Protein AF-A0A2H0YRB3-F1 (afdb_monomer_lite)

Sequence (865 aa):
GIWFDGSNIDTLTDSTIESSSFDGIRLSSSSDNIITNNVILNNSLGISFGPPTNSTNKIYNNNFVNNSTQIFIGVNDSGSNVFNLATPTGGNYWSNYDTPAEGCNDTNNDGFCDLPFFTGGPGKDNLPWTKKDGWLAPLNNPPTLSFPETGLYAGDGIDPNAGDTSTQFTFKVIYTDADNDPPSFINTFLFGHATTTIPMSVDTTAESALHDGNYANGEQYVSFWKREVVGLHYYTSEASDGSSAVRFPELPNVAGFPLEIKKPFTHKVALIPVRYIGEPSPFHSIGELKGKAVSVNEYYNQQSYGAVNIDIQFASDEWLLLDKRLEDYTETSNWWEKWERIREDAIQLSGINVDDYDAVIVIQPACMRSFANEIGGKKIITTEKDPYGVWAHELGHTSLFKFYDYYEETDYALSHGEIGNWGLMGRATLMNPTSPIMSANKVKAGWLQFNTISADGYGLYDIDFLTGLNSGGQANRYATKGGNTSYYIFEGRGPVDNVSEDYLMPSDGYCGWPYDYKLSEDKGVQLYKVTRGVNQLSGEPKIYSVPHPIMFLPDSWNKVTLTPSKSYIDEEAEVKFTAIEENGQFKIKITNFTPVKKKIISLINIFFESTLPSVIPEPLIAEENFDFDLHVSTPDGKMVGMDYQTQNYINQIEGVTTSGNIPGGGPEWISVPDDTFVYYTIDTTPAQKWSAETGVSIGKIFTTWQVITYDGLGQRQESSPIATEIELGAESALALKAEVNIDPSTINLNSSGKWITAYIELPQPYDVRKIKLDTVFLNRFIIAEQDQKYGFVKKPEVIDHDKDGIPELVVKFDRGRVIKMIGESSDQKRNTTRQQLELSGEVFYNQVPIPFSGEYQVVIKRSNP

Foldseek 3Di:
DAEAACEECEEAAPEEQEDAQAESYEYENYEHYEYAHYEQEHHCESYEYDDDEYAHYEAFHYEQYHHVASYYYDANYPLHYAQFDDPPRFGEEHHQAQDVVSQFDDPVPSQFRCQWDDNVYSYIRRGHGNDRSSNDDPDFDWKDKDWDCDDPCHPAQWPPLAAALVDKIKGKMKIAGQVLQDWPFKWKWKDDPDTDTWTWDFDPPDPCQQPVSRRNSIHMTMTMDHHNDFAKMFIWMKIGSPPDIDIPPPDPPDPHHIYGHHHADEFEEEEFAAEEPPDDDAPDQLVLVVLLLVLLQVQCCLLLQHNHGYHYHYLDNDHHYDDHGLVVLVPDLDPVSSQVVVQVSRCVSSPDDLVVGQAYEYEYRDFDDKADPAQQAHYTYDYPLFGSLSVNLRVCRHVQQSDAAAAQFPDLLRHQHAAFQQASSHPQSRPFVGHHHDPVSCVSNQQEEEPEQEQPNFFKFFADASLPAHGHYYWYKYAFDFDFFGIKTKHWYAAPSPRHGRPDNDPPDHSDDDDNDAADRATDIWIKTWGPDANPPPRGTHIATPLGDQVVPSPVSRYGRAGAQDKDDDQRRQWIWHWHADPNIIMIGIDGHQDAQKKKKKWNDKDWDKDADPRFDPPQSPSNQFAKKKKKAALVGAIAIADPVVRDGHDRAPPKDWSHGTGPHPTIMIMHGNPGFIWIWIDQVSVLVSCVRRVMDIHKMKTWMKMWGQHRVRDIDIDDIDIDIDDHPDTGTPAFEWAKDWPPLEQELPDPDFKIKMWTFGDPPFDQVQFDQQFKDKQSHWGWDCPPVDPCNVPWDWADVVPPPTITTITITGSNVVSVVVVVDDDPPDQKDKDKMKIKGWGADPNTTGIHIYIDIGIYGYDDD

Radius of gyration: 44.64 Å; chains: 1; bounding box: 111×116×99 Å

InterPro domains:
  IPR007742 Periplasmic copper-binding protein NosD-like, beta helix domain [PF05048] (1-98)
  IPR011050 Pectin lyase fold/virulence factor [SSF51126] (1-109)
  IPR012334 Pectin lyase fold [G3DSA:2.160.20.10] (1-108)
  IPR022441 Parallel beta-helix repeat-2 [TIGR03804] (1-44)

Structure (mmCIF, N/CA/C/O backbone):
data_AF-A0A2H0YRB3-F1
#
_entry.id   AF-A0A2H0YRB3-F1
#
loop_
_atom_site.group_PDB
_atom_site.id
_atom_site.type_symbol
_atom_site.label_atom_id
_atom_site.label_alt_id
_atom_site.label_comp_id
_atom_site.label_asym_id
_atom_site.label_entity_id
_atom_site.label_seq_id
_atom_site.pdbx_PDB_ins_code
_atom_site.Cartn_x
_atom_site.Cartn_y
_atom_site.Cartn_z
_atom_site.occupancy
_atom_site.B_iso_or_equiv
_atom_site.auth_seq_id
_atom_site.auth_comp_id
_atom_site.auth_asym_id
_atom_site.auth_atom_id
_atom_site.pdbx_PDB_model_num
ATOM 1 N N . GLY A 1 1 ? -48.903 -64.284 19.268 1.00 89.62 1 GLY A N 1
ATOM 2 C CA . GLY A 1 1 ? -47.560 -63.728 19.457 1.00 89.62 1 GLY A CA 1
ATOM 3 C C . GLY A 1 1 ? -46.892 -64.436 20.610 1.00 89.62 1 GLY A C 1
ATOM 4 O O . GLY A 1 1 ? -46.466 -65.569 20.433 1.00 89.62 1 GLY A O 1
ATOM 5 N N . ILE A 1 2 ? -46.841 -63.800 21.777 1.00 93.81 2 ILE A N 1
ATOM 6 C CA . ILE A 1 2 ? -46.140 -64.291 22.972 1.00 93.81 2 ILE A CA 1
ATOM 7 C C . ILE A 1 2 ? -47.111 -65.069 23.869 1.00 93.81 2 ILE A C 1
ATOM 9 O O . ILE A 1 2 ? -48.261 -64.665 24.026 1.00 93.81 2 ILE A O 1
ATOM 13 N N . TRP A 1 3 ? -46.660 -66.176 24.463 1.00 93.00 3 TRP A N 1
ATOM 14 C CA . TRP A 1 3 ? -47.459 -66.968 25.400 1.00 93.00 3 TRP A CA 1
ATOM 15 C C . TRP A 1 3 ? -46.703 -67.173 26.716 1.00 93.00 3 TRP A C 1
ATOM 17 O O . TRP A 1 3 ? -45.631 -67.771 26.729 1.00 93.00 3 TRP A O 1
ATOM 27 N N . PHE A 1 4 ? -47.287 -66.667 27.800 1.00 91.81 4 PHE A N 1
ATOM 28 C CA . PHE A 1 4 ? -46.902 -66.928 29.184 1.00 91.81 4 PHE A CA 1
ATOM 29 C C . PHE A 1 4 ? -47.719 -68.129 29.681 1.00 91.81 4 PHE A C 1
ATOM 31 O O . PHE A 1 4 ? -48.952 -68.052 29.732 1.00 91.81 4 PHE A O 1
ATOM 38 N N . ASP A 1 5 ? -47.050 -69.237 30.001 1.00 92.12 5 ASP A N 1
ATOM 39 C CA . ASP A 1 5 ? -47.673 -70.486 30.460 1.00 92.12 5 ASP A CA 1
ATOM 40 C C . ASP A 1 5 ? -47.007 -70.951 31.760 1.00 92.12 5 ASP A C 1
ATOM 42 O O . ASP A 1 5 ? -45.875 -71.435 31.757 1.00 92.12 5 ASP A O 1
ATOM 46 N N . GLY A 1 6 ? -47.686 -70.749 32.892 1.00 90.19 6 GLY A N 1
ATOM 47 C CA . GLY A 1 6 ? -47.109 -71.004 34.217 1.00 90.19 6 GLY A CA 1
ATOM 48 C C . GLY A 1 6 ? -45.984 -70.034 34.615 1.00 90.19 6 GLY A C 1
ATOM 49 O O . GLY A 1 6 ? -45.186 -70.359 35.496 1.00 90.19 6 GLY A O 1
ATOM 50 N N . SER A 1 7 ? -45.899 -68.875 33.959 1.00 89.88 7 SER A N 1
ATOM 51 C CA . SER A 1 7 ? -44.809 -67.899 34.082 1.00 89.88 7 SER A CA 1
ATOM 52 C C . SER A 1 7 ? -45.094 -66.867 35.172 1.00 89.88 7 SER A C 1
ATOM 54 O O . SER A 1 7 ? -46.189 -66.300 35.219 1.00 89.88 7 SER A O 1
ATOM 56 N N . ASN A 1 8 ? -44.116 -66.602 36.044 1.00 92.94 8 ASN A N 1
ATOM 57 C CA . ASN A 1 8 ? -44.268 -65.621 37.116 1.00 92.94 8 ASN A CA 1
ATOM 58 C C . ASN A 1 8 ? -43.024 -64.744 37.275 1.00 92.94 8 ASN A C 1
ATOM 60 O O . ASN A 1 8 ? -41.908 -65.258 37.220 1.00 92.94 8 ASN A O 1
ATOM 64 N N . ILE A 1 9 ? -43.227 -63.464 37.613 1.00 94.50 9 ILE A N 1
ATOM 65 C CA . ILE A 1 9 ? -42.158 -62.480 37.886 1.00 94.50 9 ILE A CA 1
ATOM 66 C C . ILE A 1 9 ? -41.293 -62.186 36.642 1.00 94.50 9 ILE A C 1
ATOM 68 O O . ILE A 1 9 ? -40.106 -61.878 36.737 1.00 94.50 9 ILE A O 1
ATOM 72 N N . ASP A 1 10 ? -41.889 -62.257 35.455 1.00 95.25 10 ASP A N 1
ATOM 73 C CA . ASP A 1 10 ? -41.231 -61.901 34.201 1.00 95.25 10 ASP A CA 1
ATOM 74 C C . ASP A 1 10 ? -41.552 -60.455 33.789 1.00 95.25 10 ASP A C 1
ATOM 76 O O . ASP A 1 10 ? -42.632 -59.934 34.078 1.00 95.25 10 ASP A O 1
ATOM 80 N N . THR A 1 11 ? -40.631 -59.811 33.064 1.00 96.94 11 THR A N 1
ATOM 81 C CA . THR A 1 11 ? -40.836 -58.474 32.482 1.00 96.94 11 THR A CA 1
ATOM 82 C C . THR A 1 11 ? -40.762 -58.538 30.961 1.00 96.94 11 THR A C 1
ATOM 84 O O . THR A 1 11 ? -39.748 -58.959 30.405 1.00 96.94 11 THR A O 1
ATOM 87 N N . LEU A 1 12 ? -41.809 -58.063 30.288 1.00 96.81 12 LEU A N 1
ATOM 88 C CA . LEU A 1 12 ? -41.846 -57.820 28.849 1.00 96.81 12 LEU A CA 1
ATOM 89 C C . LEU A 1 12 ? -41.849 -56.311 28.592 1.00 96.81 12 LEU A C 1
ATOM 91 O O . LEU A 1 12 ? -42.803 -55.624 28.967 1.00 96.81 12 LEU A O 1
ATOM 95 N N . THR A 1 13 ? -40.794 -55.813 27.945 1.00 96.31 13 THR A N 1
ATOM 96 C CA . THR A 1 13 ? -40.641 -54.392 27.617 1.00 96.31 13 THR A CA 1
ATOM 97 C C . THR A 1 13 ? -40.060 -54.148 26.233 1.00 96.31 13 THR A C 1
ATOM 99 O O . THR A 1 13 ? -39.438 -55.042 25.655 1.00 96.31 13 THR A O 1
ATOM 102 N N . ASP A 1 14 ? -40.309 -52.950 25.701 1.00 93.81 14 ASP A N 1
ATOM 103 C CA . ASP A 1 14 ? -39.708 -52.401 24.478 1.00 93.81 14 ASP A CA 1
ATOM 104 C C . ASP A 1 14 ? -39.874 -53.303 23.243 1.00 93.81 14 ASP A C 1
ATOM 106 O O . ASP A 1 14 ? -39.010 -53.380 22.367 1.00 93.81 14 ASP A O 1
ATOM 110 N N . SER A 1 15 ? -40.999 -54.022 23.176 1.00 95.00 15 SER A N 1
ATOM 111 C CA . SER A 1 15 ? -41.295 -54.979 22.109 1.00 95.00 15 SER A CA 1
ATOM 112 C C . SER A 1 15 ? -42.464 -54.528 21.233 1.00 95.00 15 SER A C 1
ATOM 114 O O . SER A 1 15 ? -43.435 -53.938 21.706 1.00 95.00 15 SER A O 1
ATOM 116 N N . THR A 1 16 ? -42.406 -54.865 19.941 1.00 96.81 16 THR A N 1
ATOM 117 C CA . THR A 1 16 ? -43.537 -54.722 19.007 1.00 96.81 16 THR A CA 1
ATOM 118 C C . THR A 1 16 ? -44.166 -56.092 18.753 1.00 96.81 16 THR A C 1
ATOM 120 O O . THR A 1 16 ? -43.502 -57.001 18.257 1.00 96.81 16 THR A O 1
ATOM 123 N N . ILE A 1 17 ? -45.442 -56.254 19.110 1.00 97.19 17 ILE A N 1
ATOM 124 C CA . ILE A 1 17 ? -46.220 -57.488 18.961 1.00 97.19 17 ILE A CA 1
ATOM 125 C C . ILE A 1 17 ? -47.367 -57.221 17.992 1.00 97.19 17 ILE A C 1
ATOM 127 O O . ILE A 1 17 ? -48.372 -56.605 18.358 1.00 97.19 17 ILE A O 1
ATOM 131 N N . GLU A 1 18 ? -47.237 -57.706 16.758 1.00 96.12 18 GLU A N 1
ATOM 132 C CA . GLU A 1 18 ? -48.180 -57.359 15.699 1.00 96.12 18 GLU A CA 1
ATOM 133 C C . GLU A 1 18 ? -48.684 -58.512 14.835 1.00 96.12 18 GLU A C 1
ATOM 135 O O . GLU A 1 18 ? -48.052 -59.563 14.722 1.00 96.12 18 GLU A O 1
ATOM 140 N N . SER A 1 19 ? -49.824 -58.268 14.180 1.00 94.00 19 SER A N 1
ATOM 141 C CA . SER A 1 19 ? -50.368 -59.088 13.087 1.00 94.00 19 SER A CA 1
ATOM 142 C C . SER A 1 19 ? -50.612 -60.565 13.435 1.00 94.00 19 SER A C 1
ATOM 144 O O . SER A 1 19 ? -50.583 -61.442 12.567 1.00 94.00 19 SER A O 1
ATOM 146 N N . SER A 1 20 ? -50.881 -60.872 14.706 1.00 93.00 20 SER A N 1
ATOM 147 C CA . SER A 1 20 ? -51.291 -62.209 15.133 1.00 93.00 20 SER A CA 1
ATOM 148 C C . SER A 1 20 ? -52.735 -62.489 14.716 1.00 93.00 20 SER A C 1
ATOM 150 O O . SER A 1 20 ? -53.657 -61.754 15.076 1.00 93.00 20 SER A O 1
ATOM 152 N N . SER A 1 21 ? -52.955 -63.613 14.027 1.00 92.12 21 SER A N 1
ATOM 153 C CA . SER A 1 21 ? -54.300 -64.110 13.681 1.00 92.12 21 SER A CA 1
ATOM 154 C C . SER A 1 21 ? -55.109 -64.615 14.889 1.00 92.12 21 SER A C 1
ATOM 156 O O . SER A 1 21 ? -56.283 -64.939 14.742 1.00 92.12 21 SER A O 1
ATOM 158 N N . PHE A 1 22 ? -54.490 -64.670 16.073 1.00 89.81 22 PHE A N 1
ATOM 159 C CA . PHE A 1 22 ? -55.083 -65.033 17.365 1.00 89.81 22 PHE A CA 1
ATOM 160 C C . PHE A 1 22 ? -54.688 -63.973 18.420 1.00 89.81 22 PHE A C 1
ATOM 162 O O . PHE A 1 22 ? -54.847 -62.774 18.193 1.00 89.81 22 PHE A O 1
ATOM 169 N N . ASP A 1 23 ? -54.153 -64.397 19.566 1.00 92.81 23 ASP A N 1
ATOM 170 C CA . ASP A 1 23 ? -53.688 -63.543 20.654 1.00 92.81 23 ASP A CA 1
ATOM 171 C C . ASP A 1 23 ? -52.360 -62.866 20.283 1.00 92.81 23 ASP A C 1
ATOM 173 O O . ASP A 1 23 ? -51.444 -63.529 19.780 1.00 92.81 23 ASP A O 1
ATOM 177 N N . GLY A 1 24 ? -52.219 -61.567 20.545 1.00 96.19 24 GLY A N 1
ATOM 178 C CA . GLY A 1 24 ? -50.946 -60.854 20.548 1.00 96.19 24 GLY A CA 1
ATOM 179 C C . GLY A 1 24 ? -50.087 -61.398 21.682 1.00 96.19 24 GLY A C 1
ATOM 180 O O . GLY A 1 24 ? -49.072 -62.054 21.425 1.00 96.19 24 GLY A O 1
ATOM 181 N N . ILE A 1 25 ? -50.567 -61.237 22.917 1.00 95.94 25 ILE A N 1
ATOM 182 C CA . ILE A 1 25 ? -50.014 -61.862 24.123 1.00 95.94 25 ILE A CA 1
ATOM 183 C C . ILE A 1 25 ? -51.099 -62.695 24.810 1.00 95.94 25 ILE A C 1
ATOM 185 O O . ILE A 1 25 ? -52.212 -62.223 25.030 1.00 95.94 25 ILE A O 1
ATOM 189 N N . ARG A 1 26 ? -50.765 -63.927 25.189 1.00 93.19 26 ARG A N 1
ATOM 190 C CA . ARG A 1 26 ? -51.631 -64.812 25.971 1.00 93.19 26 ARG A CA 1
ATOM 191 C C . ARG A 1 26 ? -51.004 -65.090 27.330 1.00 93.19 26 ARG A C 1
ATOM 193 O O . ARG A 1 26 ? -49.842 -65.482 27.383 1.00 93.19 26 ARG A O 1
ATOM 200 N N . LEU A 1 27 ? -51.778 -64.956 28.403 1.00 91.88 27 LEU A N 1
ATOM 201 C CA . LEU A 1 27 ? -51.397 -65.385 29.751 1.00 91.88 27 LEU A CA 1
ATOM 202 C C . LEU A 1 27 ? -52.218 -66.609 30.162 1.00 91.88 27 LEU A C 1
ATOM 204 O O . LEU A 1 27 ? -53.425 -66.659 29.934 1.00 91.88 27 LEU A O 1
ATOM 208 N N . SER A 1 28 ? -51.580 -67.636 30.714 1.00 90.00 28 SER A N 1
ATOM 209 C CA . SER A 1 28 ? -52.238 -68.829 31.262 1.00 90.00 28 SER A CA 1
ATOM 210 C C . SER A 1 28 ? -51.497 -69.273 32.521 1.00 90.00 28 SER A C 1
ATOM 212 O O . SER A 1 28 ? -50.279 -69.439 32.487 1.00 90.00 28 SER A O 1
ATOM 214 N N . SER A 1 29 ? -52.202 -69.411 33.650 1.00 89.62 29 SER A N 1
ATOM 215 C CA . SER A 1 29 ? -51.578 -69.701 34.955 1.00 89.62 29 SER A CA 1
ATOM 216 C C . SER A 1 29 ? -50.385 -68.802 35.305 1.00 89.62 29 SER A C 1
ATOM 218 O O . SER A 1 29 ? -49.409 -69.278 35.880 1.00 89.62 29 SER A O 1
ATOM 220 N N . SER A 1 30 ? -50.436 -67.528 34.920 1.00 91.44 30 SER A N 1
ATOM 221 C CA . SER A 1 30 ? -49.293 -66.618 35.007 1.00 91.44 30 SER A CA 1
ATOM 222 C C . SER A 1 30 ? -49.605 -65.413 35.893 1.00 91.44 30 SER A C 1
ATOM 224 O O . SER A 1 30 ? -50.633 -64.748 35.709 1.00 91.44 30 SER A O 1
ATOM 226 N N . SER A 1 31 ? -48.717 -65.121 36.842 1.00 92.25 31 SER A N 1
ATOM 227 C CA . SER A 1 31 ? -48.918 -64.087 37.858 1.00 92.25 31 SER A CA 1
ATOM 228 C C . SER A 1 31 ? -47.678 -63.229 38.107 1.00 92.25 31 SER A C 1
ATOM 230 O O . SER A 1 31 ? -46.558 -63.627 37.816 1.00 92.25 31 SER A O 1
ATOM 232 N N . ASP A 1 32 ? -47.865 -62.032 38.666 1.00 94.12 32 ASP A N 1
ATOM 233 C CA . ASP A 1 32 ? -46.772 -61.112 39.041 1.00 94.12 32 ASP A CA 1
ATOM 234 C C . ASP A 1 32 ? -45.846 -60.662 37.887 1.00 94.12 32 ASP A C 1
ATOM 236 O O . ASP A 1 32 ? -44.732 -60.201 38.133 1.00 94.12 32 ASP A O 1
ATOM 240 N N . ASN A 1 33 ? -46.288 -60.755 36.630 1.00 95.56 33 ASN A N 1
ATOM 241 C CA . ASN A 1 33 ? -45.509 -60.292 35.478 1.00 95.56 33 ASN A CA 1
ATOM 242 C C . ASN A 1 33 ? -45.706 -58.788 35.225 1.00 95.56 33 ASN A C 1
ATOM 244 O O . ASN A 1 33 ? -46.755 -58.223 35.548 1.00 95.56 33 ASN A O 1
ATOM 248 N N . ILE A 1 34 ? -44.717 -58.143 34.605 1.00 97.50 34 ILE A N 1
ATOM 249 C CA . ILE A 1 34 ? -44.760 -56.739 34.182 1.00 97.50 34 ILE A CA 1
ATOM 250 C C . ILE A 1 34 ? -44.747 -56.676 32.655 1.00 97.50 34 ILE A C 1
ATOM 252 O O . ILE A 1 34 ? -43.820 -57.159 32.016 1.00 97.50 34 ILE A O 1
ATOM 256 N N . ILE A 1 35 ? -45.757 -56.051 32.063 1.00 97.50 35 ILE A N 1
ATOM 257 C CA . ILE A 1 35 ? -45.844 -55.795 30.623 1.00 97.50 35 ILE A CA 1
ATOM 258 C C . ILE A 1 35 ? -45.885 -54.277 30.448 1.00 97.50 35 ILE A C 1
ATOM 260 O O . ILE A 1 35 ? -46.866 -53.641 30.837 1.00 97.50 35 ILE A O 1
ATOM 264 N N . THR A 1 36 ? -44.817 -53.677 29.923 1.00 97.19 36 THR A N 1
ATOM 265 C CA . THR A 1 36 ? -44.681 -52.213 29.830 1.00 97.19 36 THR A CA 1
ATOM 266 C C . THR A 1 36 ? -43.870 -51.760 28.622 1.00 97.19 36 THR A C 1
ATOM 268 O O . THR A 1 36 ? -43.090 -52.539 28.116 1.00 97.19 36 THR A O 1
ATOM 271 N N . ASN A 1 37 ? -44.048 -50.540 28.120 1.00 95.00 37 ASN A N 1
ATOM 272 C CA . ASN A 1 37 ? -43.361 -49.990 26.938 1.00 95.00 37 ASN A CA 1
ATOM 273 C C . ASN A 1 37 ? -43.462 -50.852 25.662 1.00 95.00 37 ASN A C 1
ATOM 275 O O . ASN A 1 37 ? -42.565 -50.835 24.823 1.00 95.00 37 ASN A O 1
ATOM 279 N N . ASN A 1 38 ? -44.539 -51.622 25.487 1.00 97.19 38 ASN A N 1
ATOM 280 C CA . ASN A 1 38 ? -44.739 -52.428 24.280 1.00 97.19 38 ASN A CA 1
ATOM 281 C C . ASN A 1 38 ? -45.722 -51.769 23.309 1.00 97.19 38 ASN A C 1
ATOM 283 O O . ASN A 1 38 ? -46.657 -51.081 23.718 1.00 97.19 38 ASN A O 1
ATOM 287 N N . VAL A 1 39 ? -45.571 -52.057 22.017 1.00 97.56 39 VAL A N 1
ATOM 288 C CA . VAL A 1 39 ? -46.560 -51.725 20.983 1.00 97.56 39 VAL A CA 1
ATOM 289 C C . VAL A 1 39 ? -47.273 -53.006 20.557 1.00 97.56 39 VAL A C 1
ATOM 291 O O . VAL A 1 39 ? -46.672 -53.884 19.946 1.00 97.56 39 VAL A O 1
ATOM 294 N N . ILE A 1 40 ? -48.557 -53.129 20.886 1.00 97.88 40 ILE A N 1
ATOM 295 C CA . ILE A 1 40 ? -49.386 -54.307 20.614 1.00 97.88 40 ILE A CA 1
ATOM 296 C C . ILE A 1 40 ? -50.419 -53.907 19.565 1.00 97.88 40 ILE A C 1
ATOM 298 O O . ILE A 1 40 ? -51.405 -53.242 19.899 1.00 97.88 40 ILE A O 1
ATOM 302 N N . LEU A 1 41 ? -50.199 -54.277 18.298 1.00 97.31 41 LEU A N 1
ATOM 303 C CA . LEU A 1 41 ? -51.003 -53.751 17.192 1.00 97.31 41 LEU A CA 1
ATOM 304 C C . LEU A 1 41 ? -51.523 -54.775 16.177 1.00 97.31 41 LEU A C 1
ATOM 306 O O . LEU A 1 41 ? -50.866 -55.761 15.872 1.00 97.31 41 LEU A O 1
ATOM 310 N N . ASN A 1 42 ? -52.695 -54.516 15.593 1.00 96.75 42 ASN A N 1
ATOM 311 C CA . ASN A 1 42 ? -53.269 -55.317 14.499 1.00 96.75 42 ASN A CA 1
ATOM 312 C C . ASN A 1 42 ? -53.413 -56.828 14.800 1.00 96.75 42 ASN A C 1
ATOM 314 O O . ASN A 1 42 ? -53.331 -57.656 13.893 1.00 96.75 42 ASN A O 1
ATOM 318 N N . ASN A 1 43 ? -53.620 -57.217 16.060 1.00 96.50 43 ASN A N 1
ATOM 319 C CA . ASN A 1 43 ? -53.885 -58.608 16.444 1.00 96.50 43 ASN A CA 1
ATOM 320 C C . ASN A 1 43 ? -55.398 -58.881 16.535 1.00 96.50 43 ASN A C 1
ATOM 322 O O . ASN A 1 43 ? -56.194 -57.958 16.739 1.00 96.50 43 ASN A O 1
ATOM 326 N N . SER A 1 44 ? -55.822 -60.149 16.445 1.00 95.88 44 SER A N 1
ATOM 327 C CA . SER A 1 44 ? -57.232 -60.500 16.702 1.00 95.88 44 SER A CA 1
ATOM 328 C C . SER A 1 44 ? -57.626 -60.198 18.154 1.00 95.88 44 SER A C 1
ATOM 330 O O . SER A 1 44 ? -58.684 -59.623 18.389 1.00 95.88 44 SER A O 1
ATOM 332 N N . LEU A 1 45 ? -56.777 -60.549 19.121 1.00 94.50 45 LEU A N 1
ATOM 333 C CA . LEU A 1 45 ? -56.872 -60.112 20.518 1.00 94.50 45 LEU A CA 1
ATOM 334 C C . LEU A 1 45 ? -55.530 -59.480 20.900 1.00 94.50 45 LEU A C 1
ATOM 336 O O . LEU A 1 45 ? -54.504 -60.103 20.651 1.00 94.50 45 LEU A O 1
ATOM 340 N N . GLY A 1 46 ? -55.498 -58.281 21.487 1.00 96.12 46 GLY A N 1
ATOM 341 C CA . GLY A 1 46 ? -54.237 -57.655 21.915 1.00 96.12 46 GLY A CA 1
ATOM 342 C C . GLY A 1 46 ? -53.581 -58.450 23.047 1.00 96.12 46 GLY A C 1
ATOM 343 O O . GLY A 1 46 ? -52.533 -59.069 22.852 1.00 96.12 46 GLY A O 1
ATOM 344 N N . ILE A 1 47 ? -54.249 -58.510 24.203 1.00 94.06 47 ILE A N 1
ATOM 345 C CA . ILE A 1 47 ? -53.910 -59.424 25.305 1.00 94.06 47 ILE A CA 1
ATOM 346 C C . ILE A 1 47 ? -55.109 -60.313 25.649 1.00 94.06 47 ILE A C 1
ATOM 348 O O . ILE A 1 47 ? -56.234 -59.820 25.738 1.00 94.06 47 ILE A O 1
ATOM 352 N N . SER A 1 48 ? -54.881 -61.605 25.901 1.00 92.06 48 SER A N 1
ATOM 353 C CA . SER A 1 48 ? -55.901 -62.505 26.447 1.00 92.06 48 SER A CA 1
ATOM 354 C C . SER A 1 48 ? -55.448 -63.262 27.699 1.00 92.06 48 SER A C 1
ATOM 356 O O . SER A 1 48 ? -54.322 -63.754 27.792 1.00 92.06 48 SER A O 1
ATOM 358 N N . PHE A 1 49 ? -56.358 -63.381 28.670 1.00 88.50 49 PHE A N 1
ATOM 359 C CA . PHE A 1 49 ? -56.164 -64.164 29.894 1.00 88.50 49 PHE A CA 1
ATOM 360 C C . PHE A 1 49 ? -56.890 -65.509 29.766 1.00 88.50 49 PHE A C 1
ATOM 362 O O . PHE A 1 49 ? -58.111 -65.603 29.921 1.00 88.50 49 PHE A O 1
ATOM 369 N N . GLY A 1 50 ? -56.130 -66.556 29.450 1.00 77.88 50 GLY A N 1
ATOM 370 C CA . GLY A 1 50 ? -56.596 -67.937 29.369 1.00 77.88 50 GLY A CA 1
ATOM 371 C C . GLY A 1 50 ? -56.711 -68.612 30.746 1.00 77.88 50 GLY A C 1
ATOM 372 O O . GLY A 1 50 ? -56.020 -68.216 31.681 1.00 77.88 50 GLY A O 1
ATOM 373 N N . PRO A 1 51 ? -57.574 -69.636 30.896 1.00 73.38 51 PRO A N 1
ATOM 374 C CA . PRO A 1 51 ? -57.673 -70.422 32.128 1.00 73.38 51 PRO A CA 1
ATOM 375 C C . PRO A 1 51 ? -56.447 -71.337 32.326 1.00 73.38 51 PRO A C 1
ATOM 377 O O . PRO A 1 51 ? -55.891 -71.791 31.323 1.00 73.38 51 PRO A O 1
ATOM 380 N N . PRO A 1 52 ? -56.092 -71.720 33.574 1.00 69.19 52 PRO A N 1
ATOM 381 C CA . PRO A 1 52 ? -56.653 -71.287 34.866 1.00 69.19 52 PRO A CA 1
ATOM 382 C C . PRO A 1 52 ? -56.135 -69.910 35.351 1.00 69.19 52 PRO A C 1
ATOM 384 O O . PRO A 1 52 ? -55.399 -69.247 34.633 1.00 69.19 52 PRO A O 1
ATOM 387 N N . THR A 1 53 ? -56.581 -69.471 36.540 1.00 78.38 53 THR A N 1
ATOM 388 C CA . THR A 1 53 ? -56.424 -68.117 37.132 1.00 78.38 53 THR A CA 1
ATOM 389 C C . THR A 1 53 ? -55.074 -67.438 36.855 1.00 78.38 53 THR A C 1
ATOM 391 O O . THR A 1 53 ? -54.031 -68.013 37.160 1.00 78.38 53 THR A O 1
ATOM 394 N N . ASN A 1 54 ? -55.115 -66.192 36.375 1.00 82.81 54 ASN A N 1
ATOM 395 C CA . ASN A 1 54 ? -53.975 -65.275 36.276 1.00 82.81 54 ASN A CA 1
ATOM 396 C C . ASN A 1 54 ? -54.208 -64.135 37.269 1.00 82.81 54 ASN A C 1
ATOM 398 O O . ASN A 1 54 ? -55.331 -63.639 37.369 1.00 82.81 54 ASN A O 1
ATOM 402 N N . SER A 1 55 ? -53.186 -63.723 38.010 1.00 87.56 55 SER A N 1
ATOM 403 C CA . SER A 1 55 ? -53.351 -62.727 39.070 1.00 87.56 55 SER A CA 1
ATOM 404 C C . SER A 1 55 ? -52.195 -61.744 39.101 1.00 87.56 55 SER A C 1
ATOM 406 O O . SER A 1 55 ? -51.099 -62.072 38.672 1.00 87.56 55 SER A O 1
ATOM 408 N N . THR A 1 56 ? -52.422 -60.562 39.677 1.00 91.31 56 THR A N 1
ATOM 409 C CA . THR A 1 56 ? -51.350 -59.645 40.113 1.00 91.31 56 THR A CA 1
ATOM 410 C C . THR A 1 56 ? -50.347 -59.189 39.038 1.00 91.31 56 THR A C 1
ATOM 412 O O . THR A 1 56 ? -49.327 -58.589 39.372 1.00 91.31 56 THR A O 1
ATOM 415 N N . ASN A 1 57 ? -50.640 -59.379 37.748 1.00 93.06 57 ASN A N 1
ATOM 416 C CA . ASN A 1 57 ? -49.825 -58.843 36.659 1.00 93.06 57 ASN A CA 1
ATOM 417 C C . ASN A 1 57 ? -50.017 -57.320 36.549 1.00 93.06 57 ASN A C 1
ATOM 419 O O . ASN A 1 57 ? -51.110 -56.801 36.796 1.00 93.06 57 ASN A O 1
ATOM 423 N N . LYS A 1 58 ? -48.963 -56.605 36.150 1.00 96.12 58 LYS A N 1
ATOM 424 C CA . LYS A 1 58 ? -48.954 -55.152 35.937 1.00 96.12 58 LYS A CA 1
ATOM 425 C C . LYS A 1 58 ? -48.777 -54.853 34.455 1.00 96.12 58 LYS A C 1
ATOM 427 O O . LYS A 1 58 ? -47.741 -55.176 33.885 1.00 96.12 58 LYS A O 1
ATOM 432 N N . ILE A 1 59 ? -49.769 -54.217 33.851 1.00 96.25 59 ILE A N 1
ATOM 433 C CA . ILE A 1 59 ? -49.791 -53.871 32.432 1.00 96.25 59 ILE A CA 1
ATOM 434 C C . ILE A 1 59 ? -49.984 -52.358 32.320 1.00 96.25 59 ILE A C 1
ATOM 436 O O . ILE A 1 59 ? -51.092 -51.880 32.513 1.00 96.25 59 ILE A O 1
ATOM 440 N N . TYR A 1 60 ? -48.930 -51.589 32.062 1.00 96.94 60 TYR A N 1
ATOM 441 C CA . TYR A 1 60 ? -48.991 -50.117 31.980 1.00 96.94 60 TYR A CA 1
ATOM 442 C C . TYR A 1 60 ? -47.958 -49.592 30.977 1.00 96.94 60 TYR A C 1
ATOM 444 O O . TYR A 1 60 ? -46.974 -50.277 30.712 1.00 96.94 60 TYR A O 1
ATOM 452 N N . ASN A 1 61 ? -48.141 -48.387 30.436 1.00 96.31 61 ASN A N 1
ATOM 453 C CA . ASN A 1 61 ? -47.299 -47.786 29.394 1.00 96.31 61 ASN A CA 1
ATOM 454 C C . ASN A 1 61 ? -47.157 -48.653 28.136 1.00 96.31 61 ASN A C 1
ATOM 456 O O . ASN A 1 61 ? -46.079 -48.767 27.572 1.00 96.31 61 ASN A O 1
ATOM 460 N N . ASN A 1 62 ? -48.225 -49.317 27.695 1.00 97.81 62 ASN A N 1
ATOM 461 C CA . ASN A 1 62 ? -48.239 -50.004 26.401 1.00 97.81 62 ASN A CA 1
ATOM 462 C C . ASN A 1 62 ? -49.163 -49.278 25.423 1.00 97.81 62 ASN A C 1
ATOM 464 O O . ASN A 1 62 ? -50.154 -48.671 25.828 1.00 97.81 62 ASN A O 1
ATOM 468 N N . ASN A 1 63 ? -48.871 -49.389 24.128 1.00 97.75 63 ASN A N 1
ATOM 469 C CA . ASN A 1 63 ? -49.732 -48.906 23.055 1.00 97.75 63 ASN A CA 1
ATOM 470 C C . ASN A 1 63 ? -50.556 -50.060 22.480 1.00 97.75 63 ASN A C 1
ATOM 472 O O . ASN A 1 63 ? -50.023 -50.901 21.755 1.00 97.75 63 ASN A O 1
ATOM 476 N N . PHE A 1 64 ? -51.858 -50.071 22.747 1.00 97.62 64 PHE A N 1
ATOM 477 C CA . PHE A 1 64 ? -52.814 -51.002 22.156 1.00 97.62 64 PHE A CA 1
ATOM 478 C C . PHE A 1 64 ? -53.463 -50.372 20.925 1.00 97.62 64 PHE A C 1
ATOM 480 O O . PHE A 1 64 ? -54.316 -49.493 21.046 1.00 97.62 64 PHE A O 1
ATOM 487 N N . VAL A 1 65 ? -53.057 -50.808 19.729 1.00 97.25 65 VAL A N 1
ATOM 488 C CA . VAL A 1 65 ? -53.408 -50.117 18.479 1.00 97.25 65 VAL A CA 1
ATOM 489 C C . VAL A 1 65 ? -54.105 -51.044 17.489 1.00 97.25 65 VAL A C 1
ATOM 491 O O . VAL A 1 65 ? -53.526 -52.018 17.025 1.00 97.25 65 VAL A O 1
ATOM 494 N N . ASN A 1 66 ? -55.340 -50.732 17.103 1.00 95.44 66 ASN A N 1
ATOM 495 C CA . ASN A 1 66 ? -56.073 -51.432 16.038 1.00 95.44 66 ASN A CA 1
ATOM 496 C C . ASN A 1 66 ? -56.161 -52.965 16.202 1.00 95.44 66 ASN A C 1
ATOM 498 O O . ASN A 1 66 ? -56.236 -53.702 15.219 1.00 95.44 66 ASN A O 1
ATOM 502 N N . ASN A 1 67 ? -56.162 -53.481 17.434 1.00 95.88 67 ASN A N 1
ATOM 503 C CA . ASN A 1 67 ? -56.499 -54.886 17.661 1.00 95.88 67 ASN A CA 1
ATOM 504 C C . ASN A 1 67 ? -58.020 -55.067 17.515 1.00 95.88 67 ASN A C 1
ATOM 506 O O . ASN A 1 67 ? -58.784 -54.203 17.946 1.00 95.88 67 ASN A O 1
ATOM 510 N N . SER A 1 68 ? -58.484 -56.197 16.964 1.00 95.12 68 SER A N 1
ATOM 511 C CA . SER A 1 68 ? -59.938 -56.438 16.808 1.00 95.12 68 SER A CA 1
ATOM 512 C C . SER A 1 68 ? -60.664 -56.453 18.158 1.00 95.12 68 SER A C 1
ATOM 514 O O . SER A 1 68 ? -61.834 -56.096 18.268 1.00 95.12 68 SER A O 1
ATOM 516 N N . THR A 1 69 ? -59.958 -56.840 19.216 1.00 94.25 69 THR A N 1
ATOM 517 C CA . THR A 1 69 ? -60.316 -56.552 20.604 1.00 94.25 69 THR A CA 1
ATOM 518 C C . THR A 1 69 ? -59.023 -56.257 21.354 1.00 94.25 69 THR A C 1
ATOM 520 O O . THR A 1 69 ? -58.102 -57.073 21.330 1.00 94.25 69 THR A O 1
ATOM 523 N N . GLN A 1 70 ? -58.923 -55.095 22.006 1.00 94.38 70 GLN A N 1
ATOM 524 C CA . GLN A 1 70 ? -57.677 -54.682 22.668 1.00 94.38 70 GLN A CA 1
ATOM 525 C C . GLN A 1 70 ? -57.267 -55.643 23.788 1.00 94.38 70 GLN A C 1
ATOM 527 O O . GLN A 1 70 ? -56.095 -55.993 23.920 1.00 94.38 70 GLN A O 1
ATOM 532 N N . ILE A 1 71 ? -58.240 -56.110 24.569 1.00 92.56 71 ILE A N 1
ATOM 533 C CA . ILE A 1 71 ? -58.011 -57.005 25.696 1.00 92.56 71 ILE A CA 1
ATOM 534 C C . ILE A 1 71 ? -59.217 -57.914 25.931 1.00 92.56 71 ILE A C 1
ATOM 536 O O . ILE A 1 71 ? -60.362 -57.482 25.813 1.00 92.56 71 ILE A O 1
ATOM 540 N N . PHE A 1 72 ? -58.961 -59.175 26.269 1.00 90.75 72 PHE A N 1
ATOM 541 C CA . PHE A 1 72 ? -59.986 -60.150 26.628 1.00 90.75 72 PHE A CA 1
ATOM 542 C C . PHE A 1 72 ? -59.639 -60.834 27.955 1.00 90.75 72 PHE A C 1
ATOM 544 O O . PHE A 1 72 ? -58.648 -61.561 28.054 1.00 90.75 72 PHE A O 1
ATOM 551 N N . ILE A 1 73 ? -60.476 -60.633 28.975 1.00 84.62 73 ILE A N 1
ATOM 552 C CA . ILE A 1 73 ? -60.312 -61.250 30.298 1.00 84.62 73 ILE A CA 1
ATOM 553 C C . ILE A 1 73 ? -61.402 -62.309 30.502 1.00 84.62 73 ILE A C 1
ATOM 555 O O . ILE A 1 73 ? -62.593 -61.997 30.491 1.00 84.62 73 ILE A O 1
ATOM 559 N N . GLY A 1 74 ? -61.007 -63.573 30.682 1.00 72.50 74 GLY A N 1
ATOM 560 C CA . GLY A 1 74 ? -61.943 -64.669 30.947 1.00 72.50 74 GLY A CA 1
ATOM 561 C C . GLY A 1 74 ? -62.617 -64.576 32.327 1.00 72.50 74 GLY A C 1
ATOM 562 O O . GLY A 1 74 ? -62.056 -64.039 33.276 1.00 72.50 74 GLY A O 1
ATOM 563 N N . VAL A 1 75 ? -63.806 -65.176 32.473 1.00 63.81 75 VAL A N 1
ATOM 564 C CA . VAL A 1 75 ? -64.667 -65.104 33.683 1.00 63.81 75 VAL A CA 1
ATOM 565 C C . VAL A 1 75 ? -64.074 -65.688 34.980 1.00 63.81 75 VAL A C 1
ATOM 567 O O . VAL A 1 75 ? -64.692 -65.570 36.032 1.00 63.81 75 VAL A O 1
ATOM 570 N N . ASN A 1 76 ? -62.896 -66.316 34.916 1.00 63.47 76 ASN A N 1
ATOM 571 C CA . ASN A 1 76 ? -62.210 -66.929 36.059 1.00 63.47 76 ASN A CA 1
ATOM 572 C C . ASN A 1 76 ? -60.979 -66.125 36.524 1.00 63.47 76 ASN A C 1
ATOM 574 O O . ASN A 1 76 ? -60.165 -66.654 37.277 1.00 63.47 76 ASN A O 1
ATOM 578 N N . ASP A 1 77 ? -60.790 -64.891 36.049 1.00 67.94 77 ASP A N 1
ATOM 579 C CA . ASP A 1 77 ? -59.715 -64.014 36.524 1.00 67.94 77 ASP A CA 1
ATOM 580 C C . ASP A 1 77 ? -60.007 -63.503 37.947 1.00 67.94 77 ASP A C 1
ATOM 582 O O . ASP A 1 77 ? -61.153 -63.202 38.290 1.00 67.94 77 ASP A O 1
ATOM 586 N N . SER A 1 78 ? -58.977 -63.420 38.795 1.00 65.25 78 SER A N 1
ATOM 587 C CA . SER A 1 78 ? -59.119 -63.006 40.196 1.00 65.25 78 SER A CA 1
ATOM 588 C C . SER A 1 78 ? -59.391 -61.508 40.380 1.00 65.25 78 SER A C 1
ATOM 590 O O . SER A 1 78 ? -59.598 -61.071 41.512 1.00 65.25 78 SER A O 1
ATOM 592 N N . GLY A 1 79 ? -59.361 -60.711 39.306 1.00 73.56 79 GLY A N 1
ATOM 593 C CA . GLY A 1 79 ? -59.602 -59.266 39.343 1.00 73.56 79 GLY A CA 1
ATOM 594 C C . GLY A 1 79 ? -58.487 -58.459 40.004 1.00 73.56 79 GLY A C 1
ATOM 595 O O . GLY A 1 79 ? -58.696 -57.312 40.390 1.00 73.56 79 GLY A O 1
ATOM 596 N N . SER A 1 80 ? -57.312 -59.067 40.173 1.00 85.19 80 SER A N 1
ATOM 597 C CA . SER A 1 80 ? -56.153 -58.480 40.854 1.00 85.19 80 SER A CA 1
ATOM 598 C C . SER A 1 80 ? -55.079 -57.952 39.899 1.00 85.19 80 SER A C 1
ATOM 600 O O . SER A 1 80 ? -54.055 -57.456 40.364 1.00 85.19 80 SER A O 1
ATOM 602 N N . ASN A 1 81 ? -55.284 -58.064 38.583 1.00 90.19 81 ASN A N 1
ATOM 603 C CA . ASN A 1 81 ? -54.392 -57.485 37.579 1.00 90.19 81 ASN A CA 1
ATOM 604 C C . ASN A 1 81 ? -54.561 -55.957 37.524 1.00 90.19 81 ASN A C 1
ATOM 606 O O . ASN A 1 81 ? -55.665 -55.430 37.678 1.00 90.19 81 ASN A O 1
ATOM 610 N N . VAL A 1 82 ? -53.455 -55.248 37.311 1.00 93.81 82 VAL A N 1
ATOM 611 C CA . VAL A 1 82 ? -53.377 -53.786 37.381 1.00 93.81 82 VAL A CA 1
ATOM 612 C C . VAL A 1 82 ? -53.049 -53.224 36.003 1.00 93.81 82 VAL A C 1
ATOM 614 O O . VAL A 1 82 ? -52.041 -53.609 35.416 1.00 93.81 82 VAL A O 1
ATOM 617 N N . PHE A 1 83 ? -53.875 -52.293 35.516 1.00 95.38 83 PHE A N 1
ATOM 618 C CA . PHE A 1 83 ? -53.724 -51.680 34.188 1.00 95.38 83 PHE A CA 1
ATOM 619 C C . PHE A 1 83 ? -53.165 -50.253 34.209 1.00 95.38 83 PHE A C 1
ATOM 621 O O . PHE A 1 83 ? -52.963 -49.645 33.165 1.00 95.38 83 PHE A O 1
ATOM 628 N N . ASN A 1 84 ? -52.925 -49.703 35.397 1.00 95.88 84 ASN A N 1
ATOM 629 C CA . ASN A 1 84 ? -52.331 -48.388 35.560 1.00 95.88 84 ASN A CA 1
ATOM 630 C C . ASN A 1 84 ? -51.607 -48.268 36.898 1.00 95.88 84 ASN A C 1
ATOM 632 O O . ASN A 1 84 ? -51.992 -48.893 37.887 1.00 95.88 84 ASN A O 1
ATOM 636 N N . LEU A 1 85 ? -50.577 -47.432 36.935 1.00 94.81 85 LEU A N 1
ATOM 637 C CA . LEU A 1 85 ? -49.932 -46.970 38.159 1.00 94.81 85 LEU A CA 1
ATOM 638 C C . LEU A 1 85 ? -50.433 -45.565 38.513 1.00 94.81 85 LEU A C 1
ATOM 640 O O . LEU A 1 85 ? -51.287 -45.018 37.823 1.00 94.81 85 LEU A O 1
ATOM 644 N N . ALA A 1 86 ? -49.957 -45.002 39.625 1.00 93.56 86 ALA A N 1
ATOM 645 C CA . ALA A 1 86 ? -50.269 -43.624 40.000 1.00 93.56 86 ALA A CA 1
ATOM 646 C C . ALA A 1 86 ? -49.600 -42.618 39.044 1.00 93.56 86 ALA A C 1
ATOM 648 O O . ALA A 1 86 ? -48.638 -42.952 38.346 1.00 93.56 86 ALA A O 1
ATOM 649 N N . THR A 1 87 ? -50.085 -41.376 39.032 1.00 84.12 87 THR A N 1
ATOM 650 C CA . THR A 1 87 ? -49.417 -40.274 38.328 1.00 84.12 87 THR A CA 1
ATOM 651 C C . THR A 1 87 ? -47.999 -40.051 38.891 1.00 84.12 87 THR A C 1
ATOM 653 O O . THR A 1 87 ? -47.777 -40.260 40.089 1.00 84.12 87 THR A O 1
ATOM 656 N N . PRO A 1 88 ? -47.013 -39.669 38.052 1.00 87.06 88 PRO A N 1
ATOM 657 C CA . PRO A 1 88 ? -47.127 -39.343 36.624 1.00 87.06 88 PRO A CA 1
ATOM 658 C C . PRO A 1 88 ? -47.042 -40.556 35.677 1.00 87.06 88 PRO A C 1
ATOM 660 O O . PRO A 1 88 ? -47.118 -40.376 34.471 1.00 87.06 88 PRO A O 1
ATOM 663 N N . THR A 1 89 ? -46.865 -41.785 36.180 1.00 88.38 89 THR A N 1
ATOM 664 C CA . THR A 1 89 ? -46.655 -42.963 35.317 1.00 88.38 89 THR A CA 1
ATOM 665 C C . THR A 1 89 ? -47.904 -43.364 34.537 1.00 88.38 89 THR A C 1
ATOM 667 O O . THR A 1 89 ? -47.801 -43.663 33.357 1.00 88.38 89 THR A O 1
ATOM 670 N N . GLY A 1 90 ? -49.073 -43.371 35.181 1.00 93.25 90 GLY A N 1
ATOM 671 C CA . GLY A 1 90 ? -50.342 -43.616 34.493 1.00 93.25 90 GLY A CA 1
ATOM 672 C C . GLY A 1 90 ? -50.555 -45.041 33.970 1.00 93.25 90 GLY A C 1
ATOM 673 O O . GLY A 1 90 ? -50.051 -46.014 34.542 1.00 93.25 90 GLY A O 1
ATOM 674 N N . GLY A 1 91 ? -51.405 -45.159 32.948 1.00 95.38 91 GLY A N 1
ATOM 675 C CA . GLY A 1 91 ? -51.919 -46.406 32.377 1.00 95.38 91 GLY A CA 1
ATOM 676 C C . GLY A 1 91 ? -51.381 -46.730 30.990 1.00 95.38 91 GLY A C 1
ATOM 677 O O . GLY A 1 91 ? -50.208 -46.521 30.697 1.00 95.38 91 GLY A O 1
ATOM 678 N N . ASN A 1 92 ? -52.219 -47.311 30.139 1.00 97.56 92 ASN A N 1
ATOM 679 C CA . ASN A 1 92 ? -51.893 -47.654 28.755 1.00 97.56 92 ASN A CA 1
ATOM 680 C C . ASN A 1 92 ? -52.576 -46.684 27.784 1.00 97.56 92 ASN A C 1
ATOM 682 O O . ASN A 1 92 ? -53.527 -45.990 28.138 1.00 97.56 92 ASN A O 1
ATOM 686 N N . TYR A 1 93 ? -52.108 -46.669 26.540 1.00 97.56 93 TYR A N 1
ATOM 687 C CA . TYR A 1 93 ? -52.807 -46.025 25.433 1.00 97.56 93 TYR A CA 1
ATOM 688 C C . TYR A 1 93 ? -53.682 -47.052 24.703 1.00 97.56 93 TYR A C 1
ATOM 690 O O . TYR A 1 93 ? -53.210 -48.142 24.361 1.00 97.56 93 TYR A O 1
ATOM 698 N N . TRP A 1 94 ? -54.937 -46.690 24.431 1.00 97.06 94 TRP A N 1
ATOM 699 C CA . TRP A 1 94 ? -55.928 -47.542 23.772 1.00 97.06 94 TRP A CA 1
ATOM 700 C C . TRP A 1 94 ? -56.494 -46.811 22.554 1.00 97.06 94 TRP A C 1
ATOM 702 O O . TRP A 1 94 ? -57.269 -45.876 22.703 1.00 97.06 94 TRP A O 1
ATOM 712 N N . SER A 1 95 ? -56.167 -47.259 21.340 1.00 96.12 95 SER A N 1
ATOM 713 C CA . SER A 1 95 ? -56.537 -46.560 20.090 1.00 96.12 95 SER A CA 1
ATOM 714 C C . SER A 1 95 ? -58.035 -46.570 19.733 1.00 96.12 95 SER A C 1
ATOM 716 O O . SER A 1 95 ? -58.396 -46.320 18.590 1.00 96.12 95 SER A O 1
ATOM 718 N N . ASN A 1 96 ? -58.883 -47.051 20.636 1.00 94.62 96 ASN A N 1
ATOM 719 C CA . ASN A 1 96 ? -60.343 -47.059 20.527 1.00 94.62 96 ASN A CA 1
ATOM 720 C C . ASN A 1 96 ? -60.989 -46.381 21.750 1.00 94.62 96 ASN A C 1
ATOM 722 O O . ASN A 1 96 ? -62.166 -46.613 22.040 1.00 94.62 96 ASN A O 1
ATOM 726 N N . TYR A 1 97 ? -60.176 -45.665 22.527 1.00 95.81 97 TYR A N 1
ATOM 727 C CA . TYR A 1 97 ? -60.539 -44.912 23.717 1.00 95.81 97 TYR A CA 1
ATOM 728 C C . TYR A 1 97 ? -59.513 -43.789 23.932 1.00 95.81 97 TYR A C 1
ATOM 730 O O . TYR A 1 97 ? -58.903 -43.675 24.992 1.00 95.81 97 TYR A O 1
ATOM 738 N N . ASP A 1 98 ? -59.285 -42.987 22.896 1.00 92.25 98 ASP A N 1
ATOM 739 C CA . ASP A 1 98 ? -58.308 -41.893 22.903 1.00 92.25 98 ASP A CA 1
ATOM 740 C C . ASP A 1 98 ? -58.894 -40.559 22.426 1.00 92.25 98 ASP A C 1
ATOM 742 O O . ASP A 1 98 ? -58.226 -39.528 22.464 1.00 92.25 98 ASP A O 1
ATOM 746 N N . THR A 1 99 ? -60.172 -40.543 22.041 1.00 92.19 99 THR A N 1
ATOM 747 C CA . THR A 1 99 ? -60.881 -39.320 21.654 1.00 92.19 99 THR A CA 1
ATOM 748 C C . THR A 1 99 ? -62.111 -39.033 22.529 1.00 92.19 99 THR A C 1
ATOM 750 O O . THR A 1 99 ? -62.741 -39.960 23.057 1.00 92.19 99 THR A O 1
ATOM 753 N N . PRO A 1 100 ? -62.564 -37.762 22.606 1.00 91.44 100 PRO A N 1
ATOM 754 C CA . PRO A 1 100 ? -63.824 -37.404 23.267 1.00 91.44 100 PRO A CA 1
ATOM 755 C C . PRO A 1 100 ? -65.042 -38.167 22.733 1.00 91.44 100 PRO A C 1
ATOM 757 O O . PRO A 1 100 ? -65.970 -38.474 23.481 1.00 91.44 100 PRO A O 1
ATOM 760 N N . ALA A 1 101 ? -65.039 -38.503 21.437 1.00 92.94 101 ALA A N 1
ATOM 761 C CA . ALA A 1 101 ? -66.111 -39.262 20.793 1.00 92.94 101 ALA A CA 1
ATOM 762 C C . ALA A 1 101 ? -66.200 -40.716 21.292 1.00 92.94 101 ALA A C 1
ATOM 764 O O . ALA A 1 101 ? -67.276 -41.312 21.250 1.00 92.94 101 ALA A O 1
ATOM 765 N N . GLU A 1 102 ? -65.093 -41.269 21.785 1.00 92.62 102 GLU A N 1
ATOM 766 C CA . GLU A 1 102 ? -64.996 -42.626 22.332 1.00 92.62 102 GLU A CA 1
ATOM 767 C C . GLU A 1 102 ? -65.133 -42.660 23.861 1.00 92.62 102 GLU A C 1
ATOM 769 O O . GLU A 1 102 ? -65.204 -43.736 24.452 1.00 92.62 102 GLU A O 1
ATOM 774 N N . GLY A 1 103 ? -65.230 -41.491 24.505 1.00 90.31 103 GLY A N 1
ATOM 775 C CA . GLY A 1 103 ? -65.399 -41.341 25.952 1.00 90.31 103 GLY A CA 1
ATOM 776 C C . GLY A 1 103 ? -64.148 -40.878 26.704 1.00 90.31 103 GLY A C 1
ATOM 777 O O . GLY A 1 103 ? -64.241 -40.637 27.908 1.00 90.31 103 GLY A O 1
ATOM 778 N N . CYS A 1 104 ? -63.014 -40.696 26.019 1.00 93.38 104 CYS A N 1
ATOM 779 C CA . CYS A 1 104 ? -61.795 -40.138 26.601 1.00 93.38 104 CYS A CA 1
ATOM 780 C C . CYS A 1 104 ? -61.807 -38.602 26.514 1.00 93.38 104 CYS A C 1
ATOM 782 O O . CYS A 1 104 ? -61.507 -38.023 25.471 1.00 93.38 104 CYS A O 1
ATOM 784 N N . ASN A 1 105 ? -62.170 -37.935 27.611 1.00 93.06 105 ASN A N 1
ATOM 785 C CA . ASN A 1 105 ? -61.994 -36.488 27.770 1.00 93.06 105 ASN A CA 1
ATOM 786 C C . ASN A 1 105 ? -60.786 -36.220 28.668 1.00 93.06 105 ASN A C 1
ATOM 788 O O . ASN A 1 105 ? -60.613 -36.941 29.642 1.00 93.06 105 ASN A O 1
ATOM 792 N N . ASP A 1 106 ? -60.013 -35.182 28.365 1.00 91.31 106 ASP A N 1
ATOM 793 C CA . ASP A 1 106 ? -58.901 -34.682 29.185 1.00 91.31 106 ASP A CA 1
ATOM 794 C C . ASP A 1 106 ? -59.188 -33.218 29.512 1.00 91.31 106 ASP A C 1
ATOM 796 O O . ASP A 1 106 ? -58.795 -32.297 28.798 1.00 91.31 106 ASP A O 1
ATOM 800 N N . THR A 1 107 ? -60.039 -32.999 30.512 1.00 92.12 107 THR A N 1
ATOM 801 C CA . THR A 1 107 ? -60.559 -31.660 30.822 1.00 92.12 107 THR A CA 1
ATOM 802 C C . THR A 1 107 ? -59.526 -30.817 31.569 1.00 92.12 107 THR A C 1
ATOM 804 O O . THR A 1 107 ? -59.586 -29.586 31.532 1.00 92.12 107 THR A O 1
ATOM 807 N N . ASN A 1 108 ? -58.602 -31.462 32.284 1.00 88.06 108 ASN A N 1
ATOM 808 C CA . ASN A 1 108 ? -57.550 -30.811 33.060 1.00 88.06 108 ASN A CA 1
ATOM 809 C C . ASN A 1 108 ? -56.206 -30.713 32.307 1.00 88.06 108 ASN A C 1
ATOM 811 O O . ASN A 1 108 ? -55.276 -30.119 32.855 1.00 88.06 108 ASN A O 1
ATOM 815 N N . ASN A 1 109 ? -56.135 -31.202 31.062 1.00 87.44 109 ASN A N 1
ATOM 816 C CA . ASN A 1 109 ? -54.954 -31.222 30.195 1.00 87.44 109 ASN A CA 1
ATOM 817 C C . ASN A 1 109 ? -53.736 -31.892 30.854 1.00 87.44 109 ASN A C 1
ATOM 819 O O . ASN A 1 109 ? -52.605 -31.431 30.676 1.00 87.44 109 ASN A O 1
ATOM 823 N N . ASP A 1 110 ? -53.951 -32.945 31.646 1.00 86.94 110 ASP A N 1
ATOM 824 C CA . ASP A 1 110 ? -52.859 -33.683 32.292 1.00 86.94 110 ASP A CA 1
ATOM 825 C C . ASP A 1 110 ? -52.334 -34.862 31.452 1.00 86.94 110 ASP A C 1
ATOM 827 O O . ASP A 1 110 ? -51.360 -35.514 31.839 1.00 86.94 110 ASP A O 1
ATOM 831 N N . GLY A 1 111 ? -52.920 -35.089 30.270 1.00 89.12 111 GLY A N 1
ATOM 832 C CA . GLY A 1 111 ? -52.540 -36.144 29.337 1.00 89.12 111 GLY A CA 1
ATOM 833 C C . GLY A 1 111 ? -53.253 -37.477 29.578 1.00 89.12 111 GLY A C 1
ATOM 834 O O . GLY A 1 111 ? -53.035 -38.416 28.803 1.00 89.12 111 GLY A O 1
ATOM 835 N N . PHE A 1 112 ? -54.111 -37.576 30.600 1.00 94.12 112 PHE A N 1
ATOM 836 C CA . PHE A 1 112 ? -54.920 -38.757 30.893 1.00 94.12 112 PHE A CA 1
ATOM 837 C C . PHE A 1 112 ? -56.396 -38.546 30.553 1.00 94.12 112 PHE A C 1
ATOM 839 O O . PHE A 1 112 ? -56.941 -37.451 30.637 1.00 94.12 112 PHE A O 1
ATOM 846 N N . CYS A 1 113 ? -57.087 -39.628 30.201 1.00 94.94 113 CYS A N 1
ATOM 847 C CA . CYS A 1 113 ? -58.541 -39.606 30.137 1.00 94.94 113 CYS A CA 1
ATOM 848 C C . CYS A 1 113 ? -59.114 -39.494 31.565 1.00 94.94 113 CYS A C 1
ATOM 850 O O . CYS A 1 113 ? -58.832 -40.338 32.417 1.00 94.94 113 CYS A O 1
ATOM 852 N N . ASP A 1 114 ? -60.011 -38.533 31.794 1.00 93.75 114 ASP A N 1
ATOM 853 C CA . ASP A 1 114 ? -60.717 -38.289 33.061 1.00 93.75 114 ASP A CA 1
ATOM 854 C C . ASP A 1 114 ? -61.559 -39.499 33.528 1.00 93.75 114 ASP A C 1
ATOM 856 O O . ASP A 1 114 ? -61.863 -39.654 34.716 1.00 93.75 114 ASP A O 1
ATOM 860 N N . LEU A 1 115 ? -61.989 -40.353 32.588 1.00 95.25 115 LEU A N 1
ATOM 861 C CA . LEU A 1 115 ? -62.786 -41.553 32.848 1.00 95.25 115 LEU A CA 1
ATOM 862 C C . LEU A 1 115 ? -61.997 -42.841 32.558 1.00 95.25 115 LEU A C 1
ATOM 864 O O . LEU A 1 115 ? -61.350 -42.929 31.512 1.00 95.25 115 LEU A O 1
ATOM 868 N N . PRO A 1 116 ? -62.129 -43.887 33.402 1.00 95.75 116 PRO A N 1
ATOM 869 C CA . PRO A 1 116 ? -61.420 -45.148 33.206 1.00 95.75 116 PRO A CA 1
ATOM 870 C C . PRO A 1 116 ? -61.782 -45.876 31.907 1.00 95.75 116 PRO A C 1
ATOM 872 O O . PRO A 1 116 ? -62.956 -45.947 31.539 1.00 95.75 116 PRO A O 1
ATOM 875 N N . PHE A 1 117 ? -60.802 -46.553 31.306 1.00 94.69 117 PHE A N 1
ATOM 876 C CA . PHE A 1 117 ? -61.045 -47.569 30.285 1.00 94.69 117 PHE A CA 1
ATOM 877 C C . PHE A 1 117 ? -61.412 -48.908 30.944 1.00 94.69 117 PHE A C 1
ATOM 879 O O . PHE A 1 117 ? -60.693 -49.432 31.804 1.00 94.69 117 PHE A O 1
ATOM 886 N N . PHE A 1 118 ? -62.546 -49.485 30.546 1.00 91.31 118 PHE A N 1
ATOM 887 C CA . PHE A 1 118 ? -63.042 -50.754 31.082 1.00 91.31 118 PHE A CA 1
ATOM 888 C C . PHE A 1 118 ? -62.642 -51.924 30.178 1.00 91.31 118 PHE A C 1
ATOM 890 O O . PHE A 1 118 ? -63.004 -51.969 29.007 1.00 91.31 118 PHE A O 1
ATOM 897 N N . THR A 1 119 ? -61.971 -52.930 30.743 1.00 85.94 119 THR A N 1
ATOM 898 C CA . THR A 1 119 ? -61.411 -54.075 29.989 1.00 85.94 119 THR A CA 1
ATOM 899 C C . THR A 1 119 ? -62.439 -55.135 29.559 1.00 85.94 119 THR A C 1
ATOM 901 O O . THR A 1 119 ? -62.074 -56.159 28.988 1.00 85.94 119 THR A O 1
ATOM 904 N N . GLY A 1 120 ? -63.728 -54.945 29.868 1.00 78.19 120 GLY A N 1
ATOM 905 C CA . GLY A 1 120 ? -64.787 -55.931 29.601 1.00 78.19 120 GLY A CA 1
ATOM 906 C C . GLY A 1 120 ? -64.820 -57.140 30.556 1.00 78.19 120 GLY A C 1
ATOM 907 O O . GLY A 1 120 ? -65.689 -57.996 30.406 1.00 78.19 120 GLY A O 1
ATOM 908 N N . GLY A 1 121 ? -63.927 -57.198 31.555 1.00 78.56 121 GLY A N 1
ATOM 909 C CA . GLY A 1 121 ? -63.892 -58.186 32.645 1.00 78.56 121 GLY A CA 1
ATOM 910 C C . GLY A 1 121 ? -63.547 -57.536 34.000 1.00 78.56 121 GLY A C 1
ATOM 911 O O . GLY A 1 121 ? -63.736 -56.326 34.154 1.00 78.56 121 GLY A O 1
ATOM 912 N N . PRO A 1 122 ? -63.061 -58.288 35.010 1.00 76.69 122 PRO A N 1
ATOM 913 C CA . PRO A 1 122 ? -62.642 -57.712 36.287 1.00 76.69 122 PRO A CA 1
ATOM 914 C C . PRO A 1 122 ? -61.302 -56.964 36.128 1.00 76.69 122 PRO A C 1
ATOM 916 O O . PRO A 1 122 ? -60.232 -57.501 36.390 1.00 76.69 122 PRO A O 1
ATOM 919 N N . GLY A 1 123 ? -61.360 -55.717 35.655 1.00 83.69 123 GLY A N 1
ATOM 920 C CA . GLY A 1 123 ? -60.188 -54.863 35.457 1.00 83.69 123 GLY A CA 1
ATOM 921 C C . GLY A 1 123 ? -60.539 -53.533 34.788 1.00 83.69 123 GLY A C 1
ATOM 922 O O . GLY A 1 123 ? -61.399 -53.475 33.904 1.00 83.69 123 GLY A O 1
ATOM 923 N N . LYS A 1 124 ? -59.872 -52.455 35.201 1.00 91.44 124 LYS A N 1
ATOM 924 C CA . LYS A 1 124 ? -59.989 -51.128 34.584 1.00 91.44 124 LYS A CA 1
ATOM 925 C C . LYS A 1 124 ? -58.647 -50.409 34.603 1.00 91.44 124 LYS A C 1
ATOM 927 O O . LYS A 1 124 ? -57.891 -50.562 35.562 1.00 91.44 124 LYS A O 1
ATOM 932 N N . ASP A 1 125 ? -58.399 -49.623 33.570 1.00 95.38 125 ASP A N 1
ATOM 933 C CA . ASP A 1 125 ? -57.308 -48.659 33.501 1.00 95.38 125 ASP A CA 1
ATOM 934 C C . ASP A 1 125 ? -57.871 -47.297 33.920 1.00 95.38 125 ASP A C 1
ATOM 936 O O . ASP A 1 125 ? -58.745 -46.755 33.249 1.00 95.38 125 ASP A O 1
ATOM 940 N N . ASN A 1 126 ? -57.462 -46.793 35.085 1.00 96.31 126 ASN A N 1
ATOM 941 C CA . ASN A 1 126 ? -57.985 -45.539 35.637 1.00 96.31 126 ASN A CA 1
ATOM 942 C C . ASN A 1 126 ? -57.247 -44.297 35.145 1.00 96.31 126 ASN A C 1
ATOM 944 O O . ASN A 1 126 ? -57.703 -43.205 35.458 1.00 96.31 126 ASN A O 1
ATOM 948 N N . LEU A 1 127 ? -56.119 -44.455 34.450 1.00 96.00 127 LEU A N 1
ATOM 949 C CA . LEU A 1 127 ? -55.341 -43.341 33.913 1.00 96.00 127 LEU A CA 1
ATOM 950 C C . LEU A 1 127 ? -54.918 -43.658 32.468 1.00 96.00 127 LEU A C 1
ATOM 952 O O . LEU A 1 127 ? -53.716 -43.744 32.201 1.00 96.00 127 LEU A O 1
ATOM 956 N N . PRO A 1 128 ? -55.872 -43.884 31.540 1.00 97.00 128 PRO A N 1
ATOM 957 C CA . PRO A 1 128 ? -55.530 -44.158 30.151 1.00 97.00 128 PRO A CA 1
ATOM 958 C C . PRO A 1 128 ? -54.893 -42.921 29.521 1.00 97.00 128 PRO A C 1
ATOM 960 O O . PRO A 1 128 ? -55.346 -41.806 29.767 1.00 97.00 128 PRO A O 1
ATOM 963 N N . TRP A 1 129 ? -53.864 -43.104 28.701 1.00 95.88 129 TRP A N 1
ATOM 964 C CA . TRP A 1 129 ? -53.216 -41.994 28.002 1.00 95.88 129 TRP A CA 1
ATOM 965 C C . TRP A 1 129 ? -54.076 -41.499 26.834 1.00 95.88 129 TRP A C 1
ATOM 967 O O . TRP A 1 129 ? -54.584 -42.307 26.058 1.00 95.88 129 TRP A O 1
ATOM 977 N N . THR A 1 130 ? -54.181 -40.177 26.670 1.00 93.62 130 THR A N 1
ATOM 978 C CA . THR A 1 130 ? -54.960 -39.528 25.589 1.00 93.62 130 THR A CA 1
ATOM 979 C C . THR A 1 130 ? -54.278 -39.607 24.229 1.00 93.62 130 THR A C 1
ATOM 981 O O . THR A 1 130 ? -54.900 -39.409 23.190 1.00 93.62 130 THR A O 1
ATOM 984 N N . LYS A 1 131 ? -52.976 -39.895 24.223 1.00 92.38 131 LYS A N 1
ATOM 985 C CA . LYS A 1 131 ? -52.161 -40.010 23.020 1.00 92.38 131 LYS A CA 1
ATOM 986 C C . LYS A 1 131 ? -51.247 -41.222 23.100 1.00 92.38 131 LYS A C 1
ATOM 988 O O . LYS A 1 131 ? -50.791 -41.615 24.178 1.00 92.38 131 LYS A O 1
ATOM 993 N N . LYS A 1 132 ? -50.945 -41.776 21.928 1.00 93.06 132 LYS A N 1
ATOM 994 C CA . LYS A 1 132 ? -49.915 -42.799 21.762 1.00 93.06 132 LYS A CA 1
ATOM 995 C C . LYS A 1 132 ? -48.595 -42.298 22.359 1.00 93.06 132 LYS A C 1
ATOM 997 O O . LYS A 1 132 ? -48.251 -41.134 22.167 1.00 93.06 132 LYS A O 1
ATOM 1002 N N . ASP A 1 133 ? -47.885 -43.173 23.073 1.00 91.06 133 ASP A N 1
ATOM 1003 C CA . ASP A 1 133 ? -46.613 -42.859 23.745 1.00 91.06 133 ASP A CA 1
ATOM 1004 C C . ASP A 1 133 ? -46.713 -41.730 24.799 1.00 91.06 133 ASP A C 1
ATOM 1006 O O . ASP A 1 133 ? -45.730 -41.052 25.092 1.00 91.06 133 ASP A O 1
ATOM 1010 N N . GLY A 1 134 ? -47.897 -41.520 25.393 1.00 86.75 134 GLY A N 1
ATOM 1011 C CA . GLY A 1 134 ? -48.175 -40.397 26.300 1.00 86.75 134 GLY A CA 1
ATOM 1012 C C . GLY A 1 134 ? -47.264 -40.282 27.531 1.00 86.75 134 GLY A C 1
ATOM 1013 O O . GLY A 1 134 ? -47.077 -39.181 28.038 1.00 86.75 134 GLY A O 1
ATOM 1014 N N . TRP A 1 135 ? -46.642 -41.383 27.960 1.00 88.06 135 TRP A N 1
ATOM 1015 C CA . TRP A 1 135 ? -45.705 -41.441 29.090 1.00 88.06 135 TRP A CA 1
ATOM 1016 C C . TRP A 1 135 ? -44.285 -40.951 28.772 1.00 88.06 135 TRP A C 1
ATOM 1018 O O . TRP A 1 135 ? -43.445 -40.902 29.674 1.00 88.06 135 TRP A O 1
ATOM 1028 N N . LEU A 1 136 ? -43.983 -40.618 27.513 1.00 81.38 136 LEU A N 1
ATOM 1029 C CA . LEU A 1 136 ? -42.718 -39.995 27.131 1.00 81.38 136 LEU A CA 1
ATOM 1030 C C . LEU A 1 136 ? -42.825 -38.472 27.310 1.00 81.38 136 LEU A C 1
ATOM 1032 O O . LEU A 1 136 ? -43.765 -37.845 26.820 1.00 81.38 136 LEU A O 1
ATOM 1036 N N . ALA A 1 137 ? -41.862 -37.869 28.015 1.00 63.28 137 ALA A N 1
ATOM 1037 C CA . ALA A 1 137 ? -41.769 -36.412 28.131 1.00 63.28 137 ALA A CA 1
ATOM 1038 C C . ALA A 1 137 ? -41.645 -35.765 26.731 1.00 63.28 137 ALA A C 1
ATOM 1040 O O . ALA A 1 137 ? -41.037 -36.383 25.849 1.00 63.28 137 ALA A O 1
ATOM 1041 N N . PRO A 1 138 ? -42.196 -34.554 26.499 1.00 61.59 138 PRO A N 1
ATOM 1042 C CA . PRO A 1 138 ? -41.930 -33.822 25.263 1.00 61.59 138 PRO A CA 1
ATOM 1043 C C . PRO A 1 138 ? -40.414 -33.655 25.083 1.00 61.59 138 PRO A C 1
ATOM 1045 O O . PRO A 1 138 ? -39.689 -33.387 26.041 1.00 61.59 138 PRO A O 1
ATOM 1048 N N . LEU A 1 139 ? -39.934 -33.908 23.866 1.00 63.66 139 LEU A N 1
ATOM 1049 C CA . LEU A 1 139 ? -38.517 -33.841 23.533 1.00 63.66 139 LEU A CA 1
ATOM 1050 C C . LEU A 1 139 ? -38.089 -32.368 23.510 1.00 63.66 139 LEU A C 1
ATOM 1052 O O . LEU A 1 139 ? -38.484 -31.662 22.595 1.00 63.66 139 LEU A O 1
ATOM 1056 N N . ASN A 1 140 ? -37.298 -31.936 24.493 1.00 80.25 140 ASN A N 1
ATOM 1057 C CA . ASN A 1 140 ? -36.665 -30.616 24.498 1.00 80.25 140 ASN A CA 1
ATOM 1058 C C . ASN A 1 140 ? -35.592 -30.551 23.405 1.00 80.25 140 ASN A C 1
ATOM 1060 O O . ASN A 1 140 ? -34.637 -31.336 23.427 1.00 80.25 140 ASN A O 1
ATOM 1064 N N . ASN A 1 141 ? -35.714 -29.603 22.490 1.00 83.81 141 ASN A N 1
ATOM 1065 C CA . ASN A 1 141 ? -34.691 -29.219 21.534 1.00 83.81 141 ASN A CA 1
ATOM 1066 C C . ASN A 1 141 ? -33.816 -28.141 22.183 1.00 83.81 141 ASN A C 1
ATOM 1068 O O . ASN A 1 141 ? -34.325 -27.076 22.499 1.00 83.81 141 ASN A O 1
ATOM 1072 N N . PRO A 1 142 ? -32.513 -28.389 22.415 1.00 88.56 142 PRO A N 1
ATOM 1073 C CA . PRO A 1 142 ? -31.647 -27.389 23.027 1.00 88.56 142 PRO A CA 1
ATOM 1074 C C . PRO A 1 142 ? -31.625 -26.077 22.228 1.00 88.56 142 PRO A C 1
ATOM 1076 O O . PRO A 1 142 ? -31.630 -26.127 20.990 1.00 88.56 142 PRO A O 1
ATOM 1079 N N . PRO A 1 143 ? -31.494 -24.922 22.900 1.00 95.50 143 PRO A N 1
ATOM 1080 C CA . PRO A 1 143 ? -31.391 -23.647 22.220 1.00 95.50 143 PRO A CA 1
ATOM 1081 C C . PRO A 1 143 ? -30.081 -23.546 21.442 1.00 95.50 143 PRO A C 1
ATOM 1083 O O . PRO A 1 143 ? -29.086 -24.221 21.724 1.00 95.50 143 PRO A O 1
ATOM 1086 N N . THR A 1 144 ? -30.059 -22.629 20.485 1.00 95.88 144 THR A N 1
ATOM 1087 C CA . THR A 1 144 ? -28.881 -22.277 19.694 1.00 95.88 144 THR A CA 1
ATOM 1088 C C . THR A 1 144 ? -28.574 -20.790 19.829 1.00 95.88 144 THR A C 1
ATOM 1090 O O . THR A 1 144 ? -29.455 -19.972 20.097 1.00 95.88 144 THR A O 1
ATOM 1093 N N . LEU A 1 145 ? -27.297 -20.444 19.667 1.00 94.88 145 LEU A N 1
ATOM 1094 C CA . LEU A 1 145 ? -26.818 -19.066 19.644 1.00 94.88 145 LEU A CA 1
ATOM 1095 C C . LEU A 1 145 ? -26.116 -18.789 18.317 1.00 94.88 145 LEU A C 1
ATOM 1097 O O . LEU A 1 145 ? -25.409 -19.648 17.787 1.00 94.88 145 LEU A O 1
ATOM 1101 N N . SER A 1 146 ? -26.282 -17.573 17.814 1.00 93.88 146 SER A N 1
ATOM 1102 C CA . SER A 1 146 ? -25.574 -17.059 16.643 1.00 93.88 146 SER A CA 1
ATOM 1103 C C . SER A 1 146 ? -25.269 -15.568 16.805 1.00 93.88 146 SER A C 1
ATOM 1105 O O . SER A 1 146 ? -25.753 -14.918 17.733 1.00 93.88 146 SER A O 1
ATOM 1107 N N . PHE A 1 147 ? -24.431 -15.020 15.928 1.00 94.12 147 PHE A N 1
ATOM 1108 C CA . PHE A 1 147 ? -24.223 -13.575 15.827 1.00 94.12 147 PHE A CA 1
ATOM 1109 C C . PHE A 1 147 ? -25.124 -12.973 14.747 1.00 94.12 147 PHE A C 1
ATOM 1111 O O . PHE A 1 147 ? -25.563 -13.705 13.858 1.00 94.12 147 PHE A O 1
ATOM 1118 N N . PRO A 1 148 ? -25.369 -11.651 14.777 1.00 91.00 148 PRO A N 1
ATOM 1119 C CA . PRO A 1 148 ? -26.014 -10.960 13.665 1.00 91.00 148 PRO A CA 1
ATOM 1120 C C . PRO A 1 148 ? -25.309 -11.259 12.333 1.00 91.00 148 PRO A C 1
ATOM 1122 O O . PRO A 1 148 ? -24.084 -11.275 12.273 1.00 91.00 148 PRO A O 1
ATOM 1125 N N . GLU A 1 149 ? -26.057 -11.489 11.253 1.00 84.19 149 GLU A N 1
ATOM 1126 C CA . GLU A 1 149 ? -25.466 -11.872 9.957 1.00 84.19 149 GLU A CA 1
ATOM 1127 C C . GLU A 1 149 ? -24.855 -10.690 9.184 1.00 84.19 149 GLU A C 1
ATOM 1129 O O . GLU A 1 149 ? -24.068 -10.885 8.259 1.00 84.19 149 GLU A O 1
ATOM 1134 N N . THR A 1 150 ? -25.217 -9.452 9.537 1.00 74.81 150 THR A N 1
ATOM 1135 C CA . THR A 1 150 ? -24.763 -8.235 8.851 1.00 74.81 150 THR A CA 1
ATOM 1136 C C . THR A 1 150 ? -24.447 -7.111 9.840 1.00 74.81 150 THR A C 1
ATOM 1138 O O . THR A 1 150 ? -24.924 -7.099 10.975 1.00 74.81 150 THR A O 1
ATOM 1141 N N . GLY A 1 151 ? -23.641 -6.142 9.400 1.00 79.94 151 GLY A N 1
ATOM 1142 C CA . GLY A 1 151 ? -23.259 -4.978 10.202 1.00 79.94 151 GLY A CA 1
ATOM 1143 C C . GLY A 1 151 ? -22.009 -5.199 11.058 1.00 79.94 151 GLY A C 1
ATOM 1144 O O . GLY A 1 151 ? -21.243 -6.128 10.827 1.00 79.94 151 GLY A O 1
ATOM 1145 N N . LEU A 1 152 ? -21.802 -4.310 12.036 1.00 78.50 152 LEU A N 1
ATOM 1146 C CA . LEU A 1 152 ? -20.577 -4.232 12.852 1.00 78.50 152 LEU A CA 1
ATOM 1147 C C . LEU A 1 152 ? -20.322 -5.464 13.732 1.00 78.50 152 LEU A C 1
ATOM 1149 O O . LEU A 1 152 ? -19.196 -5.679 14.147 1.00 78.50 152 LEU A O 1
ATOM 1153 N N . TYR A 1 153 ? -21.360 -6.256 14.005 1.00 85.44 153 TYR A N 1
ATOM 1154 C CA . TYR A 1 153 ? -21.314 -7.418 14.898 1.00 85.44 153 TYR A CA 1
ATOM 1155 C C . TYR A 1 153 ? -21.228 -8.752 14.137 1.00 85.44 153 TYR A C 1
ATOM 1157 O O . TYR A 1 153 ? -21.370 -9.819 14.739 1.00 85.44 153 TYR A O 1
ATOM 1165 N N . ALA A 1 154 ? -21.098 -8.707 12.806 1.00 83.81 154 ALA A N 1
ATOM 1166 C CA . ALA A 1 154 ? -21.132 -9.900 11.976 1.00 83.81 154 ALA A CA 1
ATOM 1167 C C . ALA A 1 154 ? -19.848 -10.724 12.119 1.00 83.81 154 ALA A C 1
ATOM 1169 O O . ALA A 1 154 ? -18.757 -10.261 11.805 1.00 83.81 154 ALA A O 1
ATOM 1170 N N . GLY A 1 155 ? -19.997 -11.978 12.556 1.00 82.00 155 GLY A N 1
ATOM 1171 C CA . GLY A 1 155 ? -18.905 -12.949 12.692 1.00 82.00 155 GLY A CA 1
ATOM 1172 C C . GLY A 1 155 ? -18.289 -13.054 14.092 1.00 82.00 155 GLY A C 1
ATOM 1173 O O . GLY A 1 155 ? -17.800 -14.129 14.440 1.00 82.00 155 GLY A O 1
ATOM 1174 N N . ASP A 1 156 ? -18.373 -12.004 14.911 1.00 85.62 156 ASP A N 1
ATOM 1175 C CA . ASP A 1 156 ? -17.757 -11.941 16.247 1.00 85.62 156 ASP A CA 1
ATOM 1176 C C . ASP A 1 156 ? -18.709 -11.470 17.366 1.00 85.62 156 ASP A C 1
ATOM 1178 O O . ASP A 1 156 ? -18.435 -11.712 18.544 1.00 85.62 156 ASP A O 1
ATOM 1182 N N . GLY A 1 157 ? -19.840 -10.840 17.040 1.00 88.88 157 GLY A N 1
ATOM 1183 C CA . GLY A 1 157 ? -20.834 -10.396 18.012 1.00 88.88 157 GLY A CA 1
ATOM 1184 C C . GLY A 1 157 ? -20.375 -9.281 18.948 1.00 88.88 157 GLY A C 1
ATOM 1185 O O . GLY A 1 157 ? -20.993 -9.121 20.002 1.00 88.88 157 GLY A O 1
ATOM 1186 N N . ILE A 1 158 ? -19.323 -8.522 18.627 1.00 89.56 158 ILE A N 1
ATOM 1187 C CA . ILE A 1 158 ? -18.811 -7.439 19.483 1.00 89.56 158 ILE A CA 1
ATOM 1188 C C . ILE A 1 158 ? -18.480 -6.180 18.669 1.00 89.56 158 ILE A C 1
ATOM 1190 O O . ILE A 1 158 ? -17.982 -6.263 17.559 1.00 89.56 158 ILE A O 1
ATOM 1194 N N . ASP A 1 159 ? -18.724 -4.999 19.239 1.00 84.62 159 ASP A N 1
ATOM 1195 C CA . ASP A 1 159 ? -18.210 -3.729 18.713 1.00 84.62 159 ASP A CA 1
ATOM 1196 C C . ASP A 1 159 ? -17.937 -2.730 19.863 1.00 84.62 159 ASP A C 1
ATOM 1198 O O . ASP A 1 159 ? -18.772 -2.611 20.776 1.00 84.62 159 ASP A O 1
ATOM 1202 N N . PRO A 1 160 ? -16.793 -2.015 19.869 1.00 82.94 160 PRO A N 1
ATOM 1203 C CA . PRO A 1 160 ? -15.656 -2.167 18.954 1.00 82.94 160 PRO A CA 1
ATOM 1204 C C . PRO A 1 160 ? -14.841 -3.443 19.226 1.00 82.94 160 PRO A C 1
ATOM 1206 O O . PRO A 1 160 ? -14.803 -3.947 20.344 1.00 82.94 160 PRO A O 1
ATOM 1209 N N . ASN A 1 161 ? -14.130 -3.944 18.215 1.00 72.31 161 ASN A N 1
ATOM 1210 C CA . ASN A 1 161 ? -13.326 -5.176 18.301 1.00 72.31 161 ASN A CA 1
ATOM 1211 C C . ASN A 1 161 ? -12.009 -5.052 19.093 1.00 72.31 161 ASN A C 1
ATOM 1213 O O . ASN A 1 161 ? -11.339 -6.040 19.394 1.00 72.31 161 ASN A O 1
ATOM 1217 N N . ALA A 1 162 ? -11.621 -3.829 19.437 1.00 69.88 162 ALA A N 1
ATOM 1218 C CA . ALA A 1 162 ? -10.482 -3.523 20.288 1.00 69.88 162 ALA A CA 1
ATOM 1219 C C . ALA A 1 162 ? -10.732 -2.188 20.988 1.00 69.88 162 ALA A C 1
ATOM 1221 O O . ALA A 1 162 ? -11.513 -1.360 20.517 1.00 69.88 162 ALA A O 1
ATOM 1222 N N . GLY A 1 163 ? -10.058 -1.966 22.111 1.00 68.25 163 GLY A N 1
ATOM 1223 C CA . GLY A 1 163 ? -10.182 -0.704 22.817 1.00 68.25 163 GLY A CA 1
ATOM 1224 C C . GLY A 1 163 ? -9.318 -0.623 24.058 1.00 68.25 163 GLY A C 1
ATOM 1225 O O . GLY A 1 163 ? -8.503 -1.497 24.364 1.00 68.25 163 GLY A O 1
ATOM 1226 N N . ASP A 1 164 ? -9.509 0.465 24.780 1.00 67.56 164 ASP A N 1
ATOM 1227 C CA . ASP A 1 164 ? -8.789 0.763 26.001 1.00 67.56 164 ASP A CA 1
ATOM 1228 C C . ASP A 1 164 ? -9.629 0.563 27.267 1.00 67.56 164 ASP A C 1
ATOM 1230 O O . ASP A 1 164 ? -10.787 0.152 27.237 1.00 67.56 164 ASP A O 1
ATOM 1234 N N . THR A 1 165 ? -9.051 0.903 28.419 1.00 74.06 165 THR A N 1
ATOM 1235 C CA . THR A 1 165 ? -9.745 0.863 29.713 1.00 74.06 165 THR A CA 1
ATOM 1236 C C . THR A 1 165 ? -10.936 1.827 29.814 1.00 74.06 165 THR A C 1
ATOM 1238 O O . THR A 1 165 ? -11.722 1.749 30.760 1.00 74.06 165 THR A O 1
ATOM 1241 N N . SER A 1 166 ? -11.061 2.778 28.883 1.00 71.31 166 SER A N 1
ATOM 1242 C CA . SER A 1 166 ? -12.170 3.729 28.804 1.00 71.31 166 SER A CA 1
ATOM 1243 C C . SER A 1 166 ? -13.285 3.273 27.852 1.00 71.31 166 SER A C 1
ATOM 1245 O O . SER A 1 166 ? -14.425 3.721 28.014 1.00 71.31 166 SER A O 1
ATOM 1247 N N . THR A 1 167 ? -12.973 2.352 26.939 1.00 74.19 167 THR A N 1
ATOM 1248 C CA . THR A 1 167 ? -13.852 1.850 25.883 1.00 74.19 167 THR A CA 1
ATOM 1249 C C . THR A 1 167 ? -14.988 1.011 26.465 1.00 74.19 167 THR A C 1
ATOM 1251 O O . THR A 1 167 ? -14.785 0.178 27.352 1.00 74.19 167 THR A O 1
ATOM 1254 N N . GLN A 1 168 ? -16.204 1.259 25.978 1.00 86.31 168 GLN A N 1
ATOM 1255 C CA . GLN A 1 168 ? -17.369 0.434 26.272 1.00 86.31 168 GLN A CA 1
ATOM 1256 C C . GLN A 1 168 ? -17.601 -0.525 25.107 1.00 86.31 168 GLN A C 1
ATOM 1258 O O . GLN A 1 168 ? -17.871 -0.093 23.993 1.00 86.31 168 GLN A O 1
ATOM 1263 N N . PHE A 1 169 ? -17.526 -1.817 25.394 1.00 88.81 169 PHE A N 1
ATOM 1264 C CA . PHE A 1 169 ? -17.770 -2.896 24.449 1.00 88.81 169 PHE A CA 1
ATOM 1265 C C . PHE A 1 169 ? -19.241 -3.279 24.474 1.00 88.81 169 PHE A C 1
ATOM 1267 O O . PHE A 1 169 ? -19.821 -3.453 25.551 1.00 88.81 169 PHE A O 1
ATOM 1274 N N . THR A 1 170 ? -19.829 -3.420 23.294 1.00 93.62 170 THR A N 1
ATOM 1275 C CA . THR A 1 170 ? -21.203 -3.878 23.109 1.00 93.62 170 THR A CA 1
ATOM 1276 C C 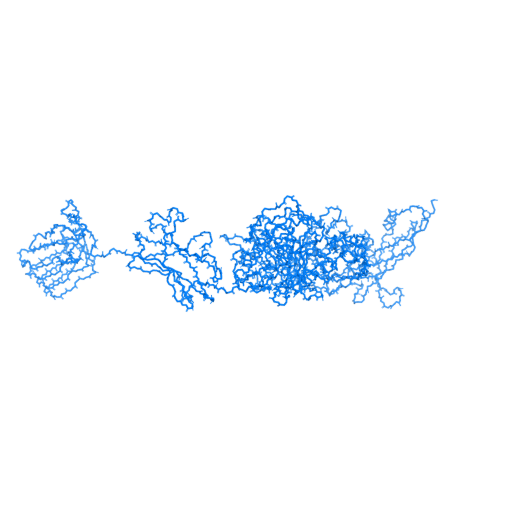. THR A 1 170 ? -21.165 -5.281 22.530 1.00 93.62 170 THR A C 1
ATOM 1278 O O . THR A 1 170 ? -20.606 -5.473 21.458 1.00 93.62 170 THR A O 1
ATOM 1281 N N . PHE A 1 171 ? -21.764 -6.249 23.219 1.00 94.75 171 PHE A N 1
ATOM 1282 C CA . PHE A 1 171 ? -21.883 -7.627 22.738 1.00 94.75 171 PHE A CA 1
ATOM 1283 C C . PHE A 1 171 ? -23.312 -7.897 22.295 1.00 94.75 171 PHE A C 1
ATOM 1285 O O . PHE A 1 171 ? -24.240 -7.549 23.032 1.00 94.75 171 PHE A O 1
ATOM 1292 N N . LYS A 1 172 ? -23.486 -8.557 21.150 1.00 95.75 172 LYS A N 1
ATOM 1293 C CA . LYS A 1 172 ? -24.785 -8.959 20.607 1.00 95.75 172 LYS A CA 1
ATOM 1294 C C . LYS A 1 172 ? -24.798 -10.430 20.208 1.00 95.75 172 LYS A C 1
ATOM 1296 O O . LYS A 1 172 ? -23.860 -10.910 19.580 1.00 95.75 172 LYS A O 1
ATOM 1301 N N . VAL A 1 173 ? -25.884 -11.124 20.540 1.00 96.44 173 VAL A N 1
ATOM 1302 C CA . VAL A 1 173 ? -26.155 -12.508 20.114 1.00 96.44 173 VAL A CA 1
ATOM 1303 C C . VAL A 1 173 ? -27.631 -12.692 19.799 1.00 96.44 173 VAL A C 1
ATOM 1305 O O . VAL A 1 173 ? -28.472 -12.000 20.370 1.00 96.44 173 VAL A O 1
ATOM 1308 N N . ILE A 1 174 ? -27.938 -13.641 18.924 1.00 96.94 174 ILE A N 1
ATOM 1309 C CA . ILE A 1 174 ? -29.292 -14.090 18.607 1.00 96.94 174 ILE A CA 1
ATOM 1310 C C . ILE A 1 174 ? -29.502 -15.454 19.267 1.00 96.94 174 ILE A C 1
ATOM 1312 O O . ILE A 1 174 ? -28.711 -16.374 19.055 1.00 96.94 174 ILE A O 1
ATOM 1316 N N . TYR A 1 175 ? -30.549 -15.561 20.081 1.00 97.75 175 TYR A N 1
ATOM 1317 C CA . TYR A 1 175 ? -31.013 -16.794 20.711 1.00 97.75 175 TYR A CA 1
ATOM 1318 C C . TYR A 1 175 ? -32.157 -17.390 19.901 1.00 97.75 175 TYR A C 1
ATOM 1320 O O . TYR A 1 175 ? -33.138 -16.694 19.650 1.00 97.75 175 TYR A O 1
ATOM 1328 N N . THR A 1 176 ? -32.056 -18.668 19.542 1.00 97.00 176 THR A N 1
ATOM 1329 C CA . THR A 1 176 ? -33.100 -19.378 18.795 1.00 97.00 176 THR A CA 1
ATOM 1330 C C . THR A 1 176 ? -33.407 -20.718 19.443 1.00 97.00 176 THR A C 1
ATOM 1332 O O . THR A 1 176 ? -32.496 -21.515 19.676 1.00 97.00 176 THR A O 1
ATOM 1335 N N . ASP A 1 177 ? -34.688 -20.985 19.673 1.00 96.00 177 ASP A N 1
ATOM 1336 C CA . ASP A 1 177 ? -35.185 -22.208 20.295 1.00 96.00 177 ASP A CA 1
ATOM 1337 C C . ASP A 1 177 ? -36.311 -22.823 19.454 1.00 96.00 177 ASP A C 1
ATOM 1339 O O . ASP A 1 177 ? -37.311 -22.168 19.161 1.00 96.00 177 ASP A O 1
ATOM 1343 N N . ALA A 1 178 ? -36.148 -24.081 19.034 1.00 92.19 178 ALA A N 1
ATOM 1344 C CA . ALA A 1 178 ? -37.086 -24.732 18.117 1.00 92.19 178 ALA A CA 1
ATOM 1345 C C . ALA A 1 178 ? -38.448 -25.055 18.758 1.00 92.19 178 ALA A C 1
ATOM 1347 O O . ALA A 1 178 ? -39.441 -25.163 18.034 1.00 92.19 178 ALA A O 1
ATOM 1348 N N . ASP A 1 179 ? -38.497 -25.178 20.087 1.00 89.88 179 ASP A N 1
ATOM 1349 C CA . ASP A 1 179 ? -39.725 -25.371 20.862 1.00 89.88 179 ASP A CA 1
ATOM 1350 C C . ASP A 1 179 ? -40.371 -24.032 21.250 1.00 89.88 179 ASP A C 1
ATOM 1352 O O . ASP A 1 179 ? -41.459 -23.995 21.828 1.00 89.88 179 ASP A O 1
ATOM 1356 N N . ASN A 1 180 ? -39.747 -22.925 20.828 1.00 91.94 180 ASN A N 1
ATOM 1357 C CA . ASN A 1 180 ? -40.130 -21.557 21.134 1.00 91.94 180 ASN A CA 1
ATOM 1358 C C . ASN A 1 180 ? -40.073 -21.253 22.642 1.00 91.94 180 ASN A C 1
ATOM 1360 O O . ASN A 1 180 ? -40.840 -20.420 23.139 1.00 91.94 180 ASN A O 1
ATOM 1364 N N . ASP A 1 181 ? -39.172 -21.924 23.364 1.00 92.81 181 ASP A N 1
ATOM 1365 C CA . ASP A 1 181 ? -38.998 -21.724 24.795 1.00 92.81 181 ASP A CA 1
ATOM 1366 C C . ASP A 1 181 ? -38.175 -20.453 25.086 1.00 92.81 181 ASP A C 1
ATOM 1368 O O . ASP A 1 181 ? -37.107 -20.235 24.497 1.00 92.81 181 ASP A O 1
ATOM 1372 N N . PRO A 1 182 ? -38.642 -19.580 26.003 1.00 94.19 182 PRO A N 1
ATOM 1373 C CA . PRO A 1 182 ? -37.907 -18.383 26.381 1.00 94.19 182 PRO A CA 1
ATOM 1374 C C . PRO A 1 182 ? -36.616 -18.744 27.126 1.00 94.19 182 PRO A C 1
ATOM 1376 O O . PRO A 1 182 ? -36.600 -19.684 27.925 1.00 94.19 182 PRO A O 1
ATOM 1379 N N . PRO A 1 183 ? -35.547 -17.945 26.987 1.00 96.75 183 PRO A N 1
ATOM 1380 C CA . PRO A 1 183 ? -34.331 -18.188 27.739 1.00 96.75 183 PRO A CA 1
ATOM 1381 C C . PRO A 1 183 ? -34.560 -17.954 29.241 1.00 96.75 183 PRO A C 1
ATOM 1383 O O . PRO A 1 183 ? -34.997 -16.884 29.672 1.00 96.75 183 PRO A O 1
ATOM 1386 N N . SER A 1 184 ? -34.173 -18.928 30.062 1.00 96.12 184 SER A N 1
ATOM 1387 C CA . SER A 1 184 ? -34.014 -18.782 31.514 1.00 96.12 184 SER A CA 1
ATOM 1388 C C . SER A 1 184 ? -32.864 -17.831 31.878 1.00 96.12 184 SER A C 1
ATOM 1390 O O . SER A 1 184 ? -32.947 -17.104 32.871 1.00 96.12 184 SER A O 1
ATOM 1392 N N . PHE A 1 185 ? -31.803 -17.806 31.064 1.00 96.00 185 PHE A N 1
ATOM 1393 C CA . PHE A 1 185 ? -30.744 -16.801 31.100 1.00 96.00 185 PHE A CA 1
ATOM 1394 C C . PHE A 1 185 ? -30.028 -16.700 29.752 1.00 96.00 185 PHE A C 1
ATOM 1396 O O . PHE A 1 185 ? -29.951 -17.672 29.003 1.00 96.00 185 PHE A O 1
ATOM 1403 N N . ILE A 1 186 ? -29.422 -15.536 29.508 1.00 96.81 186 ILE A N 1
ATOM 1404 C CA . ILE A 1 186 ? -28.401 -15.328 28.477 1.00 96.81 186 ILE A CA 1
ATOM 1405 C C . ILE A 1 186 ? -27.301 -14.470 29.092 1.00 96.81 186 ILE A C 1
ATOM 1407 O O . ILE A 1 186 ? -27.577 -13.417 29.671 1.00 96.81 186 ILE A O 1
ATOM 1411 N N . ASN A 1 187 ? -26.056 -14.925 28.987 1.00 96.12 187 ASN A N 1
ATOM 1412 C CA . ASN A 1 187 ? -24.899 -14.263 29.569 1.00 96.12 187 ASN A CA 1
ATOM 1413 C C . ASN A 1 187 ? -23.736 -14.193 28.579 1.00 96.12 187 ASN A C 1
ATOM 1415 O O . ASN A 1 187 ? -23.416 -15.180 27.922 1.00 96.12 187 ASN A O 1
ATOM 1419 N N . THR A 1 188 ? -23.017 -13.074 28.591 1.00 93.88 188 THR A N 1
ATOM 1420 C CA . THR A 1 188 ? -21.656 -12.980 28.053 1.00 93.88 188 THR A CA 1
ATOM 1421 C C . THR A 1 188 ? -20.662 -13.366 29.149 1.00 93.88 188 THR A C 1
ATOM 1423 O O . THR A 1 188 ? -20.672 -12.810 30.250 1.00 93.88 188 THR A O 1
ATOM 1426 N N . PHE A 1 189 ? -19.783 -14.315 28.855 1.00 89.75 189 PHE A N 1
ATOM 1427 C CA . PHE A 1 189 ? -18.708 -14.785 29.720 1.00 89.75 189 PHE A CA 1
ATOM 1428 C C . PHE A 1 189 ? -17.364 -14.277 29.217 1.00 89.75 189 PHE A C 1
ATOM 1430 O O . PHE A 1 189 ? -16.890 -14.715 28.174 1.00 89.75 189 PHE A O 1
ATOM 1437 N N . LEU A 1 190 ? -16.726 -13.410 30.001 1.00 86.94 190 LEU A N 1
ATOM 1438 C CA . LEU A 1 190 ? -15.375 -12.902 29.759 1.00 86.94 190 LEU A CA 1
ATOM 1439 C C . LEU A 1 190 ? -14.369 -13.588 30.681 1.00 86.94 190 LEU A C 1
ATOM 1441 O O . LEU A 1 190 ? -14.633 -13.747 31.872 1.00 86.94 190 LEU A O 1
ATOM 1445 N N . PHE A 1 191 ? -13.199 -13.963 30.171 1.00 82.81 191 PHE A N 1
ATOM 1446 C CA . PHE A 1 191 ? -12.129 -14.601 30.947 1.00 82.81 191 PHE A CA 1
ATOM 1447 C C . PHE A 1 191 ? -10.738 -14.294 30.349 1.00 82.81 191 PHE A C 1
ATOM 1449 O O . PHE A 1 191 ? -10.607 -13.500 29.424 1.00 82.81 191 PHE A O 1
ATOM 1456 N N . GLY A 1 192 ? -9.675 -14.864 30.931 1.00 75.12 192 GLY A N 1
ATOM 1457 C CA . GLY A 1 192 ? -8.266 -14.592 30.591 1.00 75.12 192 GLY A CA 1
ATOM 1458 C C . GLY A 1 192 ? -7.476 -14.119 31.812 1.00 75.12 192 GLY A C 1
ATOM 1459 O O . GLY A 1 192 ? -6.505 -14.755 32.210 1.00 75.12 192 GLY A O 1
ATOM 1460 N N . HIS A 1 193 ? -7.969 -13.076 32.484 1.00 71.25 193 HIS A N 1
ATOM 1461 C CA . HIS A 1 193 ? -7.427 -12.605 33.768 1.00 71.25 193 HIS A CA 1
ATOM 1462 C C . HIS A 1 193 ? -8.325 -12.960 34.957 1.00 71.25 193 HIS A C 1
ATOM 1464 O O . HIS A 1 193 ? -7.881 -13.572 35.926 1.00 71.25 193 HIS A O 1
ATOM 1470 N N . ALA A 1 194 ? -9.599 -12.575 34.887 1.00 73.44 194 ALA A N 1
ATOM 1471 C CA . ALA A 1 194 ? -10.613 -12.960 35.861 1.00 73.44 194 ALA A CA 1
ATOM 1472 C C . ALA A 1 194 ? -11.949 -13.138 35.150 1.00 73.44 194 ALA A C 1
ATOM 1474 O O . ALA A 1 194 ? -12.316 -12.290 34.331 1.00 73.44 194 ALA A O 1
ATOM 1475 N N . THR A 1 195 ? -12.645 -14.212 35.508 1.00 80.56 195 THR A N 1
ATOM 1476 C CA . THR A 1 195 ? -13.941 -14.568 34.941 1.00 80.56 195 THR A CA 1
ATOM 1477 C C . THR A 1 195 ? -15.004 -13.555 35.353 1.00 80.56 195 THR A C 1
ATOM 1479 O O . THR A 1 195 ? -15.212 -13.330 36.546 1.00 80.56 195 THR A O 1
ATOM 1482 N N . THR A 1 196 ? -15.680 -12.968 34.372 1.00 86.69 196 THR A N 1
ATOM 1483 C CA . THR A 1 196 ? -16.801 -12.047 34.559 1.00 86.69 196 THR A CA 1
ATOM 1484 C C . THR A 1 196 ? -17.992 -12.569 33.767 1.00 86.69 196 THR A C 1
ATOM 1486 O O . THR A 1 196 ? -17.868 -12.846 32.578 1.00 86.69 196 THR A O 1
ATOM 1489 N N . THR A 1 197 ? -19.145 -12.669 34.421 1.00 91.69 197 THR A N 1
ATOM 1490 C CA . THR A 1 197 ? -20.420 -13.017 33.785 1.00 91.69 197 THR A CA 1
ATOM 1491 C C . THR A 1 197 ? -21.272 -11.760 33.678 1.00 91.69 197 THR A C 1
ATOM 1493 O O . THR A 1 197 ? -21.463 -11.064 34.677 1.00 91.69 197 THR A O 1
ATOM 1496 N N . ILE A 1 198 ? -21.764 -11.464 32.478 1.00 93.56 198 ILE A N 1
ATOM 1497 C CA . ILE A 1 198 ? -22.566 -10.276 32.183 1.00 93.56 198 ILE A CA 1
ATOM 1498 C C . ILE A 1 198 ? -23.920 -10.731 31.644 1.00 93.56 198 ILE A C 1
ATOM 1500 O O . ILE A 1 198 ? -23.965 -11.266 30.536 1.00 93.56 198 ILE A O 1
ATOM 1504 N N . PRO A 1 199 ? -25.016 -10.516 32.385 1.00 96.12 199 PRO A N 1
ATOM 1505 C CA . PRO A 1 199 ? -26.356 -10.780 31.880 1.00 96.12 199 PRO A CA 1
ATOM 1506 C C . PRO A 1 199 ? -26.662 -9.930 30.651 1.00 96.12 199 PRO A C 1
ATOM 1508 O O . PRO A 1 199 ? -26.351 -8.737 30.622 1.00 96.12 199 PRO A O 1
ATOM 1511 N N . MET A 1 200 ? -27.287 -10.544 29.652 1.00 97.50 200 MET A N 1
ATOM 1512 C CA . MET A 1 200 ? -27.761 -9.852 28.458 1.00 97.50 200 MET A CA 1
ATOM 1513 C C . MET A 1 200 ? -29.247 -9.501 28.595 1.00 97.50 200 MET A C 1
ATOM 1515 O O . MET A 1 200 ? -30.008 -10.189 29.275 1.00 97.50 200 MET A O 1
ATOM 1519 N N . SER A 1 201 ? -29.665 -8.423 27.939 1.00 96.69 201 SER A N 1
ATOM 1520 C CA . SER A 1 201 ? -31.062 -7.977 27.852 1.00 96.69 201 SER A CA 1
ATOM 1521 C C . SER A 1 201 ? -31.515 -7.936 26.398 1.00 96.69 201 SER A C 1
ATOM 1523 O O . SER A 1 201 ? -30.673 -7.761 25.524 1.00 96.69 201 SER A O 1
ATOM 1525 N N . VAL A 1 202 ? -32.819 -8.054 26.134 1.00 96.56 202 VAL A N 1
ATOM 1526 C CA . VAL A 1 202 ? -33.371 -7.941 24.769 1.00 96.56 202 VAL A CA 1
ATOM 1527 C C . VAL A 1 202 ? -32.917 -6.628 24.123 1.00 96.56 202 VAL A C 1
ATOM 1529 O O . VAL A 1 202 ? -32.995 -5.564 24.743 1.00 96.56 202 VAL A O 1
ATOM 1532 N N . ASP A 1 203 ? -32.428 -6.705 22.888 1.00 96.38 203 ASP A N 1
ATOM 1533 C CA . ASP A 1 203 ? -31.995 -5.548 22.114 1.00 96.38 203 ASP A CA 1
ATOM 1534 C C . ASP A 1 203 ? -33.191 -4.875 21.435 1.00 96.38 203 ASP A C 1
ATOM 1536 O O . ASP A 1 203 ? -33.590 -5.225 20.327 1.00 96.38 203 ASP A O 1
ATOM 1540 N N . THR A 1 204 ? -33.743 -3.843 22.073 1.00 93.75 204 THR A N 1
ATOM 1541 C CA . THR A 1 204 ? -34.893 -3.099 21.534 1.00 93.75 204 THR A CA 1
ATOM 1542 C C . THR A 1 204 ? -34.559 -2.240 20.307 1.00 93.75 204 THR A C 1
ATOM 1544 O O . THR A 1 204 ? -35.420 -1.499 19.840 1.00 93.75 204 THR A O 1
ATOM 1547 N N . THR A 1 205 ? -33.303 -2.243 19.844 1.00 91.50 205 THR A N 1
ATOM 1548 C CA . THR A 1 205 ? -32.866 -1.549 18.621 1.00 91.50 205 THR A CA 1
ATOM 1549 C C . THR A 1 205 ? -32.709 -2.488 17.425 1.00 91.50 205 THR A C 1
ATOM 1551 O O . THR A 1 205 ? -32.429 -2.012 16.326 1.00 91.50 205 THR A O 1
ATOM 1554 N N . ALA A 1 206 ? -32.873 -3.800 17.628 1.00 90.62 206 ALA A N 1
ATOM 1555 C CA . ALA A 1 206 ? -32.833 -4.791 16.560 1.00 90.62 206 ALA A CA 1
ATOM 1556 C C . ALA A 1 206 ? -34.035 -4.653 15.604 1.00 90.62 206 ALA A C 1
ATOM 1558 O O . ALA A 1 206 ? -34.961 -3.877 15.843 1.00 90.62 206 ALA A O 1
ATOM 1559 N N . GLU A 1 207 ? -34.030 -5.405 14.501 1.00 90.62 207 GLU A N 1
ATOM 1560 C CA . GLU A 1 207 ? -35.215 -5.511 13.647 1.00 90.62 207 GLU A CA 1
ATOM 1561 C C . GLU A 1 207 ? -36.400 -6.077 14.435 1.00 90.62 207 GLU A C 1
ATOM 1563 O O . GLU A 1 207 ? -36.223 -6.925 15.306 1.00 90.62 207 GLU A O 1
ATOM 1568 N N . SER A 1 208 ? -37.624 -5.666 14.087 1.00 90.94 208 SER A N 1
ATOM 1569 C CA . SER A 1 208 ? -38.824 -6.054 14.839 1.00 90.94 208 SER A CA 1
ATOM 1570 C C . SER A 1 208 ? -39.035 -7.560 14.946 1.00 90.94 208 SER A C 1
ATOM 1572 O O . SER A 1 208 ? -39.640 -8.003 15.909 1.00 90.94 208 SER A O 1
ATOM 1574 N N . ALA A 1 209 ? -38.550 -8.326 13.965 1.00 92.38 209 ALA A N 1
ATOM 1575 C CA . ALA A 1 209 ? -38.637 -9.784 13.953 1.00 92.38 209 ALA A CA 1
ATOM 1576 C C . ALA A 1 209 ? -37.662 -10.472 14.924 1.00 92.38 209 ALA A C 1
ATOM 1578 O O . ALA A 1 209 ? -37.789 -11.670 15.115 1.00 92.38 209 ALA A O 1
ATOM 1579 N N . LEU A 1 210 ? -36.696 -9.737 15.492 1.00 94.69 210 LEU A N 1
ATOM 1580 C CA . LEU A 1 210 ? -35.704 -10.234 16.452 1.00 94.69 210 LEU A CA 1
ATOM 1581 C C . LEU A 1 210 ? -35.971 -9.737 17.883 1.00 94.69 210 LEU A C 1
ATOM 1583 O O . LEU A 1 210 ? -35.075 -9.789 18.726 1.00 94.69 210 LEU A O 1
ATOM 1587 N N . HIS A 1 211 ? -37.148 -9.168 18.145 1.00 94.38 211 HIS A N 1
ATOM 1588 C CA . HIS A 1 211 ? -37.551 -8.724 19.480 1.00 94.38 211 HIS A CA 1
ATOM 1589 C C . HIS A 1 211 ? -39.086 -8.802 19.682 1.00 94.38 211 HIS A C 1
ATOM 1591 O O . HIS A 1 211 ? -39.684 -7.944 20.349 1.00 94.38 211 HIS A O 1
ATOM 1597 N N . ASP A 1 212 ? -39.751 -9.770 19.038 1.00 94.44 212 ASP A N 1
ATOM 1598 C CA . ASP A 1 212 ? -41.216 -9.933 19.032 1.00 94.44 212 ASP A CA 1
ATOM 1599 C C . ASP A 1 212 ? -41.732 -11.023 19.991 1.00 94.44 212 ASP A C 1
ATOM 1601 O O . ASP A 1 212 ? -42.944 -11.123 20.216 1.00 94.44 212 ASP A O 1
ATOM 1605 N N . GLY A 1 213 ? -40.826 -11.772 20.624 1.00 92.88 213 GLY A N 1
ATOM 1606 C CA . GLY A 1 213 ? -41.130 -12.855 21.556 1.00 92.88 213 GLY A CA 1
ATOM 1607 C C . GLY A 1 213 ? -41.313 -14.219 20.887 1.00 92.88 213 GLY A C 1
ATOM 1608 O O . GLY A 1 213 ? -41.839 -15.134 21.528 1.00 92.88 213 GLY A O 1
ATOM 1609 N N . ASN A 1 214 ? -40.914 -14.369 19.623 1.00 93.81 214 ASN A N 1
ATOM 1610 C CA . ASN A 1 214 ? -40.924 -15.632 18.894 1.00 93.81 214 ASN A CA 1
ATOM 1611 C C . ASN A 1 214 ? -39.522 -16.264 18.860 1.00 93.81 214 ASN A C 1
ATOM 1613 O O . ASN A 1 214 ? -38.834 -16.262 17.851 1.00 93.81 214 ASN A O 1
ATOM 1617 N N . TYR A 1 215 ? -39.094 -16.898 19.944 1.00 95.88 215 TYR A N 1
ATOM 1618 C CA . TYR A 1 215 ? -37.790 -17.567 20.032 1.00 95.88 215 TYR A CA 1
ATOM 1619 C C . TYR A 1 215 ? -37.496 -18.585 18.908 1.00 95.88 215 TYR A C 1
ATOM 1621 O O . TYR A 1 215 ? -36.327 -18.835 18.621 1.00 95.88 215 TYR A O 1
ATOM 1629 N N . ALA A 1 216 ? -38.505 -19.118 18.212 1.00 92.19 216 ALA A N 1
ATOM 1630 C CA . ALA A 1 216 ? -38.312 -20.002 17.060 1.00 92.19 216 ALA A CA 1
ATOM 1631 C C . ALA A 1 216 ? -37.774 -19.307 15.794 1.00 92.19 216 ALA A C 1
ATOM 1633 O O . ALA A 1 216 ? -37.199 -19.985 14.940 1.00 92.19 216 ALA A O 1
ATOM 1634 N N . ASN A 1 217 ? -37.941 -17.985 15.644 1.00 92.56 217 ASN A N 1
ATOM 1635 C CA . ASN A 1 217 ? -37.336 -17.209 14.547 1.00 92.56 217 ASN A CA 1
ATOM 1636 C C . ASN A 1 217 ? -36.077 -16.428 14.973 1.00 92.56 217 ASN A C 1
ATOM 1638 O O . ASN A 1 217 ? -35.385 -15.892 14.109 1.00 92.56 217 ASN A O 1
ATOM 1642 N N . GLY A 1 218 ? -35.752 -16.443 16.267 1.00 96.12 218 GLY A N 1
ATOM 1643 C CA . GLY A 1 218 ? -34.568 -15.817 16.836 1.00 96.12 218 GLY A CA 1
ATOM 1644 C C . GLY A 1 218 ? -34.859 -14.480 17.510 1.00 96.12 218 GLY A C 1
ATOM 1645 O O . GLY A 1 218 ? -35.543 -13.628 16.969 1.00 96.12 218 GLY A O 1
ATOM 1646 N N . GLU A 1 219 ? -34.270 -14.271 18.680 1.00 97.38 219 GLU A N 1
ATOM 1647 C CA . GLU A 1 219 ? -34.405 -13.043 19.462 1.00 97.38 219 GLU A CA 1
ATOM 1648 C C . GLU A 1 219 ? -33.016 -12.484 19.783 1.00 97.38 219 GLU A C 1
ATOM 1650 O O . GLU A 1 219 ? -32.140 -13.209 20.264 1.00 97.38 219 GLU A O 1
ATOM 1655 N N . GLN A 1 220 ? -32.787 -11.199 19.508 1.00 97.38 220 GLN A N 1
ATOM 1656 C CA . GLN A 1 220 ? -31.493 -10.553 19.704 1.00 97.38 220 GLN A CA 1
ATOM 1657 C C . GLN A 1 220 ? -31.361 -9.980 21.115 1.00 97.38 220 GLN A C 1
ATOM 1659 O O . GLN A 1 220 ? -32.223 -9.265 21.626 1.00 97.38 220 GLN A O 1
ATOM 1664 N N . TYR A 1 221 ? -30.210 -10.242 21.722 1.00 97.88 221 TYR A N 1
ATOM 1665 C CA . TYR A 1 221 ? -29.840 -9.770 23.045 1.00 97.88 221 TYR A CA 1
ATOM 1666 C C . TYR A 1 221 ? -28.556 -8.951 22.978 1.00 97.88 221 TYR A C 1
ATOM 1668 O O . TYR A 1 221 ? -27.658 -9.234 22.185 1.00 97.88 221 TYR A O 1
ATOM 1676 N N . VAL A 1 222 ? -28.458 -7.952 23.853 1.00 97.19 222 VAL A N 1
ATOM 1677 C CA . VAL A 1 222 ? -27.331 -7.027 23.973 1.00 97.19 222 VAL A CA 1
ATOM 1678 C C . VAL A 1 222 ? -26.810 -6.976 25.409 1.00 97.19 222 VAL A C 1
ATOM 1680 O O . VAL A 1 222 ? -27.567 -7.069 26.378 1.00 97.19 222 VAL A O 1
ATOM 1683 N N . SER A 1 223 ? -25.499 -6.810 25.560 1.00 95.62 223 SER A N 1
ATOM 1684 C CA . SER A 1 223 ? -24.866 -6.459 26.833 1.00 95.62 223 SER A CA 1
ATOM 1685 C C . SER A 1 223 ? -23.745 -5.450 26.628 1.00 95.62 223 SER A C 1
ATOM 1687 O O . SER A 1 223 ? -23.192 -5.333 25.536 1.00 95.62 223 SER A O 1
ATOM 1689 N N . PHE A 1 224 ? -23.408 -4.729 27.694 1.00 92.25 224 PHE A N 1
ATOM 1690 C CA . PHE A 1 224 ? -22.372 -3.704 27.681 1.00 92.25 224 PHE A CA 1
ATOM 1691 C C . PHE A 1 224 ? -21.318 -4.012 28.732 1.00 92.25 224 PHE A C 1
ATOM 1693 O O . PHE A 1 224 ? -21.637 -4.429 29.848 1.00 92.25 224 PHE A O 1
ATOM 1700 N N . TRP A 1 225 ? -20.059 -3.756 28.399 1.00 87.62 225 TRP A N 1
ATOM 1701 C CA . TRP A 1 225 ? -18.954 -3.979 29.315 1.00 87.62 225 TRP A CA 1
ATOM 1702 C C . TRP A 1 225 ? -17.878 -2.912 29.202 1.00 87.62 225 TRP A C 1
ATOM 1704 O O . TRP A 1 225 ? -17.541 -2.454 28.116 1.00 87.62 225 TRP A O 1
ATOM 1714 N N . LYS A 1 226 ? -17.293 -2.564 30.345 1.00 82.12 226 LYS A N 1
ATOM 1715 C CA . LYS A 1 226 ? -16.128 -1.691 30.460 1.00 82.12 226 LYS A CA 1
ATOM 1716 C C . LYS A 1 226 ? -15.279 -2.180 31.627 1.00 82.12 226 LYS A C 1
ATOM 1718 O O . LYS A 1 226 ? -15.818 -2.447 32.704 1.00 82.12 226 LYS A O 1
ATOM 1723 N N . ARG A 1 227 ? -13.963 -2.316 31.441 1.00 70.69 227 ARG A N 1
ATOM 1724 C CA . ARG A 1 227 ? -13.054 -2.777 32.504 1.00 70.69 227 ARG A CA 1
ATOM 1725 C C . ARG A 1 227 ? -11.678 -2.135 32.406 1.00 70.69 227 ARG A C 1
ATOM 1727 O O . ARG A 1 227 ? -11.147 -1.926 31.328 1.00 70.69 227 ARG A O 1
ATOM 1734 N N . GLU A 1 228 ? -11.070 -1.913 33.567 1.00 61.94 228 GLU A N 1
ATOM 1735 C CA . GLU A 1 228 ? -9.753 -1.275 33.710 1.00 61.94 228 GLU A CA 1
ATOM 1736 C C . GLU A 1 228 ? -8.557 -2.227 33.513 1.00 61.94 228 GLU A C 1
ATOM 1738 O O . GLU A 1 228 ? -7.403 -1.812 33.605 1.00 61.94 228 GLU A O 1
ATOM 1743 N N . VAL A 1 229 ? -8.802 -3.520 33.282 1.00 68.94 229 VAL A N 1
ATOM 1744 C CA . VAL A 1 229 ? -7.738 -4.533 33.247 1.00 68.94 229 VAL A CA 1
ATOM 1745 C C . VAL A 1 229 ? -7.239 -4.712 31.820 1.00 68.94 229 VAL A C 1
ATOM 1747 O O . VAL A 1 229 ? -7.911 -5.316 30.991 1.00 68.94 229 VAL A O 1
ATOM 1750 N N . VAL A 1 230 ? -6.036 -4.208 31.579 1.00 72.94 230 VAL A N 1
ATOM 1751 C CA . VAL A 1 230 ? -5.264 -4.354 30.339 1.00 72.94 230 VAL A CA 1
ATOM 1752 C C . VAL A 1 230 ? -4.831 -5.807 30.146 1.00 72.94 230 VAL A C 1
ATOM 1754 O O . VAL A 1 230 ? -4.478 -6.477 31.117 1.00 72.94 230 VAL A O 1
ATOM 1757 N N . GLY A 1 231 ? -4.807 -6.269 28.901 1.00 71.81 231 GLY A N 1
ATOM 1758 C CA . GLY A 1 231 ? -4.349 -7.594 28.504 1.00 71.81 231 GLY A CA 1
ATOM 1759 C C . GLY A 1 231 ? -5.285 -8.256 27.499 1.00 71.81 231 GLY A C 1
ATOM 1760 O O . GLY A 1 231 ? -6.320 -7.705 27.125 1.00 71.81 231 GLY A O 1
ATOM 1761 N N . LEU A 1 232 ? -4.905 -9.456 27.066 1.00 76.81 232 LEU A N 1
ATOM 1762 C CA . LEU A 1 232 ? -5.741 -10.294 26.217 1.00 76.81 232 LEU A CA 1
ATOM 1763 C C . LEU A 1 232 ? -6.817 -10.968 27.073 1.00 76.81 232 LEU A C 1
ATOM 1765 O O . LEU A 1 232 ? -6.522 -11.791 27.944 1.00 76.81 232 LEU A O 1
ATOM 1769 N N . HIS A 1 233 ? -8.066 -10.614 26.809 1.00 83.38 233 HIS A N 1
ATOM 1770 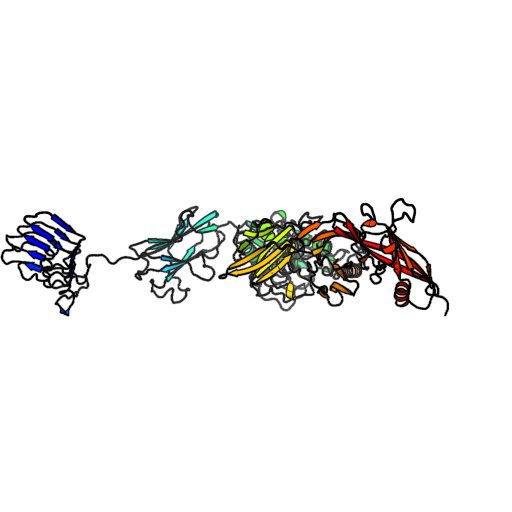C CA . HIS A 1 233 ? -9.246 -11.301 27.312 1.00 83.38 233 HIS A CA 1
ATOM 1771 C C . HIS A 1 233 ? -9.809 -12.190 26.219 1.00 83.38 233 HIS A C 1
ATOM 1773 O O . HIS A 1 233 ? -9.384 -12.160 25.065 1.00 83.38 233 HIS A O 1
ATOM 1779 N N . TYR A 1 234 ? -10.788 -12.983 26.608 1.00 86.00 234 TYR A N 1
ATOM 1780 C CA . TYR A 1 234 ? -11.574 -13.770 25.690 1.00 86.00 234 TYR A CA 1
ATOM 1781 C C . TYR A 1 234 ? -13.032 -13.729 26.116 1.00 86.00 234 TYR A C 1
ATOM 1783 O O . TYR A 1 234 ? -13.308 -13.639 27.317 1.00 86.00 234 TYR A O 1
ATOM 1791 N N . TYR A 1 235 ? -13.948 -13.834 25.160 1.00 89.19 235 TYR A N 1
ATOM 1792 C CA . TYR A 1 235 ? -15.375 -13.888 25.444 1.00 89.19 235 TYR A CA 1
ATOM 1793 C C . TYR A 1 235 ? -16.084 -15.040 24.731 1.00 89.19 235 TYR A C 1
ATOM 1795 O O . TYR A 1 235 ? -15.667 -15.519 23.677 1.00 89.19 235 TYR A O 1
ATOM 1803 N N . THR A 1 236 ? -17.161 -15.495 25.360 1.00 91.44 236 THR A N 1
ATOM 1804 C CA . THR A 1 236 ? -18.149 -16.444 24.831 1.00 91.44 236 THR A CA 1
ATOM 1805 C C . THR A 1 236 ? -19.525 -16.009 25.320 1.00 91.44 236 THR A C 1
ATOM 1807 O O . THR A 1 236 ? -19.613 -15.257 26.291 1.00 91.44 236 THR A O 1
ATOM 1810 N N . SER A 1 237 ? -20.588 -16.508 24.710 1.00 93.25 237 SER A N 1
ATOM 1811 C CA . SER A 1 237 ? -21.951 -16.348 25.208 1.00 93.25 237 SER A CA 1
ATOM 1812 C C . SER A 1 237 ? -22.519 -17.698 25.615 1.00 93.25 237 SER A C 1
ATOM 1814 O O . SER A 1 237 ? -22.184 -18.723 25.029 1.00 93.25 237 SER A O 1
ATOM 1816 N N . GLU A 1 238 ? -23.362 -17.716 26.636 1.00 93.19 238 GLU A N 1
ATOM 1817 C CA . GLU A 1 238 ? -24.035 -18.922 27.106 1.00 93.19 238 GLU A CA 1
ATOM 1818 C C . GLU A 1 238 ? -25.499 -18.607 27.390 1.00 93.19 238 GLU A C 1
ATOM 1820 O O . GLU A 1 238 ? -25.814 -17.584 28.005 1.00 93.19 238 GLU A O 1
ATOM 1825 N N . ALA A 1 239 ? -26.381 -19.494 26.949 1.00 95.75 239 ALA A N 1
ATOM 1826 C CA . ALA A 1 239 ? -27.817 -19.371 27.120 1.00 95.75 239 ALA A CA 1
ATOM 1827 C C . ALA A 1 239 ? -28.425 -20.699 27.565 1.00 95.75 239 ALA A C 1
ATOM 1829 O O . ALA A 1 239 ? -27.866 -21.761 27.299 1.00 95.75 239 ALA A O 1
ATOM 1830 N N . SER A 1 240 ? -29.575 -20.639 28.229 1.00 95.06 240 SER A N 1
ATOM 1831 C CA . SER A 1 240 ? -30.333 -21.825 28.626 1.00 95.06 240 SER A CA 1
ATOM 1832 C C . SER A 1 240 ? -31.827 -21.565 28.563 1.00 95.06 240 SER A C 1
ATOM 1834 O O . SER A 1 240 ? -32.268 -20.525 29.041 1.00 95.06 240 SER A O 1
ATOM 1836 N N . ASP A 1 241 ? -32.592 -22.538 28.080 1.00 92.69 241 ASP A N 1
ATOM 1837 C CA . ASP A 1 241 ? -34.067 -22.605 28.105 1.00 92.69 241 ASP A CA 1
ATOM 1838 C C . ASP A 1 241 ? -34.617 -23.049 29.491 1.00 92.69 241 ASP A C 1
ATOM 1840 O O . ASP A 1 241 ? -35.816 -23.025 29.747 1.00 92.69 241 ASP A O 1
ATOM 1844 N N . GLY A 1 242 ? -33.736 -23.427 30.431 1.00 90.25 242 GLY A N 1
ATOM 1845 C CA . GLY A 1 242 ? -34.077 -23.987 31.746 1.00 90.25 242 GLY A CA 1
ATOM 1846 C C . GLY A 1 242 ? -33.977 -25.519 31.840 1.00 90.25 242 GLY A C 1
ATOM 1847 O O . GLY A 1 242 ? -33.907 -26.050 32.952 1.00 90.25 242 GLY A O 1
ATOM 1848 N N . SER A 1 243 ? -33.895 -26.215 30.705 1.00 87.38 243 SER A N 1
ATOM 1849 C CA . SER A 1 243 ? -33.726 -27.672 30.569 1.00 87.38 243 SER A CA 1
ATOM 1850 C C . SER A 1 243 ? -32.341 -28.051 30.022 1.00 87.38 243 SER A C 1
ATOM 1852 O O . SER A 1 243 ? -31.730 -29.023 30.470 1.00 87.38 243 SER A O 1
ATOM 1854 N N . SER A 1 244 ? -31.836 -27.260 29.080 1.00 88.44 244 SER A N 1
ATOM 1855 C CA . SER A 1 244 ? -30.590 -27.399 28.334 1.00 88.44 244 SER A CA 1
ATOM 1856 C C . SER A 1 244 ? -29.835 -26.067 28.322 1.00 88.44 244 SER A C 1
ATOM 1858 O O . SER A 1 244 ? -30.424 -24.994 28.431 1.00 88.44 244 SER A O 1
ATOM 1860 N N . ALA A 1 245 ? -28.509 -26.109 28.200 1.00 91.25 245 ALA A N 1
ATOM 1861 C CA . ALA A 1 245 ? -27.679 -24.914 28.068 1.00 91.25 245 ALA A CA 1
ATOM 1862 C C . ALA A 1 245 ? -26.715 -25.067 26.891 1.00 91.25 245 ALA A C 1
ATOM 1864 O O . ALA A 1 245 ? -26.199 -26.158 26.647 1.00 91.25 245 ALA A O 1
ATOM 1865 N N . VAL A 1 246 ? -26.463 -23.966 26.191 1.00 92.75 246 VAL A N 1
ATOM 1866 C CA . VAL A 1 246 ? -25.559 -23.883 25.043 1.00 92.75 246 VAL A CA 1
ATOM 1867 C C . VAL A 1 246 ? -24.527 -22.793 25.287 1.00 92.75 246 VAL A C 1
ATOM 1869 O O . VAL A 1 246 ? -24.857 -21.726 25.806 1.00 92.75 246 VAL A O 1
ATOM 1872 N N . ARG A 1 247 ? -23.275 -23.046 24.897 1.00 89.81 247 ARG A N 1
ATOM 1873 C CA . ARG A 1 247 ? -22.207 -22.042 24.872 1.00 89.81 247 ARG A CA 1
ATOM 1874 C C . ARG A 1 247 ? -21.752 -21.822 23.436 1.00 89.81 247 ARG A C 1
ATOM 1876 O O . ARG A 1 247 ? -21.562 -22.779 22.700 1.00 89.81 247 ARG A O 1
ATOM 1883 N N . PHE A 1 248 ? -21.544 -20.571 23.055 1.00 88.44 248 PHE A N 1
ATOM 1884 C CA . PHE A 1 248 ? -21.176 -20.175 21.705 1.00 88.44 248 PHE A CA 1
ATOM 1885 C C . PHE A 1 248 ? -20.043 -19.138 21.724 1.00 88.44 248 PHE A C 1
ATOM 1887 O O . PHE A 1 248 ? -20.107 -18.181 22.501 1.00 88.44 248 PHE A O 1
ATOM 1894 N N . PRO A 1 249 ? -18.999 -19.302 20.893 1.00 79.62 249 PRO A N 1
ATOM 1895 C CA . PRO A 1 249 ? -18.752 -20.424 19.976 1.00 79.62 249 PRO A CA 1
ATOM 1896 C C . PRO A 1 249 ? -18.267 -21.705 20.694 1.00 79.62 249 PRO A C 1
ATOM 1898 O O . PRO A 1 249 ? -17.541 -21.633 21.686 1.00 79.62 249 PRO A O 1
ATOM 1901 N N . GLU A 1 250 ? -18.609 -22.888 20.164 1.00 66.88 250 GLU A N 1
ATOM 1902 C CA . GLU A 1 250 ? -18.033 -24.179 20.588 1.00 66.88 250 GLU A CA 1
ATOM 1903 C C . GLU A 1 250 ? -16.734 -24.461 19.811 1.00 66.88 250 GLU A C 1
ATOM 1905 O O . GLU A 1 250 ? -16.755 -25.099 18.758 1.00 66.88 250 GLU A O 1
ATOM 1910 N N . LEU A 1 251 ? -15.575 -23.982 20.281 1.00 55.94 251 LEU A N 1
ATOM 1911 C CA . LEU A 1 251 ? -14.294 -24.293 19.628 1.00 55.94 251 LEU A CA 1
ATOM 1912 C C . LEU A 1 251 ? -13.470 -25.321 20.426 1.00 55.94 251 LEU A C 1
ATOM 1914 O O . LEU A 1 251 ? -13.175 -25.081 21.597 1.00 55.94 251 LEU A O 1
ATOM 1918 N N . PRO A 1 252 ? -13.005 -26.432 19.805 1.00 45.03 252 PRO A N 1
ATOM 1919 C CA . PRO A 1 252 ? -12.330 -27.527 20.514 1.00 45.03 252 PRO A CA 1
ATOM 1920 C C . PRO A 1 252 ? -10.995 -27.172 21.187 1.00 45.03 252 PRO A C 1
ATOM 1922 O O . PRO A 1 252 ? -10.492 -27.981 21.957 1.00 45.03 252 PRO A O 1
ATOM 1925 N N . ASN A 1 253 ? -10.390 -26.014 20.884 1.00 51.28 253 ASN A N 1
ATOM 1926 C CA . ASN A 1 253 ? -9.039 -25.649 21.339 1.00 51.28 253 ASN A CA 1
ATOM 1927 C C . ASN A 1 253 ? -8.819 -24.141 21.593 1.00 51.28 253 ASN A C 1
ATOM 1929 O O . ASN A 1 253 ? -7.685 -23.733 21.839 1.00 51.28 253 ASN A O 1
ATOM 1933 N N . VAL A 1 254 ? -9.857 -23.301 21.539 1.00 52.50 254 VAL A N 1
ATOM 1934 C CA . VAL A 1 254 ? -9.739 -21.861 21.825 1.00 52.50 254 VAL A CA 1
ATOM 1935 C C . VAL A 1 254 ? -10.827 -21.508 22.818 1.00 52.50 254 VAL A C 1
ATOM 1937 O O . VAL A 1 254 ? -11.994 -21.798 22.587 1.00 52.50 254 VAL A O 1
ATOM 1940 N N . ALA A 1 255 ? -10.444 -20.927 23.949 1.00 56.06 255 ALA A N 1
ATOM 1941 C CA . ALA A 1 255 ? -11.357 -20.726 25.062 1.00 56.06 255 ALA A CA 1
ATOM 1942 C C . ALA A 1 255 ? -12.501 -19.726 24.756 1.00 56.06 255 ALA A C 1
ATOM 1944 O O . ALA A 1 255 ? -13.451 -19.677 25.527 1.00 56.06 255 ALA A O 1
ATOM 1945 N N . GLY A 1 256 ? -12.442 -18.956 23.661 1.00 70.75 256 GLY A N 1
ATOM 1946 C CA . GLY A 1 256 ? -13.428 -17.955 23.224 1.00 70.75 256 GLY A CA 1
ATOM 1947 C C . GLY A 1 256 ? -12.840 -17.030 22.149 1.00 70.75 256 GLY A C 1
ATOM 1948 O O . GLY A 1 256 ? -11.711 -17.256 21.710 1.00 70.75 256 GLY A O 1
ATOM 1949 N N . PHE A 1 257 ? -13.561 -15.983 21.743 1.00 80.62 257 PHE A N 1
ATOM 1950 C CA . PHE A 1 257 ? -13.036 -14.950 20.837 1.00 80.62 257 PHE A CA 1
ATOM 1951 C C . PHE A 1 257 ? -12.066 -14.018 21.572 1.00 80.62 257 PHE A C 1
ATOM 1953 O O . PHE A 1 257 ? -12.375 -13.631 22.699 1.00 80.62 257 PHE A O 1
ATOM 1960 N N . PRO A 1 258 ? -10.903 -13.665 20.991 1.00 82.50 258 PRO A N 1
ATOM 1961 C CA . PRO A 1 258 ? -9.943 -12.771 21.632 1.00 82.50 258 PRO A CA 1
ATOM 1962 C C . PRO A 1 258 ? -10.481 -11.337 21.710 1.00 82.50 258 PRO A C 1
ATOM 1964 O O . PRO A 1 258 ? -11.047 -10.826 20.752 1.00 82.50 258 PRO A O 1
ATOM 1967 N N . LEU A 1 259 ? -10.246 -10.674 22.841 1.00 80.62 259 LEU A N 1
ATOM 1968 C CA . LEU A 1 259 ? -10.534 -9.259 23.061 1.00 80.62 259 LEU A CA 1
ATOM 1969 C C . LEU A 1 259 ? -9.338 -8.607 23.752 1.00 80.62 259 LEU A C 1
ATOM 1971 O O . LEU A 1 259 ? -9.097 -8.828 24.940 1.00 80.62 259 LEU A O 1
ATOM 1975 N N . GLU A 1 260 ? -8.562 -7.813 23.022 1.00 76.25 260 GLU A N 1
ATOM 1976 C CA . GLU A 1 260 ? -7.386 -7.151 23.583 1.00 76.25 260 GLU A CA 1
ATOM 1977 C C . GLU A 1 260 ? -7.757 -5.781 24.168 1.00 76.25 260 GLU A C 1
ATOM 1979 O O . GLU A 1 260 ? -8.149 -4.866 23.446 1.00 76.25 260 GLU A O 1
ATOM 1984 N N . ILE A 1 261 ? -7.603 -5.633 25.488 1.00 73.00 261 ILE A N 1
ATOM 1985 C CA . ILE A 1 261 ? -7.745 -4.349 26.184 1.00 73.00 261 ILE A CA 1
ATOM 1986 C C . ILE A 1 261 ? -6.354 -3.756 26.329 1.00 73.00 261 ILE A C 1
ATOM 1988 O O . ILE A 1 261 ? -5.517 -4.315 27.041 1.00 73.00 261 ILE A O 1
ATOM 1992 N N . LYS A 1 262 ? -6.088 -2.616 25.700 1.00 65.50 262 LYS A N 1
ATOM 1993 C CA . LYS A 1 262 ? -4.791 -1.938 25.825 1.00 65.50 262 LYS A CA 1
ATOM 1994 C C . LYS A 1 262 ? -4.870 -0.817 26.851 1.00 65.50 262 LYS A C 1
ATOM 1996 O O . LYS A 1 262 ? -5.912 -0.208 27.066 1.00 65.50 262 LYS A O 1
ATOM 2001 N N . LYS A 1 263 ? -3.743 -0.511 27.496 1.00 64.50 263 LYS A N 1
ATOM 2002 C CA . LYS A 1 263 ? -3.538 0.854 27.980 1.00 64.50 263 LYS A CA 1
ATOM 2003 C C . LYS A 1 263 ? -2.929 1.597 26.799 1.00 64.50 263 LYS A C 1
ATOM 2005 O O . LYS A 1 263 ? -1.778 1.288 26.486 1.00 64.50 263 LYS A O 1
ATOM 2010 N N . PRO A 1 264 ? -3.667 2.492 26.128 1.00 67.81 264 PRO A N 1
ATOM 2011 C CA . PRO A 1 264 ? -3.128 3.250 25.021 1.00 67.81 264 PRO A CA 1
ATOM 2012 C C . PRO A 1 264 ? -1.884 3.963 25.509 1.00 67.81 264 PRO A C 1
ATOM 2014 O O . PRO A 1 264 ? -1.846 4.501 26.624 1.00 67.81 264 PRO A O 1
ATOM 2017 N N . PHE A 1 265 ? -0.847 3.929 24.686 1.00 79.19 265 PHE A N 1
ATOM 2018 C CA . PHE A 1 265 ? 0.286 4.789 24.920 1.00 79.19 265 PHE A CA 1
ATOM 2019 C C . PHE A 1 265 ? -0.179 6.220 24.652 1.00 79.19 265 PHE A C 1
ATOM 2021 O O . PHE A 1 265 ? -0.562 6.562 23.535 1.00 79.19 265 PHE A O 1
ATOM 2028 N N . THR A 1 266 ? -0.224 7.038 25.699 1.00 89.69 266 THR A N 1
ATOM 2029 C CA . THR A 1 266 ? -0.576 8.449 25.568 1.00 89.69 266 THR A CA 1
ATOM 2030 C C . THR A 1 266 ? 0.689 9.242 25.298 1.00 89.69 266 THR A C 1
ATOM 2032 O O . THR A 1 266 ? 1.517 9.384 26.200 1.00 89.69 266 THR A O 1
ATOM 2035 N N . HIS A 1 267 ? 0.810 9.773 24.084 1.00 93.19 267 HIS A N 1
ATOM 2036 C CA . HIS A 1 267 ? 1.812 10.783 23.782 1.00 93.19 267 HIS A CA 1
ATOM 2037 C C . HIS A 1 267 ? 1.362 12.127 24.338 1.00 93.19 267 HIS A C 1
ATOM 2039 O O . HIS A 1 267 ? 0.231 12.552 24.096 1.00 93.19 267 HIS A O 1
ATOM 2045 N N . LYS A 1 268 ? 2.245 12.801 25.070 1.00 95.88 268 LYS A N 1
ATOM 2046 C CA . LYS A 1 268 ? 2.000 14.159 25.556 1.00 95.88 268 LYS A CA 1
ATOM 2047 C C . LYS A 1 268 ? 2.512 15.155 24.537 1.00 95.88 268 LYS A C 1
ATOM 2049 O O . LYS A 1 268 ? 3.705 15.175 24.238 1.00 95.88 268 LYS A O 1
ATOM 2054 N N . VAL A 1 269 ? 1.630 16.015 24.052 1.00 98.00 269 VAL A N 1
ATOM 2055 C CA . VAL A 1 269 ? 1.966 17.049 23.074 1.00 98.00 269 VAL A CA 1
ATOM 2056 C C . VAL A 1 269 ? 1.627 18.407 23.662 1.00 98.00 269 VAL A C 1
ATOM 2058 O O . VAL A 1 269 ? 0.501 18.619 24.092 1.00 98.00 269 VAL A O 1
ATOM 2061 N N . ALA A 1 270 ? 2.569 19.344 23.686 1.00 97.94 270 ALA A N 1
ATOM 2062 C CA . ALA A 1 270 ? 2.240 20.723 24.042 1.00 97.94 270 ALA A CA 1
ATOM 2063 C C . ALA A 1 270 ? 1.751 21.477 22.805 1.00 97.94 270 ALA A C 1
ATOM 2065 O O . ALA A 1 270 ? 2.338 21.337 21.735 1.00 97.94 270 ALA A O 1
ATOM 2066 N N . LEU A 1 271 ? 0.736 22.325 22.951 1.00 98.19 271 LEU A N 1
ATOM 2067 C CA . LEU A 1 271 ? 0.311 23.262 21.914 1.00 98.19 271 LEU A CA 1
ATOM 2068 C C . LEU A 1 271 ? 0.424 24.696 22.428 1.00 98.19 271 LEU A C 1
ATOM 2070 O O . LEU A 1 271 ? -0.150 25.055 23.457 1.00 98.19 271 LEU A O 1
ATOM 2074 N N . ILE A 1 272 ? 1.175 25.518 21.702 1.00 98.31 272 ILE A N 1
ATOM 2075 C CA . ILE A 1 272 ? 1.464 26.907 22.046 1.00 98.31 272 ILE A CA 1
ATOM 2076 C C . ILE A 1 272 ? 0.783 27.827 21.022 1.00 98.31 272 ILE A C 1
ATOM 2078 O O . ILE A 1 272 ? 1.312 28.006 19.921 1.00 98.31 272 ILE A O 1
ATOM 2082 N N . PRO A 1 273 ? -0.371 28.428 21.362 1.00 97.25 273 PRO A N 1
ATOM 2083 C CA . PRO A 1 273 ? -1.016 29.413 20.506 1.00 97.25 273 PRO A CA 1
ATOM 2084 C C . PRO A 1 273 ? -0.346 30.775 20.659 1.00 97.25 273 PRO A C 1
ATOM 2086 O O . PRO A 1 273 ? -0.362 31.360 21.745 1.00 97.25 273 PRO A O 1
ATOM 2089 N N . VAL A 1 274 ? 0.216 31.302 19.570 1.00 97.06 274 VAL A N 1
ATOM 2090 C CA . VAL A 1 274 ? 0.851 32.627 19.541 1.00 97.06 274 VAL A CA 1
ATOM 2091 C C . VAL A 1 274 ? 0.231 33.550 18.503 1.00 97.06 274 VAL A C 1
ATOM 2093 O O . VAL A 1 274 ? -0.230 33.123 17.453 1.00 97.06 274 VAL A O 1
ATOM 2096 N N . ARG A 1 275 ? 0.248 34.849 18.784 1.00 95.25 275 ARG A N 1
ATOM 2097 C CA . ARG A 1 275 ? -0.111 35.920 17.852 1.00 95.25 275 ARG A CA 1
ATOM 2098 C C . ARG A 1 275 ? 0.920 37.037 17.934 1.00 95.25 275 ARG A C 1
ATOM 2100 O O . ARG A 1 275 ? 1.638 37.159 18.924 1.00 95.25 275 ARG A O 1
ATOM 2107 N N . TYR A 1 276 ? 0.950 37.883 16.919 1.00 95.06 276 TYR A N 1
ATOM 2108 C CA . TYR A 1 276 ? 1.936 38.953 16.804 1.00 95.06 276 TYR A CA 1
ATOM 2109 C C . TYR A 1 276 ? 1.395 40.283 17.329 1.00 95.06 276 TYR A C 1
ATOM 2111 O O . TYR A 1 276 ? 0.183 40.532 17.334 1.00 95.06 276 TYR A O 1
ATOM 2119 N N . ILE A 1 277 ? 2.294 41.167 17.761 1.00 92.38 277 ILE A N 1
ATOM 2120 C CA . ILE A 1 277 ? 1.916 42.535 18.116 1.00 92.38 277 ILE A CA 1
ATOM 2121 C C . ILE A 1 277 ? 1.454 43.299 16.871 1.00 92.38 277 ILE A C 1
ATOM 2123 O O . ILE A 1 277 ? 2.052 43.196 15.808 1.00 92.38 277 ILE A O 1
ATOM 2127 N N . GLY A 1 278 ? 0.379 44.078 16.992 1.00 86.19 278 GLY A N 1
ATOM 2128 C CA . GLY A 1 278 ? -0.124 44.921 15.900 1.00 86.19 278 GLY A CA 1
ATOM 2129 C C . GLY A 1 278 ? -0.846 44.194 14.757 1.00 86.19 278 GLY A C 1
ATOM 2130 O O . GLY A 1 278 ? -1.402 44.880 13.905 1.00 86.19 278 GLY A O 1
ATOM 2131 N N . GLU A 1 279 ? -0.890 42.860 14.760 1.00 84.75 279 GLU A N 1
ATOM 2132 C CA . GLU A 1 279 ? -1.655 42.055 13.799 1.00 84.75 279 GLU A CA 1
ATOM 2133 C C . GLU A 1 279 ? -3.122 41.877 14.245 1.00 84.75 279 GLU A C 1
ATOM 2135 O O . GLU A 1 279 ? -3.424 41.987 15.443 1.00 84.75 279 GLU A O 1
ATOM 2140 N N . PRO A 1 280 ? -4.057 41.617 13.308 1.00 80.50 280 PRO A N 1
ATOM 2141 C CA . PRO A 1 280 ? -5.443 41.317 13.644 1.00 80.50 280 PRO A CA 1
ATOM 2142 C C . PRO A 1 280 ? -5.560 40.067 14.523 1.00 80.50 280 PRO A C 1
ATOM 2144 O O . PRO A 1 280 ? -4.663 39.222 14.582 1.00 80.50 280 PRO A O 1
ATOM 2147 N N . SER A 1 281 ? -6.692 39.959 15.220 1.00 80.94 281 SER A N 1
ATOM 2148 C CA . SER A 1 281 ? -6.991 38.773 16.016 1.00 80.94 281 SER A CA 1
ATOM 2149 C C . SER A 1 281 ? -6.973 37.509 15.147 1.00 80.94 281 SER A C 1
ATOM 2151 O O . SER A 1 281 ? -7.440 37.564 14.006 1.00 80.94 281 SER A O 1
ATOM 2153 N N . PRO A 1 282 ? -6.478 36.386 15.695 1.00 87.50 282 PRO A N 1
ATOM 2154 C CA . PRO A 1 282 ? -6.562 35.080 15.052 1.00 87.50 282 PRO A CA 1
ATOM 2155 C C . PRO A 1 282 ? -8.002 34.723 14.676 1.00 87.50 282 PRO A C 1
ATOM 2157 O O . PRO A 1 282 ? -8.952 35.177 15.323 1.00 87.50 282 PRO A O 1
ATOM 2160 N N . PHE A 1 283 ? -8.147 33.931 13.619 1.00 84.50 283 PHE A N 1
ATOM 2161 C CA . PHE A 1 283 ? -9.437 33.540 13.062 1.00 84.50 283 PHE A CA 1
ATOM 2162 C C . PHE A 1 283 ? -10.206 32.599 13.997 1.00 84.50 283 PHE A C 1
ATOM 2164 O O . PHE A 1 283 ? -11.403 32.786 14.204 1.00 84.50 283 PHE A O 1
ATOM 2171 N N . HIS A 1 284 ? -9.518 31.617 14.580 1.00 87.06 284 HIS A N 1
ATOM 2172 C CA . HIS A 1 284 ? -10.093 30.637 15.490 1.00 87.06 284 HIS A CA 1
ATOM 2173 C C . HIS A 1 284 ? -9.910 31.064 16.950 1.00 87.06 284 HIS A C 1
ATOM 2175 O O . HIS A 1 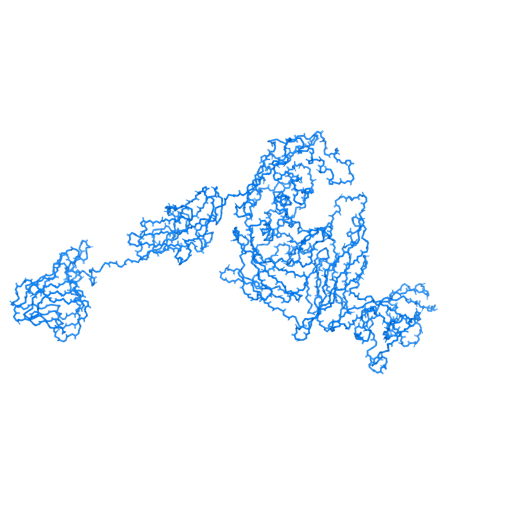284 ? -8.859 31.537 17.400 1.00 87.06 284 HIS A O 1
ATOM 2181 N N . SER A 1 285 ? -10.947 30.827 17.743 1.00 90.25 285 SER A N 1
ATOM 2182 C CA . SER A 1 285 ? -10.852 30.838 19.195 1.00 90.25 285 SER A CA 1
ATOM 2183 C C . SER A 1 285 ? -10.029 29.647 19.703 1.00 90.25 285 SER A C 1
ATOM 2185 O O . SER A 1 285 ? -9.949 28.594 19.070 1.00 90.25 285 SER A O 1
ATOM 2187 N N . ILE A 1 286 ? -9.473 29.764 20.913 1.00 92.25 286 ILE A N 1
ATOM 2188 C CA . ILE A 1 286 ? -8.795 28.634 21.574 1.00 92.25 286 ILE A CA 1
ATOM 2189 C C . ILE A 1 286 ? -9.746 27.438 21.767 1.00 92.25 286 ILE A C 1
ATOM 2191 O O . ILE A 1 286 ? -9.310 26.292 21.724 1.00 92.25 286 ILE A O 1
ATOM 2195 N N . GLY A 1 287 ? -11.052 27.682 21.935 1.00 90.44 287 GLY A N 1
ATOM 2196 C CA . GLY A 1 287 ? -12.061 26.620 22.011 1.00 90.44 287 GLY A CA 1
ATOM 2197 C C . GLY A 1 287 ? -12.181 25.814 20.715 1.00 90.44 287 GLY A C 1
ATOM 2198 O O . GLY A 1 287 ? -12.240 24.589 20.768 1.00 90.44 287 GLY A O 1
ATOM 2199 N N . GLU A 1 288 ? -12.146 26.477 19.558 1.00 88.81 288 GLU A N 1
ATOM 2200 C CA . GLU A 1 288 ? -12.154 25.809 18.248 1.00 88.81 288 GLU A CA 1
ATOM 2201 C C . GLU A 1 288 ? -10.860 25.021 18.009 1.00 88.81 288 GLU A C 1
ATOM 2203 O O . GLU A 1 288 ? -10.912 23.879 17.557 1.00 88.81 288 GLU A O 1
ATOM 2208 N N . LEU A 1 289 ? -9.702 25.563 18.409 1.00 90.06 289 LEU A N 1
ATOM 2209 C CA . LEU A 1 289 ? -8.434 24.823 18.351 1.00 90.06 289 LEU A CA 1
ATOM 2210 C C . LEU A 1 289 ? -8.438 23.580 19.253 1.00 90.06 289 LEU A C 1
ATOM 2212 O O . LEU A 1 289 ? -7.886 22.548 18.875 1.00 90.06 289 LEU A O 1
ATOM 2216 N N . LYS A 1 290 ? -9.079 23.646 20.428 1.00 91.94 290 LYS A N 1
ATOM 2217 C CA . LYS A 1 290 ? -9.287 22.470 21.292 1.00 91.94 290 LYS A CA 1
ATOM 2218 C C . LYS A 1 290 ? -10.162 21.415 20.603 1.00 91.94 290 LYS A C 1
ATOM 2220 O O . LYS A 1 290 ? -9.884 20.231 20.749 1.00 91.94 290 LYS A O 1
ATOM 2225 N N . GLY A 1 291 ? -11.160 21.823 19.816 1.00 87.38 291 GLY A N 1
ATOM 2226 C CA . GLY A 1 291 ? -11.945 20.914 18.970 1.00 87.38 291 GLY A CA 1
ATOM 2227 C C . GLY A 1 291 ? -11.096 20.207 17.904 1.00 87.38 291 GLY A C 1
ATOM 2228 O O . GLY A 1 291 ? -11.167 18.985 17.770 1.00 87.38 291 GLY A O 1
ATOM 2229 N N . LYS A 1 292 ? -10.209 20.940 17.217 1.00 87.31 292 LYS A N 1
ATOM 2230 C CA . LYS A 1 292 ? -9.240 20.340 16.276 1.00 87.31 292 LYS A CA 1
ATOM 2231 C C . LYS A 1 292 ? -8.307 19.345 16.970 1.00 87.31 292 LYS A C 1
ATOM 2233 O O . LYS A 1 292 ? -8.058 18.264 16.447 1.00 87.31 292 LYS A O 1
ATOM 2238 N N . ALA A 1 293 ? -7.839 19.674 18.173 1.00 91.69 293 ALA A N 1
ATOM 2239 C CA . ALA A 1 293 ? -6.994 18.786 18.964 1.00 91.69 293 ALA A CA 1
ATOM 2240 C C . ALA A 1 293 ? -7.688 17.458 19.332 1.00 91.69 293 ALA A C 1
ATOM 2242 O O . ALA A 1 293 ? -7.050 16.406 19.292 1.00 91.69 293 ALA A O 1
ATOM 2243 N N . VAL A 1 294 ? -8.995 17.487 19.629 1.00 90.12 294 VAL A N 1
ATOM 2244 C CA . VAL A 1 294 ? -9.800 16.268 19.827 1.00 90.12 294 VAL A CA 1
ATOM 2245 C C . VAL A 1 294 ? -9.825 15.424 18.552 1.00 90.12 294 VAL A C 1
ATOM 2247 O O . VAL A 1 294 ? -9.567 14.226 18.630 1.00 90.12 294 VAL A O 1
ATOM 2250 N N . SER A 1 295 ? -10.021 16.046 17.387 1.00 88.00 295 SER A N 1
ATOM 2251 C CA . SER A 1 295 ? -10.037 15.347 16.092 1.00 88.00 295 SER A CA 1
ATOM 2252 C C . SER A 1 295 ? -8.698 14.669 15.773 1.00 88.00 295 SER A C 1
ATOM 2254 O O . SER A 1 295 ? -8.677 13.534 15.306 1.00 88.00 295 SER A O 1
ATOM 2256 N N . VAL A 1 296 ? -7.560 15.302 16.099 1.00 91.31 296 VAL A N 1
ATOM 2257 C CA . VAL A 1 296 ? -6.229 14.666 15.977 1.00 91.31 296 VAL A CA 1
ATOM 2258 C C . VAL A 1 296 ? -6.113 13.429 16.874 1.00 91.31 296 VAL A C 1
ATOM 2260 O O . VAL A 1 296 ? -5.605 12.393 16.439 1.00 91.31 296 VAL A O 1
ATOM 2263 N N . ASN A 1 297 ? -6.574 13.518 18.124 1.00 92.19 297 ASN A N 1
ATOM 2264 C CA . ASN A 1 297 ? -6.552 12.384 19.045 1.00 92.19 297 ASN A CA 1
ATOM 2265 C C . ASN A 1 297 ? -7.458 11.240 18.567 1.00 92.19 297 ASN A C 1
ATOM 2267 O O . ASN A 1 297 ? -7.021 10.092 18.554 1.00 92.19 297 ASN A O 1
ATOM 2271 N N . GLU A 1 298 ? -8.690 11.545 18.155 1.00 87.56 298 GLU A N 1
ATOM 2272 C CA . GLU A 1 298 ? -9.632 10.562 17.608 1.00 87.56 298 GLU A CA 1
ATOM 2273 C C . GLU A 1 298 ? -9.059 9.877 16.368 1.00 87.56 298 GLU A C 1
ATOM 2275 O O . GLU A 1 298 ? -9.087 8.651 16.282 1.00 87.56 298 GLU A O 1
ATOM 2280 N N . TYR A 1 299 ? -8.449 10.650 15.467 1.00 89.81 299 TYR A N 1
ATOM 2281 C CA . TYR A 1 299 ? -7.784 10.129 14.283 1.00 89.81 299 TYR A CA 1
ATOM 2282 C C . TYR A 1 299 ? -6.692 9.114 14.642 1.00 89.81 299 TYR A C 1
ATOM 2284 O O . TYR A 1 299 ? -6.737 7.971 14.192 1.00 89.81 299 TYR A O 1
ATOM 2292 N N . TYR A 1 300 ? -5.727 9.477 15.493 1.00 91.75 300 TYR A N 1
ATOM 2293 C CA . TYR A 1 300 ? -4.658 8.550 15.879 1.00 91.75 300 TYR A CA 1
ATOM 2294 C C . TYR A 1 300 ? -5.165 7.355 16.691 1.00 91.75 300 TYR A C 1
ATOM 2296 O O . TYR A 1 300 ? -4.661 6.245 16.512 1.00 91.75 300 TYR A O 1
ATOM 2304 N N . ASN A 1 301 ? -6.176 7.541 17.540 1.00 87.81 301 ASN A N 1
ATOM 2305 C CA . ASN A 1 301 ? -6.802 6.451 18.280 1.00 87.81 301 ASN A CA 1
ATOM 2306 C C . ASN A 1 301 ? -7.449 5.436 17.328 1.00 87.81 301 ASN A C 1
ATOM 2308 O O . ASN A 1 301 ? -7.125 4.251 17.391 1.00 87.81 301 ASN A O 1
ATOM 2312 N N . GLN A 1 302 ? -8.264 5.900 16.379 1.00 85.38 302 GLN A N 1
ATOM 2313 C CA . GLN A 1 302 ? -8.894 5.047 15.370 1.00 85.38 302 GLN A CA 1
ATOM 2314 C C . GLN A 1 302 ? -7.844 4.373 14.477 1.00 85.38 302 GLN A C 1
ATOM 2316 O O . GLN A 1 302 ? -7.852 3.154 14.305 1.00 85.38 302 GLN A O 1
ATOM 2321 N N . GLN A 1 303 ? -6.874 5.135 13.960 1.00 88.81 303 GLN A N 1
ATOM 2322 C CA . GLN A 1 303 ? -5.857 4.609 13.047 1.00 88.81 303 GLN A CA 1
ATOM 2323 C C . GLN A 1 303 ? -4.885 3.622 13.710 1.00 88.81 303 GLN A C 1
ATOM 2325 O O . GLN A 1 303 ? -4.317 2.778 13.009 1.00 88.81 303 GLN A O 1
ATOM 2330 N N . SER A 1 304 ? -4.730 3.689 15.033 1.00 87.44 304 SER A N 1
ATOM 2331 C CA . SER A 1 304 ? -3.911 2.771 15.833 1.00 87.44 304 SER A CA 1
ATOM 2332 C C . SER A 1 304 ? -4.703 1.637 16.492 1.00 87.44 304 SER A C 1
ATOM 2334 O O . SER A 1 304 ? -4.128 0.866 17.266 1.00 87.44 304 SER A O 1
ATOM 2336 N N . TYR A 1 305 ? -6.002 1.509 16.199 1.00 82.94 305 TYR A N 1
ATOM 2337 C CA . TYR A 1 305 ? -6.890 0.510 16.805 1.00 82.94 305 TYR A CA 1
ATOM 2338 C C . TYR A 1 305 ? -6.929 0.616 18.342 1.00 82.94 305 TYR A C 1
ATOM 2340 O O . TYR A 1 305 ? -6.841 -0.382 19.060 1.00 82.94 305 TYR A O 1
ATOM 2348 N N . GLY A 1 306 ? -6.968 1.849 18.851 1.00 78.81 306 GLY A N 1
ATOM 2349 C CA . GLY A 1 306 ? -6.964 2.167 20.278 1.00 78.81 306 GLY A CA 1
ATOM 2350 C C . GLY A 1 306 ? -5.605 2.010 20.969 1.00 78.81 306 GLY A C 1
ATOM 2351 O O . GLY A 1 306 ? -5.538 2.075 22.196 1.00 78.81 306 GLY A O 1
ATOM 2352 N N . ALA A 1 307 ? -4.512 1.781 20.231 1.00 78.75 307 ALA A N 1
ATOM 2353 C CA . ALA A 1 307 ? -3.184 1.611 20.824 1.00 78.75 307 ALA A CA 1
ATOM 2354 C C . ALA A 1 307 ? -2.525 2.937 21.237 1.00 78.75 307 ALA A C 1
ATOM 2356 O O . ALA A 1 307 ? -1.639 2.931 22.095 1.00 78.75 307 ALA A O 1
ATOM 2357 N N . VAL A 1 308 ? -2.938 4.060 20.644 1.00 88.75 308 VAL A N 1
ATOM 2358 C CA . VAL A 1 308 ? -2.328 5.375 20.854 1.00 88.75 308 VAL A CA 1
ATOM 2359 C C . VAL A 1 308 ? -3.383 6.437 21.135 1.00 88.75 308 VAL A C 1
ATOM 2361 O O . VAL A 1 308 ? -4.400 6.502 20.456 1.00 88.75 308 VAL A O 1
ATOM 2364 N N . ASN A 1 309 ? -3.091 7.306 22.102 1.00 91.69 309 ASN A N 1
ATOM 2365 C CA . ASN A 1 309 ? -3.788 8.575 22.307 1.00 91.69 309 ASN A CA 1
ATOM 2366 C C . ASN A 1 309 ? -2.788 9.728 22.168 1.00 91.69 309 ASN A C 1
ATOM 2368 O O . ASN A 1 309 ? -1.640 9.605 22.599 1.00 91.69 309 ASN A O 1
ATOM 2372 N N . ILE A 1 310 ? -3.234 10.853 21.619 1.00 95.38 310 ILE A N 1
ATOM 2373 C CA . ILE A 1 310 ? -2.464 12.096 21.538 1.00 95.38 310 ILE A CA 1
ATOM 2374 C C . ILE A 1 310 ? -3.101 13.106 22.496 1.00 95.38 310 ILE A C 1
ATOM 2376 O O . ILE A 1 310 ? -4.128 13.709 22.198 1.00 95.38 310 ILE A O 1
ATOM 2380 N N . ASP A 1 311 ? -2.496 13.283 23.667 1.00 95.88 311 ASP A N 1
ATOM 2381 C CA . ASP A 1 311 ? -2.940 14.259 24.662 1.00 95.88 311 ASP A CA 1
ATOM 2382 C C . ASP A 1 311 ? -2.316 15.625 24.361 1.00 95.88 311 ASP A C 1
ATOM 2384 O O . ASP A 1 311 ? -1.166 15.893 24.725 1.00 95.88 311 ASP A O 1
ATOM 2388 N N . ILE A 1 312 ? -3.066 16.471 23.649 1.00 97.44 312 ILE A N 1
ATOM 2389 C CA . ILE A 1 312 ? -2.643 17.828 23.289 1.00 97.44 312 ILE A CA 1
ATOM 2390 C C . ILE A 1 312 ? -2.997 18.800 24.420 1.00 97.44 312 ILE A C 1
ATOM 2392 O O . ILE A 1 312 ? -4.151 19.183 24.619 1.00 97.44 312 ILE A O 1
ATOM 2396 N N . GLN A 1 313 ? -1.969 19.251 25.131 1.00 97.44 313 GLN A N 1
ATOM 2397 C CA . GLN A 1 313 ? -2.053 20.157 26.267 1.00 97.44 313 GLN A CA 1
ATOM 2398 C C . GLN A 1 313 ? -1.744 21.588 25.831 1.00 97.44 313 GLN A C 1
ATOM 2400 O O . GLN A 1 313 ? -0.643 21.905 25.382 1.00 97.44 313 GLN A O 1
ATOM 2405 N N . PHE A 1 314 ? -2.721 22.478 25.981 1.00 97.75 314 PHE A N 1
ATOM 2406 C CA . PHE A 1 314 ? -2.555 23.886 25.636 1.00 97.75 314 PHE A CA 1
ATOM 2407 C C . PHE A 1 314 ? -1.696 24.584 26.692 1.00 97.75 314 PHE A C 1
ATOM 2409 O O . PHE A 1 314 ? -2.025 24.568 27.877 1.00 97.75 314 PHE A O 1
ATOM 2416 N N . ALA A 1 315 ? -0.623 25.245 26.257 1.00 95.88 315 ALA A N 1
ATOM 2417 C CA . ALA A 1 315 ? 0.247 26.027 27.135 1.00 95.88 315 ALA A CA 1
ATOM 2418 C C . ALA A 1 315 ? -0.452 27.277 27.706 1.00 95.88 315 ALA A C 1
ATOM 2420 O O . ALA A 1 315 ? 0.021 27.868 28.675 1.00 95.88 315 ALA A O 1
ATOM 2421 N N . SER A 1 316 ? -1.567 27.696 27.099 1.00 93.75 316 SER A N 1
ATOM 2422 C CA . SER A 1 316 ? -2.363 28.855 27.498 1.00 93.75 316 SER A CA 1
ATOM 2423 C C . SER A 1 316 ? -3.814 28.707 27.028 1.00 93.75 316 SER A C 1
ATOM 2425 O O . SER A 1 316 ? -4.070 28.185 25.943 1.00 93.75 316 SER A O 1
ATOM 2427 N N . ASP A 1 317 ? -4.762 29.214 27.822 1.00 94.19 317 ASP A N 1
ATOM 2428 C CA . ASP A 1 317 ? -6.177 29.351 27.437 1.00 94.19 317 ASP A CA 1
ATOM 2429 C C . ASP A 1 317 ? -6.446 30.611 26.585 1.00 94.19 317 ASP A C 1
ATOM 2431 O O . ASP A 1 317 ? -7.572 30.846 26.145 1.00 94.19 317 ASP A O 1
ATOM 2435 N N . GLU A 1 318 ? -5.407 31.405 26.321 1.00 93.94 318 GLU A N 1
ATOM 2436 C CA . GLU A 1 318 ? -5.421 32.589 25.461 1.00 93.94 318 GLU A CA 1
ATOM 2437 C C . GLU A 1 318 ? -4.279 32.550 24.436 1.00 93.94 318 GLU A C 1
ATOM 2439 O O . GLU A 1 318 ? -3.238 31.930 24.657 1.00 93.94 318 GLU A O 1
ATOM 2444 N N . TRP A 1 319 ? -4.441 33.286 23.336 1.00 96.56 319 TRP A N 1
ATOM 2445 C CA . TRP A 1 319 ? -3.374 33.526 22.366 1.00 96.56 319 TRP A CA 1
ATOM 2446 C C . TRP A 1 319 ? -2.237 34.359 22.977 1.00 96.56 319 TRP A C 1
ATOM 2448 O O . TRP A 1 319 ? -2.407 35.560 23.228 1.00 96.56 319 TRP A O 1
ATOM 2458 N N . LEU A 1 320 ? -1.071 33.738 23.169 1.00 96.69 320 LEU A N 1
ATOM 2459 C CA . LEU A 1 320 ? 0.126 34.387 23.701 1.00 96.69 320 LEU A CA 1
ATOM 2460 C C . LEU A 1 320 ? 0.635 35.452 22.724 1.00 96.69 320 LEU A C 1
ATOM 2462 O O . LEU A 1 320 ? 0.712 35.230 21.519 1.00 96.69 320 LEU A O 1
ATOM 2466 N N . LEU A 1 321 ? 0.974 36.631 23.239 1.00 96.31 321 LEU A N 1
ATOM 2467 C CA . LEU A 1 321 ? 1.411 37.757 22.420 1.00 96.31 321 LEU A CA 1
ATOM 2468 C C . LEU A 1 321 ? 2.936 37.776 22.294 1.00 96.31 321 LEU A C 1
ATOM 2470 O O . LEU A 1 321 ? 3.621 38.089 23.266 1.00 96.31 321 LEU A O 1
ATOM 2474 N N . LEU A 1 322 ? 3.449 37.504 21.096 1.00 95.88 322 LEU A N 1
ATOM 2475 C CA . LEU A 1 322 ? 4.839 37.782 20.744 1.00 95.88 322 LEU A CA 1
ATOM 2476 C C . LEU A 1 322 ? 5.073 39.299 20.744 1.00 95.88 322 LEU A C 1
ATOM 2478 O O . LEU A 1 322 ? 4.225 40.076 20.298 1.00 95.88 322 LEU A O 1
ATOM 2482 N N . ASP A 1 323 ? 6.232 39.724 21.242 1.00 92.75 323 ASP A N 1
ATOM 2483 C CA . ASP A 1 323 ? 6.625 41.135 21.346 1.00 92.75 323 ASP A CA 1
ATOM 2484 C C . ASP A 1 323 ? 7.073 41.747 20.007 1.00 92.75 323 ASP A C 1
ATOM 2486 O O . ASP A 1 323 ? 7.267 42.960 19.910 1.00 92.75 323 ASP A O 1
ATOM 2490 N N . LYS A 1 324 ? 7.176 40.910 18.973 1.00 93.19 324 LYS A N 1
ATOM 2491 C CA . LYS A 1 324 ? 7.529 41.249 17.595 1.00 93.19 324 LYS A CA 1
ATOM 2492 C C . LYS A 1 324 ? 6.322 41.156 16.666 1.00 93.19 324 LYS A C 1
ATOM 2494 O O . LYS A 1 324 ? 5.399 40.359 16.873 1.00 93.19 324 LYS A O 1
ATOM 2499 N N . ARG A 1 325 ? 6.334 41.973 15.616 1.00 91.44 325 ARG A N 1
ATOM 2500 C CA . ARG A 1 325 ? 5.412 41.870 14.480 1.00 91.44 325 ARG A CA 1
ATOM 2501 C C . ARG A 1 325 ? 5.846 40.723 13.578 1.00 91.44 325 ARG A C 1
ATOM 2503 O O . ARG A 1 325 ? 7.014 40.342 13.575 1.00 91.44 325 ARG A O 1
ATOM 2510 N N . LEU A 1 326 ? 4.939 40.211 12.747 1.00 88.19 326 LEU A N 1
ATOM 2511 C CA . LEU A 1 326 ? 5.294 39.178 11.769 1.00 88.19 326 LEU A CA 1
ATOM 2512 C C . LEU A 1 326 ? 6.396 39.655 10.801 1.00 88.19 326 LEU A C 1
ATOM 2514 O O . LEU A 1 326 ? 7.262 38.870 10.414 1.00 88.19 326 LEU A O 1
ATOM 2518 N N . GLU A 1 327 ? 6.366 40.940 10.434 1.00 86.75 327 GLU A N 1
ATOM 2519 C CA . GLU A 1 327 ? 7.368 41.596 9.584 1.00 86.75 327 GLU A CA 1
ATOM 2520 C C . GLU A 1 327 ? 8.768 41.651 10.223 1.00 86.75 327 GLU A C 1
ATOM 2522 O O . GLU A 1 327 ? 9.761 41.543 9.509 1.00 86.75 327 GLU A O 1
ATOM 2527 N N . ASP A 1 328 ? 8.877 41.694 11.554 1.00 87.81 328 ASP A N 1
ATOM 2528 C CA . ASP A 1 328 ? 10.170 41.778 12.255 1.00 87.81 328 ASP A CA 1
ATOM 2529 C C . ASP A 1 328 ? 10.988 40.475 12.148 1.00 87.81 328 ASP A C 1
ATOM 2531 O O . ASP A 1 328 ? 12.197 40.461 12.376 1.00 87.81 328 ASP A O 1
ATOM 2535 N N . TYR A 1 329 ? 10.350 39.363 11.773 1.00 84.88 329 TYR A N 1
ATOM 2536 C CA . TYR A 1 329 ? 11.026 38.085 11.539 1.00 84.88 329 TYR A CA 1
ATOM 2537 C C . TYR A 1 329 ? 11.595 37.950 10.113 1.00 84.88 329 TYR A C 1
ATOM 2539 O O . TYR A 1 329 ? 12.230 36.943 9.811 1.00 84.88 329 TYR A O 1
ATOM 2547 N N . THR A 1 330 ? 11.374 38.931 9.226 1.00 70.06 330 THR A N 1
ATOM 2548 C CA . THR A 1 330 ? 11.627 38.811 7.772 1.00 70.06 330 THR A CA 1
ATOM 2549 C C . THR A 1 330 ? 13.020 39.248 7.297 1.00 70.06 330 THR A C 1
ATOM 2551 O O . THR A 1 330 ? 13.280 39.239 6.098 1.00 70.06 330 THR A O 1
ATOM 2554 N N . GLU A 1 331 ? 13.953 39.581 8.198 1.00 58.72 331 GLU A N 1
ATOM 2555 C CA . GLU A 1 331 ? 15.314 40.037 7.841 1.00 58.72 331 GLU A CA 1
ATOM 2556 C C . GLU A 1 331 ? 16.250 38.933 7.283 1.00 58.72 331 GLU A C 1
ATOM 2558 O O . GLU A 1 331 ? 17.447 39.167 7.102 1.00 58.72 331 GLU A O 1
ATOM 2563 N N . THR A 1 332 ? 15.750 37.723 7.012 1.00 56.25 332 THR A N 1
ATOM 2564 C CA . THR A 1 332 ? 16.544 36.586 6.518 1.00 56.25 332 THR A CA 1
ATOM 2565 C C . THR A 1 332 ? 16.267 36.299 5.043 1.00 56.25 332 THR A C 1
ATOM 2567 O O . THR A 1 332 ? 15.131 36.343 4.583 1.00 56.25 332 THR A O 1
ATOM 2570 N N . SER A 1 333 ? 17.308 35.941 4.282 1.00 56.41 333 SER A N 1
ATOM 2571 C CA . SER A 1 333 ? 17.180 35.482 2.888 1.00 56.41 333 SER A CA 1
ATOM 2572 C C . SER A 1 333 ? 16.575 34.075 2.756 1.00 56.41 333 SER A C 1
ATOM 2574 O O . SER A 1 333 ? 16.349 33.622 1.639 1.00 56.41 333 SER A O 1
ATOM 2576 N N . ASN A 1 334 ? 16.335 33.392 3.881 1.00 61.56 334 ASN A N 1
ATOM 2577 C CA . ASN A 1 334 ? 15.757 32.054 3.976 1.00 61.56 334 ASN A CA 1
ATOM 2578 C C . ASN A 1 334 ? 14.408 32.102 4.704 1.00 61.56 334 ASN A C 1
ATOM 2580 O O . ASN A 1 334 ? 14.325 32.622 5.820 1.00 61.56 334 ASN A O 1
ATOM 2584 N N . TRP A 1 335 ? 13.371 31.529 4.086 1.00 60.16 335 TRP A N 1
ATOM 2585 C CA . TRP A 1 335 ? 12.008 31.499 4.627 1.00 60.16 335 TRP A CA 1
ATOM 2586 C C . TRP A 1 335 ? 11.873 30.561 5.837 1.00 60.16 335 TRP A C 1
ATOM 2588 O O . TRP A 1 335 ? 11.128 30.877 6.763 1.00 60.16 335 TRP A O 1
ATOM 2598 N N . TRP A 1 336 ? 12.629 29.456 5.872 1.00 70.00 336 TRP A N 1
ATOM 2599 C CA . TRP A 1 336 ? 12.598 28.498 6.983 1.00 70.00 336 TRP A CA 1
ATOM 2600 C C . TRP A 1 336 ? 13.078 29.142 8.292 1.00 70.00 336 TRP A C 1
ATOM 2602 O O . TRP A 1 336 ? 12.426 29.011 9.324 1.00 70.00 336 TRP A O 1
ATOM 2612 N N . GLU A 1 337 ? 14.146 29.951 8.244 1.00 80.19 337 GLU A N 1
ATOM 2613 C CA . GLU A 1 337 ? 14.716 30.620 9.425 1.00 80.19 337 GLU A CA 1
ATOM 2614 C C . GLU A 1 337 ? 13.715 31.542 10.130 1.00 80.19 337 GLU A C 1
ATOM 2616 O O . GLU A 1 337 ? 13.747 31.665 11.357 1.00 80.19 337 GLU A O 1
ATOM 2621 N N . LYS A 1 338 ? 12.821 32.185 9.368 1.00 85.81 338 LYS A N 1
ATOM 2622 C CA . LYS A 1 338 ? 11.748 33.025 9.909 1.00 85.81 338 LYS A CA 1
ATOM 2623 C C . LYS A 1 338 ? 10.857 32.209 10.845 1.00 85.81 338 LYS A C 1
ATOM 2625 O O . LYS A 1 338 ? 10.618 32.615 11.982 1.00 85.81 338 LYS A O 1
ATOM 2630 N N . TRP A 1 339 ? 10.370 31.070 10.361 1.00 88.31 339 TRP A N 1
ATOM 2631 C CA . TRP A 1 339 ? 9.457 30.205 11.101 1.00 88.31 339 TRP A CA 1
ATOM 2632 C C . TRP A 1 339 ? 10.143 29.541 12.290 1.00 88.31 339 TRP A C 1
ATOM 2634 O O . TRP A 1 339 ? 9.546 29.488 13.363 1.00 88.31 339 TRP A O 1
ATOM 2644 N N . GLU A 1 340 ? 11.425 29.186 12.167 1.00 88.38 340 GLU A N 1
ATOM 2645 C CA . GLU A 1 340 ? 12.173 28.650 13.308 1.00 88.38 340 GLU A CA 1
ATOM 2646 C C . GLU A 1 340 ? 12.349 29.675 14.411 1.00 88.38 340 GLU A C 1
ATOM 2648 O O . GLU A 1 340 ? 12.140 29.356 15.577 1.00 88.38 340 GLU A O 1
ATOM 2653 N N . ARG A 1 341 ? 12.645 30.932 14.071 1.00 90.12 341 ARG A N 1
ATOM 2654 C CA . ARG A 1 341 ? 12.718 32.005 15.070 1.00 90.12 341 ARG A CA 1
ATOM 2655 C C . ARG A 1 341 ? 11.375 32.237 15.754 1.00 90.12 341 ARG A C 1
ATOM 2657 O O . ARG A 1 341 ? 11.348 32.391 16.969 1.00 90.12 341 ARG A O 1
ATOM 2664 N N . ILE A 1 342 ? 10.273 32.231 15.000 1.00 92.69 342 ILE A N 1
ATOM 2665 C CA . ILE A 1 342 ? 8.920 32.338 15.569 1.00 92.69 342 ILE A CA 1
ATOM 2666 C C . ILE A 1 342 ? 8.657 31.170 16.522 1.00 92.69 342 ILE A C 1
ATOM 2668 O O . ILE A 1 342 ? 8.165 31.384 17.628 1.00 92.69 342 ILE A O 1
ATOM 2672 N N . ARG A 1 343 ? 9.004 29.944 16.119 1.00 94.50 343 ARG A N 1
ATOM 2673 C CA . ARG A 1 343 ? 8.812 28.740 16.928 1.00 94.50 343 ARG A CA 1
ATOM 2674 C C . ARG A 1 343 ? 9.624 28.787 18.219 1.00 94.50 343 ARG A C 1
ATOM 2676 O O . ARG A 1 343 ? 9.081 28.504 19.282 1.00 94.50 343 ARG A O 1
ATOM 2683 N N . GLU A 1 344 ? 10.900 29.161 18.150 1.00 95.12 344 GLU A N 1
ATOM 2684 C CA . GLU A 1 344 ? 11.755 29.260 19.338 1.00 95.12 344 GLU A CA 1
ATOM 2685 C C . GLU A 1 344 ? 11.312 30.402 20.272 1.00 95.12 344 GLU A C 1
ATOM 2687 O O . GLU A 1 344 ? 11.223 30.182 21.481 1.00 95.12 344 GLU A O 1
ATOM 2692 N N . ASP A 1 345 ? 10.946 31.575 19.738 1.00 96.44 345 ASP A N 1
ATOM 2693 C CA . ASP A 1 345 ? 10.398 32.682 20.538 1.00 96.44 345 ASP A CA 1
ATOM 2694 C C . ASP A 1 345 ? 9.075 32.272 21.216 1.00 96.44 345 ASP A C 1
ATOM 2696 O O . ASP A 1 345 ? 8.855 32.577 22.388 1.00 96.44 345 ASP A O 1
ATOM 2700 N N . ALA A 1 346 ? 8.204 31.537 20.514 1.00 97.25 346 ALA A N 1
ATOM 2701 C CA . ALA A 1 346 ? 6.949 31.015 21.056 1.00 97.25 346 ALA A CA 1
ATOM 2702 C C . ALA A 1 346 ? 7.176 30.006 22.192 1.00 97.25 346 ALA A C 1
ATOM 2704 O O . ALA A 1 346 ? 6.547 30.108 23.249 1.00 97.25 346 ALA A O 1
ATOM 2705 N N . ILE A 1 347 ? 8.101 29.058 22.001 1.00 97.19 347 ILE A N 1
ATOM 2706 C CA . ILE A 1 347 ? 8.502 28.095 23.034 1.00 97.19 347 ILE A CA 1
ATOM 2707 C C . ILE A 1 347 ? 9.037 28.841 24.258 1.00 97.19 347 ILE A C 1
ATOM 2709 O O . ILE A 1 347 ? 8.571 28.595 25.371 1.00 97.19 347 ILE A O 1
ATOM 2713 N N . GLN A 1 348 ? 9.937 29.806 24.061 1.00 97.00 348 GLN A N 1
ATOM 2714 C CA . GLN A 1 348 ? 10.481 30.611 25.151 1.00 97.00 348 GLN A CA 1
ATOM 2715 C C . GLN A 1 348 ? 9.390 31.401 25.891 1.00 97.00 348 GLN A C 1
ATOM 2717 O O . GLN A 1 348 ? 9.370 31.402 27.123 1.00 97.00 348 GLN A O 1
ATOM 2722 N N . LEU A 1 349 ? 8.475 32.044 25.159 1.00 97.50 349 LEU A N 1
ATOM 2723 C CA . LEU A 1 349 ? 7.377 32.834 25.719 1.00 97.50 349 LEU A CA 1
ATOM 2724 C C . LEU A 1 349 ? 6.417 31.980 26.555 1.00 97.50 349 LEU A C 1
ATOM 2726 O O . LEU A 1 349 ? 5.943 32.427 27.597 1.00 97.50 349 LEU A O 1
ATOM 2730 N N . SER A 1 350 ? 6.137 30.756 26.108 1.00 96.94 350 SER A N 1
ATOM 2731 C CA . SER A 1 350 ? 5.231 29.836 26.802 1.00 96.94 350 SER A CA 1
ATOM 2732 C C . SER A 1 350 ? 5.768 29.340 28.149 1.00 96.94 350 SER A C 1
ATOM 2734 O O . SER A 1 350 ? 4.994 28.932 29.012 1.00 96.94 350 SER A O 1
ATOM 2736 N N . GLY A 1 351 ? 7.094 29.351 28.328 1.00 95.62 351 GLY A N 1
ATOM 2737 C CA . GLY A 1 351 ? 7.759 28.819 29.516 1.00 95.62 351 GLY A CA 1
ATOM 2738 C C . GLY A 1 351 ? 7.706 27.293 29.650 1.00 95.62 351 GLY A C 1
ATOM 2739 O O . GLY A 1 351 ? 8.100 26.779 30.699 1.00 95.62 351 GLY A O 1
ATOM 2740 N N . ILE A 1 352 ? 7.235 26.559 28.632 1.00 95.00 352 ILE A N 1
ATOM 2741 C CA . ILE A 1 352 ? 7.237 25.095 28.673 1.00 95.00 352 ILE A CA 1
ATOM 2742 C C . ILE A 1 352 ? 8.660 24.548 28.543 1.00 95.00 352 ILE A C 1
ATOM 2744 O O . ILE A 1 352 ? 9.505 25.100 27.836 1.00 95.00 352 ILE A O 1
ATOM 2748 N N . ASN A 1 353 ? 8.904 23.404 29.174 1.00 95.12 353 ASN A N 1
ATOM 2749 C CA . ASN A 1 353 ? 10.088 22.605 28.910 1.00 95.12 353 ASN A CA 1
ATOM 2750 C C . ASN A 1 353 ? 9.765 21.560 27.831 1.00 95.12 353 ASN A C 1
ATOM 2752 O O . ASN A 1 353 ? 8.942 20.676 28.057 1.00 95.12 353 ASN A O 1
ATOM 2756 N N . VAL A 1 354 ? 10.413 21.649 26.666 1.00 93.81 354 VAL A N 1
ATOM 2757 C CA . VAL A 1 354 ? 10.178 20.747 25.518 1.00 93.81 354 VAL A CA 1
ATOM 2758 C C . VAL A 1 354 ? 10.431 19.277 25.879 1.00 93.81 354 VAL A C 1
ATOM 2760 O O . VAL A 1 354 ? 9.783 18.390 25.328 1.00 93.81 354 VAL A O 1
ATOM 2763 N N . ASP A 1 355 ? 11.334 19.003 26.824 1.00 93.56 355 ASP A N 1
ATOM 2764 C CA . ASP A 1 355 ? 11.670 17.636 27.236 1.00 93.56 355 ASP A CA 1
ATOM 2765 C C . ASP A 1 355 ? 10.552 16.928 28.011 1.00 93.56 355 ASP A C 1
ATOM 2767 O O . ASP A 1 355 ? 10.540 15.697 28.060 1.00 93.56 355 ASP A O 1
ATOM 2771 N N . ASP A 1 356 ? 9.590 17.677 28.556 1.00 94.75 356 ASP A N 1
ATOM 2772 C CA . ASP A 1 356 ? 8.443 17.120 29.283 1.00 94.75 356 ASP A CA 1
ATOM 2773 C C . ASP A 1 356 ? 7.359 16.563 28.339 1.00 94.75 356 ASP A C 1
ATOM 2775 O O . ASP A 1 356 ? 6.404 15.922 28.793 1.00 94.75 356 ASP A O 1
ATOM 2779 N N . TYR A 1 357 ? 7.513 16.797 27.032 1.00 96.00 357 TYR A N 1
ATOM 2780 C CA . TYR A 1 357 ? 6.578 16.407 25.984 1.00 96.00 357 TYR A CA 1
ATOM 2781 C C . TYR A 1 357 ? 7.265 15.542 24.917 1.00 96.00 357 TYR A C 1
ATOM 2783 O O . TYR A 1 357 ? 8.478 15.618 24.679 1.00 96.00 357 TYR A O 1
ATOM 2791 N N . ASP A 1 358 ? 6.469 14.714 24.248 1.00 95.06 358 ASP A N 1
ATOM 2792 C CA . ASP A 1 358 ? 6.902 13.896 23.114 1.00 95.06 358 ASP A CA 1
ATOM 2793 C C . ASP A 1 358 ? 6.967 14.730 21.823 1.00 95.06 358 ASP A C 1
ATOM 2795 O O . ASP A 1 358 ? 7.819 14.488 20.965 1.00 95.06 358 ASP A O 1
ATOM 2799 N N . ALA A 1 359 ? 6.118 15.760 21.721 1.00 97.06 359 ALA A N 1
ATOM 2800 C CA . ALA A 1 359 ? 6.166 16.789 20.686 1.00 97.06 359 ALA A CA 1
ATOM 2801 C C . ALA A 1 359 ? 5.618 18.139 21.189 1.00 97.06 359 ALA A C 1
ATOM 2803 O O . ALA A 1 359 ? 4.911 18.218 22.194 1.00 97.06 359 ALA A O 1
ATOM 2804 N N . VAL A 1 360 ? 5.937 19.214 20.474 1.00 97.50 360 VAL A N 1
ATOM 2805 C CA . VAL A 1 360 ? 5.476 20.580 20.728 1.00 97.50 360 VAL A CA 1
ATOM 2806 C C . VAL A 1 360 ? 5.015 21.192 19.413 1.00 97.50 360 VAL A C 1
ATOM 2808 O O . VAL A 1 360 ? 5.787 21.263 18.460 1.00 97.50 360 VAL A O 1
ATOM 2811 N N . ILE A 1 361 ? 3.775 21.667 19.386 1.00 98.00 361 ILE A N 1
ATOM 2812 C CA . ILE A 1 361 ? 3.153 22.357 18.260 1.00 98.00 361 ILE A CA 1
ATOM 2813 C C . ILE A 1 361 ? 3.082 23.845 18.588 1.00 98.00 361 ILE A C 1
ATOM 2815 O O . ILE A 1 361 ? 2.414 24.250 19.538 1.00 98.00 361 ILE A O 1
ATOM 2819 N N . VAL A 1 362 ? 3.734 24.680 17.787 1.00 97.75 362 VAL A N 1
ATOM 2820 C CA . VAL A 1 362 ? 3.495 26.127 17.787 1.00 97.75 362 VAL A CA 1
ATOM 2821 C C . VAL A 1 362 ? 2.458 26.438 16.719 1.00 97.75 362 VAL A C 1
ATOM 2823 O O . VAL A 1 362 ? 2.650 26.081 15.559 1.00 97.75 362 VAL A O 1
ATOM 2826 N N . ILE A 1 363 ? 1.372 27.110 17.101 1.00 95.56 363 ILE A N 1
ATOM 2827 C CA . ILE A 1 363 ? 0.306 27.496 16.174 1.00 95.56 363 ILE A CA 1
ATOM 2828 C C . ILE A 1 363 ? 0.187 29.012 16.060 1.00 95.56 363 ILE A C 1
ATOM 2830 O O . ILE A 1 363 ? 0.204 29.718 17.071 1.00 95.56 363 ILE A O 1
ATOM 2834 N N . GLN A 1 364 ? 0.083 29.508 14.825 1.00 93.69 364 GLN A N 1
ATOM 2835 C CA . GLN A 1 364 ? 0.094 30.944 14.527 1.00 93.69 364 GLN A CA 1
ATOM 2836 C C . GLN A 1 364 ? -0.883 31.355 13.387 1.00 93.69 364 GLN A C 1
ATOM 2838 O O . GLN A 1 364 ? -1.335 30.489 12.638 1.00 93.69 364 GLN A O 1
ATOM 2843 N N . PRO A 1 365 ? -1.259 32.646 13.238 1.00 90.44 365 PRO A N 1
ATOM 2844 C CA . PRO A 1 365 ? -2.355 33.082 12.343 1.00 90.44 365 PRO A CA 1
ATOM 2845 C C . PRO A 1 365 ? -2.005 33.277 10.854 1.00 90.44 365 PRO A C 1
ATOM 2847 O O . PRO A 1 365 ? -2.883 33.325 9.981 1.00 90.44 365 PRO A O 1
ATOM 2850 N N . ALA A 1 366 ? -0.729 33.475 10.532 1.00 87.00 366 ALA A N 1
ATOM 2851 C CA . ALA A 1 366 ? -0.253 33.700 9.173 1.00 87.00 366 ALA A CA 1
ATOM 2852 C C . ALA A 1 366 ? -0.256 32.397 8.366 1.00 87.00 366 ALA A C 1
ATOM 2854 O O . ALA A 1 366 ? -0.039 31.319 8.913 1.00 87.00 366 ALA A O 1
ATOM 2855 N N . CYS A 1 367 ? -0.475 32.493 7.056 1.00 82.75 367 CYS A N 1
ATOM 2856 C CA . CYS A 1 367 ? -0.353 31.323 6.197 1.00 82.75 367 CYS A CA 1
ATOM 2857 C C . CYS A 1 367 ? 1.101 30.921 6.005 1.00 82.75 367 CYS A C 1
ATOM 2859 O O . CYS A 1 367 ? 1.966 31.775 5.794 1.00 82.75 367 CYS A O 1
ATOM 2861 N N . MET A 1 368 ? 1.340 29.617 6.087 1.00 82.69 368 MET A N 1
ATOM 2862 C CA . MET A 1 368 ? 2.638 29.003 5.877 1.00 82.69 368 MET A CA 1
ATOM 2863 C C . MET A 1 368 ? 2.467 27.546 5.463 1.00 82.69 368 MET A C 1
ATOM 2865 O O . MET A 1 368 ? 1.427 26.952 5.738 1.00 82.69 368 MET A O 1
ATOM 2869 N N . ARG A 1 369 ? 3.514 26.977 4.867 1.00 77.69 369 ARG A N 1
ATOM 2870 C CA . ARG A 1 369 ? 3.679 25.530 4.788 1.00 77.69 369 ARG A CA 1
ATOM 2871 C C . ARG A 1 369 ? 4.079 25.022 6.169 1.00 77.69 369 ARG A C 1
ATOM 2873 O O . ARG A 1 369 ? 5.105 25.453 6.692 1.00 77.69 369 ARG A O 1
ATOM 2880 N N . SER A 1 370 ? 3.238 24.189 6.764 1.00 85.00 370 SER A N 1
ATOM 2881 C CA . SER A 1 370 ? 3.505 23.552 8.054 1.00 85.00 370 SER A CA 1
ATOM 2882 C C . SER A 1 370 ? 4.650 22.552 7.924 1.00 85.00 370 SER A C 1
ATOM 2884 O O . SER A 1 370 ? 4.867 22.012 6.842 1.00 85.00 370 SER A O 1
ATOM 2886 N N . PHE A 1 371 ? 5.444 22.406 8.987 1.00 83.62 371 PHE A N 1
ATOM 2887 C CA . PHE A 1 371 ? 6.546 21.446 9.005 1.00 83.62 371 PHE A CA 1
ATOM 2888 C C . PHE A 1 371 ? 6.992 21.085 10.430 1.00 83.62 371 PHE A C 1
ATOM 2890 O O . PHE A 1 371 ? 6.953 21.901 11.367 1.00 83.62 371 PHE A O 1
ATOM 2897 N N . ALA A 1 372 ? 7.496 19.863 10.574 1.00 83.75 372 ALA A N 1
ATOM 2898 C CA . ALA A 1 372 ? 8.325 19.414 11.680 1.00 83.75 372 ALA A CA 1
ATOM 2899 C C . ALA A 1 372 ? 9.805 19.741 11.420 1.00 83.75 372 ALA A C 1
ATOM 2901 O O . ALA A 1 372 ? 10.296 19.656 10.298 1.00 83.75 372 ALA A O 1
ATOM 2902 N N . ASN A 1 373 ? 10.545 20.095 12.474 1.00 78.75 373 ASN A N 1
ATOM 2903 C CA . ASN A 1 373 ? 11.931 20.561 12.358 1.00 78.75 373 ASN A CA 1
ATOM 2904 C C . ASN A 1 373 ? 12.890 19.539 11.719 1.00 78.75 373 ASN A C 1
ATOM 2906 O O . ASN A 1 373 ? 13.850 19.922 11.060 1.00 78.75 373 ASN A O 1
ATOM 2910 N N . GLU A 1 374 ? 12.660 18.253 11.972 1.00 79.00 374 GLU A N 1
ATOM 2911 C CA . GLU A 1 374 ? 13.356 17.124 11.356 1.00 79.00 374 GLU A CA 1
ATOM 2912 C C . GLU A 1 374 ? 12.566 15.835 11.620 1.00 79.00 374 GLU A C 1
ATOM 2914 O O . GLU A 1 374 ? 11.797 15.747 12.585 1.00 79.00 374 GLU A O 1
ATOM 2919 N N . ILE A 1 375 ? 12.801 14.796 10.817 1.00 78.38 375 ILE A N 1
ATOM 2920 C CA . ILE A 1 375 ? 12.207 13.476 11.052 1.00 78.38 375 ILE A CA 1
ATOM 2921 C C . ILE A 1 375 ? 12.772 12.886 12.348 1.00 78.38 375 ILE A C 1
ATOM 2923 O O . ILE A 1 375 ? 13.977 12.697 12.510 1.00 78.38 375 ILE A O 1
ATOM 2927 N N . GLY A 1 376 ? 11.882 12.561 13.281 1.00 83.00 376 GLY A N 1
ATOM 2928 C CA . GLY A 1 376 ? 12.218 12.152 14.639 1.00 83.00 376 GLY A CA 1
ATOM 2929 C C . GLY A 1 376 ? 12.468 13.306 15.609 1.00 83.00 376 GLY A C 1
ATOM 2930 O O . GLY A 1 376 ? 12.732 13.034 16.781 1.00 83.00 376 GLY A O 1
ATOM 2931 N N . GLY A 1 377 ? 12.343 14.557 15.155 1.00 88.94 377 GLY A N 1
ATOM 2932 C CA . GLY A 1 377 ? 12.364 15.754 15.989 1.00 88.94 377 GLY A CA 1
ATOM 2933 C C . GLY A 1 377 ? 11.126 15.883 16.879 1.00 88.94 377 GLY A C 1
ATOM 2934 O O . GLY A 1 377 ? 10.247 15.021 16.895 1.00 88.94 377 GLY A O 1
ATOM 2935 N N . LYS A 1 378 ? 11.046 16.968 17.653 1.00 94.25 378 LYS A N 1
ATOM 2936 C CA . LYS A 1 378 ? 9.921 17.227 18.574 1.00 94.25 378 LYS A CA 1
ATOM 2937 C C . LYS A 1 378 ? 9.140 18.493 18.250 1.00 94.25 378 LYS A C 1
ATOM 2939 O O . LYS A 1 378 ? 8.101 18.714 18.857 1.00 94.25 378 LYS A O 1
ATOM 2944 N N . LYS A 1 379 ? 9.651 19.365 17.382 1.00 95.38 379 LYS A N 1
ATOM 2945 C CA . LYS A 1 379 ? 9.149 20.734 17.259 1.00 95.38 379 LYS A CA 1
ATOM 2946 C C . LYS A 1 379 ? 8.432 20.909 15.929 1.00 95.38 379 LYS A C 1
ATOM 2948 O O . LYS A 1 379 ? 9.032 20.717 14.877 1.00 95.38 379 LYS A O 1
ATOM 2953 N N . ILE A 1 380 ? 7.175 21.317 16.000 1.00 95.25 380 ILE A N 1
ATOM 2954 C CA . ILE A 1 380 ? 6.310 21.599 14.857 1.00 95.25 380 ILE A CA 1
ATOM 2955 C C . ILE A 1 380 ? 5.940 23.078 14.895 1.00 95.25 380 ILE A C 1
ATOM 2957 O O . ILE A 1 380 ? 5.712 23.644 15.970 1.00 95.25 380 ILE A O 1
ATOM 2961 N N . ILE A 1 381 ? 5.850 23.699 13.725 1.00 93.56 381 ILE A N 1
ATOM 2962 C CA . ILE A 1 381 ? 5.158 24.974 13.555 1.00 93.56 381 ILE A CA 1
ATOM 2963 C C . ILE A 1 381 ? 4.095 24.831 12.463 1.00 93.56 381 ILE A C 1
ATOM 2965 O O . ILE A 1 381 ? 4.358 24.288 11.394 1.00 93.56 381 ILE A O 1
ATOM 2969 N N . THR A 1 382 ? 2.882 25.287 12.768 1.00 92.12 382 THR A N 1
ATOM 2970 C CA . THR A 1 382 ? 1.705 25.189 11.895 1.00 92.12 382 THR A CA 1
ATOM 2971 C C . THR A 1 382 ? 0.866 26.460 11.977 1.00 92.12 382 THR A C 1
ATOM 2973 O O . THR A 1 382 ? 1.090 27.330 12.827 1.00 92.12 382 THR A O 1
ATOM 2976 N N . THR A 1 383 ? -0.136 26.578 11.109 1.00 89.44 383 THR A N 1
ATOM 2977 C CA . THR A 1 383 ? -1.125 27.659 11.167 1.00 89.44 383 THR A CA 1
ATOM 2978 C C . THR A 1 383 ? -2.484 27.202 11.702 1.00 89.44 383 THR A C 1
ATOM 2980 O O . THR A 1 383 ? -2.868 26.040 11.589 1.00 89.44 383 THR A O 1
ATOM 2983 N N . GLU A 1 384 ? -3.238 28.131 12.294 1.00 88.56 384 GLU A N 1
ATOM 2984 C CA . GLU A 1 384 ? -4.620 27.896 12.741 1.00 88.56 384 GLU A CA 1
ATOM 2985 C C . GLU A 1 384 ? -5.594 27.581 11.604 1.00 88.56 384 GLU A C 1
ATOM 2987 O O . GLU A 1 384 ? -6.668 27.028 11.842 1.00 88.56 384 GLU A O 1
ATOM 2992 N N . LYS A 1 385 ? -5.230 27.970 10.382 1.00 84.50 385 LYS A N 1
ATOM 2993 C CA . LYS A 1 385 ? -6.040 27.810 9.172 1.00 84.50 385 LYS A CA 1
ATOM 2994 C C . LYS A 1 385 ? -5.919 26.418 8.564 1.00 84.50 385 LYS A C 1
ATOM 2996 O O . LYS A 1 385 ? -6.768 26.047 7.760 1.00 84.50 385 LYS A O 1
ATOM 3001 N N . ASP A 1 386 ? -4.915 25.655 8.981 1.00 82.88 386 ASP A N 1
ATOM 3002 C CA . ASP A 1 386 ? -4.748 24.270 8.571 1.00 82.88 386 ASP A CA 1
ATOM 3003 C C . ASP A 1 386 ? -5.755 23.361 9.309 1.00 82.88 386 ASP A C 1
ATOM 3005 O O . ASP A 1 386 ? -6.191 23.671 10.430 1.00 82.88 386 ASP A O 1
ATOM 3009 N N . PRO A 1 387 ? -6.168 22.246 8.693 1.00 82.75 387 PRO A N 1
ATOM 3010 C CA . PRO A 1 387 ? -7.099 21.284 9.234 1.00 82.75 387 PRO A CA 1
ATOM 3011 C C . PRO A 1 387 ? -6.345 20.369 10.189 1.00 82.75 387 PRO A C 1
ATOM 3013 O O . PRO A 1 387 ? -5.110 20.306 10.202 1.00 82.75 387 PRO A O 1
ATOM 3016 N N . TYR A 1 388 ? -7.100 19.584 10.949 1.00 85.94 388 TYR A N 1
ATOM 3017 C CA . TYR A 1 388 ? -6.502 18.593 11.838 1.00 85.94 388 TYR A CA 1
ATOM 3018 C C . TYR A 1 388 ? -5.610 17.581 11.082 1.00 85.94 388 TYR A C 1
ATOM 3020 O O . TYR A 1 388 ? -4.643 17.093 11.660 1.00 85.94 388 TYR A O 1
ATOM 3028 N N . GLY A 1 389 ? -5.892 17.295 9.800 1.00 87.31 389 GLY A N 1
ATOM 3029 C CA . GLY A 1 389 ? -5.110 16.380 8.958 1.00 87.31 389 GLY A CA 1
ATOM 3030 C C . GLY A 1 389 ? -3.650 16.805 8.783 1.00 87.31 389 GLY A C 1
ATOM 3031 O O . GLY A 1 389 ? -2.756 15.968 8.888 1.00 87.31 389 GLY A O 1
ATOM 3032 N N . VAL A 1 390 ? -3.386 18.108 8.632 1.00 87.50 390 VAL A N 1
ATOM 3033 C CA . VAL A 1 390 ? -2.016 18.651 8.591 1.00 87.50 390 VAL A CA 1
ATOM 3034 C C . VAL A 1 390 ? -1.342 18.503 9.952 1.00 87.50 390 VAL A C 1
ATOM 3036 O O . VAL A 1 390 ? -0.202 18.063 10.030 1.00 87.50 390 VAL A O 1
ATOM 3039 N N . TRP A 1 391 ? -2.045 18.773 11.055 1.00 91.06 391 TRP A N 1
ATOM 3040 C CA . TRP A 1 391 ? -1.458 18.589 12.389 1.00 91.06 391 TRP A CA 1
ATOM 3041 C C . TRP A 1 391 ? -1.122 17.117 12.647 1.00 91.06 391 TRP A C 1
ATOM 3043 O O . TRP A 1 391 ? -0.081 16.802 13.225 1.00 91.06 391 TRP A O 1
ATOM 3053 N N . ALA A 1 392 ? -1.999 16.210 12.207 1.00 93.06 392 ALA A N 1
ATOM 3054 C CA . ALA A 1 392 ? -1.776 14.779 12.300 1.00 93.06 392 ALA A CA 1
ATOM 3055 C C . ALA A 1 392 ? -0.574 14.345 11.453 1.00 93.06 392 ALA A C 1
ATOM 3057 O O . ALA A 1 392 ? 0.239 13.555 11.930 1.00 93.06 392 ALA A O 1
ATOM 3058 N N . HIS A 1 393 ? -0.436 14.885 10.244 1.00 92.56 393 HIS A N 1
ATOM 3059 C CA . HIS A 1 393 ? 0.701 14.654 9.362 1.00 92.56 393 HIS A CA 1
ATOM 3060 C C . HIS A 1 393 ? 2.026 15.085 10.007 1.00 92.56 393 HIS A C 1
ATOM 3062 O O . HIS A 1 393 ? 2.905 14.247 10.206 1.00 92.56 393 HIS A O 1
ATOM 3068 N N . GLU A 1 394 ? 2.118 16.329 10.486 1.00 92.75 394 GLU A N 1
ATOM 3069 C CA . GLU A 1 394 ? 3.343 16.836 11.117 1.00 92.75 394 GLU A CA 1
ATOM 3070 C C . GLU A 1 394 ? 3.741 16.044 12.365 1.00 92.75 394 GLU A C 1
ATOM 3072 O O . GLU A 1 394 ? 4.912 15.718 12.570 1.00 92.75 394 GLU A O 1
ATOM 3077 N N . LEU A 1 395 ? 2.763 15.660 13.194 1.00 95.56 395 LEU A N 1
ATOM 3078 C CA . LEU A 1 395 ? 2.999 14.767 14.333 1.00 95.56 395 LEU A CA 1
ATOM 3079 C C . LEU A 1 395 ? 3.562 13.412 13.900 1.00 95.56 395 LEU A C 1
ATOM 3081 O O . LEU A 1 395 ? 4.368 12.819 14.620 1.00 95.56 395 LEU A O 1
ATOM 3085 N N . GLY A 1 396 ? 3.189 12.943 12.717 1.00 94.31 396 GLY A N 1
ATOM 3086 C CA . GLY A 1 396 ? 3.701 11.725 12.118 1.00 94.31 396 GLY A CA 1
ATOM 3087 C C . GLY A 1 396 ? 5.211 11.741 11.862 1.00 94.31 396 GLY A C 1
ATOM 3088 O O . GLY A 1 396 ? 5.869 10.718 12.071 1.00 94.31 396 GLY A O 1
ATOM 3089 N N . HIS A 1 397 ? 5.791 12.888 11.500 1.00 90.62 397 HIS A N 1
ATOM 3090 C CA . HIS A 1 397 ? 7.242 13.024 11.314 1.00 90.62 397 HIS A CA 1
ATOM 3091 C C . HIS A 1 397 ? 8.030 13.025 12.613 1.00 90.62 397 HIS A C 1
ATOM 3093 O O . HIS A 1 397 ? 9.205 12.661 12.614 1.00 90.62 397 HIS A O 1
ATOM 3099 N N . THR A 1 398 ? 7.412 13.429 13.720 1.00 92.00 398 THR A N 1
ATOM 3100 C CA . THR A 1 398 ? 8.113 13.604 14.995 1.00 92.00 398 THR A CA 1
ATOM 3101 C C . THR A 1 398 ? 8.632 12.290 15.585 1.00 92.00 398 THR A C 1
ATOM 3103 O O . THR A 1 398 ? 8.441 11.190 15.057 1.00 92.00 398 THR A O 1
ATOM 3106 N N . SER A 1 399 ? 9.278 12.404 16.746 1.00 84.88 399 SER A N 1
ATOM 3107 C CA . SER A 1 399 ? 9.762 11.291 17.560 1.00 84.88 399 SER A CA 1
ATOM 3108 C C . SER A 1 399 ? 8.701 10.228 17.879 1.00 84.88 399 SER A C 1
ATOM 3110 O O . SER A 1 399 ? 9.079 9.097 18.189 1.00 84.88 399 SER A O 1
ATOM 3112 N N . LEU A 1 400 ? 7.412 10.564 17.737 1.00 90.81 400 LEU A N 1
ATOM 3113 C CA . LEU A 1 400 ? 6.278 9.658 17.890 1.00 90.81 400 LEU A CA 1
ATOM 3114 C C . LEU A 1 400 ? 6.342 8.483 16.902 1.00 90.81 400 LEU A C 1
ATOM 3116 O O . LEU A 1 400 ? 6.291 7.330 17.326 1.00 90.81 400 LEU A O 1
ATOM 3120 N N . PHE A 1 401 ? 6.472 8.764 15.598 1.00 92.81 401 PHE A N 1
ATOM 3121 C CA . PHE A 1 401 ? 6.306 7.740 14.553 1.00 92.81 401 PHE A CA 1
ATOM 3122 C C . PHE A 1 401 ? 7.374 7.751 13.456 1.00 92.81 401 PHE A C 1
ATOM 3124 O O . PHE A 1 401 ? 7.608 6.713 12.826 1.00 92.81 401 PHE A O 1
ATOM 3131 N N . LYS A 1 402 ? 8.067 8.880 13.249 1.00 91.50 402 LYS A N 1
ATOM 3132 C CA . LYS A 1 402 ? 9.139 9.030 12.248 1.00 91.50 402 LYS A CA 1
ATOM 3133 C C . LYS A 1 402 ? 8.696 8.613 10.848 1.00 91.50 402 LYS A C 1
ATOM 3135 O O . LYS A 1 402 ? 9.422 7.916 10.134 1.00 91.50 402 LYS A O 1
ATOM 3140 N N . PHE A 1 403 ? 7.463 8.929 10.487 1.00 91.88 403 PHE A N 1
ATOM 3141 C CA . PHE A 1 403 ? 6.953 8.672 9.152 1.00 91.88 403 PHE A CA 1
ATOM 3142 C C . PHE A 1 403 ? 7.673 9.557 8.126 1.00 91.88 403 PHE A C 1
ATOM 3144 O O . PHE A 1 403 ? 8.195 10.616 8.470 1.00 91.88 403 PHE A O 1
ATOM 3151 N N . TYR A 1 404 ? 7.765 9.056 6.897 1.00 87.62 404 TYR A N 1
ATOM 3152 C CA . TYR A 1 404 ? 8.363 9.753 5.762 1.00 87.62 404 TYR A CA 1
ATOM 3153 C C . TYR A 1 404 ? 7.268 10.275 4.850 1.00 87.62 404 TYR A C 1
ATOM 3155 O O . TYR A 1 404 ? 6.217 9.638 4.773 1.00 87.62 404 TYR A O 1
ATOM 3163 N N . ASP A 1 405 ? 7.566 11.354 4.138 1.00 85.12 405 ASP A N 1
ATOM 3164 C CA . ASP A 1 405 ? 6.717 11.880 3.076 1.00 85.12 405 ASP A CA 1
ATOM 3165 C C . ASP A 1 405 ? 6.760 11.020 1.824 1.00 85.12 405 ASP A C 1
ATOM 3167 O O . ASP A 1 405 ? 7.828 10.623 1.350 1.00 85.12 405 ASP A O 1
ATOM 3171 N N . TYR A 1 406 ? 5.576 10.776 1.275 1.00 84.25 406 TYR A N 1
ATOM 3172 C CA . TYR A 1 406 ? 5.347 10.071 0.021 1.00 84.25 406 TYR A CA 1
ATOM 3173 C C . TYR A 1 406 ? 4.556 10.946 -0.950 1.00 84.25 406 TYR A C 1
ATOM 3175 O O . TYR A 1 406 ? 3.518 10.542 -1.486 1.00 84.25 406 TYR A O 1
ATOM 3183 N N . TYR A 1 407 ? 5.035 12.162 -1.141 1.00 74.50 407 TYR A N 1
ATOM 3184 C CA . TYR A 1 407 ? 4.674 13.029 -2.245 1.00 74.50 407 TYR A CA 1
ATOM 3185 C C . TYR A 1 407 ? 6.005 13.484 -2.842 1.00 74.50 407 TYR A C 1
ATOM 3187 O O . TYR A 1 407 ? 6.776 14.177 -2.187 1.00 74.50 407 TYR A O 1
ATOM 3195 N N . GLU A 1 408 ? 6.371 12.957 -4.011 1.00 66.81 408 GLU A N 1
ATOM 3196 C CA . GLU A 1 408 ? 7.729 13.111 -4.547 1.00 66.81 408 GLU A CA 1
ATOM 3197 C C . GLU A 1 408 ? 7.995 14.594 -4.866 1.00 66.81 408 GLU A C 1
ATOM 3199 O O . GLU A 1 408 ? 7.524 15.117 -5.871 1.00 66.81 408 GLU A O 1
ATOM 3204 N N . GLU A 1 409 ? 8.718 15.267 -3.964 1.00 55.19 409 GLU A N 1
ATOM 3205 C CA . GLU A 1 409 ? 9.162 16.664 -4.051 1.00 55.19 409 GLU A CA 1
ATOM 3206 C C . GLU A 1 409 ? 10.693 16.761 -4.209 1.00 55.19 409 GLU A C 1
ATOM 3208 O O . GLU A 1 409 ? 11.440 15.782 -4.091 1.00 55.19 409 GLU A O 1
ATOM 3213 N N . THR A 1 410 ? 11.184 17.962 -4.519 1.00 40.28 410 THR A N 1
ATOM 3214 C CA . THR A 1 410 ? 12.534 18.215 -5.039 1.00 40.28 410 THR A CA 1
ATOM 3215 C C . THR A 1 410 ? 13.646 18.078 -4.006 1.00 40.28 410 THR A C 1
ATOM 3217 O O . THR A 1 410 ? 14.053 19.035 -3.364 1.00 40.28 410 THR A O 1
ATOM 3220 N N . ASP A 1 411 ? 14.171 16.868 -3.918 1.00 47.59 411 ASP A N 1
ATOM 3221 C CA . ASP A 1 411 ? 15.586 16.508 -3.875 1.00 47.59 411 ASP A CA 1
ATOM 3222 C C . ASP A 1 411 ? 15.547 14.990 -4.013 1.00 47.59 411 ASP A C 1
ATOM 3224 O O . ASP A 1 411 ? 15.179 14.296 -3.071 1.00 47.59 411 ASP A O 1
ATOM 3228 N N . TYR A 1 412 ? 15.848 14.435 -5.191 1.00 46.28 412 TYR A N 1
ATOM 3229 C CA . TYR A 1 412 ? 15.694 12.991 -5.461 1.00 46.28 412 TYR A CA 1
ATOM 3230 C C . TYR A 1 412 ? 16.335 12.092 -4.380 1.00 46.28 412 TYR A C 1
ATOM 3232 O O . TYR A 1 412 ? 15.889 10.969 -4.134 1.00 46.28 412 TYR A O 1
ATOM 3240 N N . ALA A 1 413 ? 17.360 12.618 -3.700 1.00 45.00 413 ALA A N 1
ATOM 3241 C CA . ALA A 1 413 ? 18.040 12.000 -2.573 1.00 45.00 413 ALA A CA 1
ATOM 3242 C C . ALA A 1 413 ? 17.237 11.964 -1.252 1.00 45.00 413 ALA A C 1
ATOM 3244 O O . ALA A 1 413 ? 17.668 11.266 -0.347 1.00 45.00 413 ALA A O 1
ATOM 3245 N N . LEU A 1 414 ? 16.102 12.657 -1.111 1.00 49.78 414 LEU A N 1
ATOM 3246 C CA . LEU A 1 414 ? 15.232 12.720 0.080 1.00 49.78 414 LEU A CA 1
ATOM 3247 C C . LEU A 1 414 ? 13.794 12.219 -0.163 1.00 49.78 414 LEU A C 1
ATOM 3249 O O . LEU A 1 414 ? 13.092 11.954 0.808 1.00 49.78 414 LEU A O 1
ATOM 3253 N N . SER A 1 415 ? 13.365 12.027 -1.415 1.00 68.81 415 SER A N 1
ATOM 3254 C CA . SER A 1 415 ? 12.052 11.438 -1.737 1.00 68.81 415 SER A CA 1
ATOM 3255 C C . SER A 1 415 ? 11.934 9.986 -1.244 1.00 68.81 415 SER A C 1
ATOM 3257 O O . SER A 1 415 ? 12.871 9.189 -1.401 1.00 68.81 415 SER A O 1
ATOM 3259 N N . HIS A 1 416 ? 10.769 9.625 -0.689 1.00 79.25 416 HIS A N 1
ATOM 3260 C CA . HIS A 1 416 ? 10.425 8.250 -0.298 1.00 79.25 416 HIS A CA 1
ATOM 3261 C C . HIS A 1 416 ? 9.326 7.635 -1.185 1.00 79.25 416 HIS A C 1
ATOM 3263 O O . HIS A 1 416 ? 8.839 6.545 -0.885 1.00 79.25 416 HIS A O 1
ATOM 3269 N N . GLY A 1 417 ? 8.995 8.274 -2.313 1.00 81.50 417 GLY A N 1
ATOM 3270 C CA . GLY A 1 417 ? 8.007 7.825 -3.299 1.00 81.50 417 GLY A CA 1
ATOM 3271 C C . GLY A 1 417 ? 6.763 8.718 -3.363 1.00 81.50 417 GLY A C 1
ATOM 3272 O O . GLY A 1 417 ? 6.776 9.830 -2.846 1.00 81.50 417 GLY A O 1
ATOM 3273 N N . GLU A 1 418 ? 5.696 8.243 -4.008 1.00 80.75 418 GLU A N 1
ATOM 3274 C CA . GLU A 1 418 ? 4.458 9.002 -4.239 1.00 80.75 418 GLU A CA 1
ATOM 3275 C C . GLU A 1 418 ? 3.230 8.078 -4.146 1.00 80.75 418 GLU A C 1
ATOM 3277 O O . GLU A 1 418 ? 3.046 7.142 -4.935 1.00 80.75 418 GLU A O 1
ATOM 3282 N N . ILE A 1 419 ? 2.387 8.317 -3.136 1.00 83.06 419 ILE A N 1
ATOM 3283 C CA . ILE A 1 419 ? 1.180 7.512 -2.865 1.00 83.06 419 ILE A CA 1
ATOM 3284 C C . ILE A 1 419 ? -0.129 8.242 -3.193 1.00 83.06 419 ILE A C 1
ATOM 3286 O O . ILE A 1 419 ? -1.208 7.667 -3.032 1.00 83.06 419 ILE A O 1
ATOM 3290 N N . GLY A 1 420 ? -0.060 9.484 -3.664 1.00 80.56 420 GLY A N 1
ATOM 3291 C CA . GLY A 1 420 ? -1.206 10.325 -3.972 1.00 80.56 420 GLY A CA 1
ATOM 3292 C C . GLY A 1 420 ? -2.062 10.583 -2.737 1.00 80.56 420 GLY A C 1
ATOM 3293 O O . GLY A 1 420 ? -1.564 10.766 -1.626 1.00 80.56 420 GLY A O 1
ATOM 3294 N N . ASN A 1 421 ? -3.379 10.547 -2.921 1.00 81.69 421 ASN A N 1
ATOM 3295 C CA . ASN A 1 421 ? -4.346 10.794 -1.854 1.00 81.69 421 ASN A CA 1
ATOM 3296 C C . ASN A 1 421 ? -4.603 9.563 -0.971 1.00 81.69 421 ASN A C 1
ATOM 3298 O O . ASN A 1 421 ? -5.494 9.589 -0.131 1.00 81.69 421 ASN A O 1
ATOM 3302 N N . TRP A 1 422 ? -3.867 8.462 -1.132 1.00 85.00 422 TRP A N 1
ATOM 3303 C CA . TRP A 1 422 ? -4.207 7.203 -0.466 1.00 85.00 422 TRP A CA 1
ATOM 3304 C C . TRP A 1 422 ? -3.704 7.082 0.972 1.00 85.00 422 TRP A C 1
ATOM 3306 O O . TRP A 1 422 ? -4.126 6.157 1.667 1.00 85.00 422 TRP A O 1
ATOM 3316 N N . GLY A 1 423 ? -2.882 8.009 1.466 1.00 88.81 423 GLY A N 1
ATOM 3317 C CA . GLY A 1 423 ? -2.474 7.993 2.868 1.00 88.81 423 GLY A CA 1
ATOM 3318 C C . GLY A 1 423 ? -2.131 9.358 3.450 1.00 88.81 423 GLY A C 1
ATOM 3319 O O . GLY A 1 423 ? -1.848 10.299 2.714 1.00 88.81 423 GLY A O 1
ATOM 3320 N N . LEU A 1 424 ? -2.114 9.435 4.786 1.00 90.31 424 LEU A N 1
ATOM 3321 C CA . LEU A 1 424 ? -1.765 10.642 5.558 1.00 90.31 424 LEU A CA 1
ATOM 3322 C C . LEU A 1 424 ? -0.435 11.281 5.147 1.00 90.31 424 LEU A C 1
ATOM 3324 O O . LEU A 1 424 ? -0.285 12.492 5.196 1.00 90.31 424 LEU A O 1
ATOM 3328 N N . MET A 1 425 ? 0.542 10.450 4.798 1.00 89.62 425 MET A N 1
ATOM 3329 C CA . MET A 1 425 ? 1.888 10.879 4.407 1.00 89.62 425 MET A CA 1
ATOM 3330 C C . MET A 1 425 ? 2.012 11.166 2.909 1.00 89.62 425 MET A C 1
ATOM 3332 O O . MET A 1 425 ? 3.107 11.367 2.408 1.00 89.62 425 MET A O 1
ATOM 3336 N N . GLY A 1 426 ? 0.898 11.113 2.182 1.00 84.56 426 GLY A N 1
ATOM 3337 C CA . GLY A 1 426 ? 0.788 11.561 0.802 1.00 84.56 426 GLY A CA 1
ATOM 3338 C C . GLY A 1 426 ? 0.095 12.920 0.738 1.00 84.56 426 GLY A C 1
ATOM 3339 O O . GLY A 1 426 ? 0.166 13.733 1.655 1.00 84.56 426 GLY A O 1
ATOM 3340 N N . ARG A 1 427 ? -0.661 13.148 -0.331 1.00 79.06 427 ARG A N 1
ATOM 3341 C CA . ARG A 1 427 ? -1.302 14.438 -0.637 1.00 79.06 427 ARG A CA 1
ATOM 3342 C C . ARG A 1 427 ? -2.654 14.657 0.056 1.00 79.06 427 ARG A C 1
ATOM 3344 O O . ARG A 1 427 ? -3.300 15.685 -0.129 1.00 79.06 427 ARG A O 1
ATOM 3351 N N . ALA A 1 428 ? -3.077 13.710 0.892 1.00 78.62 428 ALA A N 1
ATOM 3352 C CA . ALA A 1 428 ? -4.392 13.712 1.528 1.00 78.62 428 ALA A CA 1
ATOM 3353 C C . ALA A 1 428 ? -4.511 14.591 2.784 1.00 78.62 428 ALA A C 1
ATOM 3355 O O . ALA A 1 428 ? -5.583 14.660 3.388 1.00 78.62 428 ALA A O 1
ATOM 3356 N N . THR A 1 429 ? -3.439 15.254 3.217 1.00 78.12 429 THR A N 1
ATOM 3357 C CA . THR A 1 429 ? -3.423 16.073 4.446 1.00 78.12 429 THR A CA 1
ATOM 3358 C C . THR A 1 429 ? -4.410 17.236 4.399 1.00 78.12 429 THR A C 1
ATOM 3360 O O . THR A 1 429 ? -4.918 17.654 5.440 1.00 78.12 429 THR A O 1
ATOM 3363 N N . LEU A 1 430 ? -4.712 17.719 3.187 1.00 72.19 430 LEU A N 1
ATOM 3364 C CA . LEU A 1 430 ? -5.654 18.810 2.934 1.00 72.19 430 LEU A CA 1
ATOM 3365 C C . LEU A 1 430 ? -7.089 18.325 2.662 1.00 72.19 430 LEU A C 1
ATOM 3367 O O . LEU A 1 430 ? -7.988 19.144 2.472 1.00 72.19 430 LEU A O 1
ATOM 3371 N N . MET A 1 431 ? -7.314 17.008 2.623 1.00 74.50 431 MET A N 1
ATOM 3372 C CA . MET A 1 431 ? -8.637 16.416 2.417 1.00 74.50 431 MET A CA 1
ATOM 3373 C C . MET A 1 431 ? -9.454 16.411 3.709 1.00 74.50 431 MET A C 1
ATOM 3375 O O . MET A 1 431 ? -8.907 16.279 4.805 1.00 74.50 431 MET A O 1
ATOM 3379 N N . ASN A 1 432 ? -10.778 16.507 3.565 1.00 71.56 432 ASN A N 1
ATOM 3380 C CA . ASN A 1 432 ? -11.721 16.325 4.664 1.00 71.56 432 ASN A CA 1
ATOM 3381 C C . ASN A 1 432 ? -12.791 15.274 4.289 1.00 71.56 432 ASN A C 1
ATOM 3383 O O . ASN A 1 432 ? -13.581 15.535 3.375 1.00 71.56 432 ASN A O 1
ATOM 3387 N N . PRO A 1 433 ? -12.827 14.112 4.966 1.00 74.06 433 PRO A N 1
ATOM 3388 C CA . PRO A 1 433 ? -11.858 13.669 5.974 1.00 74.06 433 PRO A CA 1
ATOM 3389 C C . PRO A 1 433 ? -10.481 13.385 5.345 1.00 74.06 433 PRO A C 1
ATOM 3391 O O . PRO A 1 433 ? -10.385 13.115 4.145 1.00 74.06 433 PRO A O 1
ATOM 3394 N N . THR A 1 434 ? -9.406 13.464 6.138 1.00 81.56 434 THR A N 1
ATOM 3395 C CA . THR A 1 434 ? -8.067 13.079 5.652 1.00 81.56 434 THR A CA 1
ATOM 3396 C C . THR A 1 434 ? -7.987 11.565 5.438 1.00 81.56 434 THR A C 1
ATOM 3398 O O . THR A 1 434 ? -8.714 10.802 6.080 1.00 81.56 434 THR A O 1
ATOM 3401 N N . SER A 1 435 ? -7.105 11.104 4.551 1.00 84.88 435 SER A N 1
ATOM 3402 C CA . SER A 1 435 ? -6.966 9.672 4.271 1.00 84.88 435 SER A CA 1
ATOM 3403 C C . SER A 1 435 ? -6.300 8.909 5.422 1.00 84.88 435 SER A C 1
ATOM 3405 O O . SER A 1 435 ? -5.432 9.456 6.103 1.00 84.88 435 SER A O 1
ATOM 3407 N N . PRO A 1 436 ? -6.631 7.618 5.603 1.00 89.06 436 PRO A N 1
ATOM 3408 C CA . PRO A 1 436 ? -6.027 6.755 6.616 1.00 89.06 436 PRO A CA 1
ATOM 3409 C C . PRO A 1 436 ? -4.501 6.704 6.588 1.00 89.06 436 PRO A C 1
ATOM 3411 O O . PRO A 1 436 ? -3.844 6.946 5.574 1.00 89.06 436 PRO A O 1
ATOM 3414 N N . ILE A 1 437 ? -3.915 6.244 7.690 1.00 92.56 437 ILE A N 1
ATOM 3415 C CA . ILE A 1 437 ? -2.500 5.867 7.707 1.00 92.56 437 ILE A CA 1
ATOM 3416 C C . ILE A 1 437 ? -2.350 4.564 6.910 1.00 92.56 437 ILE A C 1
ATOM 3418 O O . ILE A 1 437 ? -2.933 3.548 7.281 1.00 92.56 437 ILE A O 1
ATOM 3422 N N . MET A 1 438 ? -1.558 4.574 5.834 1.00 93.12 438 MET A N 1
ATOM 3423 C CA . MET A 1 438 ? -1.351 3.386 4.997 1.00 93.12 438 MET A CA 1
ATOM 3424 C C . MET A 1 438 ? -0.710 2.226 5.776 1.00 93.12 438 MET A C 1
ATOM 3426 O O . MET A 1 438 ? 0.038 2.420 6.741 1.00 93.12 438 MET A O 1
ATOM 3430 N N . SER A 1 439 ? -0.925 1.004 5.298 1.00 94.38 439 SER A N 1
ATOM 3431 C CA . SER A 1 439 ? -0.471 -0.241 5.924 1.00 94.38 439 SER A CA 1
ATOM 3432 C C . SER A 1 439 ? 1.030 -0.252 6.228 1.00 94.38 439 SER A C 1
ATOM 3434 O O . SER A 1 439 ? 1.427 -0.713 7.295 1.00 94.38 439 SER A O 1
ATOM 3436 N N . ALA A 1 440 ? 1.878 0.302 5.350 1.00 94.56 440 ALA A N 1
ATOM 3437 C CA . ALA A 1 440 ? 3.323 0.380 5.592 1.00 94.56 440 ALA A CA 1
ATOM 3438 C C . ALA A 1 440 ? 3.668 1.210 6.840 1.00 94.56 440 ALA A C 1
ATOM 3440 O O . ALA A 1 440 ? 4.458 0.770 7.676 1.00 94.56 440 ALA A O 1
ATOM 3441 N N . ASN A 1 441 ? 3.039 2.375 7.005 1.00 94.94 441 ASN A N 1
ATOM 3442 C CA . ASN A 1 441 ? 3.216 3.221 8.184 1.00 94.94 441 ASN A CA 1
ATOM 3443 C C . ASN A 1 441 ? 2.629 2.570 9.437 1.00 94.94 441 ASN A C 1
ATOM 3445 O O . ASN A 1 441 ? 3.263 2.614 10.489 1.00 94.94 441 ASN A O 1
ATOM 3449 N N . LYS A 1 442 ? 1.478 1.890 9.334 1.00 94.19 442 LYS A N 1
ATOM 3450 C CA . LYS A 1 442 ? 0.915 1.131 10.463 1.00 94.19 442 LYS A CA 1
ATOM 3451 C C . LYS A 1 442 ? 1.834 -0.010 10.908 1.00 94.19 442 LYS A C 1
ATOM 3453 O O . LYS A 1 442 ? 1.982 -0.233 12.107 1.00 94.19 442 LYS A O 1
ATOM 3458 N N . VAL A 1 443 ? 2.495 -0.701 9.975 1.00 92.25 443 VAL A N 1
ATOM 3459 C CA . VAL A 1 443 ? 3.525 -1.706 10.296 1.00 92.25 443 VAL A CA 1
ATOM 3460 C C . VAL A 1 443 ? 4.750 -1.049 10.935 1.00 92.25 443 VAL A C 1
ATOM 3462 O O . VAL A 1 443 ? 5.245 -1.550 11.943 1.00 92.25 443 VAL A O 1
ATOM 3465 N N . LYS A 1 444 ? 5.212 0.097 10.415 1.00 90.75 444 LYS A N 1
ATOM 3466 C CA . LYS A 1 444 ? 6.329 0.862 11.000 1.00 90.75 444 LYS A CA 1
ATOM 3467 C C . LYS A 1 444 ? 6.039 1.308 12.439 1.00 90.75 444 LYS A C 1
ATOM 3469 O O . LYS A 1 444 ? 6.928 1.241 13.282 1.00 90.75 444 LYS A O 1
ATOM 3474 N N . ALA A 1 445 ? 4.799 1.697 12.729 1.00 90.31 445 ALA A N 1
ATOM 3475 C CA . ALA A 1 445 ? 4.336 2.045 14.073 1.00 90.31 445 ALA A CA 1
ATOM 3476 C C . ALA A 1 445 ? 4.037 0.823 14.969 1.00 90.31 445 ALA A C 1
ATOM 3478 O O . ALA A 1 445 ? 3.717 0.985 16.145 1.00 90.31 445 ALA A O 1
ATOM 3479 N N . GLY A 1 446 ? 4.140 -0.402 14.440 1.00 86.12 446 GLY A N 1
ATOM 3480 C CA . GLY A 1 446 ? 3.887 -1.641 15.179 1.00 86.12 446 GLY A CA 1
ATOM 3481 C C . GLY A 1 446 ? 2.407 -1.964 15.408 1.00 86.12 446 GLY A C 1
ATOM 3482 O O . GLY A 1 446 ? 2.094 -2.817 16.236 1.00 86.12 446 GLY A O 1
ATOM 3483 N N . TRP A 1 447 ? 1.489 -1.301 14.700 1.00 86.81 447 TRP A N 1
ATOM 3484 C CA . TRP A 1 447 ? 0.043 -1.528 14.818 1.00 86.81 447 TRP A CA 1
ATOM 3485 C C . TRP A 1 447 ? -0.460 -2.661 13.926 1.00 86.81 447 TRP A C 1
ATOM 3487 O O . TRP A 1 447 ? -1.485 -3.259 14.234 1.00 86.81 447 TRP A O 1
ATOM 3497 N N . LEU A 1 448 ? 0.254 -2.955 12.839 1.00 88.81 448 LEU A N 1
ATOM 3498 C CA . LEU A 1 448 ? 0.003 -4.079 11.937 1.00 88.81 448 LEU A CA 1
ATOM 3499 C C . LEU A 1 448 ? 1.284 -4.888 11.726 1.00 88.81 448 LEU A C 1
ATOM 3501 O O . LEU A 1 448 ? 2.387 -4.447 12.052 1.00 88.81 448 LEU A O 1
ATOM 3505 N N . GLN A 1 449 ? 1.140 -6.061 11.120 1.00 88.38 449 GLN A N 1
ATOM 3506 C CA . GLN A 1 449 ? 2.252 -6.873 10.636 1.00 88.38 449 GLN A CA 1
ATOM 3507 C C . GLN A 1 449 ? 2.060 -7.216 9.163 1.00 88.38 449 GLN A C 1
ATOM 3509 O O . GLN A 1 449 ? 0.938 -7.278 8.669 1.00 88.38 449 GLN A O 1
ATOM 3514 N N . PHE A 1 450 ? 3.157 -7.475 8.451 1.00 93.62 450 PHE A N 1
ATOM 3515 C CA . PHE A 1 450 ? 3.058 -7.989 7.090 1.00 93.62 450 PHE A CA 1
ATOM 3516 C C . PHE A 1 450 ? 2.929 -9.511 7.073 1.00 93.62 450 PHE A C 1
ATOM 3518 O O . PHE A 1 450 ? 3.859 -10.215 7.474 1.00 93.62 450 PHE A O 1
ATOM 3525 N N . ASN A 1 451 ? 1.850 -10.018 6.481 1.00 93.94 451 ASN A N 1
ATOM 3526 C CA . ASN A 1 451 ? 1.829 -11.374 5.952 1.00 93.94 451 ASN A CA 1
ATOM 3527 C C . ASN A 1 451 ? 2.577 -11.388 4.613 1.00 93.94 451 ASN A C 1
ATOM 3529 O O . ASN A 1 451 ? 2.156 -10.762 3.639 1.00 93.94 451 ASN A O 1
ATOM 3533 N N . THR A 1 452 ? 3.736 -12.049 4.577 1.00 95.62 452 THR A N 1
ATOM 3534 C CA . THR A 1 452 ? 4.606 -12.046 3.393 1.00 95.62 452 THR A CA 1
ATOM 3535 C C . THR A 1 452 ? 4.345 -13.274 2.538 1.00 95.62 452 THR A C 1
ATOM 3537 O O . THR A 1 452 ? 4.759 -14.382 2.874 1.00 95.62 452 THR A O 1
ATOM 3540 N N . ILE A 1 453 ? 3.725 -13.054 1.387 1.00 97.50 453 ILE A N 1
ATOM 3541 C CA . ILE A 1 453 ? 3.585 -14.047 0.333 1.00 97.50 453 ILE A CA 1
ATOM 3542 C C . ILE A 1 453 ? 4.922 -14.121 -0.408 1.00 97.50 453 ILE A C 1
ATOM 3544 O O . ILE A 1 453 ? 5.431 -13.119 -0.918 1.00 97.50 453 ILE A O 1
ATOM 3548 N N . SER A 1 454 ? 5.525 -15.311 -0.422 1.00 95.81 454 SER A N 1
ATOM 3549 C CA . SER A 1 454 ? 6.788 -15.546 -1.128 1.00 95.81 454 SER A CA 1
ATOM 3550 C C . SER A 1 454 ? 6.632 -15.345 -2.637 1.00 95.81 454 SER A C 1
ATOM 3552 O O . SER A 1 454 ? 5.528 -15.445 -3.164 1.00 95.81 454 SER A O 1
ATOM 3554 N N . ALA A 1 455 ? 7.741 -15.165 -3.348 1.00 92.75 455 ALA A N 1
ATOM 3555 C CA . ALA A 1 455 ? 7.719 -14.937 -4.791 1.00 92.75 455 ALA A CA 1
ATOM 3556 C C . ALA A 1 455 ? 7.206 -16.136 -5.620 1.00 92.75 455 ALA A C 1
ATOM 3558 O O . ALA A 1 455 ? 6.814 -15.973 -6.770 1.00 92.75 455 ALA A O 1
ATOM 3559 N N . ASP A 1 456 ? 7.175 -17.337 -5.034 1.00 92.56 456 ASP A N 1
ATOM 3560 C CA . ASP A 1 456 ? 6.547 -18.542 -5.600 1.00 92.56 456 ASP A CA 1
ATOM 3561 C C . ASP A 1 456 ? 5.128 -18.795 -5.056 1.00 92.56 456 ASP A C 1
ATOM 3563 O O . ASP A 1 456 ? 4.483 -19.783 -5.409 1.00 92.56 456 ASP A O 1
ATOM 3567 N N . GLY A 1 457 ? 4.635 -17.914 -4.181 1.00 94.31 457 GLY A N 1
ATOM 3568 C CA . GLY A 1 457 ? 3.327 -17.986 -3.535 1.00 94.31 457 GLY A CA 1
ATOM 3569 C C . GLY A 1 457 ? 2.197 -17.580 -4.475 1.00 94.31 457 GLY A C 1
ATOM 3570 O O . GLY A 1 457 ? 1.513 -16.588 -4.246 1.00 94.31 457 GLY A O 1
ATOM 3571 N N . TYR A 1 458 ? 2.020 -18.321 -5.565 1.00 95.88 458 TYR A N 1
ATOM 3572 C CA . TYR A 1 458 ? 0.883 -18.143 -6.461 1.00 95.88 458 TYR A CA 1
ATOM 3573 C C . TYR A 1 458 ? -0.364 -18.782 -5.852 1.00 95.88 458 TYR A C 1
ATOM 3575 O O . TYR A 1 458 ? -0.322 -19.904 -5.348 1.00 95.88 458 TYR A O 1
ATOM 3583 N N . GLY A 1 459 ? -1.493 -18.088 -5.926 1.00 96.50 459 GLY A N 1
ATOM 3584 C CA . GLY A 1 459 ? -2.704 -18.526 -5.249 1.00 96.50 459 GLY A CA 1
ATOM 3585 C C . GLY A 1 459 ? -3.773 -17.451 -5.181 1.00 96.50 459 GLY A C 1
ATOM 3586 O O . GLY A 1 459 ? -3.723 -16.447 -5.892 1.00 96.50 459 GLY A O 1
ATOM 3587 N N . LEU A 1 460 ? -4.760 -17.699 -4.330 1.00 96.19 460 LEU A N 1
ATOM 3588 C CA . LEU A 1 460 ? -5.837 -16.775 -4.016 1.00 96.19 460 LEU A CA 1
ATOM 3589 C C . LEU A 1 460 ? -5.716 -16.411 -2.537 1.00 96.19 460 LEU A C 1
ATOM 3591 O O . LEU A 1 460 ? -5.644 -17.311 -1.702 1.00 96.19 460 LEU A O 1
ATOM 3595 N N . TYR A 1 461 ? -5.664 -15.117 -2.240 1.00 96.44 461 TYR A N 1
ATOM 3596 C CA . TYR A 1 461 ? -5.429 -14.601 -0.894 1.00 96.44 461 TYR A CA 1
ATOM 3597 C C . TYR A 1 461 ? -6.526 -13.621 -0.513 1.00 96.44 461 TYR A C 1
ATOM 3599 O O . TYR A 1 461 ? -6.878 -12.759 -1.319 1.00 96.44 461 TYR A O 1
ATOM 3607 N N . ASP A 1 462 ? -7.036 -13.749 0.705 1.00 93.62 462 ASP A N 1
ATOM 3608 C CA . ASP A 1 462 ? -8.028 -12.831 1.255 1.00 93.62 462 ASP A CA 1
ATOM 3609 C C . ASP A 1 462 ? -7.382 -11.476 1.529 1.00 93.62 462 ASP A C 1
ATOM 3611 O O . ASP A 1 462 ? -6.276 -11.403 2.068 1.00 93.62 462 ASP A O 1
ATOM 3615 N N . ILE A 1 463 ? -8.058 -10.410 1.105 1.00 92.81 463 ILE A N 1
ATOM 3616 C CA . ILE A 1 463 ? -7.657 -9.031 1.357 1.00 92.81 463 ILE A CA 1
ATOM 3617 C C . ILE A 1 463 ? -8.732 -8.380 2.213 1.00 92.81 463 ILE A C 1
ATOM 3619 O O . ILE A 1 463 ? -9.815 -8.054 1.724 1.00 92.81 463 ILE A O 1
ATOM 3623 N N . ASP A 1 464 ? -8.400 -8.175 3.479 1.00 89.50 464 ASP A N 1
ATOM 3624 C CA . ASP A 1 464 ? -9.239 -7.411 4.387 1.00 89.50 464 ASP A CA 1
ATOM 3625 C C . ASP A 1 464 ? -9.114 -5.915 4.096 1.00 89.50 464 ASP A C 1
ATOM 3627 O O . ASP A 1 464 ? -8.076 -5.410 3.648 1.00 89.50 464 ASP A O 1
ATOM 3631 N N . PHE A 1 465 ? -10.206 -5.200 4.343 1.00 88.62 465 PHE A N 1
ATOM 3632 C CA . PHE A 1 465 ? -10.229 -3.750 4.223 1.00 88.62 465 PHE A CA 1
ATOM 3633 C C . PHE A 1 465 ? -9.497 -3.146 5.409 1.00 88.62 465 PHE A C 1
ATOM 3635 O O . PHE A 1 465 ? -9.614 -3.643 6.527 1.00 88.62 465 PHE A O 1
ATOM 3642 N N . LEU A 1 466 ? -8.793 -2.038 5.185 1.00 86.12 466 LEU A N 1
ATOM 3643 C CA . LEU A 1 466 ? -8.053 -1.342 6.238 1.00 86.12 466 LEU A CA 1
ATOM 3644 C C . LEU A 1 466 ? -8.944 -0.990 7.446 1.00 86.12 466 LEU A C 1
ATOM 3646 O O . LEU A 1 466 ? -8.473 -0.999 8.579 1.00 86.12 466 LEU A O 1
ATOM 3650 N N . THR A 1 467 ? -10.235 -0.740 7.205 1.00 79.44 467 THR A N 1
ATOM 3651 C CA . THR A 1 467 ? -11.263 -0.483 8.227 1.00 79.44 467 THR A CA 1
ATOM 3652 C C . THR A 1 467 ? -11.694 -1.704 9.030 1.00 79.44 467 THR A C 1
ATOM 3654 O O . THR A 1 467 ? -12.175 -1.538 10.146 1.00 79.44 467 THR A O 1
ATOM 3657 N N . GLY A 1 468 ? -11.551 -2.908 8.475 1.00 76.38 468 GLY A N 1
ATOM 3658 C CA . GLY A 1 468 ? -11.868 -4.173 9.141 1.00 76.38 468 GLY A CA 1
ATOM 3659 C C . GLY A 1 468 ? -10.674 -4.798 9.867 1.00 76.38 468 GLY A C 1
ATOM 3660 O O . GLY A 1 468 ? -10.831 -5.810 10.545 1.00 76.38 468 GLY A O 1
ATOM 3661 N N . LEU A 1 469 ? -9.476 -4.219 9.731 1.00 82.19 469 LEU A N 1
ATOM 3662 C CA . LEU A 1 469 ? -8.288 -4.680 10.442 1.00 82.19 469 LEU A CA 1
ATOM 3663 C C . LEU A 1 469 ? -8.306 -4.251 11.915 1.00 82.19 469 LEU A C 1
ATOM 3665 O O . LEU A 1 469 ? -8.952 -3.283 12.310 1.00 82.19 469 LEU A O 1
ATOM 3669 N N . ASN A 1 470 ? -7.542 -4.976 12.730 1.00 77.69 470 ASN A N 1
ATOM 3670 C CA . ASN A 1 470 ? -7.379 -4.730 14.160 1.00 77.69 470 ASN A CA 1
ATOM 3671 C C . ASN A 1 470 ? -5.895 -4.635 14.546 1.00 77.69 470 ASN A C 1
ATOM 3673 O O . ASN A 1 470 ? -4.993 -4.860 13.734 1.00 77.69 470 ASN A O 1
ATOM 3677 N N . SER A 1 471 ? -5.636 -4.279 15.805 1.00 75.62 471 SER A N 1
ATOM 3678 C CA . SER A 1 471 ? -4.276 -4.166 16.330 1.00 75.62 471 SER A CA 1
ATOM 3679 C C . SER A 1 471 ? -3.546 -5.510 16.272 1.00 75.62 471 SER A C 1
ATOM 3681 O O . SER A 1 471 ? -4.022 -6.504 16.808 1.00 75.62 471 SER A O 1
ATOM 3683 N N . GLY A 1 472 ? -2.371 -5.540 15.645 1.00 71.88 472 GLY A N 1
ATOM 3684 C CA . GLY A 1 472 ? -1.623 -6.774 15.390 1.00 71.88 472 GLY A CA 1
ATOM 3685 C C . GLY A 1 472 ? -2.131 -7.584 14.191 1.00 71.88 472 GLY A C 1
ATOM 3686 O O . GLY A 1 472 ? -1.542 -8.621 13.883 1.00 71.88 472 GLY A O 1
ATOM 3687 N N . GLY A 1 473 ? -3.169 -7.104 13.496 1.00 77.69 473 GLY A N 1
ATOM 3688 C CA . GLY A 1 473 ? -3.687 -7.680 12.260 1.00 77.69 473 GLY A CA 1
ATOM 3689 C C . GLY A 1 473 ? -2.661 -7.698 11.122 1.00 77.69 473 GLY A C 1
ATOM 3690 O O . GLY A 1 473 ? -1.580 -7.101 11.202 1.00 77.69 473 GLY A O 1
ATOM 3691 N N . GLN A 1 474 ? -2.998 -8.405 10.042 1.00 87.06 474 GLN A N 1
ATOM 3692 C CA . GLN A 1 474 ? -2.068 -8.681 8.949 1.00 87.06 474 GLN A CA 1
ATOM 3693 C C . GLN A 1 474 ? -2.422 -7.912 7.674 1.00 87.06 474 GLN A C 1
ATOM 3695 O O . GLN A 1 474 ? -3.471 -8.125 7.081 1.00 87.06 474 GLN A O 1
ATOM 3700 N N . ALA A 1 475 ? -1.497 -7.076 7.205 1.00 91.44 475 ALA A N 1
ATOM 3701 C CA . ALA A 1 475 ? -1.519 -6.544 5.847 1.00 91.44 475 ALA A CA 1
ATOM 3702 C C . ALA A 1 475 ? -0.762 -7.500 4.917 1.00 91.44 475 ALA A C 1
ATOM 3704 O O . ALA A 1 475 ? 0.337 -7.958 5.240 1.00 91.44 475 ALA A O 1
ATOM 3705 N N . ASN A 1 476 ? -1.314 -7.803 3.745 1.00 95.12 476 ASN A N 1
ATOM 3706 C CA . ASN A 1 476 ? -0.649 -8.701 2.806 1.00 95.12 476 ASN A CA 1
ATOM 3707 C C . ASN A 1 476 ? 0.410 -7.955 1.988 1.00 95.12 476 ASN A C 1
ATOM 3709 O O . ASN A 1 476 ? 0.174 -6.862 1.471 1.00 95.12 476 ASN A O 1
ATOM 3713 N N . ARG A 1 477 ? 1.569 -8.588 1.800 1.00 96.75 477 ARG A N 1
ATOM 3714 C CA . ARG A 1 477 ? 2.553 -8.175 0.795 1.00 96.75 477 ARG A CA 1
ATOM 3715 C C . ARG A 1 477 ? 3.049 -9.365 -0.011 1.00 96.75 477 ARG A C 1
ATOM 3717 O O . ARG A 1 477 ? 3.155 -10.467 0.518 1.00 96.75 477 ARG A O 1
ATOM 3724 N N . TYR A 1 478 ? 3.414 -9.135 -1.263 1.00 97.44 478 TYR A N 1
ATOM 3725 C CA . TYR A 1 478 ? 3.983 -10.139 -2.158 1.00 97.44 478 TYR A CA 1
ATOM 3726 C C . TYR A 1 478 ? 5.416 -9.779 -2.532 1.00 97.44 478 TYR A C 1
ATOM 3728 O O . TYR A 1 478 ? 5.654 -8.723 -3.114 1.00 97.44 478 TYR A O 1
ATOM 3736 N N . ALA A 1 479 ? 6.363 -10.660 -2.216 1.00 96.06 479 ALA A N 1
ATOM 3737 C CA . ALA A 1 479 ? 7.751 -10.527 -2.645 1.00 96.06 479 ALA A CA 1
ATOM 3738 C C . ALA A 1 479 ? 7.890 -10.869 -4.133 1.00 96.06 479 ALA A C 1
ATOM 3740 O O . ALA A 1 479 ? 7.326 -11.856 -4.591 1.00 96.06 479 ALA A O 1
ATOM 3741 N N . THR A 1 480 ? 8.665 -10.097 -4.893 1.00 91.75 480 THR A N 1
ATOM 3742 C CA . THR A 1 480 ? 8.860 -10.350 -6.332 1.00 91.75 480 THR A CA 1
ATOM 3743 C C . THR A 1 480 ? 10.173 -11.089 -6.621 1.00 91.75 480 THR A C 1
ATOM 3745 O O . THR A 1 480 ? 11.124 -11.047 -5.831 1.00 91.75 480 THR A O 1
ATOM 3748 N N . LYS A 1 481 ? 10.248 -11.761 -7.780 1.00 81.56 481 LYS A N 1
ATOM 3749 C CA . LYS A 1 481 ? 11.437 -12.522 -8.211 1.00 81.56 481 LYS A CA 1
ATOM 3750 C C . LYS A 1 481 ? 12.512 -11.676 -8.887 1.00 81.56 481 LYS A C 1
ATOM 3752 O O . LYS A 1 481 ? 13.682 -12.034 -8.811 1.00 81.56 481 LYS A O 1
ATOM 3757 N N . GLY A 1 482 ? 12.130 -10.582 -9.535 1.00 76.25 482 GLY A N 1
ATOM 3758 C CA . GLY A 1 482 ? 13.031 -9.798 -10.370 1.00 76.25 482 GLY A CA 1
ATOM 3759 C C . GLY A 1 482 ? 12.523 -8.384 -10.609 1.00 76.25 482 GLY A C 1
ATOM 3760 O O . GLY A 1 482 ? 11.499 -7.984 -10.055 1.00 76.25 482 GLY A O 1
ATOM 3761 N N . GLY A 1 483 ? 13.274 -7.643 -11.418 1.00 76.75 483 GLY A N 1
ATOM 3762 C CA . GLY A 1 483 ? 13.024 -6.231 -11.681 1.00 76.75 483 GLY A CA 1
ATOM 3763 C C . GLY A 1 483 ? 13.376 -5.319 -10.511 1.00 76.75 483 GLY A C 1
ATOM 3764 O O . GLY A 1 483 ? 13.928 -5.763 -9.500 1.00 76.75 483 GLY A O 1
ATOM 3765 N N . ASN A 1 484 ? 13.046 -4.035 -10.632 1.00 79.31 484 ASN A N 1
ATOM 3766 C CA . ASN A 1 484 ? 13.365 -3.045 -9.598 1.00 79.31 484 ASN A CA 1
ATOM 3767 C C . ASN A 1 484 ? 12.303 -2.958 -8.482 1.00 79.31 484 ASN A C 1
ATOM 3769 O O . ASN A 1 484 ? 12.425 -2.175 -7.539 1.00 79.31 484 ASN A O 1
ATOM 3773 N N . THR A 1 485 ? 11.263 -3.789 -8.541 1.00 87.12 485 THR A N 1
ATOM 3774 C CA . THR A 1 485 ? 10.294 -3.954 -7.451 1.00 87.12 485 THR A CA 1
ATOM 3775 C C . THR A 1 485 ? 10.825 -4.958 -6.429 1.00 87.12 485 THR A C 1
ATOM 3777 O O . THR A 1 485 ? 11.277 -6.037 -6.792 1.00 87.12 485 THR A O 1
ATOM 3780 N N . SER A 1 486 ? 10.777 -4.641 -5.138 1.00 90.31 486 SER A N 1
ATOM 3781 C CA . SER A 1 486 ? 11.100 -5.568 -4.046 1.00 90.31 486 SER A CA 1
ATOM 3782 C C . SER A 1 486 ? 9.863 -6.375 -3.658 1.00 90.31 486 SER A C 1
ATOM 3784 O O . SER A 1 486 ? 9.857 -7.608 -3.711 1.00 90.31 486 SER A O 1
ATOM 3786 N N . TYR A 1 487 ? 8.772 -5.674 -3.358 1.00 94.06 487 TYR A N 1
ATOM 3787 C CA . TYR A 1 487 ? 7.484 -6.272 -3.045 1.00 94.06 487 TYR A CA 1
ATOM 3788 C C . TYR A 1 487 ? 6.330 -5.332 -3.390 1.00 94.06 487 TYR A C 1
ATOM 3790 O O . TYR A 1 487 ? 6.509 -4.122 -3.518 1.00 94.06 487 TYR A O 1
ATOM 3798 N N . TYR A 1 488 ? 5.142 -5.915 -3.510 1.00 95.44 488 TYR A N 1
ATOM 3799 C CA . TYR A 1 488 ? 3.873 -5.199 -3.572 1.00 95.44 488 TYR A CA 1
ATOM 3800 C C . TYR A 1 488 ? 3.170 -5.285 -2.222 1.00 95.44 488 TYR A C 1
ATOM 3802 O O . TYR A 1 488 ? 3.130 -6.364 -1.634 1.00 95.44 488 TYR A O 1
ATOM 3810 N N . ILE A 1 489 ? 2.610 -4.182 -1.737 1.00 96.94 489 ILE A N 1
ATOM 3811 C CA . ILE A 1 489 ? 1.675 -4.167 -0.605 1.00 96.94 489 ILE A CA 1
ATOM 3812 C C . ILE A 1 489 ? 0.256 -4.140 -1.174 1.00 96.94 489 ILE A C 1
ATOM 3814 O O . ILE A 1 489 ? -0.018 -3.365 -2.091 1.00 96.94 489 ILE A O 1
ATOM 3818 N N . PHE A 1 490 ? -0.624 -4.977 -0.627 1.00 96.19 490 PHE A N 1
ATOM 3819 C CA . PHE A 1 490 ? -2.048 -5.004 -0.952 1.00 96.19 490 PHE A CA 1
ATOM 3820 C C . PHE A 1 490 ? -2.840 -4.403 0.201 1.00 96.19 490 PHE A C 1
ATOM 3822 O O . PHE A 1 490 ? -2.705 -4.850 1.340 1.00 96.19 490 PHE A O 1
ATOM 3829 N N . GLU A 1 491 ? -3.693 -3.434 -0.099 1.00 93.88 491 GLU A N 1
ATOM 3830 C CA . GLU A 1 491 ? -4.535 -2.784 0.899 1.00 93.88 491 GLU A CA 1
ATOM 3831 C C . GLU A 1 491 ? -5.979 -2.726 0.401 1.00 93.88 491 GLU A C 1
ATOM 3833 O O . GLU A 1 491 ? -6.249 -2.136 -0.643 1.00 93.88 491 GLU A O 1
ATOM 3838 N N . GLY A 1 492 ? -6.914 -3.355 1.117 1.00 92.31 492 GLY A N 1
ATOM 3839 C CA . GLY A 1 492 ? -8.337 -3.224 0.810 1.00 92.31 492 GLY A CA 1
ATOM 3840 C C . GLY A 1 492 ? -8.839 -1.832 1.198 1.00 92.31 492 GLY A C 1
ATOM 3841 O O . GLY A 1 492 ? -8.630 -1.402 2.335 1.00 92.31 492 GLY A O 1
ATOM 3842 N N . ARG A 1 493 ? -9.489 -1.131 0.266 1.00 89.44 493 ARG A N 1
ATOM 3843 C CA . ARG A 1 493 ? -9.971 0.253 0.419 1.00 89.44 493 ARG A CA 1
ATOM 3844 C C . ARG A 1 493 ? -11.444 0.362 0.076 1.00 89.44 493 ARG A C 1
ATOM 3846 O O . ARG A 1 493 ? -11.900 -0.280 -0.874 1.00 89.44 493 ARG A O 1
ATOM 3853 N N . GLY A 1 494 ? -12.176 1.183 0.827 1.00 81.25 494 GLY A N 1
ATOM 3854 C CA . GLY A 1 494 ? -13.594 1.443 0.593 1.00 81.25 494 GLY A CA 1
ATOM 3855 C C . GLY A 1 494 ? -14.015 2.856 1.006 1.00 81.25 494 GLY A C 1
ATOM 3856 O O . GLY A 1 494 ? -13.212 3.606 1.554 1.00 81.25 494 GLY A O 1
ATOM 3857 N N . PRO A 1 495 ? -15.276 3.241 0.751 1.00 64.38 495 PRO A N 1
ATOM 3858 C CA . PRO A 1 495 ? -15.740 4.595 1.024 1.00 64.38 495 PRO A CA 1
ATOM 3859 C C . PRO A 1 495 ? -15.570 4.966 2.508 1.00 64.38 495 PRO A C 1
ATOM 3861 O O . PRO A 1 495 ? -15.993 4.224 3.395 1.00 64.38 495 PRO A O 1
ATOM 3864 N N . VAL A 1 496 ? -14.974 6.144 2.738 1.00 59.97 496 VAL A N 1
ATOM 3865 C CA . VAL A 1 496 ? -14.749 6.848 4.023 1.00 59.97 496 VAL A CA 1
ATOM 3866 C C . VAL A 1 496 ? -13.617 6.297 4.910 1.00 59.97 496 VAL A C 1
ATOM 3868 O O . VAL A 1 496 ? -13.158 7.015 5.794 1.00 59.97 496 VAL A O 1
ATOM 3871 N N . ASP A 1 497 ? -13.133 5.070 4.675 1.00 68.38 497 ASP A N 1
ATOM 3872 C CA . ASP A 1 497 ? -12.070 4.394 5.445 1.00 68.38 497 ASP A CA 1
ATOM 3873 C C . ASP A 1 497 ? -12.065 4.689 6.983 1.00 68.38 497 ASP A C 1
ATOM 3875 O O . ASP A 1 497 ? -11.016 4.763 7.630 1.00 68.38 497 ASP A O 1
ATOM 3879 N N . ASN A 1 498 ? -13.258 4.839 7.578 1.00 61.59 498 ASN A N 1
ATOM 3880 C CA . ASN A 1 498 ? -13.514 5.160 8.990 1.00 61.59 498 ASN A CA 1
ATOM 3881 C C . ASN A 1 498 ? -12.776 6.390 9.551 1.00 61.59 498 ASN A C 1
ATOM 3883 O O . ASN A 1 498 ? -12.353 6.363 10.705 1.00 61.59 498 ASN A O 1
ATOM 3887 N N . VAL A 1 499 ? -12.636 7.473 8.784 1.00 64.69 499 VAL A N 1
ATOM 3888 C CA . VAL A 1 499 ? -12.151 8.755 9.325 1.00 64.69 499 VAL A CA 1
ATOM 3889 C C . VAL A 1 499 ? -13.320 9.729 9.498 1.00 64.69 499 VAL A C 1
ATOM 3891 O O . VAL A 1 499 ? -14.125 9.901 8.584 1.00 64.69 499 VAL A O 1
ATOM 3894 N N . SER A 1 500 ? -13.438 10.349 10.677 1.00 63.84 500 SER A N 1
ATOM 3895 C CA . SER A 1 500 ? -14.461 11.366 10.949 1.00 63.84 500 SER A CA 1
ATOM 3896 C C . SER A 1 500 ? -14.198 12.657 10.169 1.00 63.84 500 SER A C 1
ATOM 3898 O O . SER A 1 500 ? -13.061 13.112 10.063 1.00 63.84 500 SER A O 1
ATOM 3900 N N . GLU A 1 501 ? -15.262 13.254 9.626 1.00 61.53 501 GLU A N 1
ATOM 3901 C CA . GLU A 1 501 ? -15.208 14.593 9.029 1.00 61.53 501 GLU A CA 1
ATOM 3902 C C . GLU A 1 501 ? -14.924 15.652 10.110 1.00 61.53 501 GLU A C 1
ATOM 3904 O O . GLU A 1 501 ? -15.509 15.611 11.195 1.00 61.53 501 GLU A O 1
ATOM 3909 N N . ASP A 1 502 ? -14.055 16.622 9.804 1.00 58.66 502 ASP A N 1
ATOM 3910 C CA . ASP A 1 502 ? -13.869 17.814 10.644 1.00 58.66 502 ASP A CA 1
ATOM 3911 C C . ASP A 1 502 ? -15.121 18.708 10.601 1.00 58.66 502 ASP A C 1
ATOM 3913 O O . ASP A 1 502 ? -15.891 18.698 9.633 1.00 58.66 502 ASP A O 1
ATOM 3917 N N . TYR A 1 503 ? -15.298 19.543 11.625 1.00 51.34 503 TYR A N 1
ATOM 3918 C CA . TYR A 1 503 ? -16.353 20.551 11.656 1.00 51.34 503 TYR A CA 1
ATOM 3919 C C . TYR A 1 503 ? -16.217 21.570 10.509 1.00 51.34 503 TYR A C 1
ATOM 3921 O O . TYR A 1 503 ? -15.127 21.892 10.042 1.00 51.34 503 TYR A O 1
ATOM 3929 N N . LEU A 1 504 ? -17.382 22.076 10.081 1.00 48.38 504 LEU A N 1
ATOM 3930 C CA . LEU A 1 504 ? -17.633 22.989 8.958 1.00 48.38 504 LEU A CA 1
ATOM 3931 C C . LEU A 1 504 ? -16.462 23.924 8.599 1.00 48.38 504 LEU A C 1
ATOM 3933 O O . LEU A 1 504 ? -16.102 24.818 9.364 1.00 48.38 504 LEU A O 1
ATOM 3937 N N . MET A 1 505 ? -15.970 23.765 7.365 1.00 51.88 505 MET A N 1
ATOM 3938 C CA . MET A 1 505 ? -15.030 24.670 6.696 1.00 51.88 505 MET A CA 1
ATOM 3939 C C . MET A 1 505 ? -15.501 26.135 6.810 1.00 51.88 505 MET A C 1
ATOM 3941 O O . MET A 1 505 ? -16.606 26.452 6.352 1.00 51.88 505 MET A O 1
ATOM 3945 N N . PRO A 1 506 ? -14.692 27.055 7.364 1.00 48.53 506 PRO A N 1
ATOM 3946 C CA . PRO A 1 506 ? -15.010 28.476 7.321 1.00 48.53 506 PRO A CA 1
ATOM 3947 C C . PRO A 1 506 ? -14.904 29.017 5.888 1.00 48.53 506 PRO A C 1
ATOM 3949 O O . PRO A 1 506 ? -14.033 28.609 5.122 1.00 48.53 506 PRO A O 1
ATOM 3952 N N . SER A 1 507 ? -15.753 29.982 5.524 1.00 50.88 507 SER A N 1
ATOM 3953 C CA . SER A 1 507 ? -15.815 30.553 4.166 1.00 50.88 507 SER A CA 1
ATOM 3954 C C . SER A 1 507 ? -14.558 31.316 3.724 1.00 50.88 507 SER A C 1
ATOM 3956 O O . SER A 1 507 ? -14.392 31.562 2.530 1.00 50.88 507 SER A O 1
ATOM 3958 N N . ASP A 1 508 ? -13.682 31.684 4.667 1.00 49.19 508 ASP A N 1
ATOM 3959 C CA . ASP A 1 508 ? -12.664 32.726 4.479 1.00 49.19 508 ASP A CA 1
ATOM 3960 C C . ASP A 1 508 ? -11.208 32.206 4.526 1.00 49.19 508 ASP A C 1
ATOM 3962 O O . ASP A 1 508 ? -10.269 32.998 4.624 1.00 49.19 508 ASP A O 1
ATOM 3966 N N . GLY A 1 509 ? -10.999 30.894 4.357 1.00 56.41 509 GLY A N 1
ATOM 3967 C CA . GLY A 1 509 ? -9.796 30.401 3.674 1.00 56.41 509 GLY A CA 1
A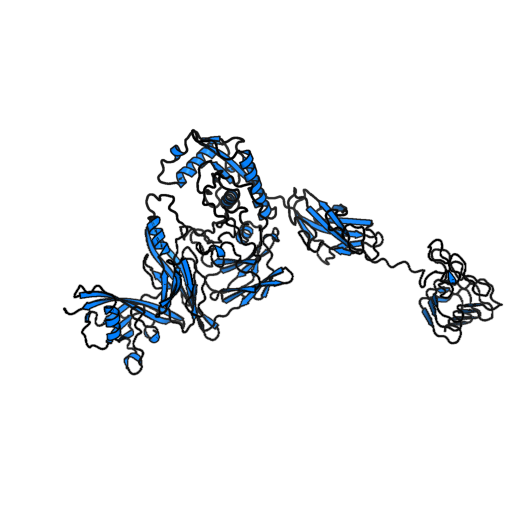TOM 3968 C C . GLY A 1 509 ? -8.888 29.425 4.427 1.00 56.41 509 GLY A C 1
ATOM 3969 O O . GLY A 1 509 ? -8.504 29.625 5.578 1.00 56.41 509 GLY A O 1
ATOM 3970 N N . TYR A 1 510 ? -8.495 28.399 3.677 1.00 66.44 510 TYR A N 1
ATOM 3971 C CA . TYR A 1 510 ? -7.389 27.479 3.921 1.00 66.44 510 TYR A CA 1
ATOM 3972 C C . TYR A 1 510 ? -6.079 28.123 3.417 1.00 66.44 510 TYR A C 1
ATOM 3974 O O . TYR A 1 510 ? -6.112 28.908 2.468 1.00 66.44 510 TYR A O 1
ATOM 3982 N N . CYS A 1 511 ? -4.916 27.812 4.000 1.00 68.12 511 CYS A N 1
ATOM 3983 C CA . CYS A 1 511 ? -3.630 28.399 3.569 1.00 68.12 511 CYS A CA 1
ATOM 3984 C C . CYS A 1 511 ? -3.025 27.794 2.289 1.00 68.12 511 CYS A C 1
ATOM 3986 O O . CYS A 1 511 ? -1.913 28.135 1.897 1.00 68.12 511 CYS A O 1
ATOM 3988 N N . GLY A 1 512 ? -3.787 26.940 1.619 1.00 59.78 512 GLY A N 1
ATOM 3989 C CA . GLY A 1 512 ? -3.439 26.132 0.459 1.00 59.78 512 GLY A CA 1
ATOM 3990 C C . GLY A 1 512 ? -4.615 26.071 -0.514 1.00 59.78 512 GLY A C 1
ATOM 3991 O O . GLY A 1 512 ? -5.704 26.578 -0.235 1.00 59.78 512 GLY A O 1
ATOM 3992 N N . TRP A 1 513 ? -4.383 25.490 -1.686 1.00 54.69 513 TRP A N 1
ATOM 3993 C CA . TRP A 1 513 ? -5.371 25.456 -2.761 1.00 54.69 513 TRP A CA 1
ATOM 3994 C C . TRP A 1 513 ? -6.564 24.562 -2.375 1.00 54.69 513 TRP A C 1
ATOM 3996 O O . TRP A 1 513 ? -6.357 23.388 -2.066 1.00 54.69 513 TRP A O 1
ATOM 4006 N N . PRO A 1 514 ? -7.807 25.081 -2.380 1.00 48.56 514 PRO A N 1
ATOM 4007 C CA . PRO A 1 514 ? -8.992 24.311 -2.030 1.00 48.56 514 PRO A CA 1
ATOM 4008 C C . PRO A 1 514 ? -9.328 23.369 -3.184 1.00 48.56 514 PRO A C 1
ATOM 4010 O O . PRO A 1 514 ? -10.066 23.719 -4.105 1.00 48.56 514 PRO A O 1
ATOM 4013 N N . TYR A 1 515 ? -8.756 22.177 -3.163 1.00 53.22 515 TYR A N 1
ATOM 4014 C CA . TYR A 1 515 ? -9.166 21.119 -4.064 1.00 53.22 515 TYR A CA 1
ATOM 4015 C C . TYR A 1 515 ? -10.230 20.261 -3.374 1.00 53.22 515 TYR A C 1
ATOM 4017 O O . TYR A 1 515 ? -10.030 19.789 -2.258 1.00 53.22 515 TYR A O 1
ATOM 4025 N N . ASP A 1 516 ? -11.362 20.049 -4.046 1.00 52.22 516 ASP A N 1
ATOM 4026 C CA . ASP A 1 516 ? -12.420 19.123 -3.618 1.00 52.22 516 ASP A CA 1
ATOM 4027 C C . ASP A 1 516 ? -11.975 17.676 -3.906 1.00 52.22 516 ASP A C 1
ATOM 4029 O O . ASP A 1 516 ? -12.504 16.984 -4.777 1.00 52.22 516 ASP A O 1
ATOM 4033 N N . TYR A 1 517 ? -10.887 17.252 -3.258 1.00 60.66 517 TYR A N 1
ATOM 4034 C CA . TYR A 1 517 ? -10.369 15.897 -3.375 1.00 60.66 517 TYR A CA 1
ATOM 4035 C C . TYR A 1 517 ? -11.168 14.988 -2.444 1.00 60.66 517 TYR A C 1
ATOM 4037 O O . TYR A 1 517 ? -11.058 15.071 -1.223 1.00 60.66 517 TYR A O 1
ATOM 4045 N N . LYS A 1 518 ? -11.953 14.088 -3.033 1.00 67.31 518 LYS A N 1
ATOM 4046 C CA . LYS A 1 518 ? -12.530 12.933 -2.345 1.00 67.31 518 LYS A CA 1
ATOM 4047 C C . LYS A 1 518 ? -11.998 11.671 -3.001 1.00 67.31 518 LYS A C 1
ATOM 4049 O O . LYS A 1 518 ? -11.944 11.602 -4.231 1.00 67.31 518 LYS A O 1
ATOM 4054 N N . LEU A 1 519 ? -11.616 10.682 -2.190 1.00 75.31 519 LEU A N 1
ATOM 4055 C CA . LEU A 1 519 ? -11.373 9.337 -2.706 1.00 75.31 519 LEU A CA 1
ATOM 4056 C C . LEU A 1 519 ? -12.653 8.825 -3.381 1.00 75.31 519 LEU A C 1
ATOM 4058 O O . LEU A 1 519 ? -13.765 9.178 -2.986 1.00 75.31 519 LEU A O 1
ATOM 4062 N N . SER A 1 520 ? -12.483 8.014 -4.419 1.00 73.69 520 SER A N 1
ATOM 4063 C CA . SER A 1 520 ? -13.575 7.331 -5.103 1.00 73.69 520 SER A CA 1
ATOM 4064 C C . SER A 1 520 ? -14.366 6.504 -4.096 1.00 73.69 520 SER A C 1
ATOM 4066 O O . SER A 1 520 ? -13.804 5.913 -3.176 1.00 73.69 520 SER A O 1
ATOM 4068 N N . GLU A 1 521 ? -15.673 6.411 -4.314 1.00 77.69 521 GLU A N 1
ATOM 4069 C CA . GLU A 1 521 ? -16.544 5.523 -3.543 1.00 77.69 521 GLU A CA 1
ATOM 4070 C C . GLU A 1 521 ? -16.353 4.039 -3.919 1.00 77.69 521 GLU A C 1
ATOM 4072 O O . GLU A 1 521 ? -16.952 3.154 -3.304 1.00 77.69 521 GLU A O 1
ATOM 4077 N N . ASP A 1 522 ? -15.516 3.752 -4.925 1.00 84.12 522 ASP A N 1
ATOM 4078 C CA . ASP A 1 522 ? -15.196 2.397 -5.363 1.00 84.12 522 ASP A CA 1
ATOM 4079 C C . ASP A 1 522 ? -14.505 1.585 -4.257 1.00 84.12 522 ASP A C 1
ATOM 4081 O O . ASP A 1 522 ? -13.515 2.006 -3.659 1.00 84.12 522 ASP A O 1
ATOM 4085 N N . LYS A 1 523 ? -14.979 0.352 -4.055 1.00 89.00 523 LYS A N 1
ATOM 4086 C CA . LYS A 1 523 ? -14.305 -0.649 -3.221 1.00 89.00 523 LYS A CA 1
ATOM 4087 C C . LYS A 1 523 ? -13.311 -1.458 -4.051 1.00 89.00 523 LYS A C 1
ATOM 4089 O O . LYS A 1 523 ? -13.633 -1.902 -5.157 1.00 89.00 523 LYS A O 1
ATOM 4094 N N . GLY A 1 524 ? -12.118 -1.697 -3.517 1.00 91.88 524 GLY A N 1
ATOM 4095 C CA . GLY A 1 524 ? -11.096 -2.456 -4.233 1.00 91.88 524 GLY A CA 1
ATOM 4096 C C . GLY A 1 524 ? -9.811 -2.680 -3.455 1.00 91.88 524 GLY A C 1
ATOM 4097 O O . GLY A 1 524 ? -9.749 -2.487 -2.245 1.00 91.88 524 GLY A O 1
ATOM 4098 N N . VAL A 1 525 ? -8.774 -3.095 -4.180 1.00 93.25 525 VAL A N 1
ATOM 4099 C CA . VAL A 1 525 ? -7.425 -3.295 -3.647 1.00 93.25 525 VAL A CA 1
ATOM 4100 C C . VAL A 1 525 ? -6.504 -2.218 -4.199 1.00 93.25 525 VAL A C 1
ATOM 4102 O O . VAL A 1 525 ? -6.263 -2.167 -5.408 1.00 93.25 525 VAL A O 1
ATOM 4105 N N . GLN A 1 526 ? -5.979 -1.384 -3.306 1.00 92.44 526 GLN A N 1
ATOM 4106 C CA . GLN A 1 526 ? -4.898 -0.461 -3.604 1.00 92.44 526 GLN A CA 1
ATOM 4107 C C . GLN A 1 526 ? -3.573 -1.223 -3.570 1.00 92.44 526 GLN A C 1
ATOM 4109 O O . GLN A 1 526 ? -3.269 -1.944 -2.616 1.00 92.44 526 GLN A O 1
ATOM 4114 N N . LEU A 1 527 ? -2.798 -1.089 -4.641 1.00 93.19 527 LEU A N 1
ATOM 4115 C CA . LEU A 1 527 ? -1.468 -1.662 -4.766 1.00 93.19 527 LEU A CA 1
ATOM 4116 C C . LEU A 1 527 ? -0.424 -0.580 -4.512 1.00 93.19 527 LEU A C 1
ATOM 4118 O O . LEU A 1 527 ? -0.466 0.485 -5.131 1.00 93.19 527 LEU A O 1
ATOM 4122 N N . TYR A 1 528 ? 0.558 -0.902 -3.675 1.00 92.44 528 TYR A N 1
ATOM 4123 C CA . TYR A 1 528 ? 1.766 -0.094 -3.537 1.00 92.44 528 TYR A CA 1
ATOM 4124 C C . TYR A 1 528 ? 2.988 -0.900 -3.969 1.00 92.44 528 TYR A C 1
ATOM 4126 O O . TYR A 1 528 ? 3.269 -1.961 -3.407 1.00 92.44 528 TYR A O 1
ATOM 4134 N N . LYS A 1 529 ? 3.716 -0.401 -4.966 1.00 89.88 529 LYS A N 1
ATOM 4135 C CA . LYS A 1 529 ? 5.003 -0.926 -5.428 1.00 89.88 529 LYS A CA 1
ATOM 4136 C C . LYS A 1 529 ? 6.106 -0.382 -4.524 1.00 89.88 529 LYS A C 1
ATOM 4138 O O . LYS A 1 529 ? 6.256 0.828 -4.400 1.00 89.88 529 LYS A O 1
ATOM 4143 N N . VAL A 1 530 ? 6.897 -1.266 -3.921 1.00 90.75 530 VAL A N 1
ATOM 4144 C CA . VAL A 1 530 ? 8.060 -0.883 -3.106 1.00 90.75 530 VAL A CA 1
ATOM 4145 C C . VAL A 1 530 ? 9.344 -1.231 -3.841 1.00 90.75 530 VAL A C 1
ATOM 4147 O O . VAL A 1 530 ? 9.495 -2.358 -4.314 1.00 90.75 530 VAL A O 1
ATOM 4150 N N . THR A 1 531 ? 10.269 -0.282 -3.959 1.00 85.44 531 THR A N 1
ATOM 4151 C CA . THR A 1 531 ? 11.487 -0.428 -4.772 1.00 85.44 531 THR A CA 1
ATOM 4152 C C . THR A 1 531 ? 12.545 -1.318 -4.114 1.00 85.44 531 THR A C 1
ATOM 4154 O O . THR A 1 531 ? 12.587 -1.465 -2.893 1.00 85.44 531 THR A O 1
ATOM 4157 N N . ARG A 1 532 ? 13.422 -1.937 -4.920 1.00 82.88 532 ARG A N 1
ATOM 4158 C CA . ARG A 1 532 ? 14.653 -2.592 -4.427 1.00 82.88 532 ARG A CA 1
ATOM 4159 C C . ARG A 1 532 ? 15.739 -1.577 -4.116 1.00 82.88 532 ARG A C 1
ATOM 4161 O O . ARG A 1 532 ? 16.461 -1.745 -3.138 1.00 82.88 532 ARG A O 1
ATOM 4168 N N . GLY A 1 533 ? 15.859 -0.553 -4.962 1.00 73.31 533 GLY A N 1
ATOM 4169 C CA . GLY A 1 533 ? 16.689 0.608 -4.676 1.00 73.31 533 GLY A CA 1
ATOM 4170 C C . GLY A 1 533 ? 16.209 1.308 -3.408 1.00 73.31 533 GLY A C 1
ATOM 4171 O O . GLY A 1 533 ? 15.007 1.358 -3.138 1.00 73.31 533 GLY A O 1
ATOM 4172 N N . VAL A 1 534 ? 17.157 1.835 -2.644 1.00 70.88 534 VAL A N 1
ATOM 4173 C CA . VAL A 1 534 ? 16.884 2.649 -1.461 1.00 70.88 534 VAL A CA 1
ATOM 4174 C C . VAL A 1 534 ? 17.262 4.094 -1.732 1.00 70.88 534 VAL A C 1
ATOM 4176 O O . VAL A 1 534 ? 18.173 4.380 -2.515 1.00 70.88 534 VAL A O 1
ATOM 4179 N N . ASN A 1 535 ? 16.574 4.999 -1.056 1.00 69.25 535 ASN A N 1
ATOM 4180 C CA . ASN A 1 535 ? 17.001 6.372 -0.916 1.00 69.25 535 ASN A CA 1
ATOM 4181 C C . ASN A 1 535 ? 18.417 6.400 -0.304 1.00 69.25 535 ASN A C 1
ATOM 4183 O O . ASN A 1 535 ? 18.695 5.715 0.682 1.00 69.25 535 ASN A O 1
ATOM 4187 N N . GLN A 1 536 ? 19.338 7.158 -0.902 1.00 62.53 536 GLN A N 1
ATOM 4188 C CA . GLN A 1 536 ? 20.748 7.133 -0.496 1.00 62.53 536 GLN A CA 1
ATOM 4189 C C . GLN A 1 536 ? 21.024 7.826 0.845 1.00 62.53 536 GLN A C 1
ATOM 4191 O O . GLN A 1 536 ? 22.043 7.530 1.466 1.00 62.53 536 GLN A O 1
ATOM 4196 N N . LEU A 1 537 ? 20.147 8.734 1.287 1.00 65.06 537 LEU A N 1
ATOM 4197 C CA . LEU A 1 537 ? 20.298 9.461 2.546 1.00 65.06 537 LEU A CA 1
ATOM 4198 C C . LEU A 1 537 ? 19.611 8.738 3.705 1.00 65.06 537 LEU A C 1
ATOM 4200 O O . LEU A 1 537 ? 20.216 8.589 4.766 1.00 65.06 537 LEU A O 1
ATOM 4204 N N . SER A 1 538 ? 18.377 8.266 3.512 1.00 68.69 538 SER A N 1
ATOM 4205 C CA . SER A 1 538 ? 17.629 7.567 4.563 1.00 68.69 538 SER A CA 1
ATOM 4206 C C . SER A 1 538 ? 17.910 6.064 4.618 1.00 68.69 538 SER A C 1
ATOM 4208 O O . SER A 1 538 ? 17.756 5.458 5.675 1.00 68.69 538 SER A O 1
ATOM 4210 N N . GLY A 1 539 ? 18.353 5.454 3.513 1.00 75.50 539 GLY A N 1
ATOM 4211 C CA . GLY A 1 539 ? 18.533 4.004 3.399 1.00 75.50 539 GLY A CA 1
ATOM 4212 C C . GLY A 1 539 ? 17.221 3.224 3.261 1.00 75.50 539 GLY A C 1
ATOM 4213 O O . GLY A 1 539 ? 17.240 1.994 3.314 1.00 75.50 539 GLY A O 1
ATOM 4214 N N . GLU A 1 540 ? 16.098 3.916 3.070 1.00 81.25 540 GLU A N 1
ATOM 4215 C CA . GLU A 1 540 ? 14.755 3.333 3.017 1.00 81.25 540 GLU A CA 1
ATOM 4216 C C . GLU A 1 540 ? 14.282 3.143 1.567 1.00 81.25 540 GLU A C 1
ATOM 4218 O O . GLU A 1 540 ? 14.643 3.933 0.688 1.00 81.25 540 GLU A O 1
ATOM 4223 N N . PRO A 1 541 ? 13.491 2.098 1.270 1.00 85.25 541 PRO A N 1
ATOM 4224 C CA . PRO A 1 541 ? 12.935 1.907 -0.063 1.00 85.25 541 PRO A CA 1
ATOM 4225 C C . PRO A 1 541 ? 11.860 2.958 -0.363 1.00 85.25 541 PRO A C 1
ATOM 4227 O O . PRO A 1 541 ? 11.151 3.411 0.537 1.00 85.25 541 PRO A O 1
ATOM 4230 N N . LYS A 1 542 ? 11.701 3.300 -1.644 1.00 85.19 542 LYS A N 1
ATOM 4231 C CA . LYS A 1 542 ? 10.616 4.174 -2.092 1.00 85.19 542 LYS A CA 1
ATOM 4232 C C . LYS A 1 542 ? 9.318 3.382 -2.265 1.00 85.19 542 LYS A C 1
ATOM 4234 O O . LYS A 1 542 ? 9.351 2.203 -2.639 1.00 85.19 542 LYS A O 1
ATOM 4239 N N . ILE A 1 543 ? 8.181 4.024 -2.007 1.00 88.69 543 ILE A N 1
ATOM 4240 C CA . ILE A 1 543 ? 6.842 3.433 -2.105 1.00 88.69 543 ILE A CA 1
ATOM 4241 C C . ILE A 1 543 ? 5.990 4.231 -3.088 1.00 88.69 543 ILE A C 1
ATOM 4243 O O . ILE A 1 543 ? 5.794 5.428 -2.923 1.00 88.69 543 ILE A O 1
ATOM 4247 N N . TYR A 1 544 ? 5.435 3.539 -4.076 1.00 85.19 544 TYR A N 1
ATOM 4248 C CA . TYR A 1 544 ? 4.654 4.134 -5.152 1.00 85.19 544 TYR A CA 1
ATOM 4249 C C . TYR A 1 544 ? 3.269 3.511 -5.242 1.00 85.19 544 TYR A C 1
ATOM 4251 O O . TYR A 1 544 ? 3.139 2.286 -5.247 1.00 85.19 544 TYR A O 1
ATOM 4259 N N . SER A 1 545 ? 2.233 4.336 -5.348 1.00 85.75 545 SER A N 1
ATOM 4260 C CA . SER A 1 545 ? 0.890 3.865 -5.699 1.00 85.75 545 SER A CA 1
ATOM 4261 C C . SER A 1 545 ? 0.857 3.335 -7.145 1.00 85.75 545 SER A C 1
ATOM 4263 O O . SER A 1 545 ? 1.637 3.762 -7.995 1.00 85.75 545 SER A O 1
ATOM 4265 N N . VAL A 1 546 ? -0.018 2.368 -7.433 1.00 82.81 546 VAL A N 1
ATOM 4266 C CA . VAL A 1 546 ? -0.237 1.821 -8.783 1.00 82.81 546 VAL A CA 1
ATOM 4267 C C . VAL A 1 546 ? -1.700 2.065 -9.201 1.00 82.81 546 VAL A C 1
ATOM 4269 O O . VAL A 1 546 ? -2.585 1.848 -8.381 1.00 82.81 546 VAL A O 1
ATOM 4272 N N . PRO A 1 547 ? -2.010 2.466 -10.450 1.00 70.81 547 PRO A N 1
ATOM 4273 C CA . PRO A 1 547 ? -1.068 3.141 -11.330 1.00 70.81 547 PRO A CA 1
ATOM 4274 C C . PRO A 1 547 ? -0.520 4.377 -10.615 1.00 70.81 547 PRO A C 1
ATOM 4276 O O . PRO A 1 547 ? -1.175 4.935 -9.734 1.00 70.81 547 PRO A O 1
ATOM 4279 N N . HIS A 1 548 ? 0.687 4.777 -10.986 1.00 65.62 548 HIS A N 1
ATOM 4280 C CA . HIS A 1 548 ? 1.295 5.944 -10.383 1.00 65.62 548 HIS A CA 1
ATOM 4281 C C . HIS A 1 548 ? 0.364 7.168 -10.530 1.00 65.62 548 HIS A C 1
ATOM 4283 O O . HIS A 1 548 ? -0.168 7.391 -11.626 1.00 65.62 548 HIS A O 1
ATOM 4289 N N . PRO A 1 549 ? 0.111 7.948 -9.462 1.00 53.97 549 PRO A N 1
ATOM 4290 C CA . PRO A 1 549 ? -0.643 9.187 -9.573 1.00 53.97 549 PRO A CA 1
ATOM 4291 C C . PRO A 1 549 ? 0.126 10.148 -10.490 1.00 53.97 549 PRO A C 1
ATOM 4293 O O . PRO A 1 549 ? 1.217 10.592 -10.153 1.00 53.97 549 PRO A O 1
ATOM 4296 N N . ILE A 1 550 ? -0.414 10.452 -11.671 1.00 53.28 550 ILE A N 1
ATOM 4297 C CA . ILE A 1 550 ? 0.114 11.502 -12.557 1.00 53.28 550 ILE A CA 1
ATOM 4298 C C . ILE A 1 550 ? -0.760 12.726 -12.323 1.00 53.28 550 ILE A C 1
ATOM 4300 O O . ILE A 1 550 ? -1.977 12.617 -12.468 1.00 53.28 550 ILE A O 1
ATOM 4304 N N . MET A 1 551 ? -0.190 13.873 -11.951 1.00 41.69 551 MET A N 1
ATOM 4305 C CA . MET A 1 551 ? -0.946 15.091 -11.598 1.00 41.69 551 MET A CA 1
ATOM 4306 C C . MET A 1 551 ? -1.986 15.542 -12.628 1.00 41.69 551 MET A C 1
ATOM 4308 O O . MET A 1 551 ? -2.976 16.179 -12.277 1.00 41.69 551 MET A O 1
ATOM 4312 N N . PHE A 1 552 ? -1.787 15.192 -13.897 1.00 41.66 552 PHE A N 1
ATOM 4313 C CA . PHE A 1 552 ? -2.662 15.582 -15.001 1.00 41.66 552 PHE A CA 1
ATOM 4314 C C . PHE A 1 552 ? -3.647 14.483 -15.433 1.00 41.66 552 PHE A C 1
ATOM 4316 O O . PHE A 1 552 ? -4.398 14.674 -16.388 1.00 41.66 552 PHE A O 1
ATOM 4323 N N . LEU A 1 553 ? -3.719 13.373 -14.684 1.00 48.09 553 LEU A N 1
ATOM 4324 C CA . LEU A 1 553 ? -4.804 12.388 -14.733 1.00 48.09 553 LEU A CA 1
ATOM 4325 C C . LEU A 1 553 ? -5.578 12.406 -13.397 1.00 48.09 553 LEU A C 1
ATOM 4327 O O . LEU A 1 553 ? -5.414 11.492 -12.587 1.00 48.09 553 LEU A O 1
ATOM 4331 N N . PRO A 1 554 ? -6.454 13.407 -13.156 1.00 49.09 554 PRO A N 1
ATOM 4332 C CA . PRO A 1 554 ? -7.163 13.589 -11.879 1.00 49.09 554 PRO A CA 1
ATOM 4333 C C . PRO A 1 554 ? -7.930 12.343 -11.414 1.00 49.09 554 PRO A C 1
ATOM 4335 O O . PRO A 1 554 ? -8.136 12.116 -10.224 1.00 49.09 554 PRO A O 1
ATOM 4338 N N . ASP A 1 555 ? -8.333 11.507 -12.370 1.00 52.28 555 ASP A N 1
ATOM 4339 C CA . ASP A 1 555 ? -9.084 10.285 -12.136 1.00 52.28 555 ASP A CA 1
ATOM 4340 C C . ASP A 1 555 ? -8.286 9.183 -11.417 1.00 52.28 555 ASP A C 1
ATOM 4342 O O . ASP A 1 555 ? -8.912 8.355 -10.760 1.00 52.28 555 ASP A O 1
ATOM 4346 N N . SER A 1 556 ? -6.950 9.119 -11.529 1.00 57.03 556 SER A N 1
ATOM 4347 C CA . SER A 1 556 ? -6.157 8.029 -10.920 1.00 57.03 556 SER A CA 1
ATOM 4348 C C . SER A 1 556 ? -5.797 8.272 -9.455 1.00 57.03 556 SER A C 1
ATOM 4350 O O . SER A 1 556 ? -5.506 7.329 -8.727 1.00 57.03 556 SER A O 1
ATOM 4352 N N . TRP A 1 557 ? -5.864 9.521 -8.998 1.00 64.38 557 TRP A N 1
ATOM 4353 C CA . TRP A 1 557 ? -5.458 9.923 -7.647 1.00 64.38 557 TRP A CA 1
ATOM 4354 C C . TRP A 1 557 ? -6.430 9.457 -6.580 1.00 64.38 557 TRP A C 1
ATOM 4356 O O . TRP A 1 557 ? -6.052 9.231 -5.435 1.00 64.38 557 TRP A O 1
ATOM 4366 N N . ASN A 1 558 ? -7.682 9.308 -6.993 1.00 73.94 558 ASN A N 1
ATOM 4367 C CA . ASN A 1 558 ? -8.796 9.017 -6.116 1.00 73.94 558 ASN A CA 1
ATOM 4368 C C . ASN A 1 558 ? -9.386 7.630 -6.387 1.00 73.94 558 ASN A C 1
ATOM 4370 O O . ASN A 1 558 ? -10.198 7.169 -5.598 1.00 73.94 558 ASN A O 1
ATOM 4374 N N . LYS A 1 559 ? -8.999 6.925 -7.461 1.00 79.50 559 LYS A N 1
ATOM 4375 C CA . LYS A 1 559 ? -9.527 5.585 -7.787 1.00 79.50 559 LYS A CA 1
ATOM 4376 C C . LYS A 1 559 ? -8.578 4.473 -7.366 1.00 79.50 559 LYS A C 1
ATOM 4378 O O . LYS A 1 559 ? -7.378 4.549 -7.604 1.00 79.50 559 LYS A O 1
ATOM 4383 N N . VAL A 1 560 ? -9.142 3.449 -6.737 1.00 85.62 560 VAL A N 1
ATOM 4384 C CA . VAL A 1 560 ? -8.392 2.284 -6.268 1.00 85.62 560 VAL A CA 1
ATOM 4385 C C . VAL A 1 560 ? -7.772 1.524 -7.447 1.00 85.62 560 VAL A C 1
ATOM 4387 O O . VAL A 1 560 ? -8.383 1.442 -8.517 1.00 85.62 560 VAL A O 1
ATOM 4390 N N . THR A 1 561 ? -6.584 0.934 -7.266 1.00 87.62 561 THR A N 1
ATOM 4391 C CA . THR A 1 561 ? -5.868 0.236 -8.352 1.00 87.62 561 THR A CA 1
ATOM 4392 C C . THR A 1 561 ? -6.701 -0.849 -9.025 1.00 87.62 561 THR A C 1
ATOM 4394 O O . THR A 1 561 ? -6.763 -0.932 -10.254 1.00 87.62 561 THR A O 1
ATOM 4397 N N . LEU A 1 562 ? -7.292 -1.736 -8.219 1.00 91.50 562 LEU A N 1
ATOM 4398 C CA . LEU A 1 562 ? -7.984 -2.924 -8.695 1.00 91.50 562 LEU A CA 1
ATOM 4399 C C . LEU A 1 562 ? -9.383 -3.009 -8.091 1.00 91.50 562 LEU A C 1
ATOM 4401 O O . LEU A 1 562 ? -9.551 -3.344 -6.921 1.00 91.50 562 LEU A O 1
ATOM 4405 N N . THR A 1 563 ? -10.392 -2.793 -8.927 1.00 92.19 563 THR A N 1
ATOM 4406 C CA . THR A 1 563 ? -11.773 -3.206 -8.653 1.00 92.19 563 THR A CA 1
ATOM 4407 C C . THR A 1 563 ? -11.993 -4.663 -9.089 1.00 92.19 563 THR A C 1
ATOM 4409 O O . THR A 1 563 ? -11.180 -5.202 -9.855 1.00 92.19 563 THR A O 1
ATOM 4412 N N . PRO A 1 564 ? -13.058 -5.347 -8.628 1.00 91.38 564 PRO A N 1
ATOM 4413 C CA . PRO A 1 564 ? -13.298 -6.747 -8.974 1.00 91.38 564 PRO A CA 1
ATOM 4414 C C . PRO A 1 564 ? -13.247 -6.998 -10.490 1.00 91.38 564 PRO A C 1
ATOM 4416 O O . PRO A 1 564 ? -13.803 -6.247 -11.289 1.00 91.38 564 PRO A O 1
ATOM 4419 N N . SER A 1 565 ? -12.579 -8.079 -10.897 1.00 87.88 565 SER A N 1
ATOM 4420 C CA . SER A 1 565 ? -12.289 -8.463 -12.292 1.00 87.88 565 SER A CA 1
ATOM 4421 C C . SER A 1 565 ? -11.230 -7.630 -13.030 1.00 87.88 565 SER A C 1
ATOM 4423 O O . SER A 1 565 ? -10.903 -7.958 -14.175 1.00 87.88 565 SER A O 1
ATOM 4425 N N . LYS A 1 566 ? -10.652 -6.586 -12.420 1.00 91.06 566 LYS A N 1
ATOM 4426 C CA . LYS A 1 566 ? -9.488 -5.884 -12.985 1.00 91.06 566 LYS A CA 1
ATOM 4427 C C . LYS A 1 566 ? -8.195 -6.628 -12.668 1.00 91.06 566 LYS A C 1
ATOM 4429 O O . LYS A 1 566 ? -8.059 -7.273 -11.627 1.00 91.06 566 LYS A O 1
ATOM 4434 N N . SER A 1 567 ? -7.231 -6.512 -13.579 1.00 92.25 567 SER A N 1
ATOM 4435 C CA . SER A 1 567 ? -5.897 -7.082 -13.418 1.00 92.25 567 SER A CA 1
ATOM 4436 C C . SER A 1 567 ? -4.813 -6.037 -13.631 1.00 92.25 567 SER A C 1
ATOM 4438 O O . SER A 1 567 ? -4.953 -5.170 -14.490 1.00 92.25 567 SER A O 1
ATOM 4440 N N . TYR A 1 568 ? -3.706 -6.210 -12.918 1.00 91.69 568 TYR A N 1
ATOM 4441 C CA . TYR A 1 568 ? -2.443 -5.522 -13.155 1.00 91.69 568 TYR A CA 1
ATOM 4442 C C . TYR A 1 568 ? -1.365 -6.561 -13.481 1.00 91.69 568 TYR A C 1
ATOM 4444 O O . TYR A 1 568 ? -1.345 -7.640 -12.881 1.00 91.69 568 TYR A O 1
ATOM 4452 N N . ILE A 1 569 ? -0.514 -6.262 -14.461 1.00 90.50 569 ILE A N 1
ATOM 4453 C CA . ILE A 1 569 ? 0.588 -7.125 -14.898 1.00 90.50 569 ILE A CA 1
ATOM 4454 C C . ILE A 1 569 ? 1.879 -6.329 -14.762 1.00 90.50 569 ILE A C 1
ATOM 4456 O O . ILE A 1 569 ? 1.978 -5.228 -15.295 1.00 90.50 569 ILE A O 1
ATOM 4460 N N . ASP A 1 570 ? 2.859 -6.927 -14.095 1.00 90.50 570 ASP A N 1
ATOM 4461 C CA . ASP A 1 570 ? 4.238 -6.458 -14.073 1.00 90.50 570 ASP A CA 1
ATOM 4462 C C . ASP A 1 570 ? 5.090 -7.498 -14.815 1.00 90.50 570 ASP A C 1
ATOM 4464 O O . ASP A 1 570 ? 5.371 -8.580 -14.290 1.00 90.50 570 ASP A O 1
ATOM 4468 N N . GLU A 1 571 ? 5.432 -7.203 -16.075 1.00 90.62 571 GLU A N 1
ATOM 4469 C CA . GLU A 1 571 ? 6.238 -8.098 -16.920 1.00 90.62 571 GLU A CA 1
ATOM 4470 C C . GLU A 1 571 ? 7.705 -8.150 -16.474 1.00 90.62 571 GLU A C 1
ATOM 4472 O O . GLU A 1 571 ? 8.389 -9.148 -16.707 1.00 90.62 571 GLU A O 1
ATOM 4477 N N . GLU A 1 572 ? 8.195 -7.107 -15.802 1.00 89.25 572 GLU A N 1
ATOM 4478 C CA . GLU A 1 572 ? 9.541 -7.085 -15.236 1.00 89.25 572 GLU A CA 1
ATOM 4479 C C . GLU A 1 572 ? 9.642 -8.024 -14.021 1.00 89.25 572 GLU A C 1
ATOM 4481 O O . GLU A 1 572 ? 10.647 -8.719 -13.839 1.00 89.25 572 GLU A O 1
ATOM 4486 N N . ALA A 1 573 ? 8.581 -8.082 -13.210 1.00 90.00 573 ALA A N 1
ATOM 4487 C CA . ALA A 1 573 ? 8.469 -8.954 -12.040 1.00 90.00 573 ALA A CA 1
ATOM 4488 C C . ALA A 1 573 ? 7.820 -10.328 -12.322 1.00 90.00 573 ALA A C 1
ATOM 4490 O O . ALA A 1 573 ? 7.695 -11.135 -11.396 1.00 90.00 573 ALA A O 1
ATOM 4491 N N . GLU A 1 574 ? 7.421 -10.596 -13.570 1.00 91.69 574 GLU A N 1
ATOM 4492 C CA . GLU A 1 574 ? 6.795 -11.845 -14.038 1.00 91.69 574 GLU A CA 1
ATOM 4493 C C . GLU A 1 574 ? 5.530 -12.237 -13.253 1.00 91.69 574 GLU A C 1
ATOM 4495 O O . GLU A 1 574 ? 5.294 -13.401 -12.906 1.00 91.69 574 GLU A O 1
ATOM 4500 N N . VAL A 1 575 ? 4.689 -11.251 -12.931 1.00 93.38 575 VAL A N 1
ATOM 4501 C CA . VAL A 1 575 ? 3.514 -11.465 -12.080 1.00 93.38 575 VAL A CA 1
ATOM 4502 C C . VAL A 1 575 ? 2.273 -10.765 -12.611 1.00 93.38 575 VAL A C 1
ATOM 4504 O O . VAL A 1 575 ? 2.318 -9.682 -13.192 1.00 93.38 575 VAL A O 1
ATOM 4507 N N . LYS A 1 576 ? 1.128 -11.403 -12.373 1.00 94.62 576 LYS A N 1
ATOM 4508 C CA . LYS A 1 576 ? -0.195 -10.831 -12.591 1.00 94.62 576 LYS A CA 1
ATOM 4509 C C . LYS A 1 576 ? -1.007 -10.882 -11.302 1.00 94.62 576 LYS A C 1
ATOM 4511 O O . LYS A 1 576 ? -1.172 -11.953 -10.713 1.00 94.62 576 LYS A O 1
ATOM 4516 N N . PHE A 1 577 ? -1.578 -9.740 -10.936 1.00 96.62 577 PHE A N 1
ATOM 4517 C CA . PHE A 1 577 ? -2.549 -9.598 -9.856 1.00 96.62 577 PHE A CA 1
ATOM 4518 C C . PHE A 1 577 ? -3.940 -9.409 -10.449 1.00 96.62 577 PHE A C 1
ATOM 4520 O O . PHE A 1 577 ? -4.106 -8.694 -11.435 1.00 96.62 577 PHE A O 1
ATOM 4527 N N . THR A 1 578 ? -4.949 -10.071 -9.892 1.00 96.50 578 THR A N 1
ATOM 4528 C CA . THR A 1 578 ? -6.352 -9.892 -10.293 1.00 96.50 578 THR A CA 1
ATOM 4529 C C . THR A 1 578 ? -7.219 -9.796 -9.055 1.00 96.50 578 THR A C 1
ATOM 4531 O O . THR A 1 578 ? -7.185 -10.709 -8.231 1.00 96.50 578 THR A O 1
ATOM 4534 N N . ALA A 1 579 ? -7.986 -8.716 -8.929 1.00 95.25 579 ALA A N 1
ATOM 4535 C CA . ALA A 1 579 ? -8.950 -8.585 -7.845 1.00 95.25 579 ALA A CA 1
ATOM 4536 C C . ALA A 1 579 ? -10.194 -9.427 -8.143 1.00 95.25 579 ALA A C 1
ATOM 4538 O O . ALA A 1 579 ? -10.705 -9.440 -9.267 1.00 95.25 579 ALA A O 1
ATOM 4539 N N . ILE A 1 580 ? -10.664 -10.143 -7.130 1.00 94.81 580 ILE A N 1
ATOM 4540 C CA . ILE A 1 580 ? -11.843 -11.005 -7.174 1.00 94.81 580 ILE A CA 1
ATOM 4541 C C . ILE A 1 580 ? -12.701 -10.666 -5.956 1.00 94.81 580 ILE A C 1
ATOM 4543 O O . ILE A 1 580 ? -12.168 -10.404 -4.881 1.00 94.81 580 ILE A O 1
ATOM 4547 N N . GLU A 1 581 ? -14.017 -10.686 -6.126 1.00 92.62 581 GLU A N 1
ATOM 4548 C CA . GLU A 1 581 ? -14.973 -10.598 -5.026 1.00 92.62 581 GLU A CA 1
ATOM 4549 C C . GLU A 1 581 ? -15.838 -11.862 -5.044 1.00 92.62 581 GLU A C 1
ATOM 4551 O O . GLU A 1 581 ? -16.485 -12.169 -6.047 1.00 92.62 581 GLU A O 1
ATOM 4556 N N . GLU A 1 582 ? -15.807 -12.623 -3.951 1.00 90.94 582 GLU A N 1
ATOM 4557 C CA . GLU A 1 582 ? -16.564 -13.865 -3.781 1.00 90.94 582 GLU A CA 1
ATOM 4558 C C . GLU A 1 582 ? -17.276 -13.827 -2.428 1.00 90.94 582 GLU A C 1
ATOM 4560 O O . GLU A 1 582 ? -16.629 -13.708 -1.390 1.00 90.94 582 GLU A O 1
ATOM 4565 N N . ASN A 1 583 ? -18.611 -13.931 -2.434 1.00 86.25 583 ASN A N 1
ATOM 4566 C CA . ASN A 1 583 ? -19.453 -13.894 -1.228 1.00 86.25 583 ASN A CA 1
ATOM 4567 C C . ASN A 1 583 ? -19.204 -12.665 -0.326 1.00 86.25 583 ASN A C 1
ATOM 4569 O O . ASN A 1 583 ? -19.246 -12.778 0.894 1.00 86.25 583 ASN A O 1
ATOM 4573 N N . GLY A 1 584 ? -18.909 -11.501 -0.918 1.00 79.31 584 GLY A N 1
ATOM 4574 C CA . GLY A 1 584 ? -18.616 -10.261 -0.186 1.00 79.31 584 GLY A CA 1
ATOM 4575 C C . GLY A 1 584 ? -17.186 -10.144 0.361 1.00 79.31 584 GLY A C 1
ATOM 4576 O O . GLY A 1 584 ? -16.834 -9.088 0.879 1.00 79.31 584 GLY A O 1
ATOM 4577 N N . GLN A 1 585 ? -16.340 -11.173 0.211 1.00 87.75 585 GLN A N 1
ATOM 4578 C CA . GLN A 1 585 ? -14.916 -11.107 0.554 1.00 87.75 585 GLN A CA 1
ATOM 4579 C C . GLN A 1 585 ? -14.089 -10.687 -0.664 1.00 87.75 585 GLN A C 1
ATOM 4581 O O . GLN A 1 585 ? -14.147 -11.327 -1.722 1.00 87.75 585 GLN A O 1
ATOM 4586 N N . PHE A 1 586 ? -13.251 -9.662 -0.495 1.00 91.12 586 PHE A N 1
ATOM 4587 C CA . PHE A 1 586 ? -12.260 -9.282 -1.497 1.00 91.12 586 PHE A CA 1
ATOM 4588 C C . PHE A 1 586 ? -11.039 -10.192 -1.410 1.00 91.12 586 PHE A C 1
ATOM 4590 O O . PHE A 1 586 ? -10.538 -10.520 -0.332 1.00 91.12 586 PHE A O 1
ATOM 4597 N N . LYS A 1 587 ? -10.554 -10.601 -2.579 1.00 94.94 587 LYS A N 1
ATOM 4598 C CA . LYS A 1 587 ? -9.410 -11.490 -2.732 1.00 94.94 587 LYS A CA 1
ATOM 4599 C C . LYS A 1 587 ? -8.492 -10.975 -3.828 1.00 94.94 587 LYS A C 1
ATOM 4601 O O . LYS A 1 587 ? -8.944 -10.412 -4.828 1.00 94.94 587 LYS A O 1
ATOM 4606 N N . ILE A 1 588 ? -7.199 -11.242 -3.686 1.00 96.94 588 ILE A N 1
ATOM 4607 C CA . ILE A 1 588 ? -6.226 -11.063 -4.759 1.00 96.94 588 ILE A CA 1
ATOM 4608 C C . ILE A 1 588 ? -5.780 -12.429 -5.272 1.00 96.94 588 ILE A C 1
ATOM 4610 O O . ILE A 1 588 ? -5.269 -13.276 -4.536 1.00 96.94 588 ILE A O 1
ATOM 4614 N N . LYS A 1 589 ? -5.985 -12.663 -6.568 1.00 97.44 589 LYS A N 1
ATOM 4615 C CA . LYS A 1 589 ? -5.407 -13.807 -7.264 1.00 97.44 589 LYS A CA 1
ATOM 4616 C C . LYS A 1 589 ? -4.037 -13.417 -7.792 1.00 97.44 589 LYS A C 1
ATOM 4618 O O . LYS A 1 589 ? -3.932 -12.534 -8.646 1.00 97.44 589 LYS A O 1
ATOM 4623 N N . ILE A 1 590 ? -3.013 -14.105 -7.307 1.00 97.69 590 ILE A N 1
ATOM 4624 C CA . ILE A 1 590 ? -1.625 -13.941 -7.728 1.00 97.69 590 ILE A CA 1
ATOM 4625 C C . ILE A 1 590 ? -1.268 -15.108 -8.639 1.00 97.69 590 ILE A C 1
ATOM 4627 O O . ILE A 1 590 ? -1.340 -16.272 -8.242 1.00 97.69 590 ILE A O 1
ATOM 4631 N N . THR A 1 591 ? -0.878 -14.804 -9.872 1.00 96.69 591 THR A N 1
ATOM 4632 C CA . THR A 1 591 ? -0.452 -15.810 -10.850 1.00 96.69 591 THR A CA 1
ATOM 4633 C C . THR A 1 591 ? 0.882 -15.435 -11.457 1.00 96.69 591 THR A C 1
ATOM 4635 O O . THR A 1 591 ? 1.119 -14.261 -11.744 1.00 96.69 591 THR A O 1
ATOM 4638 N N . ASN A 1 592 ? 1.707 -16.445 -11.722 1.00 93.44 592 ASN A N 1
ATOM 4639 C CA . ASN A 1 592 ? 2.879 -16.279 -12.566 1.00 93.44 592 ASN A CA 1
ATOM 4640 C C . ASN A 1 592 ? 2.454 -15.741 -13.938 1.00 93.44 592 ASN A C 1
ATOM 4642 O O . ASN A 1 592 ? 1.506 -16.259 -14.537 1.00 93.44 592 ASN A O 1
ATOM 4646 N N . PHE A 1 593 ? 3.166 -14.739 -14.434 1.00 91.06 593 PHE A N 1
ATOM 4647 C CA . PHE A 1 593 ? 3.022 -14.251 -15.796 1.00 91.06 593 PHE A CA 1
ATOM 4648 C C . PHE A 1 593 ? 4.390 -14.303 -16.457 1.00 91.06 593 PHE A C 1
ATOM 4650 O O . PHE A 1 593 ? 5.256 -13.505 -16.132 1.00 91.06 593 PHE A O 1
ATOM 4657 N N . THR A 1 594 ? 4.583 -15.244 -17.376 1.00 90.25 594 THR A N 1
ATOM 4658 C CA . THR A 1 594 ? 5.846 -15.380 -18.104 1.00 90.25 594 THR A CA 1
ATOM 4659 C C . THR A 1 594 ? 5.719 -14.681 -19.457 1.00 90.25 594 THR A C 1
ATOM 4661 O O . THR A 1 594 ? 4.966 -15.167 -20.311 1.00 90.25 594 THR A O 1
ATOM 4664 N N . PRO A 1 595 ? 6.425 -13.558 -19.675 1.00 90.12 595 PRO A N 1
ATOM 4665 C CA . PRO A 1 595 ? 6.486 -12.922 -20.979 1.00 90.12 595 PRO A CA 1
ATOM 4666 C C . PRO A 1 595 ? 7.193 -13.845 -21.974 1.00 90.12 595 PRO A C 1
ATOM 4668 O O . PRO A 1 595 ? 8.075 -14.618 -21.610 1.00 90.12 595 PRO A O 1
ATOM 4671 N N . VAL A 1 596 ? 6.819 -13.767 -23.248 1.00 92.81 596 VAL A N 1
ATOM 4672 C CA . VAL A 1 596 ? 7.482 -14.497 -24.335 1.00 92.81 596 VAL A CA 1
ATOM 4673 C C . VAL A 1 596 ? 7.786 -13.523 -25.452 1.00 92.81 596 VAL A C 1
ATOM 4675 O O . VAL A 1 596 ? 6.933 -12.695 -25.778 1.00 92.81 596 VAL A O 1
ATOM 4678 N N . LYS A 1 597 ? 8.971 -13.635 -26.057 1.00 93.50 597 LYS A N 1
ATOM 4679 C CA . LYS A 1 597 ? 9.380 -12.765 -27.167 1.00 93.50 597 LYS A CA 1
ATOM 4680 C C . LYS A 1 597 ? 9.249 -11.276 -26.823 1.00 93.50 597 LYS A C 1
ATOM 4682 O O . LYS A 1 597 ? 8.590 -10.510 -27.526 1.00 93.50 597 LYS A O 1
ATOM 4687 N N . LYS A 1 598 ? 9.861 -10.879 -25.707 1.00 94.25 598 LYS A N 1
ATOM 4688 C CA . LYS A 1 598 ? 9.852 -9.500 -25.194 1.00 94.25 598 LYS A CA 1
ATOM 4689 C C . LYS A 1 598 ? 11.263 -8.988 -24.941 1.00 94.25 598 LYS A C 1
ATOM 4691 O O . LYS A 1 598 ? 12.154 -9.767 -24.604 1.00 94.25 598 LYS A O 1
ATOM 4696 N N . LYS A 1 599 ? 11.435 -7.673 -25.042 1.00 93.75 599 LYS A N 1
ATOM 4697 C CA . LYS A 1 599 ? 12.607 -6.914 -24.590 1.00 93.75 599 LYS A CA 1
ATOM 4698 C C . LYS A 1 599 ? 12.121 -5.804 -23.664 1.00 93.75 599 LYS A C 1
ATOM 4700 O O . LYS A 1 599 ? 11.217 -5.071 -24.040 1.00 93.75 599 LYS A O 1
ATOM 4705 N N . ILE A 1 600 ? 12.705 -5.660 -22.487 1.00 94.19 600 ILE A N 1
ATOM 4706 C CA . ILE A 1 600 ? 12.359 -4.628 -21.510 1.00 94.19 600 ILE A CA 1
ATOM 4707 C C . ILE A 1 600 ? 13.595 -3.772 -21.265 1.00 94.19 600 ILE A C 1
ATOM 4709 O O . ILE A 1 600 ? 14.665 -4.315 -20.990 1.00 94.19 600 ILE A O 1
ATOM 4713 N N . ILE A 1 601 ? 13.440 -2.452 -21.342 1.00 93.88 601 ILE A N 1
ATOM 4714 C CA . ILE A 1 601 ? 14.393 -1.517 -20.739 1.00 93.88 601 ILE A CA 1
ATOM 4715 C C . ILE A 1 601 ? 13.851 -1.122 -19.385 1.00 93.88 601 ILE A C 1
ATOM 4717 O O . ILE A 1 601 ? 12.704 -0.692 -19.286 1.00 93.88 601 ILE A O 1
ATOM 4721 N N . SER A 1 602 ? 14.680 -1.307 -18.365 1.00 91.62 602 SER A N 1
ATOM 4722 C CA . SER A 1 602 ? 14.371 -0.960 -16.985 1.00 91.62 602 SER A CA 1
ATOM 4723 C C . SER A 1 602 ? 15.363 0.081 -16.495 1.00 91.62 602 SER A C 1
ATOM 4725 O O . SER A 1 602 ? 16.579 -0.140 -16.513 1.00 91.62 602 SER A O 1
ATOM 4727 N N . LEU A 1 603 ? 14.825 1.225 -16.093 1.00 88.62 603 LEU A N 1
ATOM 4728 C CA . LEU A 1 603 ? 15.521 2.306 -15.429 1.00 88.62 603 LEU A CA 1
ATOM 4729 C C . LEU A 1 603 ? 15.711 1.920 -13.960 1.00 88.62 603 LEU A C 1
ATOM 4731 O O . LEU A 1 603 ? 14.757 1.683 -13.215 1.00 88.62 603 LEU A O 1
ATOM 4735 N N . ILE A 1 604 ? 16.966 1.818 -13.534 1.00 82.56 604 ILE A N 1
ATOM 4736 C CA . ILE A 1 604 ? 17.282 1.392 -12.172 1.00 82.56 604 ILE A CA 1
ATOM 4737 C C . ILE A 1 604 ? 17.333 2.616 -11.255 1.00 82.56 604 ILE A C 1
ATOM 4739 O O . ILE A 1 604 ? 16.787 2.583 -10.149 1.00 82.56 604 ILE A O 1
ATOM 4743 N N . ASN A 1 605 ? 17.993 3.684 -11.709 1.00 76.88 605 ASN A N 1
ATOM 4744 C CA . ASN A 1 605 ? 18.242 4.884 -10.922 1.00 76.88 605 ASN A CA 1
ATOM 4745 C C . ASN A 1 605 ? 18.804 6.023 -11.781 1.00 76.88 605 ASN A C 1
ATOM 4747 O O . ASN A 1 605 ? 19.620 5.788 -12.673 1.00 76.88 605 ASN A O 1
ATOM 4751 N N . ILE A 1 606 ? 18.441 7.257 -11.428 1.00 79.69 606 ILE A N 1
ATOM 4752 C CA . ILE A 1 606 ? 18.993 8.493 -11.992 1.00 79.69 606 ILE A CA 1
ATOM 4753 C C . ILE A 1 606 ? 19.669 9.301 -10.883 1.00 79.69 606 ILE A C 1
ATOM 4755 O O . ILE A 1 606 ? 19.178 9.373 -9.761 1.00 79.69 606 ILE A O 1
ATOM 4759 N N . PHE A 1 607 ? 20.812 9.907 -11.189 1.00 76.44 607 PHE A N 1
ATOM 4760 C CA . PHE A 1 607 ? 21.521 10.841 -10.321 1.00 76.44 607 PHE A CA 1
ATOM 4761 C C . PHE A 1 607 ? 21.924 12.072 -11.111 1.00 76.44 607 PHE A C 1
ATOM 4763 O O . PHE A 1 607 ? 22.262 11.969 -12.286 1.00 76.44 607 PHE A O 1
ATOM 4770 N N . PHE A 1 608 ? 21.966 13.224 -10.457 1.00 76.31 608 PHE A N 1
ATOM 4771 C CA . PHE A 1 608 ? 22.462 14.442 -11.073 1.00 76.31 608 PHE A CA 1
ATOM 4772 C C . PHE A 1 608 ? 23.236 15.291 -10.076 1.00 76.31 608 PHE A C 1
ATOM 4774 O O . PHE A 1 608 ? 22.985 15.270 -8.873 1.00 76.31 608 PHE A O 1
ATOM 4781 N N . GLU A 1 609 ? 24.190 16.047 -10.597 1.00 80.19 609 GLU A N 1
ATOM 4782 C CA . GLU A 1 609 ? 24.828 17.129 -9.864 1.00 80.19 609 GLU A CA 1
ATOM 4783 C C . GLU A 1 609 ? 23.876 18.331 -9.846 1.00 80.19 609 GLU A C 1
ATOM 4785 O O . GLU A 1 609 ? 23.270 18.657 -10.866 1.00 80.19 609 GLU A O 1
ATOM 4790 N N . SER A 1 610 ? 23.750 19.020 -8.716 1.00 71.25 610 SER A N 1
ATOM 4791 C CA . SER A 1 610 ? 22.990 20.267 -8.630 1.00 71.25 610 SER A CA 1
ATOM 4792 C C . SER A 1 610 ? 23.778 21.330 -7.876 1.00 71.25 610 SER A C 1
ATOM 4794 O O . SER A 1 610 ? 24.591 21.040 -6.996 1.00 71.25 610 SER A O 1
ATOM 4796 N N . THR A 1 611 ? 23.556 22.589 -8.244 1.00 73.19 611 THR A N 1
ATOM 4797 C CA . THR A 1 611 ? 24.048 23.735 -7.474 1.00 73.19 611 THR A CA 1
ATOM 4798 C C . THR A 1 611 ? 22.886 24.653 -7.133 1.00 73.19 611 THR A C 1
ATOM 4800 O O . THR A 1 611 ? 22.151 25.108 -8.011 1.00 73.19 611 THR A O 1
ATOM 4803 N N . LEU A 1 612 ? 22.714 24.890 -5.833 1.00 65.62 612 LEU A N 1
ATOM 4804 C CA . LEU A 1 612 ? 21.646 25.728 -5.305 1.00 65.62 612 LEU A CA 1
ATOM 4805 C C . LEU A 1 612 ? 21.981 27.217 -5.499 1.00 65.62 612 LEU A C 1
ATOM 4807 O O . LEU A 1 612 ? 23.136 27.617 -5.297 1.00 65.62 612 LEU A O 1
ATOM 4811 N N . PRO A 1 613 ? 20.999 28.063 -5.858 1.00 59.00 613 PRO A N 1
ATOM 4812 C CA . PRO A 1 613 ? 21.192 29.505 -5.887 1.00 59.00 613 PRO A CA 1
ATOM 4813 C C . PRO A 1 613 ? 21.344 30.068 -4.464 1.00 59.00 613 PRO A C 1
ATOM 4815 O O . PRO A 1 613 ? 20.912 29.478 -3.478 1.00 59.00 613 PRO A O 1
ATOM 4818 N N . SER A 1 614 ? 21.956 31.248 -4.347 1.00 57.34 614 SER A N 1
ATOM 4819 C CA . SER A 1 614 ? 22.242 31.898 -3.054 1.00 57.34 614 SER A CA 1
ATOM 4820 C C . SER A 1 614 ? 20.992 32.388 -2.306 1.00 57.34 614 SER A C 1
ATOM 4822 O O . SER A 1 614 ? 21.071 32.691 -1.119 1.00 57.34 614 SER A O 1
ATOM 4824 N N . VAL A 1 615 ? 19.864 32.509 -3.011 1.00 51.62 615 VAL A N 1
ATOM 4825 C CA . VAL A 1 615 ? 18.536 32.864 -2.499 1.00 51.62 615 VAL A CA 1
ATOM 4826 C C . VAL A 1 615 ? 17.528 32.078 -3.336 1.00 51.62 615 VAL A C 1
ATOM 4828 O O . VAL A 1 615 ? 17.543 32.208 -4.559 1.00 51.62 615 VAL A O 1
ATOM 4831 N N . ILE A 1 616 ? 16.677 31.274 -2.697 1.00 49.84 616 ILE A N 1
ATOM 4832 C CA . ILE A 1 616 ? 15.572 30.551 -3.344 1.00 49.84 616 ILE A CA 1
ATOM 4833 C C . ILE A 1 616 ? 14.290 31.353 -3.058 1.00 49.84 616 ILE A C 1
ATOM 4835 O O . ILE A 1 616 ? 13.843 31.371 -1.910 1.00 49.84 616 ILE A O 1
ATOM 4839 N N . PRO A 1 617 ? 13.724 32.099 -4.023 1.00 40.91 617 PRO A N 1
ATOM 4840 C CA . PRO A 1 617 ? 12.481 32.828 -3.801 1.00 40.91 617 PRO A CA 1
ATOM 4841 C C . PRO A 1 617 ? 11.270 31.883 -3.855 1.00 40.91 617 PRO A C 1
ATOM 4843 O O . PRO A 1 617 ? 11.072 31.180 -4.842 1.00 40.91 617 PRO A O 1
ATOM 4846 N N . GLU A 1 618 ? 10.411 31.917 -2.835 1.00 49.19 618 GLU A N 1
ATOM 4847 C CA . GLU A 1 618 ? 9.059 31.347 -2.922 1.00 49.19 618 GLU A CA 1
ATOM 4848 C C . GLU A 1 618 ? 8.052 32.376 -3.467 1.00 49.19 618 GLU A C 1
ATOM 4850 O O . GLU A 1 618 ? 8.242 33.579 -3.245 1.00 49.19 618 GLU A O 1
ATOM 4855 N N . PRO A 1 619 ? 7.004 31.953 -4.214 1.00 40.69 619 PRO A N 1
ATOM 4856 C CA . PRO A 1 619 ? 6.288 30.671 -4.105 1.00 40.69 619 PRO A CA 1
ATOM 4857 C C . PRO A 1 619 ? 6.486 29.716 -5.305 1.00 40.69 619 PRO A C 1
ATOM 4859 O O . PRO A 1 619 ? 5.553 29.043 -5.727 1.00 40.69 619 PRO A O 1
ATOM 4862 N N . LEU A 1 620 ? 7.681 29.685 -5.904 1.00 38.41 620 LEU A N 1
ATOM 4863 C CA . LEU A 1 620 ? 7.971 28.924 -7.130 1.00 38.41 620 LEU A CA 1
ATOM 4864 C C . LEU A 1 620 ? 8.607 27.548 -6.894 1.00 38.41 620 LEU A C 1
ATOM 4866 O O . LEU A 1 620 ? 9.238 27.012 -7.804 1.00 38.41 620 LEU A O 1
ATOM 4870 N N . ILE A 1 621 ? 8.408 26.932 -5.728 1.00 44.91 621 ILE A N 1
ATOM 4871 C CA . ILE A 1 621 ? 8.585 25.482 -5.650 1.00 44.91 621 ILE A CA 1
ATOM 4872 C C . ILE A 1 621 ? 7.317 24.839 -6.225 1.00 44.91 621 ILE A C 1
ATOM 4874 O O . ILE A 1 621 ? 6.442 24.344 -5.528 1.00 44.91 621 ILE A O 1
ATOM 4878 N N . ALA A 1 622 ? 7.186 24.897 -7.553 1.00 42.34 622 ALA A N 1
ATOM 4879 C CA . ALA A 1 622 ? 6.387 23.921 -8.277 1.00 42.34 622 ALA A CA 1
ATOM 4880 C C . ALA A 1 622 ? 7.174 22.600 -8.229 1.00 42.34 622 ALA A C 1
ATOM 4882 O O . ALA A 1 622 ? 7.775 22.169 -9.211 1.00 42.34 622 ALA A O 1
ATOM 4883 N N . GLU A 1 623 ? 7.207 22.002 -7.035 1.00 49.41 623 GLU A N 1
ATOM 4884 C CA . GLU A 1 623 ? 7.858 20.729 -6.666 1.00 49.41 623 GLU A CA 1
ATOM 4885 C C . GLU A 1 623 ? 7.274 19.536 -7.433 1.00 49.41 623 GLU A C 1
ATOM 4887 O O . GLU A 1 623 ? 7.795 18.432 -7.409 1.00 49.41 623 GLU A O 1
ATOM 4892 N N . GLU A 1 624 ? 6.210 19.812 -8.171 1.00 49.38 624 GLU A N 1
ATOM 4893 C CA . GLU A 1 624 ? 5.264 18.920 -8.807 1.00 49.38 624 GLU A CA 1
ATOM 4894 C C . GLU A 1 624 ? 5.627 18.503 -10.248 1.00 49.38 624 GLU A C 1
ATOM 4896 O O . GLU A 1 624 ? 4.882 17.752 -10.869 1.00 49.38 624 GLU A O 1
ATOM 4901 N N . ASN A 1 625 ? 6.750 18.983 -10.803 1.00 54.81 625 ASN A N 1
ATOM 4902 C CA . ASN A 1 625 ? 7.112 18.770 -12.217 1.00 54.81 625 ASN A CA 1
ATOM 4903 C C . ASN A 1 625 ? 8.566 18.315 -12.454 1.00 54.81 625 ASN A C 1
ATOM 4905 O O . ASN A 1 625 ? 9.032 18.380 -13.591 1.00 54.81 625 ASN A O 1
ATOM 4909 N N . PHE A 1 626 ? 9.326 17.929 -11.425 1.00 69.88 626 PHE A N 1
ATOM 4910 C CA . PHE A 1 626 ? 10.681 17.417 -11.647 1.00 69.88 626 PHE A CA 1
ATOM 4911 C C . PHE A 1 626 ? 10.632 15.928 -12.001 1.00 69.88 626 PHE A C 1
ATOM 4913 O O . PHE A 1 626 ? 10.243 15.108 -11.173 1.00 69.88 626 PHE A O 1
ATOM 4920 N N . ASP A 1 627 ? 11.032 15.582 -13.223 1.00 77.50 627 ASP A N 1
ATOM 4921 C CA . ASP A 1 627 ? 10.978 14.205 -13.709 1.00 77.50 627 ASP A CA 1
ATOM 4922 C C . ASP A 1 627 ? 11.973 13.940 -14.850 1.00 77.50 627 ASP A C 1
ATOM 4924 O O . ASP A 1 627 ? 12.474 14.872 -15.496 1.00 77.50 627 ASP A O 1
ATOM 4928 N N . PHE A 1 628 ? 12.237 12.654 -15.071 1.00 82.69 628 PHE A N 1
ATOM 4929 C CA . PHE A 1 628 ? 13.047 12.102 -16.148 1.00 82.69 628 PHE A CA 1
ATOM 4930 C C . PHE A 1 628 ? 12.342 10.879 -16.739 1.00 82.69 628 PHE A C 1
ATOM 4932 O O . PHE A 1 628 ? 12.457 9.781 -16.194 1.00 82.69 628 PHE A O 1
ATOM 4939 N N . ASP A 1 629 ? 11.674 11.057 -17.875 1.00 85.81 629 ASP A N 1
ATOM 4940 C CA . ASP A 1 629 ? 10.803 10.019 -18.425 1.00 85.81 629 ASP A CA 1
ATOM 4941 C C . ASP A 1 629 ? 11.505 9.112 -19.420 1.00 85.81 629 ASP A C 1
ATOM 4943 O O . ASP A 1 629 ? 12.130 9.558 -20.387 1.00 85.81 629 ASP A O 1
ATOM 4947 N N . LEU A 1 630 ? 11.299 7.814 -19.240 1.00 91.50 630 LEU A N 1
ATOM 4948 C CA . LEU A 1 630 ? 11.639 6.792 -20.205 1.00 91.50 630 LEU A CA 1
ATOM 4949 C C . LEU A 1 630 ? 10.662 6.828 -21.382 1.00 91.50 630 LEU A C 1
ATOM 4951 O O . LEU A 1 630 ? 9.483 6.486 -21.272 1.00 91.50 630 LEU A O 1
ATOM 4955 N N . HIS A 1 631 ? 11.194 7.165 -22.550 1.00 92.81 631 HIS A N 1
ATOM 4956 C CA . HIS A 1 631 ? 10.491 7.133 -23.821 1.00 92.81 631 HIS A CA 1
ATOM 4957 C C . HIS A 1 631 ? 10.980 5.986 -24.699 1.00 92.81 631 HIS A C 1
ATOM 4959 O O . HIS A 1 631 ? 12.148 5.589 -24.703 1.00 92.81 631 HIS A O 1
ATOM 4965 N N . VAL A 1 632 ? 10.052 5.470 -25.497 1.00 94.19 632 VAL A N 1
ATOM 4966 C CA . VAL A 1 632 ? 10.324 4.532 -26.578 1.00 94.19 632 VAL A CA 1
ATOM 4967 C C . VAL A 1 632 ? 9.739 5.083 -27.862 1.00 94.19 632 VAL A C 1
ATOM 4969 O O . VAL A 1 632 ? 8.565 5.437 -27.911 1.00 94.19 632 VAL A O 1
ATOM 4972 N N . SER A 1 633 ? 10.532 5.111 -28.929 1.00 93.38 633 SER A N 1
ATOM 4973 C CA . SER A 1 633 ? 10.059 5.499 -30.258 1.00 93.38 633 SER A CA 1
ATOM 4974 C C . SER A 1 633 ? 10.480 4.511 -31.338 1.00 93.38 633 SER A C 1
ATOM 4976 O O . SER A 1 633 ? 11.490 3.826 -31.239 1.00 93.38 633 SER A O 1
ATOM 4978 N N . THR A 1 634 ? 9.687 4.416 -32.394 1.00 92.56 634 THR A N 1
ATOM 4979 C CA . THR A 1 634 ? 9.967 3.581 -33.575 1.00 92.56 634 THR A CA 1
ATOM 4980 C C . THR A 1 634 ? 10.477 4.442 -34.735 1.00 92.56 634 THR A C 1
ATOM 4982 O O . THR A 1 634 ? 10.178 5.637 -34.779 1.00 92.56 634 THR A O 1
ATOM 4985 N N . PRO A 1 635 ? 11.198 3.870 -35.722 1.00 87.38 635 PRO A N 1
ATOM 4986 C CA . PRO A 1 635 ? 11.648 4.619 -36.903 1.00 87.38 635 PRO A CA 1
ATOM 4987 C C . PRO A 1 635 ? 10.526 5.277 -37.727 1.00 87.38 635 PRO A C 1
ATOM 4989 O O . PRO A 1 635 ? 10.781 6.243 -38.444 1.00 87.38 635 PRO A O 1
ATOM 4992 N N . ASP A 1 636 ? 9.290 4.763 -37.662 1.00 86.88 636 ASP A N 1
ATOM 4993 C CA . ASP A 1 636 ? 8.106 5.349 -38.308 1.00 86.88 636 ASP A CA 1
ATOM 4994 C C . ASP A 1 636 ? 7.380 6.394 -37.438 1.00 86.88 636 ASP A C 1
ATOM 4996 O O . ASP A 1 636 ? 6.388 6.971 -37.882 1.00 86.88 636 ASP A O 1
ATOM 5000 N N . GLY A 1 637 ? 7.897 6.689 -36.240 1.00 88.12 637 GLY A N 1
ATOM 5001 C CA . GLY A 1 637 ? 7.461 7.800 -35.394 1.00 88.12 637 GLY A CA 1
ATOM 5002 C C . GLY A 1 637 ? 6.386 7.466 -34.359 1.00 88.12 637 GLY A C 1
ATOM 5003 O O . GLY A 1 637 ? 5.872 8.387 -33.729 1.00 88.12 637 GLY A O 1
ATOM 5004 N N . LYS A 1 638 ? 6.032 6.189 -34.148 1.00 93.62 638 LYS A N 1
ATOM 5005 C CA . LYS A 1 638 ? 5.162 5.805 -33.019 1.00 93.62 638 LYS A CA 1
ATOM 5006 C C . LYS A 1 638 ? 5.934 5.893 -31.711 1.00 93.62 638 LYS A C 1
ATOM 5008 O O . LYS A 1 638 ? 7.100 5.494 -31.682 1.00 93.62 638 LYS A O 1
ATOM 5013 N N . MET A 1 639 ? 5.265 6.333 -30.650 1.00 92.94 639 MET A N 1
ATOM 5014 C CA . MET A 1 639 ? 5.870 6.591 -29.342 1.00 92.94 639 MET A CA 1
ATOM 5015 C C . MET A 1 639 ? 5.144 5.870 -28.194 1.00 92.94 639 MET A C 1
ATOM 5017 O O . MET A 1 639 ? 3.937 5.609 -28.261 1.00 92.94 639 MET A O 1
ATOM 5021 N N . VAL A 1 640 ? 5.893 5.568 -27.135 1.00 93.19 640 VAL A N 1
ATOM 5022 C CA . VAL A 1 640 ? 5.405 5.201 -25.803 1.00 93.19 640 VAL A CA 1
ATOM 5023 C C . VAL A 1 640 ? 6.139 6.065 -24.782 1.00 93.19 640 VAL A C 1
ATOM 5025 O O . VAL A 1 640 ? 7.365 6.130 -24.841 1.00 93.19 640 VAL A O 1
ATOM 5028 N N . GLY A 1 641 ? 5.414 6.738 -23.892 1.00 89.56 641 GLY A N 1
ATOM 5029 C CA . GLY A 1 641 ? 5.992 7.711 -22.958 1.00 89.56 641 GLY A CA 1
ATOM 5030 C C . GLY A 1 641 ? 5.061 8.890 -22.673 1.00 89.56 641 GLY A C 1
ATOM 5031 O O . GLY A 1 641 ? 3.948 8.946 -23.206 1.00 89.56 641 GLY A O 1
ATOM 5032 N N . MET A 1 642 ? 5.505 9.823 -21.832 1.00 85.50 642 MET A N 1
ATOM 5033 C CA . MET A 1 642 ? 4.739 11.008 -21.453 1.00 85.50 642 MET A CA 1
ATOM 5034 C C . MET A 1 642 ? 4.818 12.091 -22.539 1.00 85.50 642 MET A C 1
ATOM 5036 O O . MET A 1 642 ? 5.888 12.556 -22.916 1.00 85.50 642 MET A O 1
ATOM 5040 N N . ASP A 1 643 ? 3.669 12.537 -23.049 1.00 85.06 643 ASP A N 1
ATOM 5041 C CA . ASP A 1 643 ? 3.616 13.677 -23.964 1.00 85.06 643 ASP A CA 1
ATOM 5042 C C . ASP A 1 643 ? 3.340 14.966 -23.195 1.00 85.06 643 ASP A C 1
ATOM 5044 O O . ASP A 1 643 ? 2.204 15.273 -22.833 1.00 85.06 643 ASP A O 1
ATOM 5048 N N . TYR A 1 644 ? 4.384 15.769 -23.013 1.00 78.56 644 TYR A N 1
ATOM 5049 C CA . TYR A 1 644 ? 4.321 17.042 -22.301 1.00 78.56 644 TYR A CA 1
ATOM 5050 C C . TYR A 1 644 ? 3.534 18.152 -23.015 1.00 78.56 644 TYR A C 1
ATOM 5052 O O . TYR A 1 644 ? 3.226 19.176 -22.400 1.00 78.56 644 TYR A O 1
ATOM 5060 N N . GLN A 1 645 ? 3.144 17.972 -24.279 1.00 80.94 645 GLN A N 1
ATOM 5061 C CA . GLN A 1 645 ? 2.239 18.905 -24.958 1.00 80.94 645 GLN A CA 1
ATOM 5062 C C . GLN A 1 645 ? 0.778 18.617 -24.619 1.00 80.94 645 GLN A C 1
ATOM 5064 O O . GLN A 1 645 ? 0.002 19.548 -24.401 1.00 80.94 645 GLN A O 1
ATOM 5069 N N . THR A 1 646 ? 0.396 17.337 -24.586 1.00 79.56 646 THR A N 1
AT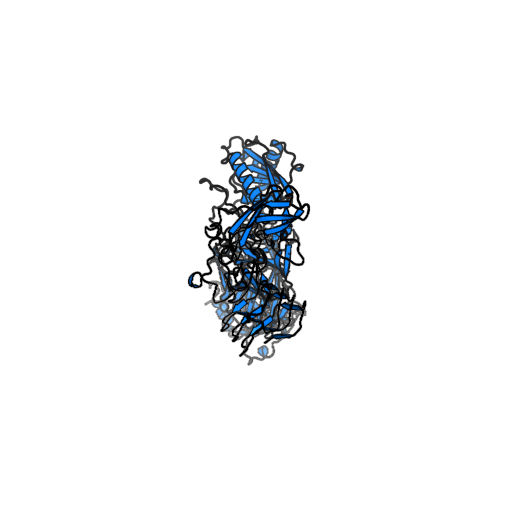OM 5070 C CA . THR A 1 646 ? -0.991 16.917 -24.324 1.00 79.56 646 THR A CA 1
ATOM 5071 C C . THR A 1 646 ? -1.246 16.497 -22.880 1.00 79.56 646 THR A C 1
ATOM 5073 O O . THR A 1 646 ? -2.407 16.351 -22.504 1.00 79.56 646 THR A O 1
ATOM 5076 N N . GLN A 1 647 ? -0.187 16.342 -22.083 1.00 72.75 647 GLN A N 1
ATOM 5077 C CA . GLN A 1 647 ? -0.197 15.855 -20.702 1.00 72.75 647 GLN A CA 1
ATOM 5078 C C . GLN A 1 647 ? -0.785 14.440 -20.560 1.00 72.75 647 GLN A C 1
ATOM 5080 O O . GLN A 1 647 ? -1.359 14.096 -19.530 1.00 72.75 647 GLN A O 1
ATOM 5085 N N . ASN A 1 648 ? -0.647 13.610 -21.599 1.00 78.19 648 ASN A N 1
ATOM 5086 C CA . ASN A 1 648 ? -1.106 12.223 -21.596 1.00 78.19 648 ASN A CA 1
ATOM 5087 C C . ASN A 1 648 ? 0.067 11.259 -21.734 1.00 78.19 648 ASN A C 1
ATOM 5089 O O . ASN A 1 648 ? 0.986 11.491 -22.518 1.00 78.19 648 ASN A O 1
ATOM 5093 N N . TYR A 1 649 ? -0.040 10.112 -21.067 1.00 82.81 649 TYR A N 1
ATOM 5094 C CA . TYR A 1 649 ? 0.850 8.991 -21.330 1.00 82.81 649 TYR A CA 1
ATOM 5095 C C . TYR A 1 649 ? 0.415 8.274 -22.617 1.00 82.81 649 TYR A C 1
ATOM 5097 O O . TYR A 1 649 ? -0.665 7.679 -22.689 1.00 82.81 649 TYR A O 1
ATOM 5105 N N . ILE A 1 650 ? 1.244 8.341 -23.655 1.00 88.94 650 ILE A N 1
ATOM 5106 C CA . ILE A 1 650 ? 0.976 7.766 -24.973 1.00 88.94 650 ILE A CA 1
ATOM 5107 C C . ILE A 1 650 ? 1.476 6.317 -25.010 1.00 88.94 650 ILE A C 1
ATOM 5109 O O . ILE A 1 650 ? 2.556 6.010 -24.518 1.00 88.94 650 ILE A O 1
ATOM 5113 N N . ASN A 1 651 ? 0.709 5.412 -25.630 1.00 90.81 651 ASN A N 1
ATOM 5114 C CA . ASN A 1 651 ? 1.162 4.059 -25.967 1.00 90.81 651 ASN A CA 1
ATOM 5115 C C . ASN A 1 651 ? 0.671 3.657 -27.372 1.00 90.81 651 ASN A C 1
ATOM 5117 O O . ASN A 1 651 ? -0.425 3.118 -27.532 1.00 90.81 651 ASN A O 1
ATOM 5121 N N . GLN A 1 652 ? 1.453 3.982 -28.408 1.00 94.62 652 GLN A N 1
ATOM 5122 C CA . GLN A 1 652 ? 1.091 3.755 -29.821 1.00 94.62 652 GLN A CA 1
ATOM 5123 C C . GLN A 1 652 ? 1.689 2.479 -30.428 1.00 94.62 652 GLN A C 1
ATOM 5125 O O . GLN A 1 652 ? 1.373 2.136 -31.573 1.00 94.62 652 GLN A O 1
ATOM 5130 N N . ILE A 1 653 ? 2.580 1.795 -29.709 1.00 94.06 653 ILE A N 1
ATOM 5131 C CA . ILE A 1 653 ? 3.279 0.611 -30.210 1.00 94.06 653 ILE A CA 1
ATOM 5132 C C . ILE A 1 653 ? 2.513 -0.636 -29.755 1.00 94.06 653 ILE A C 1
ATOM 5134 O O . ILE A 1 653 ? 2.317 -0.880 -28.567 1.00 94.06 653 ILE A O 1
ATOM 5138 N N . GLU A 1 654 ? 2.056 -1.438 -30.716 1.00 93.44 654 GLU A N 1
ATOM 5139 C CA . GLU A 1 654 ? 1.259 -2.630 -30.431 1.00 93.44 654 GLU A CA 1
ATOM 5140 C C . GLU A 1 654 ? 2.048 -3.650 -29.598 1.00 93.44 654 GLU A C 1
ATOM 5142 O O . GLU A 1 654 ? 3.212 -3.940 -29.865 1.00 93.44 654 GLU A O 1
ATOM 5147 N N . GLY A 1 655 ? 1.394 -4.208 -28.578 1.00 90.75 655 GLY A N 1
ATOM 5148 C CA . GLY A 1 655 ? 2.004 -5.194 -27.693 1.00 90.75 655 GLY A CA 1
ATOM 5149 C C . GLY A 1 655 ? 2.977 -4.610 -26.668 1.00 90.75 655 GLY A C 1
ATOM 5150 O O . GLY A 1 655 ? 3.589 -5.399 -25.951 1.00 90.75 655 GLY A O 1
ATOM 5151 N N . VAL A 1 656 ? 3.122 -3.286 -26.558 1.00 92.19 656 VAL A N 1
ATOM 5152 C CA . VAL A 1 656 ? 3.927 -2.673 -25.494 1.00 92.19 656 VAL A CA 1
ATOM 5153 C C . VAL A 1 656 ? 3.177 -2.633 -24.167 1.00 92.19 656 VAL A C 1
ATOM 5155 O O . VAL A 1 656 ? 2.010 -2.238 -24.107 1.00 92.19 656 VAL A O 1
ATOM 5158 N N . THR A 1 657 ? 3.873 -3.006 -23.095 1.00 90.56 657 THR A N 1
ATOM 5159 C CA . THR A 1 657 ? 3.454 -2.773 -21.707 1.00 90.56 657 THR A CA 1
ATOM 5160 C C . THR A 1 657 ? 4.480 -1.878 -21.014 1.00 90.56 657 THR A C 1
ATOM 5162 O O . THR A 1 657 ? 5.627 -1.777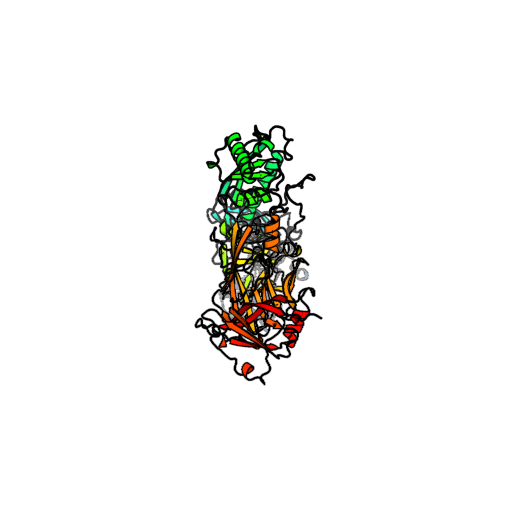 -21.448 1.00 90.56 657 THR A O 1
ATOM 5165 N N . THR A 1 658 ? 4.061 -1.164 -19.976 1.00 88.81 658 THR A N 1
ATOM 5166 C CA . THR A 1 658 ? 4.870 -0.119 -19.337 1.00 88.81 658 THR A CA 1
ATOM 5167 C C . THR A 1 658 ? 4.503 0.007 -17.863 1.00 88.81 658 THR A C 1
ATOM 5169 O O . THR A 1 658 ? 3.366 -0.287 -17.480 1.00 88.81 658 THR A O 1
ATOM 5172 N N . SER A 1 659 ? 5.448 0.483 -17.055 1.00 81.94 659 SER A N 1
ATOM 5173 C CA . SER A 1 659 ? 5.208 0.934 -15.685 1.00 81.94 659 SER A CA 1
ATOM 5174 C C . SER A 1 659 ? 4.343 2.199 -15.587 1.00 81.94 659 SER A C 1
ATOM 5176 O O . SER A 1 659 ? 3.822 2.472 -14.507 1.00 81.94 659 SER A O 1
ATOM 5178 N N . GLY A 1 660 ? 4.171 2.947 -16.685 1.00 80.94 660 GLY A N 1
ATOM 5179 C CA . GLY A 1 660 ? 3.613 4.306 -16.686 1.00 80.94 660 GLY A CA 1
ATOM 5180 C C . GLY A 1 660 ? 4.688 5.364 -16.416 1.00 80.94 660 GLY A C 1
ATOM 5181 O O . GLY A 1 660 ? 5.869 5.021 -16.412 1.00 80.94 660 GLY A O 1
ATOM 5182 N N . ASN A 1 661 ? 4.271 6.619 -16.211 1.00 77.31 661 ASN A N 1
ATOM 5183 C CA . ASN A 1 661 ? 5.150 7.697 -15.737 1.00 77.31 661 ASN A CA 1
ATOM 5184 C C . ASN A 1 661 ? 5.290 7.570 -14.211 1.00 77.31 661 ASN A C 1
ATOM 5186 O O . ASN A 1 661 ? 4.282 7.431 -13.509 1.00 77.31 661 ASN A O 1
ATOM 5190 N N . ILE A 1 662 ? 6.529 7.560 -13.729 1.00 73.31 662 ILE A N 1
ATOM 5191 C CA . ILE A 1 662 ? 6.884 7.585 -12.313 1.00 73.31 662 ILE A CA 1
ATOM 5192 C C . ILE A 1 662 ? 7.720 8.859 -12.080 1.00 73.31 662 ILE A C 1
ATOM 5194 O O . ILE A 1 662 ? 8.905 8.845 -12.417 1.00 73.31 662 ILE A O 1
ATOM 5198 N N . PRO A 1 663 ? 7.137 9.903 -11.458 1.00 66.75 663 PRO A N 1
ATOM 5199 C CA . PRO A 1 663 ? 7.771 11.162 -11.096 1.00 66.75 663 PRO A CA 1
ATOM 5200 C C . PRO A 1 663 ? 9.140 11.019 -10.444 1.00 66.75 663 PRO A C 1
ATOM 5202 O O . PRO A 1 663 ? 9.485 10.000 -9.843 1.00 66.75 663 PRO A O 1
ATOM 5205 N N . GLY A 1 664 ? 9.921 12.095 -10.532 1.00 66.31 664 GLY A N 1
ATOM 5206 C CA . GLY A 1 664 ? 11.249 12.164 -9.944 1.00 66.31 664 GLY A CA 1
ATOM 5207 C C . GLY A 1 664 ? 12.278 11.250 -10.610 1.00 66.31 664 GLY A C 1
ATOM 5208 O O . GLY A 1 664 ? 13.339 11.042 -10.031 1.00 66.31 664 GLY A O 1
ATOM 5209 N N . GLY A 1 665 ? 12.022 10.699 -11.799 1.00 67.00 665 GLY A N 1
ATOM 5210 C CA . GLY A 1 665 ? 12.913 9.727 -12.434 1.00 67.00 665 GLY A CA 1
ATOM 5211 C C . GLY A 1 665 ? 12.954 8.401 -11.674 1.00 67.00 665 GLY A C 1
ATOM 5212 O O . GLY A 1 665 ? 14.031 7.833 -11.451 1.00 67.00 665 GLY A O 1
ATOM 5213 N N . GLY A 1 666 ? 11.786 7.947 -11.208 1.00 70.12 666 GLY A N 1
ATOM 5214 C CA . GLY A 1 666 ? 11.625 6.678 -10.513 1.00 70.12 666 GLY A CA 1
ATOM 5215 C C . GLY A 1 666 ? 11.939 5.457 -11.394 1.00 70.12 666 GLY A C 1
ATOM 5216 O O . GLY A 1 666 ? 12.356 5.574 -12.544 1.00 70.12 666 GLY A O 1
ATOM 5217 N N . PRO A 1 667 ? 11.790 4.232 -10.865 1.00 74.69 667 PRO A N 1
ATOM 5218 C CA . PRO A 1 667 ? 12.205 3.021 -11.565 1.00 74.69 667 PRO A CA 1
ATOM 5219 C C . PRO A 1 667 ? 11.190 2.575 -12.623 1.00 74.69 667 PRO A C 1
ATOM 5221 O O . PRO A 1 667 ? 10.370 1.669 -12.397 1.00 74.69 667 PRO A O 1
ATOM 5224 N N . GLU A 1 668 ? 11.250 3.253 -13.761 1.00 84.56 668 GLU A N 1
ATOM 5225 C CA . GLU A 1 668 ? 10.406 3.033 -14.927 1.00 84.56 668 GLU A CA 1
ATOM 5226 C C . GLU A 1 668 ? 10.888 1.871 -15.791 1.00 84.56 668 GLU A C 1
ATOM 5228 O O . GLU A 1 668 ? 12.081 1.592 -15.904 1.00 84.56 668 GLU A O 1
ATOM 5233 N N . TRP A 1 669 ? 9.960 1.192 -16.455 1.00 90.81 669 TRP A N 1
ATOM 5234 C CA . TRP A 1 669 ? 10.297 0.192 -17.454 1.00 90.81 669 TRP A CA 1
ATOM 5235 C C . TRP A 1 669 ? 9.294 0.180 -18.602 1.00 90.81 669 TRP A C 1
ATOM 5237 O O . TRP A 1 669 ? 8.097 0.401 -18.414 1.00 90.81 669 TRP A O 1
ATOM 5247 N N . ILE A 1 670 ? 9.784 -0.136 -19.802 1.00 93.56 670 ILE A N 1
ATOM 5248 C CA . ILE A 1 670 ? 8.959 -0.335 -21.000 1.00 93.56 670 ILE A CA 1
ATOM 5249 C C . ILE A 1 670 ? 9.333 -1.665 -21.656 1.00 93.56 670 ILE A C 1
ATOM 5251 O O . ILE A 1 670 ? 10.494 -1.899 -21.999 1.00 93.56 670 ILE A O 1
ATOM 5255 N N . SER A 1 671 ? 8.333 -2.529 -21.845 1.00 94.50 671 SER A N 1
ATOM 5256 C CA . SER A 1 671 ? 8.434 -3.833 -22.506 1.00 94.50 671 SER A CA 1
ATOM 5257 C C . SER A 1 671 ? 7.932 -3.752 -23.942 1.00 94.50 671 SER A C 1
ATOM 5259 O O . SER A 1 671 ? 6.790 -3.374 -24.190 1.00 94.50 671 SER A O 1
ATOM 5261 N N . VAL A 1 672 ? 8.760 -4.157 -24.899 1.00 95.38 672 VAL A N 1
ATOM 5262 C CA . VAL A 1 672 ? 8.460 -4.175 -26.334 1.00 95.38 672 VAL A CA 1
ATOM 5263 C C . VAL A 1 672 ? 8.540 -5.596 -26.901 1.00 95.38 672 VAL A C 1
ATOM 5265 O O . VAL A 1 672 ? 9.279 -6.427 -26.366 1.00 95.38 672 VAL A O 1
ATOM 5268 N N . PRO A 1 673 ? 7.801 -5.923 -27.977 1.00 95.00 673 PRO A N 1
ATOM 5269 C CA . PRO A 1 673 ? 7.991 -7.187 -28.693 1.00 95.00 673 PRO A CA 1
ATOM 5270 C C . PRO A 1 673 ? 9.439 -7.371 -29.187 1.00 95.00 673 PRO A C 1
ATOM 5272 O O . PRO A 1 673 ? 10.106 -6.404 -29.558 1.00 95.00 673 PRO A O 1
ATOM 5275 N N . ASP A 1 674 ? 9.939 -8.610 -29.201 1.00 89.62 674 ASP A N 1
ATOM 5276 C CA . ASP A 1 674 ? 11.331 -8.928 -29.564 1.00 89.62 674 ASP A CA 1
ATOM 5277 C C . ASP A 1 674 ? 11.714 -8.543 -31.000 1.00 89.62 674 ASP A C 1
ATOM 5279 O O . ASP A 1 674 ? 12.857 -8.158 -31.262 1.00 89.62 674 ASP A O 1
ATOM 5283 N N . ASP A 1 675 ? 10.752 -8.612 -31.911 1.00 88.81 675 ASP A N 1
ATOM 5284 C CA . ASP A 1 675 ? 10.873 -8.278 -33.326 1.00 88.81 675 ASP A CA 1
ATOM 5285 C C . ASP A 1 675 ? 10.676 -6.786 -33.629 1.00 88.81 675 ASP A C 1
ATOM 5287 O O . ASP A 1 675 ? 10.895 -6.351 -34.763 1.00 88.81 675 ASP A O 1
ATOM 5291 N N . THR A 1 676 ? 10.311 -5.991 -32.623 1.00 91.44 676 THR A N 1
ATOM 5292 C CA . THR A 1 676 ? 10.121 -4.551 -32.765 1.00 91.44 676 THR A CA 1
ATOM 5293 C C . THR A 1 676 ? 11.422 -3.831 -32.419 1.00 91.44 676 THR A C 1
ATOM 5295 O O . THR A 1 676 ? 11.963 -3.939 -31.314 1.00 91.44 676 THR A O 1
ATOM 5298 N N . PHE A 1 677 ? 11.961 -3.102 -33.395 1.00 89.62 677 PHE A N 1
ATOM 5299 C CA . PHE A 1 677 ? 13.109 -2.228 -33.187 1.00 89.62 677 PHE A CA 1
ATOM 5300 C C . PHE A 1 677 ? 12.635 -0.846 -32.743 1.00 89.62 677 PHE A C 1
ATOM 5302 O O . PHE A 1 677 ? 11.753 -0.254 -33.372 1.00 89.62 677 PHE A O 1
ATOM 5309 N N . VAL A 1 678 ? 13.230 -0.347 -31.665 1.00 93.19 678 VAL A N 1
ATOM 5310 C CA . VAL A 1 678 ? 12.863 0.918 -31.038 1.00 93.19 678 VAL A CA 1
ATOM 5311 C C . VAL A 1 678 ? 14.103 1.662 -30.549 1.00 93.19 678 VAL A C 1
ATOM 5313 O O . VAL A 1 678 ? 15.146 1.060 -30.299 1.00 93.19 678 VAL A O 1
ATOM 5316 N N . TYR A 1 679 ? 13.965 2.969 -30.382 1.00 91.88 679 TYR A N 1
ATOM 5317 C CA . TYR A 1 679 ? 14.909 3.837 -29.698 1.00 91.88 679 TYR A CA 1
ATOM 5318 C C . TYR A 1 679 ? 14.409 4.076 -28.284 1.00 91.88 679 TYR A C 1
ATOM 5320 O O . TYR A 1 679 ? 13.248 4.435 -28.102 1.00 91.88 679 TYR A O 1
ATOM 5328 N N . TYR A 1 680 ? 15.294 3.893 -27.313 1.00 93.31 680 TYR A N 1
ATOM 5329 C CA . TYR A 1 680 ? 15.037 4.209 -25.916 1.00 93.31 680 TYR A CA 1
ATOM 5330 C C . TYR A 1 680 ? 15.684 5.544 -25.602 1.00 93.31 680 TYR A C 1
ATOM 5332 O O . TYR A 1 680 ? 16.876 5.727 -25.868 1.00 93.31 680 TYR A O 1
ATOM 5340 N N . THR A 1 681 ? 14.912 6.470 -25.059 1.00 92.31 681 THR A N 1
ATOM 5341 C CA . THR A 1 681 ? 15.383 7.814 -24.746 1.00 92.31 681 THR A CA 1
ATOM 5342 C C . THR A 1 681 ? 14.915 8.248 -23.367 1.00 92.31 681 THR A C 1
ATOM 5344 O O . THR A 1 681 ? 13.941 7.715 -22.844 1.00 92.31 681 THR A O 1
ATOM 5347 N N . ILE A 1 682 ? 15.648 9.181 -22.764 1.00 91.88 682 ILE A N 1
ATOM 5348 C CA . ILE A 1 682 ? 15.192 9.927 -21.593 1.00 91.88 682 ILE A CA 1
ATOM 5349 C C . ILE A 1 682 ? 14.774 11.317 -22.054 1.00 91.88 682 ILE A C 1
ATOM 5351 O O . ILE A 1 682 ? 15.577 12.036 -22.664 1.00 91.88 682 ILE A O 1
ATOM 5355 N N . ASP A 1 683 ? 13.532 11.683 -21.754 1.00 88.62 683 ASP A N 1
ATOM 5356 C CA . ASP A 1 683 ? 13.026 13.038 -21.916 1.00 88.62 683 ASP A CA 1
ATOM 5357 C C . ASP A 1 683 ? 13.283 13.835 -20.634 1.00 88.62 683 ASP A C 1
ATOM 5359 O O . ASP A 1 683 ? 12.915 13.440 -19.531 1.00 88.62 683 ASP A O 1
ATOM 5363 N N . THR A 1 684 ? 13.976 14.960 -20.785 1.00 88.00 684 THR A N 1
ATOM 5364 C CA . THR A 1 684 ? 14.379 15.835 -19.677 1.00 88.00 684 THR A CA 1
ATOM 5365 C C . THR A 1 684 ? 13.575 17.136 -19.645 1.00 88.00 684 THR A C 1
ATOM 5367 O O . THR A 1 684 ? 13.915 18.048 -18.889 1.00 88.00 684 THR A O 1
ATOM 5370 N N . THR A 1 685 ? 12.512 17.250 -20.452 1.00 85.62 685 THR A N 1
ATOM 5371 C CA . THR A 1 685 ? 11.636 18.432 -20.513 1.00 85.62 685 THR A CA 1
ATOM 5372 C C . THR A 1 685 ? 11.145 18.885 -19.128 1.00 85.62 685 THR A C 1
ATOM 5374 O O . THR A 1 685 ? 11.222 20.089 -18.852 1.00 85.62 685 THR A O 1
ATOM 5377 N N . PRO A 1 686 ? 10.701 17.987 -18.224 1.00 81.38 686 PRO A N 1
ATOM 5378 C CA . PRO A 1 686 ? 10.222 18.382 -16.896 1.00 81.38 686 PRO A CA 1
ATOM 5379 C C . PRO A 1 686 ? 11.352 18.935 -16.027 1.00 81.38 686 PRO A C 1
ATOM 5381 O O . PRO A 1 686 ? 11.261 20.057 -15.527 1.00 81.38 686 PRO A O 1
ATOM 5384 N N . ALA A 1 687 ? 12.475 18.212 -15.946 1.00 81.12 687 ALA A N 1
ATOM 5385 C CA . ALA A 1 687 ? 13.675 18.658 -15.243 1.00 81.12 687 ALA A CA 1
ATOM 5386 C C . ALA A 1 687 ? 14.212 20.004 -15.769 1.00 81.12 687 ALA A C 1
ATOM 5388 O O . ALA A 1 687 ? 14.634 20.859 -14.986 1.00 81.12 687 ALA A O 1
ATOM 5389 N N . GLN A 1 688 ? 14.169 20.233 -17.086 1.00 84.62 688 GLN A N 1
ATOM 5390 C CA . GLN A 1 688 ? 14.592 21.493 -17.700 1.00 84.62 688 GLN A CA 1
ATOM 5391 C C . GLN A 1 688 ? 13.673 22.650 -17.301 1.00 84.62 688 GLN A C 1
ATOM 5393 O O . GLN A 1 688 ? 14.157 23.725 -16.936 1.00 84.62 688 GLN A O 1
ATOM 5398 N N . LYS A 1 689 ? 12.354 22.440 -17.371 1.00 80.44 689 LYS A N 1
ATOM 5399 C CA . LYS A 1 689 ? 11.360 23.436 -16.965 1.00 80.44 689 LYS A CA 1
ATOM 5400 C C . LYS A 1 689 ? 11.535 23.794 -15.490 1.00 80.44 689 LYS A C 1
ATOM 5402 O O . LYS A 1 689 ? 11.643 24.973 -15.163 1.00 80.44 689 LYS A O 1
ATOM 5407 N N . TRP A 1 690 ? 11.662 22.784 -14.634 1.00 78.56 690 TRP A N 1
ATOM 5408 C CA . TRP A 1 690 ? 11.896 22.964 -13.207 1.00 78.56 690 TRP A CA 1
ATOM 5409 C C . TRP A 1 690 ? 13.184 23.751 -12.916 1.00 78.56 690 TRP A C 1
ATOM 5411 O O . TRP A 1 690 ? 13.170 24.709 -12.143 1.00 78.56 690 TRP A O 1
ATOM 5421 N N . SER A 1 691 ? 14.296 23.412 -13.578 1.00 79.12 691 SER A N 1
ATOM 5422 C CA . SER A 1 691 ? 15.567 24.137 -13.434 1.00 79.12 691 SER A CA 1
ATOM 5423 C C . SER A 1 691 ? 15.435 25.615 -13.830 1.00 79.12 691 SER A C 1
ATOM 5425 O O . SER A 1 691 ? 15.956 26.495 -13.143 1.00 79.12 691 SER A O 1
ATOM 5427 N N . ALA A 1 692 ? 14.691 25.910 -14.902 1.00 79.94 692 ALA A N 1
ATOM 5428 C CA . ALA A 1 692 ? 14.453 27.277 -15.359 1.00 79.94 692 ALA A CA 1
ATOM 5429 C C . ALA A 1 692 ? 13.552 28.087 -14.408 1.00 79.94 692 ALA A C 1
ATOM 5431 O O . ALA A 1 692 ? 13.770 29.287 -14.243 1.00 79.94 692 ALA A O 1
ATOM 5432 N N . GLU A 1 693 ? 12.554 27.446 -13.797 1.00 75.06 693 GLU A N 1
ATOM 5433 C CA . GLU A 1 693 ? 11.604 28.080 -12.874 1.00 75.06 693 GLU A CA 1
ATOM 5434 C C . GLU A 1 693 ? 12.218 28.345 -11.493 1.00 75.06 693 GLU A C 1
ATOM 5436 O O . GLU A 1 693 ? 11.999 29.410 -10.915 1.00 75.06 693 GLU A O 1
ATOM 5441 N N . THR A 1 694 ? 13.028 27.411 -10.988 1.00 68.94 694 THR A N 1
ATOM 5442 C CA . THR A 1 694 ? 13.657 27.504 -9.658 1.00 68.94 694 THR A CA 1
ATOM 5443 C C . THR A 1 694 ? 14.992 28.245 -9.661 1.00 68.94 694 THR A C 1
ATOM 5445 O O . THR A 1 694 ? 15.447 28.727 -8.623 1.00 68.94 694 THR A O 1
ATOM 5448 N N . GLY A 1 695 ? 15.660 28.322 -10.815 1.00 73.38 695 GLY A N 1
ATOM 5449 C CA . GLY A 1 695 ? 17.032 28.812 -10.914 1.00 73.38 695 GLY A CA 1
ATOM 5450 C C . GLY A 1 695 ? 18.081 27.844 -10.351 1.00 73.38 695 GLY A C 1
ATOM 5451 O O . GLY A 1 695 ? 19.253 28.218 -10.263 1.00 73.38 695 GLY A O 1
ATOM 5452 N N . VAL A 1 696 ? 17.697 26.615 -9.977 1.00 75.06 696 VAL A N 1
ATOM 5453 C CA . VAL A 1 696 ? 18.640 25.554 -9.597 1.00 75.06 696 VAL A CA 1
ATOM 5454 C C . VAL A 1 696 ? 19.329 25.041 -10.852 1.00 75.06 696 VAL A C 1
ATOM 5456 O O . VAL A 1 696 ? 18.679 24.570 -11.785 1.00 75.06 696 VAL A O 1
ATOM 5459 N N . SER A 1 697 ? 20.660 25.106 -10.884 1.00 81.19 697 SER A N 1
ATOM 5460 C CA . SER A 1 697 ? 21.420 24.590 -12.022 1.00 81.19 697 SER A CA 1
ATOM 5461 C C . SER A 1 697 ? 21.626 23.091 -11.858 1.00 81.19 697 SER A C 1
ATOM 5463 O O . SER A 1 697 ? 22.309 22.662 -10.924 1.00 81.19 697 SER A O 1
ATOM 5465 N N . ILE A 1 698 ? 21.095 22.317 -12.802 1.00 79.94 698 ILE A N 1
ATOM 5466 C CA . ILE A 1 698 ? 21.381 20.887 -12.945 1.00 79.94 698 ILE A CA 1
ATOM 5467 C C . ILE A 1 698 ? 22.662 20.743 -13.774 1.00 79.94 698 ILE A C 1
ATOM 5469 O O . ILE A 1 698 ? 22.795 21.332 -14.847 1.00 79.94 698 ILE A O 1
ATOM 5473 N N . GLY A 1 699 ? 23.633 20.026 -13.221 1.00 81.56 699 GLY A N 1
ATOM 5474 C CA . GLY A 1 699 ? 24.911 19.701 -13.838 1.00 81.56 699 GLY A CA 1
ATOM 5475 C C . GLY A 1 699 ? 24.835 18.395 -14.622 1.00 81.56 699 GLY A C 1
ATOM 5476 O O . GLY A 1 699 ? 23.902 18.168 -15.389 1.00 81.56 699 GLY A O 1
ATOM 5477 N N . LYS A 1 700 ? 25.839 17.531 -14.445 1.00 85.75 700 LYS A N 1
ATOM 5478 C CA . LYS A 1 700 ? 25.862 16.222 -15.105 1.00 85.75 700 LYS A CA 1
ATOM 5479 C C . LYS A 1 700 ? 24.776 15.313 -14.563 1.00 85.75 700 LYS A C 1
ATOM 5481 O O . LYS A 1 700 ? 24.562 15.272 -13.354 1.00 85.75 700 LYS A O 1
ATOM 5486 N N . ILE A 1 701 ? 24.161 14.543 -15.452 1.00 86.06 701 ILE A N 1
ATOM 5487 C CA . ILE A 1 701 ? 23.112 13.590 -15.114 1.00 86.06 701 ILE A CA 1
ATOM 5488 C C . ILE A 1 701 ? 23.582 12.204 -15.543 1.00 86.06 701 ILE A C 1
ATOM 5490 O O . ILE A 1 701 ? 24.013 12.005 -16.677 1.00 86.06 701 ILE A O 1
ATOM 5494 N N . PHE A 1 702 ? 23.514 11.246 -14.630 1.00 87.00 702 PHE A N 1
ATOM 5495 C CA . PHE A 1 702 ? 23.893 9.860 -14.842 1.00 87.00 702 PHE A CA 1
ATOM 5496 C C . PHE A 1 702 ? 22.701 8.967 -14.556 1.00 87.00 702 PHE A C 1
ATOM 5498 O O . PHE A 1 702 ? 22.127 9.005 -13.472 1.00 87.00 702 PHE A O 1
ATOM 5505 N N . THR A 1 703 ? 22.368 8.117 -15.512 1.00 87.81 703 THR A N 1
ATOM 5506 C CA . THR A 1 703 ? 21.341 7.096 -15.352 1.00 87.81 703 THR A CA 1
ATOM 5507 C C . THR A 1 703 ? 21.958 5.712 -15.427 1.00 87.81 703 THR A C 1
ATOM 5509 O O . THR A 1 703 ? 22.890 5.486 -16.198 1.00 87.81 703 THR A O 1
ATOM 5512 N N . THR A 1 704 ? 21.450 4.786 -14.617 1.00 89.81 704 THR A N 1
ATOM 5513 C CA . THR A 1 704 ? 21.760 3.361 -14.729 1.00 89.81 704 THR A CA 1
ATOM 5514 C C . THR A 1 704 ? 20.512 2.607 -15.163 1.00 89.81 704 THR A C 1
ATOM 5516 O O . THR A 1 704 ? 19.442 2.763 -14.575 1.00 89.81 704 THR A O 1
ATOM 5519 N N . TRP A 1 705 ? 20.655 1.765 -16.178 1.00 92.56 705 TRP A N 1
ATOM 5520 C CA . TRP A 1 705 ? 19.562 1.006 -16.780 1.00 92.56 705 TRP A CA 1
ATOM 5521 C C . TRP A 1 705 ? 20.026 -0.397 -17.180 1.00 92.56 705 TRP A C 1
ATOM 5523 O O . TRP A 1 705 ? 21.219 -0.702 -17.179 1.00 92.56 705 TRP A O 1
ATOM 5533 N N . GLN A 1 706 ? 19.084 -1.276 -17.504 1.00 93.19 706 GLN A N 1
ATOM 5534 C CA . GLN A 1 706 ? 19.366 -2.647 -17.932 1.00 93.19 706 GLN A CA 1
ATOM 5535 C C . GLN A 1 706 ? 18.415 -3.106 -19.035 1.00 93.19 706 GLN A C 1
ATOM 5537 O O . GLN A 1 706 ? 17.292 -2.610 -19.148 1.00 93.19 706 GLN A O 1
ATOM 5542 N N . VAL A 1 707 ? 18.865 -4.092 -19.813 1.00 94.50 707 VAL A N 1
ATOM 5543 C CA . VAL A 1 707 ? 18.047 -4.796 -20.803 1.00 94.50 707 VAL A CA 1
ATOM 5544 C C . VAL A 1 707 ? 17.664 -6.164 -20.259 1.00 94.50 707 VAL A C 1
ATOM 5546 O O . VAL A 1 707 ? 18.534 -6.957 -19.903 1.00 94.50 707 VAL A O 1
ATOM 5549 N N . ILE A 1 708 ? 16.372 -6.469 -20.259 1.00 93.62 708 ILE A N 1
ATOM 5550 C CA . ILE A 1 708 ? 15.825 -7.787 -19.926 1.00 93.62 708 ILE A CA 1
ATOM 5551 C C . ILE A 1 708 ? 15.185 -8.355 -21.189 1.00 93.62 708 ILE A C 1
ATOM 5553 O O . ILE A 1 708 ? 14.482 -7.649 -21.905 1.00 93.62 708 ILE A O 1
ATOM 5557 N N . THR A 1 709 ? 15.403 -9.628 -21.488 1.00 93.56 709 THR A N 1
ATOM 5558 C CA . THR A 1 709 ? 14.787 -10.295 -22.640 1.00 93.56 709 THR A CA 1
ATOM 5559 C C . THR A 1 709 ? 14.134 -11.601 -22.256 1.00 93.56 709 THR A C 1
ATOM 5561 O O . THR A 1 709 ? 14.585 -12.287 -21.341 1.00 93.56 709 THR A O 1
ATOM 5564 N N . TYR A 1 710 ? 13.084 -11.936 -22.995 1.00 92.94 710 TYR A N 1
ATOM 5565 C CA . TYR A 1 710 ? 12.357 -13.187 -22.887 1.00 92.94 710 TYR A CA 1
ATOM 5566 C C . TYR A 1 710 ? 12.304 -13.843 -24.256 1.00 92.94 710 TYR A C 1
ATOM 5568 O O . TYR A 1 710 ? 11.806 -13.248 -25.215 1.00 92.94 710 TYR A O 1
ATOM 5576 N N . ASP A 1 711 ? 12.800 -15.072 -24.356 1.00 90.19 711 ASP A N 1
ATOM 5577 C CA . ASP A 1 711 ? 12.764 -15.823 -25.609 1.00 90.19 711 ASP A CA 1
ATOM 5578 C C . ASP A 1 711 ? 11.363 -16.406 -25.907 1.00 90.19 711 ASP A C 1
ATOM 5580 O O . ASP A 1 711 ? 10.376 -16.152 -25.210 1.00 90.19 711 ASP A O 1
ATOM 5584 N N . GLY A 1 712 ? 11.244 -17.199 -26.976 1.00 90.75 712 GLY A N 1
ATOM 5585 C CA . GLY A 1 712 ? 9.981 -17.848 -27.352 1.00 90.75 712 GLY A CA 1
ATOM 5586 C C . GLY A 1 712 ? 9.490 -18.936 -26.389 1.00 90.75 712 GLY A C 1
ATOM 5587 O O . GLY A 1 712 ? 8.365 -19.406 -26.548 1.00 90.75 712 GLY A O 1
ATOM 5588 N N . LEU A 1 713 ? 10.314 -19.345 -25.423 1.00 91.81 713 LEU A N 1
ATOM 5589 C CA . LEU A 1 713 ? 9.967 -20.264 -24.339 1.00 91.81 713 LEU A CA 1
ATOM 5590 C C . LEU A 1 713 ? 9.718 -19.519 -23.018 1.00 91.81 713 LEU A C 1
ATOM 5592 O O . LEU A 1 713 ? 9.381 -20.160 -22.023 1.00 91.81 713 LEU A O 1
ATOM 5596 N N . GLY A 1 714 ? 9.885 -18.194 -23.008 1.00 90.31 714 GLY A N 1
ATOM 5597 C CA . GLY A 1 714 ? 9.771 -17.357 -21.821 1.00 90.31 714 GLY A CA 1
ATOM 5598 C C . GLY A 1 714 ? 10.988 -17.416 -20.903 1.00 90.31 714 GLY A C 1
ATOM 5599 O O . GLY A 1 714 ? 10.877 -17.097 -19.724 1.00 90.31 714 GLY A O 1
ATOM 5600 N N . GLN A 1 715 ? 12.149 -17.847 -21.406 1.00 91.50 715 GLN A N 1
ATOM 5601 C CA . GLN A 1 715 ? 13.381 -17.819 -20.623 1.00 91.50 715 GLN A CA 1
ATOM 5602 C C . GLN A 1 715 ? 13.911 -16.391 -20.531 1.00 91.50 715 GLN A C 1
ATOM 5604 O O . GLN A 1 715 ? 14.174 -15.753 -21.553 1.00 91.50 715 GLN A O 1
ATOM 5609 N N . ARG A 1 716 ? 14.084 -15.926 -19.293 1.00 91.81 716 ARG A N 1
ATOM 5610 C CA . ARG A 1 716 ? 14.578 -14.596 -18.945 1.00 91.81 716 ARG A CA 1
ATOM 5611 C C . ARG A 1 716 ? 16.099 -14.512 -19.039 1.00 91.81 716 ARG A C 1
ATOM 5613 O O . ARG A 1 716 ? 16.805 -15.377 -18.519 1.00 91.81 716 ARG A O 1
ATOM 5620 N N . GLN A 1 717 ? 16.598 -13.445 -19.649 1.00 92.06 717 GLN A N 1
ATOM 5621 C CA . GLN A 1 717 ? 18.016 -13.084 -19.669 1.00 92.06 717 GLN A CA 1
ATOM 5622 C C . GLN A 1 717 ? 18.182 -11.585 -19.440 1.00 92.06 717 GLN A C 1
ATOM 5624 O O . GLN A 1 717 ? 17.358 -10.803 -19.906 1.00 92.06 717 GLN A O 1
ATOM 5629 N N . GLU A 1 718 ? 19.251 -11.182 -18.759 1.00 91.50 718 GLU A N 1
ATOM 5630 C CA . GLU A 1 718 ? 19.474 -9.791 -18.357 1.00 91.50 718 GLU A CA 1
ATOM 5631 C C . GLU A 1 718 ? 20.892 -9.337 -18.701 1.00 91.50 718 GLU A C 1
ATOM 5633 O O . GLU A 1 718 ? 21.852 -10.111 -18.607 1.00 91.50 718 GLU A O 1
ATOM 5638 N N . SER A 1 719 ? 21.031 -8.073 -19.094 1.00 93.00 719 SER A N 1
ATOM 5639 C CA . SER A 1 719 ? 22.332 -7.423 -19.199 1.00 93.00 719 SER A CA 1
ATOM 5640 C C . SER A 1 719 ? 22.886 -7.097 -17.811 1.00 93.00 719 SER A C 1
ATOM 5642 O O . SER A 1 719 ? 22.153 -6.976 -16.834 1.00 93.00 719 SER A O 1
ATOM 5644 N N . SER A 1 720 ? 24.197 -6.867 -17.718 1.00 90.31 720 SER A N 1
ATOM 5645 C CA . SER A 1 720 ? 24.714 -6.088 -16.587 1.00 90.31 720 SER A CA 1
ATOM 5646 C C . SER A 1 720 ? 24.143 -4.660 -16.636 1.00 90.31 720 SER A C 1
ATOM 5648 O O . SER A 1 720 ? 23.845 -4.189 -17.739 1.00 90.31 720 SER A O 1
ATOM 5650 N N . PRO A 1 721 ? 24.002 -3.964 -15.491 1.00 91.31 721 PRO A N 1
ATOM 5651 C CA . PRO A 1 721 ? 23.611 -2.557 -15.476 1.00 91.31 721 PRO A CA 1
ATOM 5652 C C . PRO A 1 721 ? 24.566 -1.689 -16.307 1.00 91.31 721 PRO A C 1
ATOM 5654 O O . PRO A 1 721 ? 25.786 -1.850 -16.232 1.00 91.31 721 PRO A O 1
ATOM 5657 N N . ILE A 1 722 ? 24.006 -0.773 -17.092 1.00 92.00 722 ILE A N 1
ATOM 5658 C CA . ILE A 1 722 ? 24.712 0.138 -17.995 1.00 92.00 722 ILE A CA 1
ATOM 5659 C C . ILE A 1 722 ? 24.503 1.561 -17.487 1.00 92.00 722 ILE A C 1
ATOM 5661 O O . ILE A 1 722 ? 23.370 1.968 -17.247 1.00 92.00 722 ILE A O 1
ATOM 5665 N N . ALA A 1 723 ? 25.594 2.310 -17.327 1.00 91.31 723 ALA A N 1
ATOM 5666 C CA . ALA A 1 723 ? 25.549 3.719 -16.960 1.00 91.31 723 ALA A CA 1
ATOM 5667 C C . ALA A 1 723 ? 25.668 4.607 -18.207 1.00 91.31 723 ALA A C 1
ATOM 5669 O O . ALA A 1 723 ? 26.571 4.410 -19.023 1.00 91.31 723 ALA A O 1
ATOM 5670 N N . THR A 1 724 ? 24.794 5.605 -18.322 1.00 90.56 724 THR A N 1
ATOM 5671 C CA . THR A 1 724 ? 24.769 6.575 -19.423 1.00 90.56 724 THR A CA 1
ATOM 5672 C C . THR A 1 724 ? 24.722 7.992 -18.853 1.00 90.56 724 THR A C 1
ATOM 5674 O O . THR A 1 724 ? 23.954 8.273 -17.935 1.00 90.56 724 THR A O 1
ATOM 5677 N N . GLU A 1 725 ? 25.563 8.884 -19.379 1.00 89.88 725 GLU A N 1
ATOM 5678 C CA . GLU A 1 725 ? 25.469 10.326 -19.122 1.00 89.88 725 GLU A CA 1
ATOM 5679 C C . GLU A 1 725 ? 24.380 10.904 -20.037 1.00 89.88 725 GLU A C 1
ATOM 5681 O O . GLU A 1 725 ? 24.396 10.631 -21.239 1.00 89.88 725 GLU A O 1
ATOM 5686 N N . ILE A 1 726 ? 23.431 11.652 -19.474 1.00 87.44 726 ILE A N 1
ATOM 5687 C CA . ILE A 1 726 ? 22.335 12.293 -20.214 1.00 87.44 726 ILE A CA 1
ATOM 5688 C C . ILE A 1 726 ? 22.437 13.814 -20.107 1.00 87.44 726 ILE A C 1
ATOM 5690 O O . ILE A 1 726 ? 22.945 14.357 -19.124 1.00 87.44 726 ILE A O 1
ATOM 5694 N N . GLU A 1 727 ? 21.964 14.503 -21.140 1.00 83.62 727 GLU A N 1
ATOM 5695 C CA . GLU A 1 727 ? 22.037 15.957 -21.248 1.00 83.62 727 GLU A CA 1
ATOM 5696 C C . GLU A 1 727 ? 20.686 16.604 -20.922 1.00 83.62 727 GLU A C 1
ATOM 5698 O O . GLU A 1 727 ? 19.636 16.184 -21.409 1.00 83.62 727 GLU A O 1
ATOM 5703 N N . LEU A 1 728 ? 20.711 17.663 -20.108 1.00 85.69 728 LEU A N 1
ATOM 5704 C CA . LEU A 1 728 ? 19.517 18.441 -19.785 1.00 85.69 728 LEU A CA 1
ATOM 5705 C C . LEU A 1 728 ? 19.031 19.239 -21.004 1.00 85.69 728 LEU A C 1
ATOM 5707 O O . LEU A 1 728 ? 19.797 19.986 -21.614 1.00 85.69 728 LEU A O 1
ATOM 5711 N N . GLY A 1 729 ? 17.736 19.154 -21.305 1.00 78.94 729 GLY A N 1
ATOM 5712 C CA . GLY A 1 729 ? 17.103 19.871 -22.413 1.00 78.94 729 GLY A CA 1
ATOM 5713 C C . GLY A 1 729 ? 17.357 19.254 -23.790 1.00 78.94 729 GLY A C 1
ATOM 5714 O O . GLY A 1 729 ? 17.030 19.878 -24.802 1.00 78.94 729 GLY A O 1
ATOM 5715 N N . ALA A 1 730 ? 17.932 18.051 -23.837 1.00 75.81 730 ALA A N 1
ATOM 5716 C CA . ALA A 1 730 ? 18.073 17.249 -25.041 1.00 75.81 730 ALA A CA 1
ATOM 5717 C C . ALA A 1 730 ? 17.512 15.840 -24.808 1.00 75.81 730 ALA A C 1
ATOM 5719 O O . ALA A 1 730 ? 17.635 15.273 -23.721 1.00 75.81 730 ALA A O 1
ATOM 5720 N N . GLU A 1 731 ? 16.908 15.266 -25.847 1.00 77.38 731 GLU A N 1
ATOM 5721 C CA . GLU A 1 731 ? 16.511 13.861 -25.837 1.00 77.38 731 GLU A CA 1
ATOM 5722 C C . GLU A 1 731 ? 17.781 12.998 -25.870 1.00 77.38 731 GLU A C 1
ATOM 5724 O O . GLU A 1 731 ? 18.528 13.014 -26.850 1.00 77.38 731 GLU A O 1
ATOM 5729 N N . SER A 1 732 ? 18.041 12.260 -24.790 1.00 87.19 732 SER A N 1
ATOM 5730 C CA . SER A 1 732 ? 19.265 11.464 -24.641 1.00 87.19 732 SER A CA 1
ATOM 5731 C C . SER A 1 732 ? 18.975 9.983 -24.852 1.00 87.19 732 SER A C 1
ATOM 5733 O O . SER A 1 732 ? 18.058 9.444 -24.240 1.00 87.19 732 SER A O 1
ATOM 5735 N N . ALA A 1 733 ? 19.751 9.299 -25.695 1.00 89.62 733 ALA A N 1
ATOM 5736 C CA . ALA A 1 733 ? 19.566 7.870 -25.945 1.00 89.62 733 ALA A CA 1
ATOM 5737 C C . ALA A 1 733 ? 20.073 7.008 -24.777 1.00 89.62 733 ALA A C 1
ATOM 5739 O O . ALA A 1 733 ? 21.217 7.150 -24.342 1.00 89.62 733 ALA A O 1
ATOM 5740 N N . LEU A 1 734 ? 19.262 6.046 -24.331 1.00 93.25 734 LEU A N 1
ATOM 5741 C CA . LEU A 1 734 ? 19.711 4.957 -23.463 1.00 93.25 734 LEU A CA 1
ATOM 5742 C C . LEU A 1 734 ? 20.410 3.901 -24.314 1.00 93.25 734 LEU A C 1
ATOM 5744 O O . LEU A 1 734 ? 19.805 2.940 -24.791 1.00 93.25 734 LEU A O 1
ATOM 5748 N N . ALA A 1 735 ? 21.694 4.135 -24.561 1.00 93.06 735 ALA A N 1
ATOM 5749 C CA . ALA A 1 735 ? 22.502 3.313 -25.441 1.00 93.06 735 ALA A CA 1
ATOM 5750 C C . ALA A 1 735 ? 23.978 3.312 -25.019 1.00 93.06 735 ALA A C 1
ATOM 5752 O O . ALA A 1 735 ? 24.465 4.242 -24.372 1.00 93.06 735 ALA A O 1
ATOM 5753 N N . LEU A 1 736 ? 24.710 2.271 -25.416 1.00 94.06 736 LEU A N 1
ATOM 5754 C CA . LEU A 1 736 ? 26.169 2.272 -25.373 1.00 94.06 736 LEU A CA 1
ATOM 5755 C C . LEU A 1 736 ? 26.705 3.361 -26.301 1.00 94.06 736 LEU A C 1
ATOM 5757 O O . LEU A 1 736 ? 26.315 3.430 -27.467 1.00 94.06 736 LEU A O 1
ATOM 5761 N N . LYS A 1 737 ? 27.638 4.172 -25.805 1.00 93.44 737 LYS A N 1
ATOM 5762 C CA . LYS A 1 737 ? 28.311 5.179 -26.624 1.00 93.44 737 LYS A CA 1
ATOM 5763 C C . LYS A 1 737 ? 29.272 4.498 -27.599 1.00 93.44 737 LYS A C 1
ATOM 5765 O O . LYS A 1 737 ? 30.257 3.908 -27.165 1.00 93.44 737 LYS A O 1
ATOM 5770 N N . ALA A 1 738 ? 28.970 4.578 -28.889 1.00 95.25 738 ALA A N 1
ATOM 5771 C CA . ALA A 1 738 ? 29.807 4.092 -29.978 1.00 95.25 738 ALA A CA 1
ATOM 5772 C C . ALA A 1 738 ? 30.696 5.218 -30.519 1.00 95.25 738 ALA A C 1
ATOM 5774 O O . ALA A 1 738 ? 30.241 6.360 -30.647 1.00 95.25 738 ALA A O 1
ATOM 5775 N N . GLU A 1 739 ? 31.934 4.898 -30.894 1.00 96.06 739 GLU A N 1
ATOM 5776 C CA . GLU A 1 739 ? 32.736 5.810 -31.710 1.00 96.06 739 GLU A CA 1
ATOM 5777 C C . GLU A 1 739 ? 32.390 5.579 -33.182 1.00 96.06 739 GLU A C 1
ATOM 5779 O O . GLU A 1 739 ? 32.330 4.447 -33.668 1.00 96.06 739 GLU A O 1
ATOM 5784 N N . VAL A 1 740 ? 32.061 6.660 -33.891 1.00 96.25 740 VAL A N 1
ATOM 5785 C CA . VAL A 1 740 ? 31.565 6.588 -35.268 1.00 96.25 740 VAL A CA 1
ATOM 5786 C C . VAL A 1 740 ? 32.416 7.475 -36.154 1.00 96.25 740 VAL A C 1
ATOM 5788 O O . VAL A 1 740 ? 32.648 8.636 -35.838 1.00 96.25 740 VAL A O 1
ATOM 5791 N N . ASN A 1 741 ? 32.823 6.955 -37.309 1.00 96.19 741 ASN A N 1
ATOM 5792 C CA . ASN A 1 741 ? 33.480 7.729 -38.359 1.00 96.19 741 ASN A CA 1
ATOM 5793 C C . ASN A 1 741 ? 32.706 7.588 -39.673 1.00 96.19 741 ASN A C 1
ATOM 5795 O O . ASN A 1 741 ? 32.331 6.480 -40.053 1.00 96.19 741 ASN A O 1
ATOM 5799 N N . ILE A 1 742 ? 32.455 8.697 -40.377 1.00 95.25 742 ILE A N 1
ATOM 5800 C CA . ILE A 1 742 ? 31.721 8.697 -41.650 1.00 95.25 742 ILE A CA 1
ATOM 5801 C C . ILE A 1 742 ? 32.620 9.161 -42.798 1.00 95.25 742 ILE A C 1
ATOM 5803 O O . ILE A 1 742 ? 33.140 10.279 -42.794 1.00 95.25 742 ILE A O 1
ATOM 5807 N N . ASP A 1 743 ? 32.705 8.332 -43.842 1.00 93.62 743 ASP A N 1
ATOM 5808 C CA . ASP A 1 743 ? 33.450 8.588 -45.075 1.00 93.62 743 ASP A CA 1
ATOM 5809 C C . ASP A 1 743 ? 32.514 8.647 -46.307 1.00 93.62 743 ASP A C 1
ATOM 5811 O O . ASP A 1 743 ? 31.750 7.710 -46.578 1.00 93.62 743 ASP A O 1
ATOM 5815 N N . PRO A 1 744 ? 32.548 9.731 -47.107 1.00 92.81 744 PRO A N 1
ATOM 5816 C CA . PRO A 1 744 ? 33.364 10.930 -46.931 1.00 92.81 744 PRO A CA 1
ATOM 5817 C C . PRO A 1 744 ? 32.887 11.823 -45.787 1.00 92.81 744 PRO A C 1
ATOM 5819 O O . PRO A 1 744 ? 31.710 12.178 -45.721 1.00 92.81 744 PRO A O 1
ATOM 5822 N N . SER A 1 745 ? 33.843 12.324 -44.999 1.00 90.81 745 SER A N 1
ATOM 5823 C CA . SER A 1 745 ? 33.610 13.342 -43.960 1.00 90.81 745 SER A CA 1
ATOM 5824 C C . SER A 1 745 ? 33.132 14.684 -44.536 1.00 90.81 745 SER A C 1
ATOM 5826 O O . SER A 1 745 ? 32.629 15.547 -43.818 1.00 90.81 745 SER A O 1
ATOM 5828 N N . THR A 1 746 ? 33.248 14.863 -45.860 1.00 91.56 746 THR A N 1
ATOM 5829 C CA . THR A 1 746 ? 32.591 15.929 -46.626 1.00 91.56 746 THR A CA 1
ATOM 5830 C C . THR A 1 746 ? 31.559 15.354 -47.602 1.00 91.56 746 THR A C 1
ATOM 5832 O O . THR A 1 746 ? 31.900 14.790 -48.649 1.00 91.56 746 THR A O 1
ATOM 5835 N N . ILE A 1 747 ? 30.274 15.568 -47.321 1.00 90.12 747 ILE A N 1
ATOM 5836 C CA . ILE A 1 747 ? 29.163 15.157 -48.180 1.00 90.12 747 ILE A CA 1
ATOM 5837 C C . ILE A 1 747 ? 28.875 16.258 -49.208 1.00 90.12 747 ILE A C 1
ATOM 5839 O O . ILE A 1 747 ? 28.204 17.255 -48.944 1.00 90.12 747 ILE A O 1
ATOM 5843 N N . ASN A 1 748 ? 29.381 16.063 -50.427 1.00 88.56 748 ASN A N 1
ATOM 5844 C CA . ASN A 1 748 ? 28.980 16.855 -51.590 1.00 88.56 748 ASN A CA 1
ATOM 5845 C C . ASN A 1 748 ? 27.619 16.367 -52.118 1.00 88.56 748 ASN A C 1
ATOM 5847 O O . ASN A 1 748 ? 27.513 15.194 -52.504 1.00 88.56 748 ASN A O 1
ATOM 5851 N N . LEU A 1 749 ? 26.623 17.264 -52.157 1.00 86.31 749 LEU A N 1
ATOM 5852 C CA . LEU A 1 749 ? 25.251 16.961 -52.594 1.00 86.31 749 LEU A CA 1
ATOM 5853 C C . LEU A 1 749 ? 25.134 16.657 -54.100 1.00 86.31 749 LEU A C 1
ATOM 5855 O O . LEU A 1 749 ? 24.169 16.034 -54.518 1.00 86.31 749 LEU A O 1
ATOM 5859 N N . ASN A 1 750 ? 26.126 17.044 -54.910 1.00 84.06 750 ASN A N 1
ATOM 5860 C CA . ASN A 1 750 ? 26.166 16.766 -56.355 1.00 84.06 750 ASN A CA 1
ATOM 5861 C C . ASN A 1 750 ? 27.007 15.533 -56.719 1.00 84.06 750 ASN A C 1
ATOM 5863 O O . ASN A 1 750 ? 27.207 15.233 -57.896 1.00 84.06 750 ASN A O 1
ATOM 5867 N N . SER A 1 751 ? 27.561 14.833 -55.728 1.00 84.94 751 SER A N 1
ATOM 5868 C CA . SER A 1 751 ? 28.358 13.635 -55.987 1.00 84.94 751 SER A CA 1
ATOM 5869 C C . SER A 1 751 ? 27.478 12.492 -56.494 1.00 84.94 751 SER A C 1
ATOM 5871 O O . SER A 1 751 ? 26.482 12.149 -55.866 1.00 84.94 751 SER A O 1
ATOM 5873 N N . SER A 1 752 ? 27.903 11.848 -57.583 1.00 82.62 752 SER A N 1
ATOM 5874 C CA . SER A 1 752 ? 27.281 10.629 -58.124 1.00 82.62 752 SER A CA 1
ATOM 5875 C C . SER A 1 752 ? 27.764 9.343 -57.438 1.00 82.62 752 SER A C 1
ATOM 5877 O O . SER A 1 752 ? 27.518 8.245 -57.937 1.00 82.62 752 SER A O 1
ATOM 5879 N N . GLY A 1 753 ? 28.501 9.456 -56.326 1.00 87.62 753 GLY A N 1
ATOM 5880 C CA . GLY A 1 753 ? 28.894 8.303 -55.520 1.00 87.62 753 GLY A CA 1
ATOM 5881 C C . GLY A 1 753 ? 27.667 7.556 -54.995 1.00 87.62 753 GLY A C 1
ATOM 5882 O O . GLY A 1 753 ? 26.653 8.166 -54.676 1.00 87.62 753 GLY A O 1
ATOM 5883 N N . LYS A 1 754 ? 27.749 6.229 -54.895 1.00 92.44 754 LYS A N 1
ATOM 5884 C CA . LYS A 1 754 ? 26.602 5.415 -54.470 1.00 92.44 754 LYS A CA 1
ATOM 5885 C C . LYS A 1 754 ? 26.454 5.311 -52.953 1.00 92.44 754 LYS A C 1
ATOM 5887 O O . LYS A 1 754 ? 25.339 5.235 -52.452 1.00 92.44 754 LYS A O 1
ATOM 5892 N N . TRP A 1 755 ? 27.572 5.316 -52.234 1.00 96.38 755 TRP A N 1
ATOM 5893 C CA . TRP A 1 755 ? 27.604 4.976 -50.815 1.00 96.38 755 TRP A CA 1
ATOM 5894 C C . TRP A 1 755 ? 28.138 6.121 -49.963 1.00 96.38 755 TRP A C 1
ATOM 5896 O O . TRP A 1 755 ? 28.997 6.894 -50.400 1.00 96.38 755 TRP A O 1
ATOM 5906 N N . ILE A 1 756 ? 27.619 6.186 -48.744 1.00 96.25 756 ILE A N 1
ATOM 5907 C CA . ILE A 1 756 ? 28.279 6.759 -47.574 1.00 96.25 756 ILE A CA 1
ATOM 5908 C C . ILE A 1 756 ? 28.699 5.571 -46.708 1.00 96.25 756 ILE A C 1
ATOM 5910 O O . ILE A 1 756 ? 27.872 4.697 -46.450 1.00 96.25 756 ILE A O 1
ATOM 5914 N N . THR A 1 757 ? 29.969 5.500 -46.326 1.00 96.69 757 THR A N 1
ATOM 5915 C CA . THR A 1 757 ? 30.502 4.440 -45.460 1.00 96.69 757 THR A CA 1
ATOM 5916 C C . THR A 1 757 ? 30.555 4.964 -44.032 1.00 96.69 757 THR A C 1
ATOM 5918 O O . THR A 1 757 ? 30.959 6.106 -43.829 1.00 96.69 757 THR A O 1
ATOM 5921 N N . ALA A 1 758 ? 30.163 4.147 -43.060 1.00 97.50 758 ALA A N 1
ATOM 5922 C CA . ALA A 1 758 ? 30.388 4.423 -41.650 1.00 97.50 758 ALA A CA 1
ATOM 5923 C C . ALA A 1 758 ? 31.200 3.291 -41.015 1.00 97.50 758 ALA A C 1
ATOM 5925 O O . ALA A 1 758 ? 31.033 2.125 -41.384 1.00 97.50 758 ALA A O 1
ATOM 5926 N N . TYR A 1 759 ? 32.063 3.660 -40.079 1.00 97.69 759 TYR A N 1
ATOM 5927 C CA . TYR A 1 759 ? 32.853 2.772 -39.235 1.00 97.69 759 TYR A CA 1
ATOM 5928 C C . TYR A 1 759 ? 32.292 2.890 -37.820 1.00 97.69 759 TYR A C 1
ATOM 5930 O O . TYR A 1 759 ? 32.123 4.012 -37.341 1.00 97.69 759 TYR A O 1
ATOM 5938 N N . ILE A 1 760 ? 31.925 1.760 -37.216 1.00 98.19 760 ILE A N 1
ATOM 5939 C CA . ILE A 1 760 ? 31.290 1.693 -35.895 1.00 98.19 760 ILE A CA 1
ATOM 5940 C C . ILE A 1 760 ? 32.210 0.939 -34.946 1.00 98.19 760 ILE A C 1
ATOM 5942 O O . ILE A 1 760 ? 32.383 -0.272 -35.101 1.00 98.19 760 ILE A O 1
ATOM 5946 N N . GLU A 1 761 ? 32.733 1.631 -33.951 1.00 97.69 761 GLU A N 1
ATOM 5947 C CA . GLU A 1 761 ? 33.472 1.052 -32.839 1.00 97.69 761 GLU A CA 1
ATOM 5948 C C . GLU A 1 761 ? 32.582 0.966 -31.598 1.00 97.69 761 GLU A C 1
ATOM 5950 O O . GLU A 1 761 ? 31.763 1.852 -31.342 1.00 97.69 761 GLU A O 1
ATOM 5955 N N . LEU A 1 762 ? 32.734 -0.099 -30.813 1.00 96.31 762 LEU A N 1
ATOM 5956 C CA . LEU A 1 762 ? 32.022 -0.267 -29.551 1.00 96.31 762 LEU A CA 1
ATOM 5957 C C . LEU A 1 762 ? 33.012 -0.414 -28.394 1.00 96.31 762 LEU A C 1
ATOM 5959 O O . LEU A 1 762 ? 34.053 -1.054 -28.562 1.00 96.31 762 LEU A O 1
ATOM 5963 N N . PRO A 1 763 ? 32.667 0.088 -27.194 1.00 93.94 763 PRO A N 1
ATOM 5964 C CA . PRO A 1 763 ? 33.511 -0.082 -26.023 1.00 93.94 763 PRO A CA 1
ATOM 5965 C C . PRO A 1 763 ? 33.678 -1.568 -25.681 1.00 93.94 763 PRO A C 1
ATOM 5967 O O . PRO A 1 763 ? 32.792 -2.394 -25.909 1.00 93.94 763 PRO A O 1
ATOM 5970 N N . GLN A 1 764 ? 34.802 -1.940 -25.070 1.00 90.56 764 GLN A N 1
ATOM 5971 C CA . GLN A 1 764 ? 34.943 -3.291 -24.524 1.00 90.56 764 GLN A CA 1
ATOM 5972 C C . GLN A 1 764 ? 33.911 -3.525 -23.402 1.00 90.56 764 GLN A C 1
ATOM 5974 O O . GLN A 1 764 ? 33.640 -2.605 -22.629 1.00 90.56 764 GLN A O 1
ATOM 5979 N N . PRO A 1 765 ? 33.348 -4.741 -23.259 1.00 92.88 765 PRO A N 1
ATOM 5980 C CA . PRO A 1 765 ? 33.692 -5.996 -23.941 1.00 92.88 765 PRO A CA 1
ATOM 5981 C C . PRO A 1 765 ? 32.838 -6.317 -25.192 1.00 92.88 765 PRO A C 1
ATOM 5983 O O . PRO A 1 765 ? 32.739 -7.488 -25.571 1.00 92.88 765 PRO A O 1
ATOM 5986 N N . TYR A 1 766 ? 32.184 -5.334 -25.814 1.00 94.38 766 TYR A N 1
ATOM 5987 C CA . TYR A 1 766 ? 31.236 -5.566 -26.908 1.00 94.38 766 TYR A CA 1
ATOM 5988 C C . TYR A 1 766 ? 31.956 -5.831 -28.248 1.00 94.38 766 TYR A C 1
ATOM 5990 O O . TYR A 1 766 ? 32.794 -5.049 -28.680 1.00 94.38 766 TYR A O 1
ATOM 5998 N N . ASP A 1 767 ? 31.642 -6.947 -28.924 1.00 95.19 767 ASP A N 1
ATOM 5999 C CA . ASP A 1 767 ? 32.234 -7.296 -30.231 1.00 95.19 767 ASP A CA 1
ATOM 6000 C C . ASP A 1 767 ? 31.369 -6.740 -31.371 1.00 95.19 767 ASP A C 1
ATOM 6002 O O . ASP A 1 767 ? 30.233 -7.178 -31.570 1.00 95.19 767 ASP A O 1
ATOM 6006 N N . VAL A 1 768 ? 31.929 -5.834 -32.176 1.00 96.50 768 VAL A N 1
ATOM 6007 C CA . VAL A 1 768 ? 31.261 -5.219 -33.337 1.00 96.50 768 VAL A CA 1
ATOM 6008 C C . VAL A 1 768 ? 30.753 -6.242 -34.367 1.00 96.50 768 VAL A C 1
ATOM 6010 O O . VAL A 1 768 ? 29.794 -5.983 -35.090 1.00 96.50 768 VAL A O 1
ATOM 6013 N N . ARG A 1 769 ? 31.309 -7.464 -34.405 1.00 95.19 769 ARG A N 1
ATOM 6014 C CA . ARG A 1 769 ? 30.815 -8.571 -35.256 1.00 95.19 769 ARG A CA 1
ATOM 6015 C C . ARG A 1 769 ? 29.443 -9.095 -34.834 1.00 95.19 769 ARG A C 1
ATOM 6017 O O . ARG A 1 769 ? 28.842 -9.881 -35.567 1.00 95.19 769 ARG A O 1
ATOM 6024 N N . LYS A 1 770 ? 28.988 -8.744 -33.630 1.00 96.38 770 LYS A N 1
ATOM 6025 C CA . LYS A 1 770 ? 27.682 -9.113 -33.071 1.00 96.38 770 LYS A CA 1
ATOM 6026 C C . LYS A 1 770 ? 26.626 -8.024 -33.262 1.00 96.38 770 LYS A C 1
ATOM 6028 O O . LYS A 1 770 ? 25.500 -8.214 -32.806 1.00 96.38 770 LYS A O 1
ATOM 6033 N N . ILE A 1 771 ? 26.965 -6.919 -33.931 1.00 96.06 771 ILE A N 1
ATOM 6034 C CA . ILE A 1 771 ? 25.993 -5.908 -34.356 1.00 96.06 771 ILE A CA 1
ATOM 6035 C C . ILE A 1 771 ? 25.025 -6.536 -35.358 1.00 96.06 771 ILE A C 1
ATOM 6037 O O . ILE A 1 771 ? 25.432 -7.210 -36.311 1.00 96.06 771 ILE A O 1
ATOM 6041 N N . LYS A 1 772 ? 23.730 -6.306 -35.150 1.00 92.81 772 LYS A N 1
ATOM 6042 C CA . LYS A 1 772 ? 22.685 -6.777 -36.053 1.00 92.81 772 LYS A CA 1
ATOM 6043 C C . LYS A 1 772 ? 22.481 -5.744 -37.164 1.00 92.81 772 LYS A C 1
ATOM 6045 O O . LYS A 1 772 ? 22.011 -4.642 -36.925 1.00 92.81 772 LYS A O 1
ATOM 6050 N N . LEU A 1 773 ? 22.858 -6.075 -38.400 1.00 92.38 773 LEU A N 1
ATOM 6051 C CA . LEU A 1 773 ? 22.877 -5.085 -39.488 1.00 92.38 773 LEU A CA 1
ATOM 6052 C C . LEU A 1 773 ? 21.491 -4.492 -39.807 1.00 92.38 773 LEU A C 1
ATOM 6054 O O . LEU A 1 773 ? 21.411 -3.342 -40.231 1.00 92.38 773 LEU A O 1
ATOM 6058 N N . ASP A 1 774 ? 20.411 -5.248 -39.599 1.00 92.44 774 ASP A N 1
ATOM 6059 C CA . ASP A 1 774 ? 19.029 -4.802 -39.834 1.00 92.44 774 ASP A CA 1
ATOM 6060 C C . ASP A 1 774 ? 18.484 -3.857 -38.746 1.00 92.44 774 ASP A C 1
ATOM 6062 O O . ASP A 1 774 ? 17.374 -3.348 -38.888 1.00 92.44 774 ASP A O 1
ATOM 6066 N N . THR A 1 775 ? 19.274 -3.571 -37.706 1.00 93.44 775 THR A N 1
ATOM 6067 C CA . THR A 1 775 ? 18.978 -2.552 -36.689 1.00 93.44 775 THR A CA 1
ATOM 6068 C C . THR A 1 775 ? 19.865 -1.318 -36.820 1.00 93.44 775 THR A C 1
ATOM 6070 O O . THR A 1 775 ? 19.717 -0.390 -36.038 1.00 93.44 775 THR A O 1
ATOM 6073 N N . VAL A 1 776 ? 20.766 -1.258 -37.809 1.00 95.69 776 VAL A N 1
ATOM 6074 C CA . VAL A 1 776 ? 21.675 -0.116 -37.977 1.00 95.69 776 VAL A CA 1
ATOM 6075 C C . VAL A 1 776 ? 21.002 1.002 -38.773 1.00 95.69 776 VAL A C 1
ATOM 6077 O O . VAL A 1 776 ? 20.756 0.850 -39.972 1.00 95.69 776 VAL A O 1
ATOM 6080 N N . PHE A 1 777 ? 20.756 2.145 -38.133 1.00 94.69 777 PHE A N 1
ATOM 6081 C CA . PHE A 1 777 ? 20.126 3.323 -38.734 1.00 94.69 777 PHE A CA 1
ATOM 6082 C C . PHE A 1 777 ? 21.017 4.563 -38.638 1.00 94.69 777 PHE A C 1
ATOM 6084 O O . PHE A 1 777 ? 21.675 4.799 -37.631 1.00 94.69 777 PHE A O 1
ATOM 6091 N N . LEU A 1 778 ? 20.980 5.392 -39.682 1.00 93.88 778 LEU A N 1
ATOM 6092 C CA . LEU A 1 778 ? 21.534 6.743 -39.705 1.00 93.88 778 LEU A CA 1
ATOM 6093 C C . LEU A 1 778 ? 20.404 7.765 -39.511 1.00 93.88 778 LEU A C 1
ATOM 6095 O O . LEU A 1 778 ? 19.398 7.727 -40.232 1.00 93.88 778 LEU A O 1
ATOM 6099 N N . ASN A 1 779 ? 20.585 8.665 -38.544 1.00 90.00 779 ASN A N 1
ATOM 6100 C CA . ASN A 1 779 ? 19.629 9.658 -38.048 1.00 90.00 779 ASN A CA 1
ATOM 6101 C C . ASN A 1 779 ? 18.234 9.071 -37.819 1.00 90.00 779 ASN A C 1
ATOM 6103 O O . ASN A 1 779 ? 17.246 9.716 -38.132 1.00 90.00 779 ASN A O 1
ATOM 6107 N N . ARG A 1 780 ? 18.137 7.820 -37.360 1.00 88.56 780 ARG A N 1
ATOM 6108 C CA . ARG A 1 780 ? 16.866 7.111 -37.125 1.00 88.56 780 ARG A CA 1
ATOM 6109 C C . ARG A 1 780 ? 15.974 6.864 -38.364 1.00 88.56 780 ARG A C 1
ATOM 6111 O O . ARG A 1 780 ? 14.960 6.186 -38.260 1.00 88.56 780 ARG A O 1
ATOM 6118 N N . PHE A 1 781 ? 16.362 7.332 -39.558 1.00 87.50 781 PHE A N 1
ATOM 6119 C CA . PHE A 1 781 ? 15.530 7.272 -40.776 1.00 87.50 781 PHE A CA 1
ATOM 6120 C C . PHE A 1 781 ? 16.087 6.365 -41.879 1.00 87.50 781 PHE A C 1
ATOM 6122 O O . PHE A 1 781 ? 15.339 5.848 -42.719 1.00 87.50 781 PHE A O 1
ATOM 6129 N N . ILE A 1 782 ? 17.410 6.209 -41.951 1.00 92.62 782 ILE A N 1
ATOM 6130 C CA . ILE A 1 782 ? 18.064 5.521 -43.068 1.00 92.62 782 ILE A CA 1
ATOM 6131 C C . ILE A 1 782 ? 18.739 4.259 -42.555 1.00 92.62 782 ILE A C 1
ATOM 6133 O O . ILE A 1 782 ? 19.829 4.315 -42.002 1.00 92.62 782 ILE A O 1
ATOM 6137 N N . ILE A 1 783 ? 18.108 3.113 -42.796 1.00 94.56 783 ILE A N 1
ATOM 6138 C CA . ILE A 1 783 ? 18.705 1.807 -42.515 1.00 94.56 783 ILE A CA 1
ATOM 6139 C C . ILE A 1 783 ? 19.970 1.579 -43.360 1.00 94.56 783 ILE A C 1
ATOM 6141 O O . ILE A 1 783 ? 20.032 1.990 -44.528 1.00 94.56 783 ILE A O 1
ATOM 6145 N N . ALA A 1 784 ? 20.963 0.905 -42.782 1.00 96.19 784 ALA A N 1
ATOM 6146 C CA . ALA A 1 784 ? 22.124 0.398 -43.502 1.00 96.19 784 ALA A CA 1
ATOM 6147 C C . ALA A 1 784 ? 21.685 -0.526 -44.649 1.00 96.19 784 ALA A C 1
ATOM 6149 O O . ALA A 1 784 ? 20.612 -1.128 -44.613 1.00 96.19 784 ALA A O 1
ATOM 6150 N N . GLU A 1 785 ? 22.501 -0.637 -45.694 1.00 97.25 785 GLU A N 1
ATOM 6151 C CA . GLU A 1 785 ? 22.192 -1.487 -46.843 1.00 97.25 785 GLU A CA 1
ATOM 6152 C C . GLU A 1 785 ? 22.032 -2.961 -46.425 1.00 97.25 785 GLU A C 1
ATOM 6154 O O . GLU A 1 785 ? 22.926 -3.542 -45.814 1.00 97.25 785 GLU A O 1
ATOM 6159 N N . GLN A 1 786 ? 20.897 -3.562 -46.793 1.00 95.44 786 GLN A N 1
ATOM 6160 C CA . GLN A 1 786 ? 20.506 -4.930 -46.424 1.00 95.44 786 GLN A CA 1
ATOM 6161 C C . GLN A 1 786 ? 20.568 -5.905 -47.608 1.00 95.44 786 GLN A C 1
ATOM 6163 O O . GLN A 1 786 ? 20.440 -7.120 -47.431 1.00 95.44 786 GLN A O 1
ATOM 6168 N N . ASP A 1 787 ? 20.734 -5.403 -48.836 1.00 95.19 787 ASP A N 1
ATOM 6169 C CA . ASP A 1 787 ? 20.698 -6.227 -50.034 1.00 95.19 787 ASP A CA 1
ATOM 6170 C C . ASP A 1 787 ? 21.916 -7.155 -50.096 1.00 95.19 787 ASP A C 1
ATOM 6172 O O . ASP A 1 787 ? 23.053 -6.762 -50.389 1.00 95.19 787 ASP A O 1
ATOM 6176 N N . GLN A 1 788 ? 21.634 -8.438 -49.881 1.00 94.25 788 GLN A N 1
ATOM 6177 C CA . GLN A 1 788 ? 22.612 -9.513 -49.885 1.00 94.25 788 GLN A CA 1
ATOM 6178 C C . GLN A 1 788 ? 23.367 -9.621 -51.215 1.00 94.25 788 GLN A C 1
ATOM 6180 O O . GLN A 1 788 ? 24.374 -10.309 -51.263 1.00 94.25 788 GLN A O 1
ATOM 6185 N N . LYS A 1 789 ? 22.976 -8.965 -52.317 1.00 95.06 789 LYS A N 1
ATOM 6186 C CA . LYS A 1 789 ? 23.800 -8.960 -53.541 1.00 95.06 789 LYS A CA 1
ATOM 6187 C C . LYS A 1 789 ? 25.168 -8.296 -53.345 1.00 95.06 789 LYS A C 1
ATOM 6189 O O . LYS A 1 789 ? 26.092 -8.595 -54.103 1.00 95.06 789 LYS A O 1
ATOM 6194 N N . TYR A 1 790 ? 25.317 -7.410 -52.359 1.00 94.25 790 TYR A N 1
ATOM 6195 C CA . TYR A 1 790 ? 26.580 -6.733 -52.088 1.00 94.25 790 TYR A CA 1
ATOM 6196 C C . TYR A 1 790 ? 27.466 -7.556 -51.144 1.00 94.25 790 TYR A C 1
ATOM 6198 O O . TYR A 1 790 ? 27.047 -7.975 -50.069 1.00 94.25 790 TYR A O 1
ATOM 6206 N N . GLY A 1 791 ? 28.731 -7.763 -51.526 1.00 92.44 791 GLY A N 1
ATOM 6207 C CA . GLY A 1 791 ? 29.678 -8.564 -50.737 1.00 92.44 791 GLY A CA 1
ATOM 6208 C C . GLY A 1 791 ? 29.904 -8.037 -49.315 1.00 92.44 791 GLY A C 1
ATOM 6209 O O . GLY A 1 791 ? 30.003 -8.839 -48.393 1.00 92.44 791 GLY A O 1
ATOM 6210 N N . PHE A 1 792 ? 29.896 -6.710 -49.137 1.00 91.81 792 PHE A N 1
ATOM 6211 C CA . PHE A 1 792 ? 30.041 -6.054 -47.830 1.00 91.81 792 PHE A CA 1
ATOM 6212 C C . PHE A 1 792 ? 28.807 -6.206 -46.924 1.00 91.81 792 PHE A C 1
ATOM 6214 O O . PHE A 1 792 ? 28.903 -5.937 -45.739 1.00 91.81 792 PHE A O 1
ATOM 6221 N N . VAL A 1 793 ? 27.660 -6.642 -47.457 1.00 93.62 793 VAL A N 1
ATOM 6222 C CA . VAL A 1 793 ? 26.474 -6.990 -46.654 1.00 93.62 793 VAL A CA 1
ATOM 6223 C C . VAL A 1 793 ? 26.533 -8.460 -46.248 1.00 93.62 793 VAL A C 1
ATOM 6225 O O . VAL A 1 793 ? 26.315 -8.791 -45.089 1.00 93.62 793 VAL A O 1
ATOM 6228 N N . LYS A 1 794 ? 26.890 -9.357 -47.184 1.00 91.62 794 LYS A N 1
ATOM 6229 C CA . LYS A 1 794 ? 27.036 -10.797 -46.889 1.00 91.62 794 LYS A CA 1
ATOM 6230 C C . LYS A 1 794 ? 28.114 -11.076 -45.846 1.00 91.62 794 LYS A C 1
ATOM 6232 O O . LYS A 1 794 ? 28.006 -12.022 -45.072 1.00 91.62 794 LYS A O 1
ATOM 6237 N N . LYS A 1 795 ? 29.205 -10.314 -45.910 1.00 92.38 795 LYS A N 1
ATOM 6238 C CA . LYS A 1 795 ? 30.344 -10.415 -45.005 1.00 92.38 795 LYS A CA 1
ATOM 6239 C C . LYS A 1 795 ? 30.834 -8.999 -44.700 1.00 92.38 795 LYS A C 1
ATOM 6241 O O . LYS A 1 795 ? 31.723 -8.520 -45.410 1.00 92.38 795 LYS A O 1
ATOM 6246 N N . PRO A 1 796 ? 30.233 -8.338 -43.697 1.00 92.62 796 PRO A N 1
ATOM 6247 C CA . PRO A 1 796 ? 30.686 -7.036 -43.240 1.00 92.62 796 PRO A CA 1
ATOM 6248 C C . PRO A 1 796 ? 32.171 -7.064 -42.907 1.00 92.62 796 PRO A C 1
ATOM 6250 O O . PRO A 1 796 ? 32.693 -8.035 -42.349 1.00 92.62 796 PRO A O 1
ATOM 6253 N N . GLU A 1 797 ? 32.855 -6.016 -43.334 1.00 95.56 797 GLU A N 1
ATOM 6254 C CA . GLU A 1 797 ? 34.273 -5.841 -43.076 1.00 95.56 797 GLU A CA 1
ATOM 6255 C C . GLU A 1 797 ? 34.456 -5.326 -41.645 1.00 95.56 797 GLU A C 1
ATOM 6257 O O . GLU A 1 797 ? 33.675 -4.502 -41.176 1.00 95.56 797 GLU A O 1
ATOM 6262 N N . VAL A 1 798 ? 35.458 -5.863 -40.950 1.00 96.25 798 VAL A N 1
ATOM 6263 C CA . VAL A 1 798 ? 35.853 -5.443 -39.604 1.00 96.25 798 VAL A CA 1
ATOM 6264 C C . VAL A 1 798 ? 37.336 -5.133 -39.665 1.00 96.25 798 VAL A C 1
ATOM 6266 O O . VAL A 1 798 ? 38.135 -6.025 -39.973 1.00 96.25 798 VAL A O 1
ATOM 6269 N N . ILE A 1 799 ? 37.676 -3.871 -39.454 1.00 95.56 799 ILE A N 1
ATOM 6270 C CA . ILE A 1 799 ? 39.034 -3.327 -39.568 1.00 95.56 799 ILE A CA 1
ATOM 6271 C C . ILE A 1 799 ? 39.345 -2.505 -38.323 1.00 95.56 799 ILE A C 1
ATOM 6273 O O . ILE A 1 799 ? 38.470 -2.370 -37.499 1.00 95.56 799 ILE A O 1
ATOM 6277 N N . ASP A 1 800 ? 40.584 -2.053 -38.172 1.00 94.12 800 ASP A N 1
ATOM 6278 C CA . ASP A 1 800 ? 41.007 -1.059 -37.177 1.00 94.12 800 ASP A CA 1
ATOM 6279 C C . ASP A 1 800 ? 41.396 0.190 -37.993 1.00 94.12 800 ASP A C 1
ATOM 6281 O O . ASP A 1 800 ? 42.486 0.259 -38.581 1.00 94.12 800 ASP A O 1
ATOM 6285 N N . HIS A 1 801 ? 40.406 1.047 -38.251 1.00 92.88 801 HIS A N 1
ATOM 6286 C CA . HIS A 1 801 ? 40.455 2.152 -39.203 1.00 92.88 801 HIS A CA 1
ATOM 6287 C C . HIS A 1 801 ? 41.290 3.306 -38.656 1.00 92.88 801 HIS A C 1
ATOM 6289 O O . HIS A 1 801 ? 42.085 3.890 -39.408 1.00 92.88 801 HIS A O 1
ATOM 6295 N N . ASP A 1 802 ? 41.137 3.619 -37.372 1.00 91.31 802 ASP A N 1
ATOM 6296 C CA . ASP A 1 802 ? 41.845 4.712 -36.715 1.00 91.31 802 ASP A CA 1
ATOM 6297 C C . ASP A 1 802 ? 43.190 4.301 -36.070 1.00 91.31 802 ASP A C 1
ATOM 6299 O O . ASP A 1 802 ? 44.051 5.166 -35.859 1.00 91.31 802 ASP A O 1
ATOM 6303 N N . LYS A 1 803 ? 43.449 2.988 -35.950 1.00 93.44 803 LYS A N 1
ATOM 6304 C CA . LYS A 1 803 ? 44.687 2.364 -35.448 1.00 93.44 803 LYS A CA 1
ATOM 6305 C C . LYS A 1 803 ? 44.879 2.500 -33.943 1.00 93.44 803 LYS A C 1
ATOM 6307 O O . LYS A 1 803 ? 46.031 2.551 -33.487 1.00 93.44 803 LYS A O 1
ATOM 6312 N N . ASP A 1 804 ? 43.795 2.566 -33.185 1.00 92.44 804 ASP A N 1
ATOM 6313 C CA . ASP A 1 804 ? 43.827 2.565 -31.727 1.00 92.44 804 ASP A CA 1
ATOM 6314 C C . ASP A 1 804 ? 43.914 1.136 -31.129 1.00 92.44 804 ASP A C 1
ATOM 6316 O O . ASP A 1 804 ? 44.295 0.956 -29.966 1.00 92.44 804 ASP A O 1
ATOM 6320 N N . GLY A 1 805 ? 43.690 0.109 -31.960 1.00 92.25 805 GLY A N 1
ATOM 6321 C CA . GLY A 1 805 ? 43.723 -1.306 -31.593 1.00 92.25 805 GLY A CA 1
ATOM 6322 C C . GLY A 1 805 ? 42.354 -1.925 -31.283 1.00 92.25 805 GLY A C 1
ATOM 6323 O O . GLY A 1 805 ? 42.304 -3.118 -30.949 1.00 92.25 805 GLY A O 1
ATOM 6324 N N . ILE A 1 806 ? 41.262 -1.168 -31.403 1.00 93.44 806 ILE A N 1
ATOM 6325 C CA . ILE A 1 806 ? 39.872 -1.600 -31.267 1.00 93.44 806 ILE A CA 1
ATOM 6326 C C . ILE A 1 806 ? 39.243 -1.645 -32.670 1.00 93.44 806 ILE A C 1
ATOM 6328 O O . ILE A 1 806 ? 39.284 -0.681 -33.418 1.00 93.44 806 ILE A O 1
ATOM 6332 N N . PRO A 1 807 ? 38.691 -2.791 -33.104 1.00 95.31 807 PRO A N 1
ATOM 6333 C CA . PRO A 1 807 ? 38.196 -2.900 -34.467 1.00 95.31 807 PRO A CA 1
ATOM 6334 C C . PRO A 1 807 ? 36.784 -2.319 -34.644 1.00 95.31 807 PRO A C 1
ATOM 6336 O O . PRO A 1 807 ? 35.883 -2.626 -33.861 1.00 95.31 807 PRO A O 1
ATOM 6339 N N . GLU A 1 808 ? 36.547 -1.629 -35.757 1.00 97.44 808 GLU A N 1
ATOM 6340 C CA . GLU A 1 808 ? 35.262 -1.083 -36.177 1.00 97.44 808 GLU A CA 1
ATOM 6341 C C . GLU A 1 808 ? 34.572 -1.937 -37.254 1.00 97.44 808 GLU A C 1
ATOM 6343 O O . GLU A 1 808 ? 35.188 -2.518 -38.157 1.00 97.44 808 GLU A O 1
ATOM 6348 N N . LEU A 1 809 ? 33.239 -1.980 -37.200 1.00 97.88 809 LEU A N 1
ATOM 6349 C CA . LEU A 1 809 ? 32.401 -2.562 -38.245 1.00 97.88 809 LEU A CA 1
ATOM 6350 C C . LEU A 1 809 ? 32.163 -1.556 -39.373 1.00 97.88 809 LEU A C 1
ATOM 6352 O O . LEU A 1 809 ? 31.684 -0.447 -39.142 1.00 97.88 809 LEU A O 1
ATOM 6356 N N . VAL A 1 810 ? 32.400 -1.983 -40.612 1.00 97.62 810 VAL A N 1
ATOM 6357 C CA . VAL A 1 810 ? 32.131 -1.183 -41.810 1.00 97.62 810 VAL A CA 1
ATOM 6358 C C . VAL A 1 810 ? 30.702 -1.416 -42.300 1.00 97.62 810 VAL A C 1
ATOM 6360 O O . VAL A 1 810 ? 30.360 -2.508 -42.763 1.00 97.62 810 VAL A O 1
ATOM 6363 N N . VAL A 1 811 ? 29.885 -0.364 -42.296 1.00 97.44 811 VAL A N 1
ATOM 6364 C CA . VAL A 1 811 ? 28.522 -0.362 -42.856 1.00 97.44 811 VAL A CA 1
ATOM 6365 C C . VAL A 1 811 ? 28.367 0.708 -43.934 1.00 97.44 811 VAL A C 1
ATOM 6367 O O . VAL A 1 811 ? 29.155 1.651 -44.022 1.00 97.44 811 VAL A O 1
ATOM 6370 N N . LYS A 1 812 ? 27.364 0.563 -44.810 1.00 97.56 812 LYS A N 1
ATOM 6371 C CA . LYS A 1 812 ? 27.138 1.500 -45.922 1.00 97.56 812 LYS A CA 1
ATOM 6372 C C . LYS A 1 812 ? 25.680 1.906 -46.042 1.00 97.56 812 LYS A C 1
ATOM 6374 O O . LYS A 1 812 ? 24.788 1.073 -45.916 1.00 97.56 812 LYS A O 1
ATOM 6379 N N . PHE A 1 813 ? 25.469 3.173 -46.379 1.00 97.19 813 PHE A N 1
ATOM 6380 C CA . PHE A 1 813 ? 24.162 3.789 -46.580 1.00 97.19 813 PHE A CA 1
ATOM 6381 C C . PHE A 1 813 ? 24.031 4.316 -48.007 1.00 97.19 813 PHE A C 1
ATOM 6383 O O . PHE A 1 813 ? 25.001 4.823 -48.585 1.00 97.19 813 PHE A O 1
ATOM 6390 N N . ASP A 1 814 ? 22.828 4.216 -48.576 1.00 95.56 814 ASP A N 1
ATOM 6391 C CA . ASP A 1 814 ? 22.534 4.786 -49.891 1.00 95.56 814 ASP A CA 1
ATOM 6392 C C . ASP A 1 814 ? 22.706 6.308 -49.856 1.00 95.56 814 ASP A C 1
ATOM 6394 O O . ASP A 1 814 ? 21.998 7.027 -49.147 1.00 95.56 814 ASP A O 1
ATOM 6398 N N . ARG A 1 815 ? 23.654 6.813 -50.649 1.00 94.12 815 ARG A N 1
ATOM 6399 C CA . ARG A 1 815 ? 23.998 8.235 -50.655 1.00 94.12 815 ARG A CA 1
ATOM 6400 C C . ARG A 1 815 ? 22.818 9.113 -51.066 1.00 94.12 815 ARG A C 1
ATOM 6402 O O . ARG A 1 815 ? 22.684 10.213 -50.539 1.00 94.12 815 ARG A O 1
ATOM 6409 N N . GLY A 1 816 ? 21.983 8.652 -51.997 1.00 91.69 816 GLY A N 1
ATOM 6410 C CA . GLY A 1 816 ? 20.821 9.400 -52.469 1.00 91.69 816 GLY A CA 1
ATOM 6411 C C . GLY A 1 816 ? 19.816 9.645 -51.347 1.00 91.69 816 GLY A C 1
ATOM 6412 O O . GLY A 1 816 ? 19.354 10.773 -51.176 1.00 91.69 816 GLY A O 1
ATOM 6413 N N . ARG A 1 817 ? 19.544 8.622 -50.528 1.00 92.62 817 ARG A N 1
ATOM 6414 C CA . ARG A 1 817 ? 18.703 8.740 -49.327 1.00 92.62 817 ARG A CA 1
ATOM 6415 C C . ARG A 1 817 ? 19.307 9.695 -48.301 1.00 92.62 817 ARG A C 1
ATOM 6417 O O . ARG A 1 817 ? 18.586 10.551 -47.797 1.00 92.62 817 ARG A O 1
ATOM 6424 N N . VAL A 1 818 ? 20.617 9.603 -48.048 1.00 91.44 818 VAL A N 1
ATOM 6425 C CA . VAL A 1 818 ? 21.319 10.497 -47.105 1.00 91.44 818 VAL A CA 1
ATOM 6426 C C . VAL A 1 818 ? 21.257 11.952 -47.576 1.00 91.44 818 VAL A C 1
ATOM 6428 O O . VAL A 1 818 ? 20.902 12.838 -46.806 1.00 91.44 818 VAL A O 1
ATOM 6431 N N . ILE A 1 819 ? 21.523 12.209 -48.860 1.00 89.19 819 ILE A N 1
ATOM 6432 C CA . ILE A 1 819 ? 21.420 13.549 -49.457 1.00 89.19 819 ILE A CA 1
ATOM 6433 C C . ILE A 1 819 ? 19.992 14.089 -49.365 1.00 89.19 819 ILE A C 1
ATOM 6435 O O . ILE A 1 819 ? 19.819 15.266 -49.054 1.00 89.19 819 ILE A O 1
ATOM 6439 N N . LYS A 1 820 ? 18.980 13.254 -49.624 1.00 87.88 820 LYS A N 1
ATOM 6440 C CA . LYS A 1 820 ? 17.573 13.660 -49.539 1.00 87.88 820 LYS A CA 1
ATOM 6441 C C . LYS A 1 820 ? 17.209 14.102 -48.119 1.00 87.88 820 LYS A C 1
ATOM 6443 O O . LYS A 1 820 ? 16.702 15.205 -47.956 1.00 87.88 820 LYS A O 1
ATOM 6448 N N . MET A 1 821 ? 17.562 13.296 -47.118 1.00 88.31 821 MET A N 1
ATOM 6449 C CA . MET A 1 821 ? 17.354 13.615 -45.701 1.00 88.31 821 MET A CA 1
ATOM 6450 C C . MET A 1 821 ? 18.032 14.938 -45.303 1.00 88.31 821 MET A C 1
ATOM 6452 O O . MET A 1 821 ? 17.416 15.792 -44.678 1.00 88.31 821 MET A O 1
ATOM 6456 N N . ILE A 1 822 ? 19.283 15.151 -45.726 1.00 83.88 822 ILE A N 1
ATOM 6457 C CA . ILE A 1 822 ? 20.037 16.393 -45.467 1.00 83.88 822 ILE A CA 1
ATOM 6458 C C . ILE A 1 822 ? 19.429 17.605 -46.199 1.00 83.88 822 ILE A C 1
ATOM 6460 O O . ILE A 1 822 ? 19.487 18.741 -45.725 1.00 83.88 822 ILE A O 1
ATOM 6464 N N . GLY A 1 823 ? 18.878 17.392 -47.396 1.00 70.38 823 GLY A N 1
ATOM 6465 C CA . GLY A 1 823 ? 18.268 18.436 -48.218 1.00 70.38 823 GLY A CA 1
ATOM 6466 C C . GLY A 1 823 ? 16.981 19.007 -47.620 1.00 70.38 823 GLY A C 1
ATOM 6467 O O . GLY A 1 823 ? 16.707 20.193 -47.810 1.00 70.38 823 GLY A O 1
ATOM 6468 N N . GLU A 1 824 ? 16.238 18.186 -46.878 1.00 61.78 824 GLU A N 1
ATOM 6469 C CA . GLU A 1 824 ? 14.975 18.536 -46.216 1.00 61.78 824 GLU A CA 1
ATOM 6470 C C . GLU A 1 824 ? 15.184 19.328 -44.903 1.00 61.78 824 GLU A C 1
ATOM 6472 O O . GLU A 1 824 ? 14.262 20.000 -44.450 1.00 61.78 824 GLU A O 1
ATOM 6477 N N . SER A 1 825 ? 16.396 19.332 -44.323 1.00 54.88 825 SER A N 1
ATOM 6478 C CA . SER A 1 825 ? 16.644 19.750 -42.932 1.00 54.88 825 SER A CA 1
ATOM 6479 C C . SER A 1 825 ? 17.379 21.093 -42.718 1.00 54.88 825 SER A C 1
ATOM 6481 O O . SER A 1 825 ? 17.895 21.314 -41.624 1.00 54.88 825 SER A O 1
ATOM 6483 N N . SER A 1 826 ? 17.526 21.993 -43.707 1.00 53.88 826 SER A N 1
ATOM 6484 C CA . SER A 1 826 ? 18.435 23.154 -43.535 1.00 53.88 826 SER A CA 1
ATOM 6485 C C . SER A 1 826 ? 18.086 24.459 -44.264 1.00 53.88 826 SER A C 1
ATOM 6487 O O . SER A 1 826 ? 17.642 24.457 -45.413 1.00 53.88 826 SER A O 1
ATOM 6489 N N . ASP A 1 827 ? 18.497 25.560 -43.634 1.00 54.62 827 ASP A N 1
ATOM 6490 C CA . ASP A 1 827 ? 18.553 26.939 -44.126 1.00 54.62 827 ASP A CA 1
ATOM 6491 C C . ASP A 1 827 ? 19.409 27.062 -45.413 1.00 54.62 827 ASP A C 1
ATOM 6493 O O . ASP A 1 827 ? 20.630 26.885 -45.407 1.00 54.62 827 ASP A O 1
ATOM 6497 N N . GLN A 1 828 ? 18.777 27.349 -46.557 1.00 56.66 828 GLN A N 1
ATOM 6498 C CA . GLN A 1 828 ? 19.380 27.253 -47.903 1.00 56.66 828 GLN A CA 1
ATOM 6499 C C . GLN A 1 828 ? 20.439 28.332 -48.244 1.00 56.66 828 GLN A C 1
ATOM 6501 O O . GLN A 1 828 ? 20.804 28.495 -49.406 1.00 56.66 828 GLN A O 1
ATOM 6506 N N . LYS A 1 829 ? 20.941 29.099 -47.268 1.00 56.25 829 LYS A N 1
ATOM 6507 C CA . LYS A 1 829 ? 21.693 30.348 -47.512 1.00 56.25 829 LYS A CA 1
ATOM 6508 C C . LYS A 1 829 ? 23.226 30.232 -47.470 1.00 56.25 829 LYS A C 1
ATOM 6510 O O . LYS A 1 829 ? 23.897 31.215 -47.777 1.00 56.25 829 LYS A O 1
ATOM 6515 N N . ARG A 1 830 ? 23.812 29.084 -47.091 1.00 62.84 830 ARG A N 1
ATOM 6516 C CA . ARG A 1 830 ? 25.281 28.897 -46.981 1.00 62.84 830 ARG A CA 1
ATOM 6517 C C . ARG A 1 830 ? 25.795 27.744 -47.858 1.00 62.84 830 ARG A C 1
ATOM 6519 O O . ARG A 1 830 ? 25.218 26.663 -47.864 1.00 62.84 830 ARG A O 1
ATOM 6526 N N . ASN A 1 831 ? 26.929 27.961 -48.536 1.00 70.12 831 ASN A N 1
ATOM 6527 C CA . ASN A 1 831 ? 27.572 26.974 -49.427 1.00 70.12 831 ASN A CA 1
ATOM 6528 C C . ASN A 1 831 ? 28.222 25.792 -48.691 1.00 70.12 831 ASN A C 1
ATOM 6530 O O . ASN A 1 831 ? 28.397 24.717 -49.267 1.00 70.12 831 ASN A O 1
ATOM 6534 N N . THR A 1 832 ? 28.566 25.987 -47.419 1.00 78.38 832 THR A N 1
ATOM 6535 C CA . THR A 1 832 ? 29.119 24.947 -46.556 1.00 78.38 832 THR A CA 1
ATOM 6536 C C . THR A 1 832 ? 28.444 25.022 -45.196 1.00 78.38 832 THR A C 1
ATOM 6538 O O . THR A 1 832 ? 28.424 26.088 -44.576 1.00 78.38 832 THR A O 1
ATOM 6541 N N . THR A 1 833 ? 27.920 23.897 -44.724 1.00 84.50 833 THR A N 1
ATOM 6542 C CA . THR A 1 833 ? 27.364 23.747 -43.373 1.00 84.50 833 THR A CA 1
ATOM 6543 C C . THR A 1 833 ? 27.976 22.522 -42.700 1.00 84.50 833 THR A C 1
ATOM 6545 O O . THR A 1 833 ? 28.526 21.650 -43.369 1.00 84.50 833 THR A O 1
ATOM 6548 N N . ARG A 1 834 ? 27.948 22.471 -41.368 1.00 86.88 834 ARG A N 1
ATOM 6549 C CA . ARG A 1 834 ? 28.261 21.254 -40.608 1.00 86.88 834 ARG A CA 1
ATOM 6550 C C . ARG A 1 834 ? 26.949 20.633 -40.164 1.00 86.88 834 ARG A C 1
ATOM 6552 O O . ARG A 1 834 ? 26.029 21.371 -39.821 1.00 86.88 834 ARG A O 1
ATOM 6559 N N . GLN A 1 835 ? 26.874 19.313 -40.201 1.00 87.88 835 GLN A N 1
ATOM 6560 C CA . GLN A 1 835 ? 25.721 18.565 -39.726 1.00 87.88 835 GLN A CA 1
ATOM 6561 C C . GLN A 1 835 ? 26.208 17.385 -38.898 1.00 87.88 835 GLN A C 1
ATOM 6563 O O . GLN A 1 835 ? 27.119 16.671 -39.314 1.00 87.88 835 GLN A O 1
ATOM 6568 N N . GLN A 1 836 ? 25.616 17.216 -37.724 1.00 90.06 836 GLN A N 1
ATOM 6569 C CA . GLN A 1 836 ? 25.811 16.042 -36.889 1.00 90.06 836 GLN A CA 1
ATOM 6570 C C . GLN A 1 836 ? 24.920 14.927 -37.425 1.00 90.06 836 GLN A C 1
ATOM 6572 O O . GLN A 1 836 ? 23.751 15.160 -37.748 1.00 90.06 836 GLN A O 1
ATOM 6577 N N . LEU A 1 837 ? 25.509 13.753 -37.603 1.00 91.75 837 LEU A N 1
ATOM 6578 C CA . LEU A 1 837 ? 24.795 12.540 -37.952 1.00 91.75 837 LEU A CA 1
ATOM 6579 C C . LEU A 1 837 ? 24.897 11.572 -36.777 1.00 91.75 837 LEU A C 1
ATOM 6581 O O . LEU A 1 837 ? 25.994 11.355 -36.272 1.00 91.75 837 LEU A O 1
ATOM 6585 N N . GLU A 1 838 ? 23.769 11.008 -36.374 1.00 92.38 838 GLU A N 1
ATOM 6586 C CA . GLU A 1 838 ? 23.651 9.971 -35.353 1.00 92.38 838 GLU A CA 1
ATOM 6587 C C . GLU A 1 838 ? 23.585 8.611 -36.053 1.00 92.38 838 GLU A C 1
ATOM 6589 O O . GLU A 1 838 ? 22.844 8.437 -37.022 1.00 92.38 838 GLU A O 1
ATOM 6594 N N . LEU A 1 839 ? 24.345 7.634 -35.580 1.00 95.00 839 LEU A N 1
ATOM 6595 C CA . LEU A 1 839 ? 24.254 6.245 -35.998 1.00 95.00 839 LEU A CA 1
ATOM 6596 C C . LEU A 1 839 ? 23.890 5.406 -34.782 1.00 95.00 839 LEU A C 1
ATOM 6598 O O . LEU A 1 839 ? 24.566 5.467 -33.762 1.00 95.00 839 LEU A O 1
ATOM 6602 N N . SER A 1 840 ? 22.847 4.597 -34.913 1.00 94.50 840 SER A N 1
ATOM 6603 C CA . SER A 1 840 ? 22.344 3.736 -33.845 1.00 94.50 840 SER A CA 1
ATOM 6604 C C . SER A 1 840 ? 22.116 2.309 -34.323 1.00 94.50 840 SER A C 1
ATOM 6606 O O . SER A 1 840 ? 21.972 2.062 -35.523 1.00 94.50 840 SER A O 1
ATOM 6608 N N . GLY A 1 841 ? 22.087 1.366 -33.383 1.00 94.62 841 GLY A N 1
ATOM 6609 C CA . GLY A 1 841 ? 21.698 -0.019 -33.631 1.00 94.62 841 GLY A CA 1
ATOM 6610 C C . GLY A 1 841 ? 21.747 -0.893 -32.386 1.00 94.62 841 GLY A C 1
ATOM 6611 O O . GLY A 1 841 ? 21.841 -0.388 -31.274 1.00 94.62 841 GLY A O 1
ATOM 6612 N N . GLU A 1 842 ? 21.673 -2.212 -32.568 1.00 95.25 842 GLU A N 1
ATOM 6613 C CA . GLU A 1 842 ? 21.756 -3.195 -31.478 1.00 95.25 842 GLU A CA 1
ATOM 6614 C C . GLU A 1 842 ? 22.961 -4.130 -31.671 1.00 95.25 842 GLU A C 1
ATOM 6616 O O . GLU A 1 842 ? 23.210 -4.637 -32.773 1.00 95.25 842 GLU A O 1
ATOM 6621 N N . VAL A 1 843 ? 23.685 -4.407 -30.584 1.00 95.62 843 VAL A N 1
ATOM 6622 C CA . VAL A 1 843 ? 24.752 -5.415 -30.508 1.00 95.62 843 VAL A CA 1
ATOM 6623 C C . VAL A 1 843 ? 24.346 -6.542 -29.564 1.00 95.62 843 VAL A C 1
ATOM 6625 O O . VAL A 1 843 ? 23.884 -6.297 -28.455 1.00 95.62 843 VAL A O 1
ATOM 6628 N N . PHE A 1 844 ? 24.532 -7.797 -29.972 1.00 93.88 844 PHE A N 1
ATOM 6629 C CA . PHE A 1 844 ? 24.280 -8.930 -29.081 1.00 93.88 844 PHE A CA 1
ATOM 6630 C C . PHE A 1 844 ? 25.461 -9.186 -28.147 1.00 93.88 844 PHE A C 1
ATOM 6632 O O . PHE A 1 844 ? 26.551 -9.555 -28.593 1.00 93.88 844 PHE A O 1
ATOM 6639 N N . TYR A 1 845 ? 25.215 -9.100 -26.844 1.00 93.19 845 TYR A N 1
ATOM 6640 C CA . TYR A 1 845 ? 26.165 -9.472 -25.804 1.00 93.19 845 TYR A CA 1
ATOM 6641 C C . TYR A 1 845 ? 25.509 -10.442 -24.829 1.00 93.19 845 TYR A C 1
ATOM 6643 O O . TYR A 1 845 ? 24.441 -10.165 -24.299 1.00 93.19 845 TYR A O 1
ATOM 6651 N N . ASN A 1 846 ? 26.113 -11.620 -24.641 1.00 87.81 846 ASN A N 1
ATOM 6652 C CA . ASN A 1 846 ? 25.521 -12.714 -23.859 1.00 87.81 846 ASN A CA 1
ATOM 6653 C C . ASN A 1 846 ? 24.053 -13.005 -24.229 1.00 87.81 846 ASN A C 1
ATOM 6655 O O . ASN A 1 846 ? 23.242 -13.240 -23.349 1.00 87.81 846 ASN A O 1
ATOM 6659 N N . GLN A 1 847 ? 23.741 -13.001 -25.535 1.00 85.38 847 GLN A N 1
ATOM 6660 C CA . GLN A 1 847 ? 22.398 -13.210 -26.114 1.00 85.38 847 GLN A CA 1
ATOM 6661 C C . GLN A 1 847 ? 21.367 -12.092 -25.849 1.00 85.38 847 GLN A C 1
ATOM 6663 O O . GLN A 1 847 ? 20.256 -12.173 -26.365 1.00 85.38 847 GLN A O 1
ATOM 6668 N N . VAL A 1 848 ? 21.759 -11.005 -25.182 1.00 92.12 848 VAL A N 1
ATOM 6669 C CA . VAL A 1 848 ? 20.922 -9.819 -24.965 1.00 92.12 848 VAL A CA 1
ATOM 6670 C C . VAL A 1 848 ? 21.247 -8.749 -26.026 1.00 92.12 848 VAL A C 1
ATOM 6672 O O . VAL A 1 848 ? 22.430 -8.466 -26.246 1.00 92.12 848 VAL A O 1
ATOM 6675 N N . PRO A 1 849 ? 20.248 -8.162 -26.713 1.00 93.31 849 PRO A N 1
ATOM 6676 C CA . PRO A 1 849 ? 20.443 -7.062 -27.651 1.00 93.31 849 PRO A CA 1
ATOM 6677 C C . PRO A 1 849 ? 20.611 -5.746 -26.885 1.00 93.31 849 PRO A C 1
ATOM 6679 O O . PRO A 1 849 ? 19.663 -5.231 -26.299 1.00 93.31 849 PRO A O 1
ATOM 6682 N N . ILE A 1 850 ? 21.824 -5.203 -26.883 1.00 95.12 850 ILE A N 1
ATOM 6683 C CA . ILE A 1 850 ? 22.137 -3.935 -26.229 1.00 95.12 850 ILE A CA 1
ATOM 6684 C C . ILE A 1 850 ? 22.105 -2.812 -27.273 1.00 95.12 850 ILE A C 1
ATOM 6686 O O . ILE A 1 850 ? 22.815 -2.922 -28.280 1.00 95.12 850 ILE A O 1
ATOM 6690 N N . PRO A 1 851 ? 21.315 -1.742 -27.075 1.00 95.25 851 PRO A N 1
ATOM 6691 C CA . PRO A 1 851 ? 21.327 -0.603 -27.981 1.00 95.25 851 PRO A CA 1
ATOM 6692 C C . PRO A 1 851 ? 22.659 0.152 -27.885 1.00 95.25 851 PRO A C 1
ATOM 6694 O O . PRO A 1 851 ? 23.236 0.295 -26.806 1.00 95.25 851 PRO A O 1
ATOM 6697 N N . PHE A 1 852 ? 23.144 0.659 -29.014 1.00 95.38 852 PHE A N 1
ATOM 6698 C CA . PHE A 1 852 ? 24.278 1.575 -29.104 1.00 95.38 852 PHE A CA 1
ATOM 6699 C C . PHE A 1 852 ? 23.909 2.796 -29.952 1.00 95.38 852 PHE A C 1
ATOM 6701 O O . PHE A 1 852 ? 23.072 2.706 -30.855 1.00 95.38 852 PHE A O 1
ATOM 6708 N N . SER A 1 853 ? 24.541 3.931 -29.666 1.00 94.25 853 SER A N 1
ATOM 6709 C CA . SER A 1 853 ? 24.440 5.151 -30.464 1.00 94.25 853 SER A CA 1
ATOM 6710 C C . SER A 1 853 ? 25.777 5.888 -30.475 1.00 94.25 853 SER A C 1
ATOM 6712 O O . SER A 1 853 ? 26.521 5.867 -29.494 1.00 94.25 853 SER A O 1
ATOM 6714 N N . GLY A 1 854 ? 26.099 6.522 -31.594 1.00 93.88 854 GLY A N 1
ATOM 6715 C CA . GLY A 1 854 ? 27.293 7.334 -31.761 1.00 93.88 854 GLY A CA 1
ATOM 6716 C C . GLY A 1 854 ? 27.066 8.433 -32.783 1.00 93.88 854 GLY A C 1
ATOM 6717 O O . GLY A 1 854 ? 26.268 8.296 -33.708 1.00 93.88 854 GLY A O 1
ATOM 6718 N N . GLU A 1 855 ? 27.776 9.541 -32.628 1.00 93.81 855 GLU A N 1
ATOM 6719 C CA . GLU A 1 855 ? 27.573 10.726 -33.453 1.00 93.81 855 GLU A CA 1
ATOM 6720 C C . GLU A 1 855 ? 28.850 11.129 -34.181 1.00 93.81 855 GLU A C 1
ATOM 6722 O O . GLU A 1 855 ? 29.953 11.042 -33.643 1.00 93.81 855 GLU A O 1
ATOM 6727 N N . TYR A 1 856 ? 28.700 11.639 -35.404 1.00 94.69 856 TYR A N 1
ATOM 6728 C CA . TYR A 1 856 ? 29.811 12.174 -36.181 1.00 94.69 856 TYR A CA 1
ATOM 6729 C C . TYR A 1 856 ? 29.417 13.441 -36.939 1.00 94.69 856 TYR A C 1
ATOM 6731 O O . TYR A 1 856 ? 28.389 13.503 -37.617 1.00 94.69 856 TYR A O 1
ATOM 6739 N N . GLN A 1 857 ? 30.265 14.470 -36.868 1.00 93.88 857 GLN A N 1
ATOM 6740 C CA . GLN A 1 857 ? 30.056 15.703 -37.623 1.00 93.88 857 GLN A CA 1
ATOM 6741 C C . GLN A 1 857 ? 30.621 15.604 -39.040 1.00 93.88 857 GLN A C 1
ATOM 6743 O O . GLN A 1 857 ? 31.832 15.522 -39.243 1.00 93.88 857 GLN A O 1
ATOM 6748 N N . VAL A 1 858 ? 29.746 15.750 -40.033 1.00 91.88 858 VAL A N 1
ATOM 6749 C CA . VAL A 1 858 ? 30.121 15.854 -41.447 1.00 91.88 858 VAL A CA 1
ATOM 6750 C C . VAL A 1 858 ? 30.033 17.292 -41.952 1.00 91.88 858 VAL A C 1
ATOM 6752 O O . VAL A 1 858 ? 29.256 18.121 -41.470 1.00 91.88 858 VAL A O 1
ATOM 6755 N N . VAL A 1 859 ? 30.823 17.600 -42.980 1.00 91.25 859 VAL A N 1
ATOM 6756 C CA . VAL A 1 859 ? 30.749 18.864 -43.718 1.00 91.25 859 VAL A CA 1
ATOM 6757 C C . VAL A 1 859 ? 29.847 18.684 -44.936 1.00 91.25 859 VAL A C 1
ATOM 6759 O O . VAL A 1 859 ? 30.138 17.889 -45.825 1.00 91.25 859 VAL A O 1
ATOM 6762 N N . ILE A 1 860 ? 28.771 19.456 -45.025 1.00 88.31 860 ILE A N 1
ATOM 6763 C CA . ILE A 1 860 ? 27.879 19.476 -46.183 1.00 88.31 860 ILE A CA 1
ATOM 6764 C C . ILE A 1 860 ? 28.354 20.545 -47.154 1.00 88.31 860 ILE A C 1
ATOM 6766 O O . ILE A 1 860 ? 28.467 21.718 -46.794 1.00 88.31 860 ILE A O 1
ATOM 6770 N N . LYS A 1 861 ? 28.603 20.152 -48.405 1.00 85.88 861 LYS A N 1
ATOM 6771 C CA . LYS A 1 861 ? 28.993 21.073 -49.475 1.00 85.88 861 LYS A CA 1
ATOM 6772 C C . LYS A 1 861 ? 27.882 21.181 -50.512 1.00 85.88 861 LYS A C 1
ATOM 6774 O O . LYS A 1 861 ? 27.554 20.202 -51.187 1.00 85.88 861 LYS A O 1
ATOM 6779 N N . ARG A 1 862 ? 27.351 22.395 -50.657 1.00 77.50 862 ARG A N 1
ATOM 6780 C CA . ARG A 1 862 ? 26.389 22.789 -51.690 1.00 77.50 862 ARG A CA 1
ATOM 6781 C C . ARG A 1 862 ? 27.157 23.550 -52.768 1.00 77.50 862 ARG A C 1
ATOM 6783 O O . ARG A 1 862 ? 27.932 24.453 -52.457 1.00 77.50 862 ARG A O 1
ATOM 6790 N N . SER A 1 863 ? 27.013 23.168 -54.032 1.00 66.31 863 SER A N 1
ATOM 6791 C CA . SER A 1 863 ? 27.485 24.041 -55.114 1.00 66.31 863 SER A CA 1
ATOM 6792 C C . SER A 1 863 ? 26.621 25.303 -55.128 1.00 66.31 863 SER A C 1
ATOM 6794 O O . SER A 1 863 ? 25.425 25.198 -54.858 1.00 66.31 863 SER A O 1
ATOM 6796 N N . ASN A 1 864 ? 27.202 26.462 -55.462 1.00 54.62 864 ASN A N 1
ATOM 6797 C CA . ASN A 1 864 ? 26.409 27.630 -55.870 1.00 54.62 864 ASN A CA 1
ATOM 6798 C C . ASN A 1 864 ? 25.365 27.193 -56.921 1.00 54.62 864 ASN A C 1
ATOM 6800 O O . ASN A 1 864 ? 25.705 26.323 -57.732 1.00 54.62 864 ASN A O 1
ATOM 6804 N N . PRO A 1 865 ? 24.146 27.765 -56.902 1.00 47.12 865 PRO A N 1
ATOM 6805 C CA . PRO A 1 865 ? 23.158 27.527 -57.950 1.00 47.12 865 PRO A CA 1
ATOM 6806 C C . PRO A 1 865 ? 23.703 27.832 -59.349 1.00 47.12 865 PRO A C 1
ATOM 6808 O O . PRO A 1 865 ? 24.573 28.731 -59.471 1.00 47.12 865 PRO A O 1
#

Secondary structure (DSSP, 8-state):
-EEEES-BS-EEES-EEE--SSEEEEEES-BS-EEES-EEES-SEEEEEESS--BS-EE-S-EEES-SSSEEE-TT--S--BS--STTT---EETTSSSGGGT---SS-SSB-SSPEE-SSS-EESS-BSSTTTTSPP-PPPPEEE--SSSTTTTT-EESSSEETTPPEEEEEEEE-TT-PPPSEEEEEEESSS-EEEE-EE-TTS-GGGSSS-TTT-EEEEEEE-----EEEEEEEEEE-SS-EEEES--TT--SEEEEEE--EEEEEEEEEEE-TTSPPPSS-HHHHHHHHHHHHHHHHHHTTTSEEEEEEES-SS-EE-SS-GGGG--SS-HHHHHHHHHHHHHHHHT--GGGSSEEEEEESS----EESSTT--EEEEETTS-HHHHHHHHHHSTTT-PPP-S--S-TTT--EE-GGGSTTTGGGGSSSPPPPPHHHHHHTTS-EEEEE-TT--EEEE--BTTT--TT-EEEEEE-SSSSEEEEEEEEE-TTTTPPPPS---TT--SS--------S--EEEEEEEEEEE-TTT-PEEEEEES---TT-HHHHHS-SB-TT-EEEETTTTEEEEEEEETTEEEEEEEE----SEEEEEEEEEEEEEE--SS--TT---GGG---EEEEE-TT--EEEEETTTTEEEE-STT-EE----GGG-S-EEEEETT---EEEEE-HHHHHHHHHH-PEEEEEEEEEEEEEE-TT--EEEPPPEEEEE-TTS-EE-SEE-EEEEESSEEETT----EEEEEEE--TT--GGGB-GGG-EETTTEEPP--TTSHHHHS--EE-SSSSS-PEEEEEEEHHHHHHHHHHSS-TT-SEEEEEEEEEEEEEETTEEEEEEEEEEEEEEPPP-

pLDDT: mean 85.89, std 12.45, range [38.41, 98.31]

Organism: NCBI:txid2014246